Protein AF-0000000083596143 (afdb_homodimer)

Nearest PDB structures (foldseek):
  3up5-assembly3_B  TM=9.619E-01  e=3.150E-62  Pseudomonas putida
  3up4-assembly3_A  TM=9.727E-01  e=2.175E-61  Pseudomonas putida
  3up4-assembly3_B  TM=9.624E-01  e=1.996E-60  Pseudomonas putida
  3uoz-assembly1_A  TM=9.548E-01  e=5.395E-59  Pseudomonas putida
  3uox-assembly3_A  TM=9.405E-01  e=2.574E-57  Pseudomonas putida

Radius of gyration: 37.6 Å; Cα contacts (8 Å, |Δi|>4): 2330; chains: 2; bounding box: 72×116×91 Å

InterPro domains:
  IPR020946 Flavin monooxygenase-like [PF00743] (9-211)
  IPR036188 FAD/NAD(P)-binding domain superfamily [G3DSA:3.50.50.60] (2-273)
  IPR036188 FAD/NAD(P)-binding domain superfamily [G3DSA:3.50.50.60] (351-537)
  IPR036188 FAD/NAD(P)-binding domain superfamily [SSF51905] (4-229)
  IPR036188 FAD/NAD(P)-binding domain superfamily [SSF51905] (146-377)
  IPR036188 FAD/NAD(P)-binding domain superfamily [SSF51905] (314-529)
  IPR050775 Baeyer-Villiger monooxygenase-like [PTHR43098] (4-535)

Foldseek 3Di:
DDAAEWQEEEEAQALQRLVLLLLCVVVVTGYAYEAQAPDHHQLLVFQQFAQAWDQAQVLLLAFLPDLVLSLVDFAWKRIHHSVRSRVSSVVSCVVSVPVVRYDYNWAWFAWAQDPVVCWIWTATPVGHIYIHNFYEYPNAFFQFDDDDPFAAPVQAQFAEAESSGHDPDDDAQAAWAEEEEEDAQSSQSNCVVNLVHHQFYEYAYAFAAAEAEAPMDTDDPVNRVVSSVCSVVLCCLLQAWQFSGDEAEPAAALVVDDLVVLLVLLVVDSVNIGDCLCHNHPALFQDPVSQCSSLVSSLVVLCVQADDNVVSVRNRGDAGHPLADHHYHHCSSNSNNDPRYYYDHCNVWPFRHAHHAATATPVGGDGTRYYYYHLGGLGQCVSQLSHFYAFPPRDTPCNVCVNQQRDWAQLLFFAPRHWSYGYQLHFLEQRPSHSNSSSSVLNSVLSSLLVVLCVVVQWSIKGFDPVNRVVSQVVQLVVSVSTRNVVDDYSLQPNSPPPHRHHRRHRSPGSNVSSVVSVVCVVVVNPRMDIHHDPPPPD/DDAAEWQEEEEAQALQRLLLLLLCVVVVTGYAYEAQAQDHHALLVFQQFAQAWDQAQVLLLDFLPDLVLSLVDFAWKRIHHSVRSSVSSVVSCVVSVPVVRYDYNWAWFAWAQDPVVCWIWIATPVGHIYIHNFYEYPNAFFQFDDDDPFACPVQAQFAEAESSGHDPDDDAQAAWAEEEEEDAQSSQSNCVVNLVHHQFYEYAYAFAAAEAEAPMDTDDPVNRVVSSVCSVVLCCLLQAWQFSGDEAEPAAACVVDDLVVLLVLLVVDSVNIGDCLCHNHPALFQDPVSQCSSLVSSLVVLCVQADDNVVSVRNRGDAGHPLADHHYHHCSSNSNNDPRYYYDHCNVWPFRHAHHAATATPVGGDGTRYYYYHLGGLGQCVSQLSHFYAFPPRDTPCNVCVNQQRDWDQLQFFAPRHWSYGYQLHFLEQRPSHSNSSSSVLNSVLSSLLVVLCVVVQWSIKGFDPVNRVVSQVVQQVVSVSTRNVVDQYSLQPNSPPPHRHHRRHRSPGSNVSSVVSVVCVVVVNPRMDIHHDPPPPD

Organism: NCBI:txid1368476

Solvent-accessible surface area (backbone atoms only — not comparable to full-atom values): 55200 Å² total; per-residue (Å²): 131,82,69,46,76,34,48,27,37,30,36,22,38,17,77,47,23,50,53,42,52,52,54,41,47,73,71,69,45,49,57,40,29,36,16,56,43,89,59,69,24,43,58,46,59,30,27,52,36,55,60,37,53,52,82,51,54,30,90,59,66,48,70,66,92,39,68,69,65,43,63,73,58,80,72,59,30,41,42,34,37,29,70,56,50,29,48,50,48,48,47,50,36,57,78,66,62,43,59,90,40,48,42,56,64,30,37,71,47,32,32,37,48,36,79,89,77,52,26,32,41,34,34,32,79,78,72,49,40,34,34,17,48,31,42,35,40,22,58,51,40,66,63,27,69,37,74,78,88,52,46,44,59,86,57,37,71,50,49,78,43,36,42,62,60,28,63,94,61,88,82,84,44,68,78,27,31,36,35,33,36,30,54,49,55,64,19,42,24,29,46,52,47,46,61,76,48,28,56,27,35,33,39,43,32,72,63,48,56,60,67,33,40,37,69,68,44,73,48,49,72,64,56,51,48,50,51,56,74,34,44,66,61,54,50,46,22,26,56,68,22,49,32,19,48,86,66,58,56,74,78,39,50,49,81,80,43,52,72,68,53,46,50,52,56,50,50,51,43,62,72,59,28,42,69,30,80,60,37,37,26,69,36,29,50,49,33,67,51,34,20,43,57,52,42,51,51,52,46,49,48,40,56,71,60,23,76,55,62,68,61,27,58,64,48,44,54,91,65,65,54,63,39,43,81,72,25,56,26,63,63,57,63,54,48,64,67,37,89,49,35,44,82,43,64,26,80,94,32,42,79,68,31,30,36,50,54,29,42,28,30,73,86,43,68,50,71,34,42,30,41,36,40,26,60,54,48,36,50,54,49,40,48,62,63,69,30,52,39,23,21,54,95,67,43,33,57,46,66,67,16,56,72,56,55,47,73,64,26,30,75,10,35,30,26,57,57,29,60,34,39,37,37,46,50,22,46,40,19,41,34,86,70,31,41,54,48,30,44,35,50,54,41,43,53,51,50,51,52,50,50,49,51,29,63,74,67,49,44,62,37,41,26,27,30,67,67,39,18,52,52,42,42,47,50,29,45,57,56,36,68,61,34,46,41,81,79,36,86,17,64,69,24,33,53,74,45,88,94,41,76,27,61,65,47,46,27,74,75,24,40,27,54,50,48,54,52,53,51,50,29,55,74,52,78,40,60,52,49,46,76,40,66,64,80,73,74,85,120,130,84,70,46,78,34,49,28,39,30,36,21,38,16,75,48,22,50,53,43,51,53,54,41,48,72,71,69,45,48,57,39,29,37,17,57,45,88,59,70,23,42,58,45,59,31,26,52,36,54,61,36,54,52,81,52,54,32,91,60,66,48,71,66,91,39,68,69,65,44,63,73,59,80,72,58,30,42,41,33,38,29,70,56,51,31,48,50,49,51,48,50,35,56,76,68,64,43,58,89,42,47,42,57,63,28,38,71,46,33,33,36,48,35,80,89,77,54,26,32,39,34,34,32,79,78,72,51,41,35,34,18,49,32,42,34,40,24,59,50,40,68,61,27,68,36,74,78,87,52,46,44,57,86,56,37,69,50,49,78,44,35,42,62,61,29,62,93,60,86,80,84,44,70,79,27,32,36,35,33,37,31,54,50,55,62,20,41,25,29,46,52,47,46,61,76,47,28,57,27,35,34,38,43,33,74,65,47,55,61,67,32,41,37,68,68,46,75,49,46,72,65,56,50,49,51,51,55,74,34,44,66,61,53,49,47,22,25,55,69,21,50,32,19,49,86,64,59,54,72,79,39,48,50,82,79,44,52,73,68,53,46,51,53,56,51,50,51,42,61,73,58,28,42,68,29,79,60,37,38,27,68,34,28,51,50,34,67,52,33,19,43,57,52,43,50,50,52,46,48,50,41,56,70,60,23,76,53,62,68,61,27,58,62,48,44,54,90,65,64,53,62,38,43,80,70,24,58,24,63,63,57,62,54,47,62,64,40,90,46,37,44,82,42,64,27,80,94,32,42,77,69,30,31,37,52,54,29,42,28,30,74,87,44,69,51,70,33,43,32,41,38,41,26,59,55,48,35,50,53,50,39,49,61,62,68,31,51,40,24,19,55,96,66,43,32,56,45,66,67,16,56,72,55,54,47,73,63,26,30,73,11,34,30,26,57,56,27,60,33,39,37,36,46,52,24,47,41,19,41,32,85,70,32,39,54,48,31,45,35,51,53,41,42,52,51,51,50,53,50,51,50,52,30,61,75,67,48,44,62,38,42,25,27,29,66,67,38,17,53,52,41,42,47,50,30,45,56,55,37,68,62,34,47,41,83,79,37,88,17,65,68,24,35,53,75,43,87,94,41,76,26,60,66,46,46,26,75,75,22,41,26,54,49,49,51,52,53,50,50,29,54,74,51,77,41,60,52,48,45,77,41,65,65,80,72,74,86,121

pLDDT: mean 93.9, std 9.16, range [24.59, 98.88]

Structure (mmCIF, N/CA/C/O backbone):
data_AF-0000000083596143-model_v1
#
loop_
_entity.id
_entity.type
_entity.pdbx_description
1 polymer 'NAD(P)/FAD-dependent oxidoreductase'
#
loop_
_atom_site.group_PDB
_atom_site.id
_atom_site.type_symbol
_atom_site.label_atom_id
_atom_site.label_alt_id
_atom_site.label_comp_id
_atom_site.label_asym_id
_atom_site.label_entity_id
_atom_site.label_seq_id
_atom_site.pdbx_PDB_ins_code
_atom_site.Cartn_x
_atom_site.Cartn_y
_atom_site.Cartn_z
_atom_site.occupancy
_atom_site.B_iso_or_equiv
_atom_site.auth_seq_id
_atom_site.auth_comp_id
_atom_site.auth_asym_id
_atom_site.auth_atom_id
_atom_site.pdbx_PDB_model_num
ATOM 1 N N . MET A 1 1 ? -15.008 61.781 5.023 1 54.62 1 MET A N 1
ATOM 2 C CA . MET A 1 1 ? -14.5 60.781 5.949 1 54.62 1 MET A CA 1
ATOM 3 C C . MET A 1 1 ? -12.977 60.75 5.945 1 54.62 1 MET A C 1
ATOM 5 O O . MET A 1 1 ? -12.352 60.875 4.887 1 54.62 1 MET A O 1
ATOM 9 N N . ASN A 1 2 ? -12.281 61.094 6.996 1 78.44 2 ASN A N 1
ATOM 10 C CA . ASN A 1 2 ? -10.836 61.25 7.105 1 78.44 2 ASN A CA 1
ATOM 11 C C . ASN A 1 2 ? -10.094 59.938 6.816 1 78.44 2 ASN A C 1
ATOM 13 O O . ASN A 1 2 ? -10.273 58.969 7.527 1 78.44 2 ASN A O 1
ATOM 17 N N . VAL A 1 3 ? -9.5 59.906 5.617 1 90.44 3 VAL A N 1
ATOM 18 C CA . VAL A 1 3 ? -8.734 58.75 5.148 1 90.44 3 VAL A CA 1
ATOM 19 C C . VAL A 1 3 ? -7.352 58.75 5.797 1 90.44 3 VAL A C 1
ATOM 21 O O . VAL A 1 3 ? -6.656 59.781 5.785 1 90.44 3 VAL A O 1
ATOM 24 N N . LYS A 1 4 ? -7.062 57.656 6.574 1 95 4 LYS A N 1
ATOM 25 C CA . LYS A 1 4 ? -5.75 57.5 7.191 1 95 4 LYS A CA 1
ATOM 26 C C . LYS A 1 4 ? -4.773 56.812 6.234 1 95 4 LYS A C 1
ATOM 28 O O . LYS A 1 4 ? -5.094 55.781 5.645 1 95 4 LYS A O 1
ATOM 33 N N . GLN A 1 5 ? -3.619 57.438 6.074 1 96.5 5 GLN A N 1
ATOM 34 C CA . GLN A 1 5 ? -2.648 56.938 5.105 1 96.5 5 GLN A CA 1
ATOM 35 C C . GLN A 1 5 ? -1.457 56.281 5.805 1 96.5 5 GLN A C 1
ATOM 37 O O . GLN A 1 5 ? -0.914 56.844 6.762 1 96.5 5 GLN A O 1
ATOM 42 N N . TYR A 1 6 ? -1.101 55.094 5.414 1 98.06 6 TYR A N 1
ATOM 43 C CA . TYR A 1 6 ? 0.068 54.344 5.883 1 98.06 6 TYR A CA 1
ATOM 44 C C . TYR A 1 6 ? 0.824 53.719 4.715 1 98.06 6 TYR A C 1
ATOM 46 O O . TYR A 1 6 ? 0.296 53.656 3.604 1 98.06 6 TYR A O 1
ATOM 54 N N . ASP A 1 7 ? 2.082 53.406 4.926 1 98.31 7 ASP A N 1
ATOM 55 C CA . ASP A 1 7 ? 2.803 52.625 3.924 1 98.31 7 ASP A CA 1
ATOM 56 C C . ASP A 1 7 ? 2.24 51.219 3.824 1 98.31 7 ASP A C 1
ATOM 58 O O . ASP A 1 7 ? 2.156 50.656 2.732 1 98.31 7 ASP A O 1
ATOM 62 N N . ALA A 1 8 ? 1.851 50.688 4.98 1 98.81 8 ALA A N 1
ATOM 63 C CA . ALA A 1 8 ? 1.379 49.312 5 1 98.81 8 ALA A CA 1
ATOM 64 C C . ALA A 1 8 ? 0.259 49.125 6.023 1 98.81 8 ALA A C 1
ATOM 66 O O . ALA A 1 8 ? 0.284 49.75 7.094 1 98.81 8 ALA A O 1
ATOM 67 N N . ILE A 1 9 ? -0.703 48.281 5.719 1 98.81 9 ILE A N 1
ATOM 68 C CA . ILE A 1 9 ? -1.727 47.812 6.648 1 98.81 9 ILE A CA 1
ATOM 69 C C . ILE A 1 9 ? -1.602 46.312 6.844 1 98.81 9 ILE A C 1
ATOM 71 O O . ILE A 1 9 ? -1.468 45.562 5.875 1 98.81 9 ILE A O 1
ATOM 75 N N . ILE A 1 10 ? -1.561 45.906 8.102 1 98.81 10 ILE A N 1
ATOM 76 C CA . ILE A 1 10 ? -1.528 44.5 8.461 1 98.81 10 ILE A CA 1
ATOM 77 C C . ILE A 1 10 ? -2.869 44.094 9.07 1 98.81 10 ILE A C 1
ATOM 79 O O . ILE A 1 10 ? -3.406 44.781 9.93 1 98.81 10 ILE A O 1
ATOM 83 N N . ILE A 1 11 ? -3.414 42.969 8.586 1 98.31 11 ILE A N 1
ATOM 84 C CA . ILE A 1 11 ? -4.684 42.5 9.125 1 98.31 11 ILE A CA 1
ATOM 85 C C . ILE A 1 11 ? -4.426 41.375 10.141 1 98.31 11 ILE A C 1
ATOM 87 O O . ILE A 1 11 ? -3.967 40.312 9.789 1 98.31 11 ILE A O 1
ATOM 91 N N . GLY A 1 12 ? -4.746 41.656 11.445 1 97.62 12 GLY A N 1
ATOM 92 C CA . GLY A 1 12 ? -4.609 40.656 12.492 1 97.62 12 GLY A CA 1
ATOM 93 C C . GLY A 1 12 ? -3.408 40.906 13.391 1 97.62 12 GLY A C 1
ATOM 94 O O . GLY A 1 12 ? -2.314 41.188 12.906 1 97.62 12 GLY A O 1
ATOM 95 N N . ALA A 1 13 ? -3.633 40.75 14.672 1 98.19 13 ALA A N 1
ATOM 96 C CA . ALA A 1 13 ? -2.584 41 15.648 1 98.19 13 ALA A CA 1
ATOM 97 C C . ALA A 1 13 ? -2.213 39.719 16.406 1 98.19 13 ALA A C 1
ATOM 99 O O . ALA A 1 13 ? -2.105 39.719 17.625 1 98.19 13 ALA A O 1
ATOM 100 N N . GLY A 1 14 ? -2.137 38.625 15.719 1 97.62 14 GLY A N 1
ATOM 101 C CA . GLY A 1 14 ? -1.537 37.406 16.25 1 97.62 14 GLY A CA 1
ATOM 102 C C . GLY A 1 14 ? -0.034 37.344 16.047 1 97.62 14 GLY A C 1
ATOM 103 O O . GLY A 1 14 ? 0.619 38.406 15.914 1 97.62 14 GLY A O 1
ATOM 104 N N . PHE A 1 15 ? 0.555 36.156 16.047 1 97.69 15 PHE A N 1
ATOM 105 C CA . PHE A 1 15 ? 1.983 35.938 15.836 1 97.69 15 PHE A CA 1
ATOM 106 C C . PHE A 1 15 ? 2.447 36.656 14.578 1 97.69 15 PHE A C 1
ATOM 108 O O . PHE A 1 15 ? 3.438 37.406 14.602 1 97.69 15 PHE A O 1
ATOM 115 N N . ALA A 1 16 ? 1.703 36.5 13.523 1 98.12 16 ALA A N 1
ATOM 116 C CA . ALA A 1 16 ? 2.082 37 12.211 1 98.12 16 ALA A CA 1
ATOM 117 C C . ALA A 1 16 ? 2.088 38.531 12.211 1 98.12 16 ALA A C 1
ATOM 119 O O . ALA A 1 16 ? 3.078 39.156 11.82 1 98.12 16 ALA A O 1
ATOM 120 N N . GLY A 1 17 ? 0.996 39.125 12.664 1 98.62 17 GLY A N 1
ATOM 121 C CA . GLY A 1 17 ? 0.866 40.562 12.625 1 98.62 17 GLY A CA 1
ATOM 122 C C . GLY A 1 17 ? 1.875 41.281 13.508 1 98.62 17 GLY A C 1
ATOM 123 O O . GLY A 1 17 ? 2.402 42.312 13.133 1 98.62 17 GLY A O 1
ATOM 124 N N . LEU A 1 18 ? 2.133 40.688 14.664 1 98.69 18 LEU A N 1
ATOM 125 C CA . LEU A 1 18 ? 3.09 41.312 15.578 1 98.69 18 LEU A CA 1
ATOM 126 C C . LEU A 1 18 ? 4.484 41.344 14.961 1 98.69 18 LEU A C 1
ATOM 128 O O . LEU A 1 18 ? 5.148 42.406 14.992 1 98.69 18 LEU A O 1
ATOM 132 N N . TYR A 1 19 ? 4.871 40.25 14.422 1 98.75 19 TYR A N 1
ATOM 133 C CA . TYR A 1 19 ? 6.215 40.188 13.852 1 98.75 19 TYR A CA 1
ATOM 134 C C . TYR A 1 19 ? 6.316 41.062 12.609 1 98.75 19 TYR A C 1
ATOM 136 O O . TYR A 1 19 ? 7.312 41.781 12.422 1 98.75 19 TYR A O 1
ATOM 144 N N . MET A 1 20 ? 5.312 41.062 11.789 1 98.81 20 MET A N 1
ATOM 145 C CA . MET A 1 20 ? 5.32 41.906 10.578 1 98.81 20 MET A CA 1
ATOM 146 C C . MET A 1 20 ? 5.41 43.375 10.93 1 98.81 20 MET A C 1
ATOM 148 O O . MET A 1 20 ? 6.156 44.125 10.297 1 98.81 20 MET A O 1
ATOM 152 N N . LEU A 1 21 ? 4.602 43.781 11.906 1 98.88 21 LEU A N 1
ATOM 153 C CA . LEU A 1 21 ? 4.645 45.156 12.352 1 98.88 21 LEU A CA 1
ATOM 154 C C . LEU A 1 21 ? 6.047 45.531 12.82 1 98.88 21 LEU A C 1
ATOM 156 O O . LEU A 1 21 ? 6.547 46.625 12.477 1 98.88 21 LEU A O 1
ATOM 160 N N . HIS A 1 22 ? 6.633 44.688 13.594 1 98.75 22 HIS A N 1
ATOM 161 C CA . HIS A 1 22 ? 7.98 44.938 14.086 1 98.75 22 HIS A CA 1
ATOM 162 C C . HIS A 1 22 ? 8.953 45.188 12.938 1 98.75 22 HIS A C 1
ATOM 164 O O . HIS A 1 22 ? 9.719 46.156 12.953 1 98.75 22 HIS A O 1
ATOM 170 N N . LYS A 1 23 ? 8.938 44.344 11.938 1 98.62 23 LYS A N 1
ATOM 171 C CA . LYS A 1 23 ? 9.867 44.438 10.812 1 98.62 23 LYS A CA 1
ATOM 172 C C . LYS A 1 23 ? 9.633 45.719 10.016 1 98.62 23 LYS A C 1
ATOM 174 O O . LYS A 1 23 ? 10.594 46.375 9.617 1 98.62 23 LYS A O 1
ATOM 179 N N . LEU A 1 24 ? 8.398 46.031 9.742 1 98.62 24 LEU A N 1
ATOM 180 C CA . LEU A 1 24 ? 8.078 47.219 8.953 1 98.62 24 LEU A CA 1
ATOM 181 C C . LEU A 1 24 ? 8.539 48.5 9.672 1 98.62 24 LEU A C 1
ATOM 183 O O . LEU A 1 24 ? 9.07 49.406 9.047 1 98.62 24 LEU A O 1
ATOM 187 N N . ARG A 1 25 ? 8.328 48.531 10.945 1 97.88 25 ARG A N 1
ATOM 188 C CA . ARG A 1 25 ? 8.766 49.688 11.734 1 97.88 25 ARG A CA 1
ATOM 189 C C . ARG A 1 25 ? 10.289 49.812 11.711 1 97.88 25 ARG A C 1
ATOM 191 O O . ARG A 1 25 ? 10.82 50.906 11.617 1 97.88 25 ARG A O 1
ATOM 198 N N . GLU A 1 26 ? 10.883 48.688 11.828 1 97.06 26 GLU A N 1
ATOM 199 C CA . GLU A 1 26 ? 12.344 48.688 11.766 1 97.06 26 GLU A CA 1
ATOM 200 C C . GLU A 1 26 ? 12.836 49.281 10.438 1 97.06 26 GLU A C 1
ATOM 202 O O . GLU A 1 26 ? 13.906 49.875 10.383 1 97.06 26 GLU A O 1
ATOM 207 N N . ARG A 1 27 ? 12.031 49.125 9.398 1 96.19 27 ARG A N 1
ATOM 208 C CA . ARG A 1 27 ? 12.383 49.625 8.078 1 96.19 27 ARG A CA 1
ATOM 209 C C . ARG A 1 27 ? 12.055 51.125 7.949 1 96.19 27 ARG A C 1
ATOM 211 O O . ARG A 1 27 ? 12.367 51.75 6.934 1 96.19 27 ARG A O 1
ATOM 218 N N . GLY A 1 28 ? 11.43 51.656 8.922 1 97.06 28 GLY A N 1
ATOM 219 C CA . GLY A 1 28 ? 11.07 53.062 8.898 1 97.06 28 GLY A CA 1
ATOM 220 C C . GLY A 1 28 ? 9.773 53.312 8.156 1 97.06 28 GLY A C 1
ATOM 221 O O . GLY A 1 28 ? 9.477 54.469 7.82 1 97.06 28 GLY A O 1
ATOM 222 N N . LEU A 1 29 ? 8.992 52.344 7.883 1 98.12 29 LEU A N 1
ATOM 223 C CA . LEU A 1 29 ? 7.727 52.5 7.184 1 98.12 29 LEU A CA 1
ATOM 224 C C . LEU A 1 29 ? 6.594 52.781 8.172 1 98.12 29 LEU A C 1
ATOM 226 O O . LEU A 1 29 ? 6.59 52.219 9.281 1 98.12 29 LEU A O 1
ATOM 230 N N . SER A 1 30 ? 5.68 53.594 7.824 1 98.38 30 SER A N 1
ATOM 231 C CA . SER A 1 30 ? 4.457 53.719 8.602 1 98.38 30 SER A CA 1
ATOM 232 C C . SER A 1 30 ? 3.52 52.562 8.398 1 98.38 30 SER A C 1
ATOM 234 O O . SER A 1 30 ? 3.172 52.219 7.262 1 98.38 30 SER A O 1
ATOM 236 N N . ALA A 1 31 ? 3.188 51.938 9.484 1 98.56 31 ALA A N 1
ATOM 237 C CA . ALA A 1 31 ? 2.348 50.719 9.398 1 98.56 31 ALA A CA 1
ATOM 238 C C . ALA A 1 31 ? 1.312 50.719 10.523 1 98.56 31 ALA A C 1
ATOM 240 O O . ALA A 1 31 ? 1.535 51.281 11.594 1 98.56 31 ALA A O 1
ATOM 241 N N . ARG A 1 32 ? 0.184 50.094 10.242 1 98.62 32 ARG A N 1
ATOM 242 C CA . ARG A 1 32 ? -0.891 49.906 11.219 1 98.62 32 ARG A CA 1
ATOM 243 C C . ARG A 1 32 ? -1.444 48.5 11.172 1 98.62 32 ARG A C 1
ATOM 245 O O . ARG A 1 32 ? -1.665 47.938 10.086 1 98.62 32 ARG A O 1
ATOM 252 N N . VAL A 1 33 ? -1.56 47.906 12.383 1 98.81 33 VAL A N 1
ATOM 253 C CA . VAL A 1 33 ? -2.244 46.625 12.5 1 98.81 33 VAL A CA 1
ATOM 254 C C . VAL A 1 33 ? -3.713 46.844 12.852 1 98.81 33 VAL A C 1
ATOM 256 O O . VAL A 1 33 ? -4.027 47.594 13.781 1 98.81 33 VAL A O 1
ATOM 259 N N . LEU A 1 34 ? -4.562 46.281 12.07 1 98.56 34 LEU A N 1
ATOM 260 C CA . LEU A 1 34 ? -5.988 46.281 12.391 1 98.56 34 LEU A CA 1
ATOM 261 C C . LEU A 1 34 ? -6.426 44.938 12.945 1 98.56 34 LEU A C 1
ATOM 263 O O . LEU A 1 34 ? -6.266 43.906 12.281 1 98.56 34 LEU A O 1
ATOM 267 N N . GLU A 1 35 ? -6.91 44.906 14.188 1 98.06 35 GLU A N 1
ATOM 268 C CA . GLU A 1 35 ? -7.312 43.719 14.906 1 98.06 35 GLU A CA 1
ATOM 269 C C . GLU A 1 35 ? -8.781 43.781 15.305 1 98.06 35 GLU A C 1
ATOM 271 O O . GLU A 1 35 ? -9.234 44.75 15.891 1 98.06 35 GLU A O 1
ATOM 276 N N . ALA A 1 36 ? -9.492 42.75 14.953 1 95.69 36 ALA A N 1
ATOM 277 C CA . ALA A 1 36 ? -10.93 42.688 15.227 1 95.69 36 ALA A CA 1
ATOM 278 C C . ALA A 1 36 ? -11.195 42.562 16.719 1 95.69 36 ALA A C 1
ATOM 280 O O . ALA A 1 36 ? -12.195 43.062 17.234 1 95.69 36 ALA A O 1
ATOM 281 N N . ALA A 1 37 ? -10.336 41.906 17.484 1 95.94 37 ALA A N 1
ATOM 282 C CA . ALA A 1 37 ? -10.516 41.688 18.906 1 95.94 37 ALA A CA 1
ATOM 283 C C . ALA A 1 37 ? -10.156 42.906 19.734 1 95.94 37 ALA A C 1
ATOM 285 O O . ALA A 1 37 ? -9.594 43.875 19.203 1 95.94 37 ALA A O 1
ATOM 286 N N . ASP A 1 38 ? -10.438 42.812 20.984 1 96.75 38 ASP A N 1
ATOM 287 C CA . ASP A 1 38 ? -10.109 43.906 21.891 1 96.75 38 ASP A CA 1
ATOM 288 C C . ASP A 1 38 ? -8.758 43.688 22.562 1 96.75 38 ASP A C 1
ATOM 290 O O . ASP A 1 38 ? -8.438 44.344 23.562 1 96.75 38 ASP A O 1
ATOM 294 N N . GLY A 1 39 ? -7.992 42.812 21.984 1 97 39 GLY A N 1
ATOM 295 C CA . GLY A 1 39 ? -6.645 42.531 22.438 1 97 39 GLY A CA 1
ATOM 296 C C . GLY A 1 39 ? -5.812 41.781 21.406 1 97 39 GLY A C 1
ATOM 297 O O . GLY A 1 39 ? -6.352 41.219 20.453 1 97 39 GLY A O 1
ATOM 298 N N . VAL A 1 40 ? -4.488 41.812 21.703 1 97.31 40 VAL A N 1
ATOM 299 C CA . VAL A 1 40 ? -3.568 41.062 20.844 1 97.31 40 VAL A CA 1
ATOM 300 C C . VAL A 1 40 ? -3.656 39.562 21.172 1 97.31 40 VAL A C 1
ATOM 302 O O . VAL A 1 40 ? -3.986 39.188 22.297 1 97.31 40 VAL A O 1
ATOM 305 N N . GLY A 1 41 ? -3.484 38.719 20.125 1 96.5 41 GLY A N 1
ATOM 306 C CA . GLY A 1 41 ? -3.404 37.312 20.453 1 96.5 41 GLY A CA 1
ATOM 307 C C . GLY A 1 41 ? -3.852 36.406 19.312 1 96.5 41 GLY A C 1
ATOM 308 O O . GLY A 1 41 ? -3.541 35.219 19.297 1 96.5 41 GLY A O 1
ATOM 309 N N . GLY A 1 42 ? -4.586 37 18.297 1 94.5 42 GLY A N 1
ATOM 310 C CA . GLY A 1 42 ? -5.07 36.188 17.203 1 94.5 42 GLY A CA 1
ATOM 311 C C . GLY A 1 42 ? -5.93 35 17.641 1 94.5 42 GLY A C 1
ATOM 312 O O . GLY A 1 42 ? -6.875 35.188 18.422 1 94.5 42 GLY A O 1
ATOM 313 N N . VAL A 1 43 ? -5.629 33.844 17.172 1 92.88 43 VAL A N 1
ATOM 314 C CA . VAL A 1 43 ? -6.398 32.625 17.484 1 92.88 43 VAL A CA 1
ATOM 315 C C . VAL A 1 43 ? -6.395 32.375 18.984 1 92.88 43 VAL A C 1
ATOM 317 O O . VAL A 1 43 ? -7.383 31.891 19.547 1 92.88 43 VAL A O 1
ATOM 320 N N . TRP A 1 44 ? -5.305 32.75 19.672 1 96 44 TRP A N 1
ATOM 321 C CA . TRP A 1 44 ? -5.148 32.469 21.094 1 96 44 TRP A CA 1
ATOM 322 C C . TRP A 1 44 ? -5.945 33.469 21.938 1 96 44 TRP A C 1
ATOM 324 O O . TRP A 1 44 ? -6.141 33.25 23.141 1 96 44 TRP A O 1
ATOM 334 N N . TYR A 1 45 ? -6.367 34.531 21.281 1 96.25 45 TYR A N 1
ATOM 335 C CA . TYR A 1 45 ? -7.301 35.438 21.953 1 96.25 45 TYR A CA 1
ATOM 336 C C . TYR A 1 45 ? -8.695 34.844 22.016 1 96.25 45 TYR A C 1
ATOM 338 O O . TYR A 1 45 ? -9.398 35 23.016 1 96.25 45 TYR A O 1
ATOM 346 N N . TRP A 1 46 ? -9.047 34.094 21 1 93.88 46 TRP A N 1
ATOM 347 C CA . TRP A 1 46 ? -10.422 33.625 20.844 1 93.88 46 TRP A CA 1
ATOM 348 C C . TRP A 1 46 ? -10.594 32.219 21.359 1 93.88 46 TRP A C 1
ATOM 350 O O . TRP A 1 46 ? -11.648 31.844 21.891 1 93.88 46 TRP A O 1
ATOM 360 N N . SER A 1 47 ? -9.625 31.359 21.203 1 93.94 47 SER A N 1
ATOM 361 C CA . SER A 1 47 ? -9.711 29.938 21.562 1 93.94 47 SER A CA 1
ATOM 362 C C . SER A 1 47 ? -9.336 29.719 23.031 1 93.94 47 SER A C 1
ATOM 364 O O . SER A 1 47 ? -8.234 29.25 23.328 1 93.94 47 SER A O 1
ATOM 366 N N . ARG A 1 48 ? -10.336 29.875 23.875 1 96 48 ARG A N 1
ATOM 367 C CA . ARG A 1 48 ? -10.078 29.828 25.312 1 96 48 ARG A CA 1
ATOM 368 C C . ARG A 1 48 ? -10.766 28.641 25.953 1 96 48 ARG A C 1
ATOM 370 O O . ARG A 1 48 ? -11.047 28.641 27.156 1 96 48 ARG A O 1
ATOM 377 N N . TYR A 1 49 ? -11.141 27.609 25.125 1 96.56 49 TYR A N 1
ATOM 378 C CA . TYR A 1 49 ? -11.812 26.422 25.656 1 96.56 49 TYR A CA 1
ATOM 379 C C . TYR A 1 49 ? -10.945 25.734 26.703 1 96.56 49 TYR A C 1
ATOM 381 O O . TYR A 1 49 ? -9.719 25.891 26.719 1 96.56 49 TYR A O 1
ATOM 389 N N . PRO A 1 50 ? -11.562 25.031 27.641 1 96.75 50 PRO A N 1
ATOM 390 C CA . PRO A 1 50 ? -10.781 24.344 28.656 1 96.75 50 PRO A CA 1
ATOM 391 C C . PRO A 1 50 ? -9.789 23.344 28.062 1 96.75 50 PRO A C 1
ATOM 393 O O . PRO A 1 50 ? -10.164 22.516 27.219 1 96.75 50 PRO A O 1
ATOM 396 N N . GLY A 1 51 ? -8.547 23.484 28.5 1 95.75 51 GLY A N 1
ATOM 397 C CA . GLY A 1 51 ? -7.527 22.547 28.047 1 95.75 51 GLY A CA 1
ATOM 398 C C . GLY A 1 51 ? -6.797 23 26.797 1 95.75 51 GLY A C 1
ATOM 399 O O . GLY A 1 51 ? -5.891 22.328 26.312 1 95.75 51 GLY A O 1
ATOM 400 N N . ALA A 1 52 ? -7.121 24.203 26.281 1 96.62 52 ALA A N 1
ATOM 401 C CA . ALA A 1 52 ? -6.504 24.703 25.062 1 96.62 52 ALA A CA 1
ATOM 402 C C . ALA A 1 52 ? -4.992 24.812 25.219 1 96.62 52 ALA A C 1
ATOM 404 O O . ALA A 1 52 ? -4.504 25.5 26.125 1 96.62 52 ALA A O 1
ATOM 405 N N . LYS A 1 53 ? -4.258 24.078 24.359 1 95.56 53 LYS A N 1
ATOM 406 C CA . LYS A 1 53 ? -2.797 24.062 24.344 1 95.56 53 LYS A CA 1
ATOM 407 C C . LYS A 1 53 ? -2.256 23.953 22.922 1 95.56 53 LYS A C 1
ATOM 409 O O . LYS A 1 53 ? -2.973 23.547 22.016 1 95.56 53 LYS A O 1
ATOM 414 N N . CYS A 1 54 ? -1.061 24.391 22.828 1 93.88 54 CYS A N 1
ATOM 415 C CA . CYS A 1 54 ? -0.367 24.141 21.562 1 93.88 54 CYS A CA 1
ATOM 416 C C . CYS A 1 54 ? 0.086 22.688 21.469 1 93.88 54 CYS A C 1
ATOM 418 O O . CYS A 1 54 ? 0.3 22.031 22.5 1 93.88 54 CYS A O 1
ATOM 420 N N . ASP A 1 55 ? 0.243 22.172 20.281 1 91.38 55 ASP A N 1
ATOM 421 C CA . ASP A 1 55 ? 0.671 20.781 20.094 1 91.38 55 ASP A CA 1
ATOM 422 C C . ASP A 1 55 ? 2.164 20.719 19.781 1 91.38 55 ASP A C 1
ATOM 424 O O . ASP A 1 55 ? 2.688 19.641 19.484 1 91.38 55 ASP A O 1
ATOM 428 N N . SER A 1 56 ? 2.859 21.844 19.797 1 94.12 56 SER A N 1
ATOM 429 C CA . SER A 1 56 ? 4.312 21.891 19.672 1 94.12 56 SER A CA 1
ATOM 430 C C . SER A 1 56 ? 4.965 22.141 21.031 1 94.12 56 SER A C 1
ATOM 432 O O . SER A 1 56 ? 4.41 22.859 21.875 1 94.12 56 SER A O 1
ATOM 434 N N . ASP A 1 57 ? 6.117 21.547 21.203 1 95.25 57 ASP A N 1
ATOM 435 C CA . ASP A 1 57 ? 6.863 21.875 22.422 1 95.25 57 ASP A CA 1
ATOM 436 C C . ASP A 1 57 ? 7.023 23.375 22.578 1 95.25 57 ASP A C 1
ATOM 438 O O . ASP A 1 57 ? 7.414 24.078 21.641 1 95.25 57 ASP A O 1
ATOM 442 N N . SER A 1 58 ? 6.762 23.844 23.766 1 96.75 58 SER A N 1
ATOM 443 C CA . SER A 1 58 ? 6.68 25.281 24.047 1 96.75 58 SER A CA 1
ATOM 444 C C . SER A 1 58 ? 7.984 25.984 23.703 1 96.75 58 SER A C 1
ATOM 446 O O . SER A 1 58 ? 7.973 27.141 23.266 1 96.75 58 SER A O 1
ATOM 448 N N . ILE A 1 59 ? 9.102 25.312 23.797 1 95.62 59 ILE A N 1
ATOM 449 C CA . ILE A 1 59 ? 10.398 25.922 23.578 1 95.62 59 ILE A CA 1
ATOM 450 C C . ILE A 1 59 ? 10.547 26.297 22.109 1 95.62 59 ILE A C 1
ATOM 452 O O . ILE A 1 59 ? 11.367 27.156 21.75 1 95.62 59 ILE A O 1
ATOM 456 N N . TYR A 1 60 ? 9.727 25.625 21.266 1 96.5 60 TYR A N 1
ATOM 457 C CA . TYR A 1 60 ? 9.75 25.938 19.828 1 96.5 60 TYR A CA 1
ATOM 458 C C . TYR A 1 60 ? 8.625 26.906 19.469 1 96.5 60 TYR A C 1
ATOM 460 O O . TYR A 1 60 ? 8.578 27.422 18.344 1 96.5 60 TYR A O 1
ATOM 468 N N . TYR A 1 61 ? 7.699 27.141 20.375 1 96.88 61 TYR A N 1
ATOM 469 C CA . TYR A 1 61 ? 6.508 27.922 20.094 1 96.88 61 TYR A CA 1
ATOM 470 C C . TYR A 1 61 ? 6.703 29.391 20.484 1 96.88 61 TYR A C 1
ATOM 472 O O . TYR A 1 61 ? 5.891 29.953 21.219 1 96.88 61 TYR A O 1
ATOM 480 N N . SER A 1 62 ? 7.781 29.953 20.047 1 96.44 62 SER A N 1
ATOM 481 C CA . SER A 1 62 ? 8.195 31.328 20.312 1 96.44 62 SER A CA 1
ATOM 482 C C . SER A 1 62 ? 8.844 31.953 19.078 1 96.44 62 SER A C 1
ATOM 484 O O . SER A 1 62 ? 9.219 31.25 18.141 1 96.44 62 SER A O 1
ATOM 486 N N . PHE A 1 63 ? 8.938 33.281 19.156 1 97.75 63 PHE A N 1
ATOM 487 C CA . PHE A 1 63 ? 9.75 33.938 18.141 1 97.75 63 PHE A CA 1
ATOM 488 C C . PHE A 1 63 ? 11.227 33.656 18.359 1 97.75 63 PHE A C 1
ATOM 490 O O . PHE A 1 63 ? 11.695 33.594 19.5 1 97.75 63 PHE A O 1
ATOM 497 N N . THR A 1 64 ? 11.945 33.5 17.25 1 97.5 64 THR A N 1
ATOM 498 C CA . THR A 1 64 ? 13.375 33.219 17.359 1 97.5 64 THR A CA 1
ATOM 499 C C . THR A 1 64 ? 14.188 34.281 16.625 1 97.5 64 THR A C 1
ATOM 501 O O . THR A 1 64 ? 15.406 34.156 16.484 1 97.5 64 THR A O 1
ATOM 504 N N . PHE A 1 65 ? 13.555 35.312 16.141 1 96.62 65 PHE A N 1
ATOM 505 C CA . PHE A 1 65 ? 14.242 36.312 15.367 1 96.62 65 PHE A CA 1
ATOM 506 C C . PHE A 1 65 ? 15.117 37.188 16.266 1 96.62 65 PHE A C 1
ATOM 508 O O . PHE A 1 65 ? 15.977 37.938 15.789 1 96.62 65 PHE A O 1
ATOM 515 N N . SER A 1 66 ? 14.922 37.156 17.562 1 96.62 66 SER A N 1
ATOM 516 C CA . SER A 1 66 ? 15.695 37.906 18.562 1 96.62 66 SER A CA 1
ATOM 517 C C . SER A 1 66 ? 16.109 37 19.719 1 96.62 66 SER A C 1
ATOM 519 O O . SER A 1 66 ? 15.258 36.562 20.5 1 96.62 66 SER A O 1
ATOM 521 N N . GLU A 1 67 ? 17.359 36.844 19.891 1 96.31 67 GLU A N 1
ATOM 522 C CA . GLU A 1 67 ? 17.875 36.031 21 1 96.31 67 GLU A CA 1
ATOM 523 C C . GLU A 1 67 ? 17.516 36.656 22.344 1 96.31 67 GLU A C 1
ATOM 525 O O . GLU A 1 67 ? 17.172 35.938 23.297 1 96.31 67 GLU A O 1
ATOM 530 N N . GLU A 1 68 ? 17.625 37.938 22.391 1 95.88 68 GLU A N 1
ATOM 531 C CA . GLU A 1 68 ? 17.297 38.656 23.609 1 95.88 68 GLU A CA 1
ATOM 532 C C . GLU A 1 68 ? 15.836 38.438 24.016 1 95.88 68 GLU A C 1
ATOM 534 O O . GLU A 1 68 ? 15.547 38.156 25.172 1 95.88 68 GLU A O 1
ATOM 539 N N . LEU A 1 69 ? 14.992 38.562 23.031 1 95.75 69 LEU A N 1
ATOM 540 C CA . LEU A 1 69 ? 13.578 38.375 23.297 1 95.75 69 LEU A CA 1
ATOM 541 C C . LEU A 1 69 ? 13.312 36.938 23.75 1 95.75 69 LEU A C 1
ATOM 543 O O . LEU A 1 69 ? 12.547 36.688 24.688 1 95.75 69 LEU A O 1
ATOM 547 N N . TYR A 1 70 ? 13.969 35.969 23.094 1 96.5 70 TYR A N 1
ATOM 548 C CA . TYR A 1 70 ? 13.797 34.562 23.406 1 96.5 70 TYR A CA 1
ATOM 549 C C . TYR A 1 70 ? 14.242 34.281 24.844 1 96.5 70 TYR A C 1
ATOM 551 O O . TYR A 1 70 ? 13.578 33.531 25.562 1 96.5 70 TYR A O 1
ATOM 559 N N . LYS A 1 71 ? 15.289 34.875 25.297 1 95.69 71 LYS A N 1
ATOM 560 C CA . LYS A 1 71 ? 15.898 34.594 26.594 1 95.69 71 LYS A CA 1
ATOM 561 C C . LYS A 1 71 ? 15.117 35.25 27.719 1 95.69 71 LYS A C 1
ATOM 563 O O . LYS A 1 71 ? 15.273 34.875 28.891 1 95.69 71 LYS A O 1
ATOM 568 N N . LYS A 1 72 ? 14.273 36.156 27.391 1 96.38 72 LYS A N 1
ATOM 569 C CA . LYS A 1 72 ? 13.539 36.906 28.406 1 96.38 72 LYS A CA 1
ATOM 570 C C . LYS A 1 72 ? 12.281 36.156 28.828 1 96.38 72 LYS A C 1
ATOM 572 O O . LYS A 1 72 ? 11.672 36.469 29.859 1 96.38 72 LYS A O 1
ATOM 577 N N . TRP A 1 73 ? 11.898 35.188 28.094 1 96.44 73 TRP A N 1
ATOM 578 C CA . TRP A 1 73 ? 10.664 34.438 28.391 1 96.44 73 TRP A CA 1
ATOM 579 C C . TRP A 1 73 ? 10.969 33.031 28.891 1 96.44 73 TRP A C 1
ATOM 581 O O . TRP A 1 73 ? 11.914 32.406 28.422 1 96.44 73 TRP A O 1
ATOM 591 N N . ARG A 1 74 ? 10.125 32.531 29.828 1 95.69 74 ARG A N 1
ATOM 592 C CA . ARG A 1 74 ? 10.219 31.172 30.328 1 95.69 74 ARG A CA 1
ATOM 593 C C . ARG A 1 74 ? 8.867 30.469 30.25 1 95.69 74 ARG A C 1
ATOM 595 O O . ARG A 1 74 ? 7.887 30.938 30.859 1 95.69 74 ARG A O 1
ATOM 602 N N . TRP A 1 75 ? 8.859 29.453 29.516 1 96.94 75 TRP A N 1
ATOM 603 C CA . TRP A 1 75 ? 7.648 28.641 29.438 1 96.94 75 TRP A CA 1
ATOM 604 C C . TRP A 1 75 ? 7.516 27.75 30.672 1 96.94 75 TRP A C 1
ATOM 606 O O . TRP A 1 75 ? 8.508 27.219 31.172 1 96.94 75 TRP A O 1
ATOM 616 N N . LYS A 1 76 ? 6.324 27.453 31.062 1 95.81 76 LYS A N 1
ATOM 617 C CA . LYS A 1 76 ? 6.074 26.734 32.312 1 95.81 76 LYS A CA 1
ATOM 618 C C . LYS A 1 76 ? 5.934 25.234 32.031 1 95.81 76 LYS A C 1
ATOM 620 O O . LYS A 1 76 ? 6.367 24.422 32.844 1 95.81 76 LYS A O 1
ATOM 625 N N . ASP A 1 77 ? 5.324 24.859 30.953 1 96.38 77 ASP A N 1
ATOM 626 C CA . ASP A 1 77 ? 5.023 23.453 30.656 1 96.38 77 ASP A CA 1
ATOM 627 C C . ASP A 1 77 ? 5.586 23.047 29.297 1 96.38 77 ASP A C 1
ATOM 629 O O . ASP A 1 77 ? 5.926 23.891 28.484 1 96.38 77 ASP A O 1
ATOM 633 N N . ARG A 1 78 ? 5.699 21.719 29.062 1 96.31 78 ARG A N 1
ATOM 634 C CA . ARG A 1 78 ? 6.156 21.203 27.766 1 96.31 78 ARG A CA 1
ATOM 635 C C . ARG A 1 78 ? 5.285 21.703 26.625 1 96.31 78 ARG A C 1
ATOM 637 O O . ARG A 1 78 ? 5.793 22.094 25.578 1 96.31 78 ARG A O 1
ATOM 644 N N . TYR A 1 79 ? 4.016 21.688 26.922 1 97 79 TYR A N 1
ATOM 645 C CA . TYR A 1 79 ? 3.055 22.281 26 1 97 79 TYR A CA 1
ATOM 646 C C . TYR A 1 79 ? 2.33 23.453 26.625 1 97 79 TYR A C 1
ATOM 648 O O . TYR A 1 79 ? 1.575 23.297 27.594 1 97 79 TYR A O 1
ATOM 656 N N . ALA A 1 80 ? 2.543 24.562 26.047 1 97.25 80 ALA A N 1
ATOM 657 C CA . ALA A 1 80 ? 2.023 25.812 26.609 1 97.25 80 ALA A CA 1
ATOM 658 C C . ALA A 1 80 ? 0.502 25.859 26.5 1 97.25 80 ALA A C 1
ATOM 660 O O . ALA A 1 80 ? -0.072 25.484 25.484 1 97.25 80 ALA A O 1
ATOM 661 N N . SER A 1 81 ? -0.091 26.312 27.562 1 97.19 81 SER A N 1
ATOM 662 C CA . SER A 1 81 ? -1.534 26.531 27.578 1 97.19 81 SER A CA 1
ATOM 663 C C . SER A 1 81 ? -1.901 27.828 26.844 1 97.19 81 SER A C 1
ATOM 665 O O . SER A 1 81 ? -1.049 28.688 26.641 1 97.19 81 SER A O 1
ATOM 667 N N . GLN A 1 82 ? -3.152 27.906 26.531 1 97.25 82 GLN A N 1
ATOM 668 C CA . GLN A 1 82 ? -3.67 29.094 25.859 1 97.25 82 GLN A CA 1
ATOM 669 C C . GLN A 1 82 ? -3.395 30.359 26.656 1 97.25 82 GLN A C 1
ATOM 671 O O . GLN A 1 82 ? -2.881 31.344 26.125 1 97.25 82 GLN A O 1
ATOM 676 N N . PRO A 1 83 ? -3.65 30.422 27.953 1 97.12 83 PRO A N 1
ATOM 677 C CA . PRO A 1 83 ? -3.352 31.656 28.688 1 97.12 83 PRO A CA 1
ATOM 678 C C . PRO A 1 83 ? -1.866 32 28.672 1 97.12 83 PRO A C 1
ATOM 680 O O . PRO A 1 83 ? -1.508 33.188 28.594 1 97.12 83 PRO A O 1
ATOM 683 N N . GLU A 1 84 ? -1.095 31.047 28.734 1 97.75 84 GLU A N 1
ATOM 684 C CA . GLU A 1 84 ? 0.342 31.297 28.734 1 97.75 84 GLU A CA 1
ATOM 685 C C . GLU A 1 84 ? 0.796 31.844 27.375 1 97.75 84 GLU A C 1
ATOM 687 O O . GLU A 1 84 ? 1.614 32.75 27.312 1 97.75 84 GLU A O 1
ATOM 692 N N . ILE A 1 85 ? 0.313 31.281 26.328 1 98.19 85 ILE A N 1
ATOM 693 C CA . ILE A 1 85 ? 0.663 31.734 25 1 98.19 85 ILE A CA 1
ATOM 694 C C . ILE A 1 85 ? 0.184 33.156 24.797 1 98.19 85 ILE A C 1
ATOM 696 O O . ILE A 1 85 ? 0.896 34 24.203 1 98.19 85 ILE A O 1
ATOM 700 N N . LEU A 1 86 ? -1.013 33.406 25.281 1 98.12 86 LEU A N 1
ATOM 701 C CA . LEU A 1 86 ? -1.537 34.75 25.203 1 98.12 86 LEU A CA 1
ATOM 702 C C . LEU A 1 86 ? -0.652 35.75 25.969 1 98.12 86 LEU A C 1
ATOM 704 O O . LEU A 1 86 ? -0.384 36.844 25.5 1 98.12 86 LEU A O 1
ATOM 708 N N . GLN A 1 87 ? -0.22 35.344 27.125 1 98.25 87 GLN A N 1
ATOM 709 C CA . GLN A 1 87 ? 0.709 36.156 27.891 1 98.25 87 GLN A CA 1
ATOM 710 C C . GLN A 1 87 ? 1.998 36.406 27.109 1 98.25 87 GLN A C 1
ATOM 712 O O . GLN A 1 87 ? 2.541 37.531 27.156 1 98.25 87 GLN A O 1
ATOM 717 N N . TYR A 1 88 ? 2.48 35.406 26.516 1 98.25 88 TYR A N 1
ATOM 718 C CA . TYR A 1 88 ? 3.695 35.531 25.719 1 98.25 88 TYR A CA 1
ATOM 719 C C . TYR A 1 88 ? 3.52 36.562 24.609 1 98.25 88 TYR A C 1
ATOM 721 O O . TYR A 1 88 ? 4.387 37.406 24.391 1 98.25 88 TYR A O 1
ATOM 729 N N . LEU A 1 89 ? 2.408 36.5 23.891 1 98.56 89 LEU A N 1
ATOM 730 C CA . LEU A 1 89 ? 2.158 37.438 22.781 1 98.56 89 LEU A CA 1
ATOM 731 C C . LEU A 1 89 ? 2.039 38.844 23.312 1 98.56 89 LEU A C 1
ATOM 733 O O . LEU A 1 89 ? 2.514 39.812 22.656 1 98.56 89 LEU A O 1
ATOM 737 N N . ASN A 1 90 ? 1.414 39 24.422 1 98.62 90 ASN A N 1
ATOM 738 C CA . ASN A 1 90 ? 1.338 40.312 25.047 1 98.62 90 ASN A CA 1
ATOM 739 C C . ASN A 1 90 ? 2.713 40.812 25.5 1 98.62 90 ASN A C 1
ATOM 741 O O . ASN A 1 90 ? 3.037 42 25.359 1 98.62 90 ASN A O 1
ATOM 745 N N . PHE A 1 91 ? 3.432 39.906 26.062 1 98.5 91 PHE A N 1
ATOM 746 C CA . PHE A 1 91 ? 4.809 40.219 26.453 1 98.5 91 PHE A CA 1
ATOM 747 C C . PHE A 1 91 ? 5.598 40.719 25.25 1 98.5 91 PHE A C 1
ATOM 749 O O . PHE A 1 91 ? 6.297 41.719 25.344 1 98.5 91 PHE A O 1
ATOM 756 N N . VAL A 1 92 ? 5.488 40.094 24.109 1 98.56 92 VAL A N 1
ATOM 757 C CA . VAL A 1 92 ? 6.199 40.469 22.891 1 98.56 92 VAL A CA 1
ATOM 758 C C . VAL A 1 92 ? 5.75 41.875 22.453 1 98.56 92 VAL A C 1
ATOM 760 O O . VAL A 1 92 ? 6.578 42.719 22.109 1 98.56 92 VAL A O 1
ATOM 763 N N . ALA A 1 93 ? 4.441 42.094 22.406 1 98.69 93 ALA A N 1
ATOM 764 C CA . ALA A 1 93 ? 3.896 43.375 22.016 1 98.69 93 ALA A CA 1
ATOM 765 C C . ALA A 1 93 ? 4.453 44.5 22.891 1 98.69 93 ALA A C 1
ATOM 767 O O . ALA A 1 93 ? 4.754 45.594 22.406 1 98.69 93 ALA A O 1
ATOM 768 N N . ASP A 1 94 ? 4.594 44.219 24.156 1 98.44 94 ASP A N 1
ATOM 769 C CA . ASP A 1 94 ? 5.09 45.219 25.109 1 98.44 94 ASP A CA 1
ATOM 770 C C . ASP A 1 94 ? 6.594 45.406 24.953 1 98.44 94 ASP A C 1
ATOM 772 O O . ASP A 1 94 ? 7.07 46.562 24.875 1 98.44 94 ASP A O 1
ATOM 776 N N . GLU A 1 95 ? 7.285 44.312 24.953 1 98.12 95 GLU A N 1
ATOM 777 C CA . GLU A 1 95 ? 8.742 44.375 24.891 1 98.12 95 GLU A CA 1
ATOM 778 C C . GLU A 1 95 ? 9.211 45.094 23.625 1 98.12 95 GLU A C 1
ATOM 780 O O . GLU A 1 95 ? 10.234 45.781 23.656 1 98.12 95 GLU A O 1
ATOM 785 N N . LEU A 1 96 ? 8.492 44.969 22.562 1 98 96 LEU A N 1
ATOM 786 C CA . LEU A 1 96 ? 8.875 45.562 21.297 1 98 96 LEU A CA 1
ATOM 787 C C . LEU A 1 96 ? 8.141 46.906 21.078 1 98 96 LEU A C 1
ATOM 789 O O . LEU A 1 96 ? 8.258 47.5 20.016 1 98 96 LEU A O 1
ATOM 793 N N . ASN A 1 97 ? 7.344 47.312 22 1 98.12 97 ASN A N 1
ATOM 794 C CA . ASN A 1 97 ? 6.578 48.531 21.953 1 98.12 97 ASN A CA 1
ATOM 795 C C . ASN A 1 97 ? 5.734 48.625 20.688 1 98.12 97 ASN A C 1
ATOM 797 O O . ASN A 1 97 ? 5.801 49.625 19.953 1 98.12 97 ASN A O 1
ATOM 801 N N . LEU A 1 98 ? 4.922 47.656 20.5 1 98.62 98 LEU A N 1
ATOM 802 C CA . LEU A 1 98 ? 4.16 47.562 19.25 1 98.62 98 LEU A CA 1
ATOM 803 C C . LEU A 1 98 ? 2.766 48.156 19.422 1 98.62 98 LEU A C 1
ATOM 805 O O . LEU A 1 98 ? 2.123 48.562 18.453 1 98.62 98 LEU A O 1
ATOM 809 N N . ARG A 1 99 ? 2.232 48.281 20.547 1 98.19 99 ARG A N 1
ATOM 810 C CA . ARG A 1 99 ? 0.838 48.594 20.859 1 98.19 99 ARG A CA 1
ATOM 811 C C . ARG A 1 99 ? 0.399 49.906 20.219 1 98.19 99 ARG A C 1
ATOM 813 O O . ARG A 1 99 ? -0.734 50.031 19.75 1 98.19 99 ARG A O 1
ATOM 820 N N . PRO A 1 100 ? 1.289 50.906 20.188 1 98.19 100 PRO A N 1
ATOM 821 C CA . PRO A 1 100 ? 0.849 52.188 19.625 1 98.19 100 PRO A CA 1
ATOM 822 C C . PRO A 1 100 ? 0.38 52.062 18.172 1 98.19 100 PRO A C 1
ATOM 824 O O . PRO A 1 100 ? -0.391 52.906 17.703 1 98.19 100 PRO A O 1
ATOM 827 N N . ASP A 1 101 ? 0.781 51.094 17.5 1 98.56 101 ASP A N 1
ATOM 828 C CA . ASP A 1 101 ? 0.465 50.969 16.078 1 98.56 101 ASP A CA 1
ATOM 829 C C . ASP A 1 101 ? -0.505 49.812 15.828 1 98.56 101 ASP A C 1
ATOM 831 O O . ASP A 1 101 ? -0.625 49.344 14.703 1 98.56 101 ASP A O 1
ATOM 835 N N . ILE A 1 102 ? -1.141 49.375 16.875 1 98.75 102 ILE A N 1
ATOM 836 C CA . ILE A 1 102 ? -2.188 48.344 16.781 1 98.75 102 ILE A CA 1
ATOM 837 C C . ILE A 1 102 ? -3.539 48.969 17.109 1 98.75 102 ILE A C 1
ATOM 839 O O . ILE A 1 102 ? -3.709 49.562 18.188 1 98.75 102 ILE A O 1
ATOM 843 N N . GLN A 1 103 ? -4.41 48.938 16.141 1 98.5 103 GLN A N 1
ATOM 844 C CA . GLN A 1 103 ? -5.777 49.375 16.391 1 98.5 103 GLN A CA 1
ATOM 845 C C . GLN A 1 103 ? -6.703 48.188 16.641 1 98.5 103 GLN A C 1
ATOM 847 O O . GLN A 1 103 ? -6.93 47.375 15.758 1 98.5 103 GLN A O 1
ATOM 852 N N . LEU A 1 104 ? -7.238 48.094 17.906 1 98.19 104 LEU A N 1
ATOM 853 C CA . LEU A 1 104 ? -8.102 47 18.312 1 98.19 104 LEU A CA 1
ATOM 854 C C . LEU A 1 104 ? -9.555 47.281 17.953 1 98.19 104 LEU A C 1
ATOM 856 O O . LEU A 1 104 ? -9.883 48.375 17.484 1 98.19 104 LEU A O 1
ATOM 860 N N . LYS A 1 105 ? -10.367 46.281 18.094 1 97.75 105 LYS A N 1
ATOM 861 C CA . LYS A 1 105 ? -11.805 46.375 17.828 1 97.75 105 LYS A CA 1
ATOM 862 C C . LYS A 1 105 ? -12.078 46.938 16.453 1 97.75 105 LYS A C 1
ATOM 864 O O . LYS A 1 105 ? -12.945 47.812 16.297 1 97.75 105 LYS A O 1
ATOM 869 N N . THR A 1 106 ? -11.32 46.562 15.484 1 97.75 106 THR A N 1
ATOM 870 C CA . THR A 1 106 ? -11.414 47.031 14.117 1 97.75 106 THR A CA 1
ATOM 871 C C . THR A 1 106 ? -11.305 45.875 13.125 1 97.75 106 THR A C 1
ATOM 873 O O . THR A 1 106 ? -10.211 45.406 12.836 1 97.75 106 THR A O 1
ATOM 876 N N . ARG A 1 107 ? -12.453 45.5 12.609 1 96.94 107 ARG A N 1
ATOM 877 C CA . ARG A 1 107 ? -12.484 44.406 11.641 1 96.94 107 ARG A CA 1
ATOM 878 C C . ARG A 1 107 ? -12.414 44.938 10.211 1 96.94 107 ARG A C 1
ATOM 880 O O . ARG A 1 107 ? -13.172 45.844 9.836 1 96.94 107 ARG A O 1
ATOM 887 N N . VAL A 1 108 ? -11.477 44.469 9.422 1 97.44 108 VAL A N 1
ATOM 888 C CA . VAL A 1 108 ? -11.422 44.812 8.008 1 97.44 108 VAL A CA 1
ATOM 889 C C . VAL A 1 108 ? -12.539 44.094 7.262 1 97.44 108 VAL A C 1
ATOM 891 O O . VAL A 1 108 ? -12.672 42.844 7.359 1 97.44 108 VAL A O 1
ATOM 894 N N . THR A 1 109 ? -13.328 44.812 6.48 1 97.5 109 THR A N 1
ATOM 895 C CA . THR A 1 109 ? -14.469 44.219 5.789 1 97.5 109 THR A CA 1
ATOM 896 C C . THR A 1 109 ? -14.234 44.188 4.281 1 97.5 109 THR A C 1
ATOM 898 O O . THR A 1 109 ? -14.773 43.344 3.58 1 97.5 109 THR A O 1
ATOM 901 N N . LYS A 1 110 ? -13.461 45.156 3.898 1 97.75 110 LYS A N 1
ATOM 902 C CA . LYS A 1 110 ? -13.234 45.312 2.461 1 97.75 110 LYS A CA 1
ATOM 903 C C . LYS A 1 110 ? -11.867 45.906 2.174 1 97.75 110 LYS A C 1
ATOM 905 O O . LYS A 1 110 ? -11.375 46.719 2.957 1 97.75 110 LYS A O 1
ATOM 910 N N . ALA A 1 111 ? -11.242 45.5 1.116 1 98.31 111 ALA A N 1
ATOM 911 C CA . ALA A 1 111 ? -10.031 46.125 0.564 1 98.31 111 ALA A CA 1
ATOM 912 C C . ALA A 1 111 ? -10.094 46.156 -0.96 1 98.31 111 ALA A C 1
ATOM 914 O O . ALA A 1 111 ? -10.359 45.156 -1.612 1 98.31 111 ALA A O 1
ATOM 915 N N . LYS A 1 112 ? -9.922 47.312 -1.493 1 98.31 112 LYS A N 1
ATOM 916 C CA . LYS A 1 112 ? -9.992 47.531 -2.938 1 98.31 112 LYS A CA 1
ATOM 917 C C . LYS A 1 112 ? -8.711 48.188 -3.463 1 98.31 112 LYS A C 1
ATOM 919 O O . LYS A 1 112 ? -8.281 49.219 -2.959 1 98.31 112 LYS A O 1
ATOM 924 N N . PHE A 1 113 ? -8.141 47.562 -4.473 1 98.25 113 PHE A N 1
ATOM 925 C CA . PHE A 1 113 ? -6.957 48.156 -5.094 1 98.25 113 PHE A CA 1
ATOM 926 C C . PHE A 1 113 ? -7.34 49.281 -6.047 1 98.25 113 PHE A C 1
ATOM 928 O O . PHE A 1 113 ? -8.148 49.062 -6.961 1 98.25 113 PHE A O 1
ATOM 935 N N . GLN A 1 114 ? -6.742 50.375 -5.82 1 96.81 114 GLN A N 1
ATOM 936 C CA . GLN A 1 114 ? -6.957 51.531 -6.688 1 96.81 114 GLN A CA 1
ATOM 937 C C . GLN A 1 114 ? -5.883 51.625 -7.77 1 96.81 114 GLN A C 1
ATOM 939 O O . GLN A 1 114 ? -4.75 52 -7.496 1 96.81 114 GLN A O 1
ATOM 944 N N . GLU A 1 115 ? -6.297 51.469 -8.992 1 95.38 115 GLU A N 1
ATOM 945 C CA . GLU A 1 115 ? -5.359 51.344 -10.109 1 95.38 115 GLU A CA 1
ATOM 946 C C . GLU A 1 115 ? -4.594 52.625 -10.328 1 95.38 115 GLU A C 1
ATOM 948 O O . GLU A 1 115 ? -3.4 52.594 -10.641 1 95.38 115 GLU A O 1
ATOM 953 N N . GLU A 1 116 ? -5.223 53.688 -10.219 1 92.81 116 GLU A N 1
ATOM 954 C CA . GLU A 1 116 ? -4.586 54.969 -10.516 1 92.81 116 GLU A CA 1
ATOM 955 C C . GLU A 1 116 ? -3.586 55.344 -9.422 1 92.81 116 GLU A C 1
ATOM 957 O O . GLU A 1 116 ? -2.461 55.75 -9.719 1 92.81 116 GLU A O 1
ATOM 962 N N . ALA A 1 117 ? -4.016 55.094 -8.219 1 93.5 117 ALA A N 1
ATOM 963 C CA . ALA A 1 117 ? -3.178 55.5 -7.094 1 93.5 117 ALA A CA 1
ATOM 964 C C . ALA A 1 117 ? -2.166 54.406 -6.75 1 93.5 117 ALA A C 1
ATOM 966 O O . ALA A 1 117 ? -1.205 54.656 -6.02 1 93.5 117 ALA A O 1
ATOM 967 N N . LYS A 1 118 ? -2.393 53.219 -7.254 1 96 118 LYS A N 1
ATOM 968 C CA . LYS A 1 118 ? -1.583 52.031 -6.945 1 96 118 LYS A CA 1
ATOM 969 C C . LYS A 1 118 ? -1.525 51.781 -5.441 1 96 118 LYS A C 1
ATOM 971 O O . LYS A 1 118 ? -0.449 51.562 -4.883 1 96 118 LYS A O 1
ATOM 976 N N . GLN A 1 119 ? -2.66 51.938 -4.801 1 96.56 119 GLN A N 1
ATOM 977 C CA . GLN A 1 119 ? -2.801 51.75 -3.363 1 96.56 119 GLN A CA 1
ATOM 978 C C . GLN A 1 119 ? -4.062 50.969 -3.037 1 96.56 119 GLN A C 1
ATOM 980 O O . GLN A 1 119 ? -4.996 50.906 -3.844 1 96.56 119 GLN A O 1
ATOM 985 N N . TRP A 1 120 ? -4.012 50.375 -1.869 1 98.5 120 TRP A N 1
ATOM 986 C CA . TRP A 1 120 ? -5.191 49.688 -1.34 1 98.5 120 TRP A CA 1
ATOM 987 C C . TRP A 1 120 ? -6.047 50.656 -0.517 1 98.5 120 TRP A C 1
ATOM 989 O O . TRP A 1 120 ? -5.52 51.438 0.276 1 98.5 120 TRP A O 1
ATOM 999 N N . GLU A 1 121 ? -7.277 50.688 -0.82 1 98.5 121 GLU A N 1
ATOM 1000 C CA . GLU A 1 121 ? -8.266 51.281 0.063 1 98.5 121 GLU A CA 1
ATOM 1001 C C . GLU A 1 121 ? -8.922 50.25 0.961 1 98.5 121 GLU A C 1
ATOM 1003 O O . GLU A 1 121 ? -9.539 49.281 0.471 1 98.5 121 GLU A O 1
ATOM 1008 N N . ILE A 1 122 ? -8.789 50.375 2.305 1 98.44 122 ILE A N 1
ATOM 1009 C CA . ILE A 1 122 ? -9.227 49.375 3.271 1 98.44 122 ILE A CA 1
ATOM 1010 C C . ILE A 1 122 ? -10.367 49.969 4.117 1 98.44 122 ILE A C 1
ATOM 1012 O O . ILE A 1 122 ? -10.234 51.031 4.715 1 98.44 122 ILE A O 1
ATOM 1016 N N . SER A 1 123 ? -11.484 49.25 4.102 1 98.12 123 SER A N 1
ATOM 1017 C CA . SER A 1 123 ? -12.641 49.625 4.902 1 98.12 123 SER A CA 1
ATOM 1018 C C . SER A 1 123 ? -12.797 48.719 6.117 1 98.12 123 SER A C 1
ATOM 1020 O O . SER A 1 123 ? -12.438 47.531 6.07 1 98.12 123 SER A O 1
ATOM 1022 N N . THR A 1 124 ? -13.32 49.281 7.195 1 97.56 124 THR A N 1
ATOM 1023 C CA . THR A 1 124 ? -13.508 48.531 8.438 1 97.56 124 THR A CA 1
ATOM 1024 C C . THR A 1 124 ? -14.969 48.531 8.867 1 97.56 124 THR A C 1
ATOM 1026 O O . THR A 1 124 ? -15.773 49.312 8.32 1 97.56 124 THR A O 1
ATOM 1029 N N . ASP A 1 125 ? -15.312 47.719 9.82 1 96 125 ASP A N 1
ATOM 1030 C CA . ASP A 1 125 ? -16.672 47.625 10.344 1 96 125 ASP A CA 1
ATOM 1031 C C . ASP A 1 125 ? -17.031 48.844 11.195 1 96 125 ASP A C 1
ATOM 1033 O O . ASP A 1 125 ? -18.188 49.031 11.57 1 96 125 ASP A O 1
ATOM 1037 N N . GLN A 1 126 ? -16.078 49.719 11.391 1 92.88 126 GLN A N 1
ATOM 1038 C CA . GLN A 1 126 ? -16.297 50.938 12.164 1 92.88 126 GLN A CA 1
ATOM 1039 C C . GLN A 1 126 ? -16.484 52.125 11.25 1 92.88 126 GLN A C 1
ATOM 1041 O O . GLN A 1 126 ? -16.578 53.281 11.719 1 92.88 126 GLN A O 1
ATOM 1046 N N . GLY A 1 127 ? -16.375 51.906 10.062 1 93.19 127 GLY A N 1
ATOM 1047 C CA . GLY A 1 127 ? -16.609 52.969 9.102 1 93.19 127 GLY A CA 1
ATOM 1048 C C . GLY A 1 127 ? -15.352 53.719 8.742 1 93.19 127 GLY A C 1
ATOM 1049 O O . GLY A 1 127 ? -15.391 54.656 7.934 1 93.19 127 GLY A O 1
ATOM 1050 N N . GLU A 1 128 ? -14.227 53.312 9.266 1 96.44 128 GLU A N 1
ATOM 1051 C CA . GLU A 1 128 ? -12.961 53.969 8.938 1 96.44 128 GLU A CA 1
ATOM 1052 C C . GLU A 1 128 ? -12.398 53.469 7.617 1 96.44 128 GLU A C 1
ATOM 1054 O O . GLU A 1 128 ? -12.594 52.281 7.262 1 96.44 128 GLU A O 1
ATOM 1059 N N . ILE A 1 129 ? -11.734 54.375 6.941 1 97.62 129 ILE A N 1
ATOM 1060 C CA . ILE A 1 129 ? -11.086 54.031 5.68 1 97.62 129 ILE A CA 1
ATOM 1061 C C . ILE A 1 129 ? -9.586 54.281 5.785 1 97.62 129 ILE A C 1
ATOM 1063 O O . ILE A 1 129 ? -9.156 55.312 6.301 1 97.62 129 ILE A O 1
ATOM 1067 N N . PHE A 1 130 ? -8.852 53.312 5.395 1 98.19 130 PHE A N 1
ATOM 1068 C CA . PHE A 1 130 ? -7.391 53.375 5.359 1 98.19 130 PHE A CA 1
ATOM 1069 C C . PHE A 1 130 ? -6.875 53.25 3.934 1 98.19 130 PHE A C 1
ATOM 1071 O O . PHE A 1 130 ? -7.531 52.625 3.086 1 98.19 130 PHE A O 1
ATOM 1078 N N . GLU A 1 131 ? -5.75 53.875 3.623 1 98.25 131 GLU A N 1
ATOM 1079 C CA . GLU A 1 131 ? -5.035 53.688 2.363 1 98.25 131 GLU A CA 1
ATOM 1080 C C . GLU A 1 131 ? -3.582 53.281 2.605 1 98.25 131 GLU A C 1
ATOM 1082 O O . GLU A 1 131 ? -2.938 53.781 3.525 1 98.25 131 GLU A O 1
ATOM 1087 N N . ALA A 1 132 ? -3.145 52.375 1.86 1 98.5 132 ALA A N 1
ATOM 1088 C CA . ALA A 1 132 ? -1.764 51.938 2.02 1 98.5 132 ALA A CA 1
ATOM 1089 C C . ALA A 1 132 ? -1.238 51.312 0.729 1 98.5 132 ALA A C 1
ATOM 1091 O O . ALA A 1 132 ? -2.01 50.75 -0.063 1 98.5 132 ALA A O 1
ATOM 1092 N N . LYS A 1 133 ? 0.024 51.375 0.535 1 98.06 133 LYS A N 1
ATOM 1093 C CA . LYS A 1 133 ? 0.673 50.719 -0.595 1 98.06 133 LYS A CA 1
ATOM 1094 C C . LYS A 1 133 ? 0.649 49.219 -0.434 1 98.06 133 LYS A C 1
ATOM 1096 O O . LYS A 1 133 ? 0.294 48.5 -1.367 1 98.06 133 LYS A O 1
ATOM 1101 N N . TYR A 1 134 ? 1.03 48.75 0.717 1 98.75 134 TYR A N 1
ATOM 1102 C CA . TYR A 1 134 ? 1.108 47.312 0.984 1 98.75 134 TYR A CA 1
ATOM 1103 C C . TYR A 1 134 ? -0.048 46.875 1.867 1 98.75 134 TYR A C 1
ATOM 1105 O O . TYR A 1 134 ? -0.354 47.5 2.877 1 98.75 134 TYR A O 1
ATOM 1113 N N . LEU A 1 135 ? -0.725 45.844 1.496 1 98.81 135 LEU A N 1
ATOM 1114 C CA . LEU A 1 135 ? -1.695 45.125 2.312 1 98.81 135 LEU A CA 1
ATOM 1115 C C . LEU A 1 135 ? -1.179 43.719 2.672 1 98.81 135 LEU A C 1
ATOM 1117 O O . LEU A 1 135 ? -0.864 42.938 1.786 1 98.81 135 LEU A O 1
ATOM 1121 N N . ILE A 1 136 ? -1.047 43.469 3.963 1 98.81 136 ILE A N 1
ATOM 1122 C CA . ILE A 1 136 ? -0.474 42.188 4.41 1 98.81 136 ILE A CA 1
ATOM 1123 C C . ILE A 1 136 ? -1.477 41.438 5.293 1 98.81 136 ILE A C 1
ATOM 1125 O O . ILE A 1 136 ? -1.884 41.969 6.34 1 98.81 136 ILE A O 1
ATOM 1129 N N . SER A 1 137 ? -1.837 40.312 4.863 1 97.62 137 SER A N 1
ATOM 1130 C CA . SER A 1 137 ? -2.805 39.5 5.602 1 97.62 137 SER A CA 1
ATOM 1131 C C . SER A 1 137 ? -2.117 38.625 6.648 1 97.62 137 SER A C 1
ATOM 1133 O O . SER A 1 137 ? -1.308 37.75 6.309 1 97.62 137 SER A O 1
ATOM 1135 N N . GLY A 1 138 ? -2.408 38.812 7.879 1 96.56 138 GLY A N 1
ATOM 1136 C CA . GLY A 1 138 ? -2.053 37.938 9 1 96.56 138 GLY A CA 1
ATOM 1137 C C . GLY A 1 138 ? -3.258 37.312 9.672 1 96.56 138 GLY A C 1
ATOM 1138 O O . GLY A 1 138 ? -3.281 37.156 10.891 1 96.56 138 GLY A O 1
ATOM 1139 N N . VAL A 1 139 ? -4.273 37 8.898 1 89.62 139 VAL A N 1
ATOM 1140 C CA . VAL A 1 139 ? -5.562 36.562 9.43 1 89.62 139 VAL A CA 1
ATOM 1141 C C . VAL A 1 139 ? -5.445 35.125 9.938 1 89.62 139 VAL A C 1
ATOM 1143 O O . VAL A 1 139 ? -6.293 34.688 10.711 1 89.62 139 VAL A O 1
ATOM 1146 N N . GLY A 1 140 ? -4.445 34.5 9.578 1 84.75 140 GLY A N 1
ATOM 1147 C CA . GLY A 1 140 ? -4.23 33.156 10.094 1 84.75 140 GLY A CA 1
ATOM 1148 C C . GLY A 1 140 ? -5.035 32.094 9.359 1 84.75 140 GLY A C 1
ATOM 1149 O O . GLY A 1 140 ? -5.977 32.406 8.633 1 84.75 140 GLY A O 1
ATOM 1150 N N . CYS A 1 141 ? -4.77 30.812 9.625 1 77 141 CYS A N 1
ATOM 1151 C CA . CYS A 1 141 ? -5.348 29.688 8.914 1 77 141 CYS A CA 1
ATOM 1152 C C . CYS A 1 141 ? -6.594 29.172 9.625 1 77 141 CYS A C 1
ATOM 1154 O O . CYS A 1 141 ? -7.422 28.484 9.023 1 77 141 CYS A O 1
ATOM 1156 N N . LEU A 1 142 ? -6.746 29.484 10.891 1 74.38 142 LEU A N 1
ATOM 1157 C CA . LEU A 1 142 ? -7.785 28.875 11.719 1 74.38 142 LEU A CA 1
ATOM 1158 C C . LEU A 1 142 ? -8.602 29.953 12.438 1 74.38 142 LEU A C 1
ATOM 1160 O O . LEU A 1 142 ? -8.938 29.781 13.609 1 74.38 142 LEU A O 1
ATOM 1164 N N . SER A 1 143 ? -8.953 30.922 11.812 1 78.69 143 SER A N 1
ATOM 1165 C CA . SER A 1 143 ? -9.578 32.062 12.477 1 78.69 143 SER A CA 1
ATOM 1166 C C . SER A 1 143 ? -11.086 32.062 12.25 1 78.69 143 SER A C 1
ATOM 1168 O O . SER A 1 143 ? -11.812 32.781 12.945 1 78.69 143 SER A O 1
ATOM 1170 N N . THR A 1 144 ? -11.539 31.328 11.406 1 78.06 144 THR A N 1
ATOM 1171 C CA . THR A 1 144 ? -12.969 31.266 11.125 1 78.06 144 THR A CA 1
ATOM 1172 C C . THR A 1 144 ? -13.555 29.938 11.586 1 78.06 144 THR A C 1
ATOM 1174 O O . THR A 1 144 ? -13.141 28.875 11.117 1 78.06 144 THR A O 1
ATOM 1177 N N . THR A 1 145 ? -14.523 30.094 12.469 1 78.19 145 THR A N 1
ATOM 1178 C CA . THR A 1 145 ? -15.133 28.906 13.039 1 78.19 145 THR A CA 1
ATOM 1179 C C . THR A 1 145 ? -16.125 28.281 12.055 1 78.19 145 THR A C 1
ATOM 1181 O O . THR A 1 145 ? -16.688 28.984 11.203 1 78.19 145 THR A O 1
ATOM 1184 N N . ASN A 1 146 ? -16.266 27.047 12.172 1 77.56 146 ASN A N 1
ATOM 1185 C CA . ASN A 1 146 ? -17.281 26.312 11.422 1 77.56 146 ASN A CA 1
ATOM 1186 C C . ASN A 1 146 ? -18.328 25.719 12.352 1 77.56 146 ASN A C 1
ATOM 1188 O O . ASN A 1 146 ? -18.062 24.766 13.078 1 77.56 146 ASN A O 1
ATOM 1192 N N . ILE A 1 147 ? -19.422 26.375 12.414 1 79.38 147 ILE A N 1
ATOM 1193 C CA . ILE A 1 147 ? -20.562 25.781 13.109 1 79.38 147 ILE A CA 1
ATOM 1194 C C . ILE A 1 147 ? -21.594 25.281 12.094 1 79.38 147 ILE A C 1
ATOM 1196 O O . ILE A 1 147 ? -22.219 26.078 11.391 1 79.38 147 ILE A O 1
ATOM 1200 N N . PRO A 1 148 ? -21.719 24.016 12.086 1 80.31 148 PRO A N 1
ATOM 1201 C CA . PRO A 1 148 ? -22.719 23.516 11.148 1 80.31 148 PRO A CA 1
ATOM 1202 C C . PRO A 1 148 ? -24.125 24.062 11.438 1 80.31 148 PRO A C 1
ATOM 1204 O O . PRO A 1 148 ? -24.484 24.25 12.594 1 80.31 148 PRO A O 1
ATOM 1207 N N . PRO A 1 149 ? -24.859 24.297 10.445 1 83.5 149 PRO A N 1
ATOM 1208 C CA . PRO A 1 149 ? -26.219 24.844 10.625 1 83.5 149 PRO A CA 1
ATOM 1209 C C . PRO A 1 149 ? -27.219 23.781 11.062 1 83.5 149 PRO A C 1
ATOM 1211 O O . PRO A 1 149 ? -28.094 23.391 10.289 1 83.5 149 PRO A O 1
ATOM 1214 N N . PHE A 1 150 ? -27.094 23.438 12.266 1 89.25 150 PHE A N 1
ATOM 1215 C CA . PHE A 1 150 ? -28.031 22.453 12.781 1 89.25 150 PHE A CA 1
ATOM 1216 C C . PHE A 1 150 ? -29.422 23.047 12.977 1 89.25 150 PHE A C 1
ATOM 1218 O O . PHE A 1 150 ? -29.562 24.094 13.609 1 89.25 150 PHE A O 1
ATOM 1225 N N . GLU A 1 151 ? -30.375 22.391 12.484 1 91 151 GLU A N 1
ATOM 1226 C CA . GLU A 1 151 ? -31.766 22.812 12.688 1 91 151 GLU A CA 1
ATOM 1227 C C . GLU A 1 151 ? -32.125 22.844 14.172 1 91 151 GLU A C 1
ATOM 1229 O O . GLU A 1 151 ? -31.766 21.938 14.922 1 91 151 GLU A O 1
ATOM 1234 N N . GLY A 1 152 ? -32.688 23.922 14.562 1 92.5 152 GLY A N 1
ATOM 1235 C CA . GLY A 1 152 ? -33.219 24 15.906 1 92.5 152 GLY A CA 1
ATOM 1236 C C . GLY A 1 152 ? -32.25 24.5 16.938 1 92.5 152 GLY A C 1
ATOM 1237 O O . GLY A 1 152 ? -32.531 24.547 18.125 1 92.5 152 GLY A O 1
ATOM 1238 N N . SER A 1 153 ? -31.078 24.891 16.5 1 90.88 153 SER A N 1
ATOM 1239 C CA . SER A 1 153 ? -30.047 25.344 17.422 1 90.88 153 SER A CA 1
ATOM 1240 C C . SER A 1 153 ? -30.531 26.516 18.25 1 90.88 153 SER A C 1
ATOM 1242 O O . SER A 1 153 ? -30.156 26.656 19.422 1 90.88 153 SER A O 1
ATOM 1244 N N . GLU A 1 154 ? -31.422 27.312 17.766 1 92.31 154 GLU A N 1
ATOM 1245 C CA . GLU A 1 154 ? -31.922 28.516 18.438 1 92.31 154 GLU A CA 1
ATOM 1246 C C . GLU A 1 154 ? -32.938 28.141 19.531 1 92.31 154 GLU A C 1
ATOM 1248 O O . GLU A 1 154 ? -33.188 28.938 20.438 1 92.31 154 GLU A O 1
ATOM 1253 N N . SER A 1 155 ? -33.469 26.984 19.438 1 93.56 155 SER A N 1
ATOM 1254 C CA . SER A 1 155 ? -34.5 26.578 20.391 1 93.56 155 SER A CA 1
ATOM 1255 C C . SER A 1 155 ? -33.875 25.938 21.625 1 93.56 155 SER A C 1
ATOM 1257 O O . SER A 1 155 ? -34.562 25.75 22.641 1 93.56 155 SER A O 1
ATOM 1259 N N . PHE A 1 156 ? -32.625 25.609 21.625 1 96.69 156 PHE A N 1
ATOM 1260 C CA . PHE A 1 156 ? -31.969 24.953 22.75 1 96.69 156 PHE A CA 1
ATOM 1261 C C . PHE A 1 156 ? -32.031 25.797 24 1 96.69 156 PHE A C 1
ATOM 1263 O O . PHE A 1 156 ? -31.719 27 23.969 1 96.69 156 PHE A O 1
ATOM 1270 N N . LYS A 1 157 ? -32.406 25.25 25.109 1 97.25 157 LYS A N 1
ATOM 1271 C CA . LYS A 1 157 ? -32.594 26.016 26.344 1 97.25 157 LYS A CA 1
ATOM 1272 C C . LYS A 1 157 ? -31.312 26.047 27.188 1 97.25 157 LYS A C 1
ATOM 1274 O O . LYS A 1 157 ? -31.188 26.844 28.109 1 97.25 157 LYS A O 1
ATOM 1279 N N . GLY A 1 158 ? -30.391 25.141 26.844 1 97.19 158 GLY A N 1
ATOM 1280 C CA . GLY A 1 158 ? -29.125 25.109 27.562 1 97.19 158 GLY A CA 1
ATOM 1281 C C . GLY A 1 158 ? -28.094 26.078 27 1 97.19 158 GLY A C 1
ATOM 1282 O O . GLY A 1 158 ? -28.453 27.078 26.375 1 97.19 158 GLY A O 1
ATOM 1283 N N . GLU A 1 159 ? -26.875 25.906 27.344 1 97.25 159 GLU A N 1
ATOM 1284 C CA . GLU A 1 159 ? -25.766 26.734 26.906 1 97.25 159 GLU A CA 1
ATOM 1285 C C . GLU A 1 159 ? -25.078 26.141 25.688 1 97.25 159 GLU A C 1
ATOM 1287 O O . GLU A 1 159 ? -24.969 24.922 25.547 1 97.25 159 GLU A O 1
ATOM 1292 N N . GLN A 1 160 ? -24.609 27 24.766 1 96.38 160 GLN A N 1
ATOM 1293 C CA . GLN A 1 160 ? -23.891 26.578 23.578 1 96.38 160 GLN A CA 1
ATOM 1294 C C . GLN A 1 160 ? -22.562 27.312 23.453 1 96.38 160 GLN A C 1
ATOM 1296 O O . GLN A 1 160 ? -22.484 28.531 23.641 1 96.38 160 GLN A O 1
ATOM 1301 N N . TYR A 1 161 ? -21.531 26.531 23.234 1 96.38 161 TYR A N 1
ATOM 1302 C CA . TYR A 1 161 ? -20.203 27.109 23.062 1 96.38 161 TYR A CA 1
ATOM 1303 C C . TYR A 1 161 ? -19.5 26.531 21.844 1 96.38 161 TYR A C 1
ATOM 1305 O O . TYR A 1 161 ? -19.719 25.375 21.484 1 96.38 161 TYR A O 1
ATOM 1313 N N . HIS A 1 162 ? -18.75 27.266 21.156 1 95.5 162 HIS A N 1
ATOM 1314 C CA . HIS A 1 162 ? -17.812 26.797 20.156 1 95.5 162 HIS A CA 1
ATOM 1315 C C . HIS A 1 162 ? -16.359 26.969 20.625 1 95.5 162 HIS A C 1
ATOM 1317 O O . HIS A 1 162 ? -16.016 28.016 21.203 1 95.5 162 HIS A O 1
ATOM 1323 N N . THR A 1 163 ? -15.516 26.031 20.312 1 95.31 163 THR A N 1
ATOM 1324 C CA . THR A 1 163 ? -14.148 26.031 20.812 1 95.31 163 THR A CA 1
ATOM 1325 C C . THR A 1 163 ? -13.352 27.172 20.203 1 95.31 163 THR A C 1
ATOM 1327 O O . THR A 1 163 ? -12.375 27.656 20.797 1 95.31 163 THR A O 1
ATOM 1330 N N . GLY A 1 164 ? -13.711 27.688 19.047 1 93.12 164 GLY A N 1
ATOM 1331 C CA . GLY A 1 164 ? -13.016 28.766 18.375 1 93.12 164 GLY A CA 1
ATOM 1332 C C . GLY A 1 164 ? -13.469 30.141 18.812 1 93.12 164 GLY A C 1
ATOM 1333 O O . GLY A 1 164 ? -12.867 31.156 18.453 1 93.12 164 GLY A O 1
ATOM 1334 N N . ARG A 1 165 ? -14.562 30.219 19.516 1 93.12 165 ARG A N 1
ATOM 1335 C CA . ARG A 1 165 ? -15.117 31.422 20.125 1 93.12 165 ARG A CA 1
ATOM 1336 C C . ARG A 1 165 ? -15.641 31.156 21.516 1 93.12 165 ARG A C 1
ATOM 1338 O O . ARG A 1 165 ? -16.859 31.078 21.734 1 93.12 165 ARG A O 1
ATOM 1345 N N . TRP A 1 166 ? -14.703 31.047 22.406 1 95.44 166 TRP A N 1
ATOM 1346 C CA . TRP A 1 166 ? -15.023 30.641 23.781 1 95.44 166 TRP A CA 1
ATOM 1347 C C . TRP A 1 166 ? -15.086 31.859 24.703 1 95.44 166 TRP A C 1
ATOM 1349 O O . TRP A 1 166 ? -14.289 32.781 24.562 1 95.44 166 TRP A O 1
ATOM 1359 N N . PRO A 1 167 ? -15.906 31.859 25.672 1 94.88 167 PRO A N 1
ATOM 1360 C CA . PRO A 1 167 ? -15.984 32.969 26.594 1 94.88 167 PRO A CA 1
ATOM 1361 C C . PRO A 1 167 ? -14.672 33.219 27.344 1 94.88 167 PRO A C 1
ATOM 1363 O O . PRO A 1 167 ? -13.906 32.281 27.578 1 94.88 167 PRO A O 1
ATOM 1366 N N . HIS A 1 168 ? -14.453 34.469 27.672 1 92.06 168 HIS A N 1
ATOM 1367 C CA . HIS A 1 168 ? -13.25 34.812 28.422 1 92.06 168 HIS A CA 1
ATOM 1368 C C . HIS A 1 168 ? -13.375 34.469 29.891 1 92.06 168 HIS A C 1
ATOM 1370 O O . HIS A 1 168 ? -12.367 34.281 30.578 1 92.06 168 HIS A O 1
ATOM 1376 N N . ASP A 1 169 ? -14.609 34.312 30.281 1 92.75 169 ASP A N 1
ATOM 1377 C CA . ASP A 1 169 ? -14.859 33.875 31.656 1 92.75 169 ASP A CA 1
ATOM 1378 C C . ASP A 1 169 ? -14.969 32.344 31.734 1 92.75 169 ASP A C 1
ATOM 1380 O O . ASP A 1 169 ? -15.383 31.703 30.766 1 92.75 169 ASP A O 1
ATOM 1384 N N . LYS A 1 170 ? -14.664 31.844 32.844 1 93.44 170 LYS A N 1
ATOM 1385 C CA . LYS A 1 170 ? -14.688 30.391 33.031 1 93.44 170 LYS A CA 1
ATOM 1386 C C . LYS A 1 170 ? -16.109 29.859 32.938 1 93.44 170 LYS A C 1
ATOM 1388 O O . LYS A 1 170 ? -17.047 30.438 33.5 1 93.44 170 LYS A O 1
ATOM 1393 N N . VAL A 1 171 ? -16.297 28.828 32.188 1 96.25 171 VAL A N 1
ATOM 1394 C CA . VAL A 1 171 ? -17.562 28.125 32.094 1 96.25 171 VAL A CA 1
ATOM 1395 C C . VAL A 1 171 ? -17.578 26.984 33.125 1 96.25 171 VAL A C 1
ATOM 1397 O O . VAL A 1 171 ? -16.641 26.188 33.219 1 96.25 171 VAL A O 1
ATOM 1400 N N . ASP A 1 172 ? -18.578 26.922 33.969 1 96.75 172 ASP A N 1
ATOM 1401 C CA . ASP A 1 172 ? -18.719 25.891 35 1 96.75 172 ASP A CA 1
ATOM 1402 C C . ASP A 1 172 ? -19.609 24.75 34.5 1 96.75 172 ASP A C 1
ATOM 1404 O O . ASP A 1 172 ? -20.781 24.953 34.188 1 96.75 172 ASP A O 1
ATOM 1408 N N . PHE A 1 173 ? -19.094 23.516 34.531 1 98 173 PHE A N 1
ATOM 1409 C CA . PHE A 1 173 ? -19.828 22.375 34.031 1 98 173 PHE A CA 1
ATOM 1410 C C . PHE A 1 173 ? -20.359 21.516 35.156 1 98 173 PHE A C 1
ATOM 1412 O O . PHE A 1 173 ? -20.922 20.438 34.938 1 98 173 PHE A O 1
ATOM 1419 N N . THR A 1 174 ? -20.156 21.938 36.406 1 97.81 174 THR A N 1
ATOM 1420 C CA . THR A 1 174 ? -20.562 21.156 37.562 1 97.81 174 THR A CA 1
ATOM 1421 C C . THR A 1 174 ? -22.062 20.859 37.5 1 97.81 174 THR A C 1
ATOM 1423 O O . THR A 1 174 ? -22.875 21.766 37.375 1 97.81 174 THR A O 1
ATOM 1426 N N . GLY A 1 175 ? -22.344 19.578 37.625 1 97.88 175 GLY A N 1
ATOM 1427 C CA . GLY A 1 175 ? -23.734 19.141 37.656 1 97.88 175 GLY A CA 1
ATOM 1428 C C . GLY A 1 175 ? -24.391 19.172 36.281 1 97.88 175 GLY A C 1
ATOM 1429 O O . GLY A 1 175 ? -25.594 18.938 36.156 1 97.88 175 GLY A O 1
ATOM 1430 N N . LYS A 1 176 ? -23.625 19.359 35.25 1 98.44 176 LYS A N 1
ATOM 1431 C CA . LYS A 1 176 ? -24.203 19.531 33.938 1 98.44 176 LYS A CA 1
ATOM 1432 C C . LYS A 1 176 ? -24 18.281 33.062 1 98.44 176 LYS A C 1
ATOM 1434 O O . LYS A 1 176 ? -23.016 17.547 33.25 1 98.44 176 LYS A O 1
ATOM 1439 N N . ARG A 1 177 ? -25.031 17.984 32.312 1 98.06 177 ARG A N 1
ATOM 1440 C CA . ARG A 1 177 ? -24.875 17.047 31.219 1 98.06 177 ARG A CA 1
ATOM 1441 C C . ARG A 1 177 ? -24.344 17.734 29.969 1 98.06 177 ARG A C 1
ATOM 1443 O O . ARG A 1 177 ? -25.016 18.594 29.391 1 98.06 177 ARG A O 1
ATOM 1450 N N . VAL A 1 178 ? -23.125 17.344 29.438 1 98.88 178 VAL A N 1
ATOM 1451 C CA . VAL A 1 178 ? -22.453 18.062 28.359 1 98.88 178 VAL A CA 1
ATOM 1452 C C . VAL A 1 178 ? -22.344 17.172 27.125 1 98.88 178 VAL A C 1
ATOM 1454 O O . VAL A 1 178 ? -21.953 16 27.234 1 98.88 178 VAL A O 1
ATOM 1457 N N . VAL A 1 179 ? -22.656 17.703 25.953 1 98.75 179 VAL A N 1
ATOM 1458 C CA . VAL A 1 179 ? -22.422 17.047 24.672 1 98.75 179 VAL A CA 1
ATOM 1459 C C . VAL A 1 179 ? -21.297 17.766 23.922 1 98.75 179 VAL A C 1
ATOM 1461 O O . VAL A 1 179 ? -21.297 19 23.812 1 98.75 179 VAL A O 1
ATOM 1464 N N . VAL A 1 180 ? -20.328 17.078 23.562 1 98.62 180 VAL A N 1
ATOM 1465 C CA . VAL A 1 180 ? -19.266 17.578 22.703 1 98.62 180 VAL A CA 1
ATOM 1466 C C . VAL A 1 180 ? -19.422 17.031 21.297 1 98.62 180 VAL A C 1
ATOM 1468 O O . VAL A 1 180 ? -19.5 15.812 21.094 1 98.62 180 VAL A O 1
ATOM 1471 N N . ILE A 1 181 ? -19.516 17.891 20.297 1 97.69 181 ILE A N 1
ATOM 1472 C CA . ILE A 1 181 ? -19.641 17.484 18.906 1 97.69 181 ILE A CA 1
ATOM 1473 C C . ILE A 1 181 ? -18.297 17.672 18.203 1 97.69 181 ILE A C 1
ATOM 1475 O O . ILE A 1 181 ? -17.891 18.797 17.906 1 97.69 181 ILE A O 1
ATOM 1479 N N . GLY A 1 182 ? -17.641 16.578 17.953 1 96 182 GLY A N 1
ATOM 1480 C CA . GLY A 1 182 ? -16.328 16.625 17.312 1 96 182 GLY A CA 1
ATOM 1481 C C . GLY A 1 182 ? -15.195 16.281 18.25 1 96 182 GLY A C 1
ATOM 1482 O O . GLY A 1 182 ? -15.227 16.641 19.438 1 96 182 GLY A O 1
ATOM 1483 N N . ASN A 1 183 ? -14.172 15.578 17.641 1 96.19 183 ASN A N 1
ATOM 1484 C CA . ASN A 1 183 ? -13.039 15.141 18.453 1 96.19 183 ASN A CA 1
ATOM 1485 C C . ASN A 1 183 ? -11.711 15.422 17.766 1 96.19 183 ASN A C 1
ATOM 1487 O O . ASN A 1 183 ? -10.781 14.617 17.844 1 96.19 183 ASN A O 1
ATOM 1491 N N . GLY A 1 184 ? -11.633 16.547 17 1 94.56 184 GLY A N 1
ATOM 1492 C CA . GLY A 1 184 ? -10.328 17.031 16.594 1 94.56 184 GLY A CA 1
ATOM 1493 C C . GLY A 1 184 ? -9.484 17.516 17.766 1 94.56 184 GLY A C 1
ATOM 1494 O O . GLY A 1 184 ? -9.703 17.109 18.906 1 94.56 184 GLY A O 1
ATOM 1495 N N . SER A 1 185 ? -8.57 18.328 17.484 1 94.44 185 SER A N 1
ATOM 1496 C CA . SER A 1 185 ? -7.664 18.797 18.531 1 94.44 185 SER A CA 1
ATOM 1497 C C . SER A 1 185 ? -8.43 19.531 19.641 1 94.44 185 SER A C 1
ATOM 1499 O O . SER A 1 185 ? -8.266 19.219 20.812 1 94.44 185 SER A O 1
ATOM 1501 N N . SER A 1 186 ? -9.305 20.469 19.266 1 95.69 186 SER A N 1
ATOM 1502 C CA . SER A 1 186 ? -10.031 21.25 20.266 1 95.69 186 SER A CA 1
ATOM 1503 C C . SER A 1 186 ? -11.008 20.375 21.047 1 95.69 186 SER A C 1
ATOM 1505 O O . SER A 1 186 ? -11.164 20.547 22.25 1 95.69 186 SER A O 1
ATOM 1507 N N . GLY A 1 187 ? -11.633 19.406 20.328 1 97.25 187 GLY A N 1
ATOM 1508 C CA . GLY A 1 187 ? -12.531 18.5 21 1 97.25 187 GLY A CA 1
ATOM 1509 C C . GLY A 1 187 ? -11.836 17.641 22.047 1 97.25 187 GLY A C 1
ATOM 1510 O O . GLY A 1 187 ? -12.273 17.578 23.203 1 97.25 187 GLY A O 1
ATOM 1511 N N . VAL A 1 188 ? -10.742 17.062 21.656 1 97.75 188 VAL A N 1
ATOM 1512 C CA . VAL A 1 188 ? -9.984 16.172 22.531 1 97.75 188 VAL A CA 1
ATOM 1513 C C . VAL A 1 188 ? -9.477 16.953 23.75 1 97.75 188 VAL A C 1
ATOM 1515 O O . VAL A 1 188 ? -9.594 16.484 24.875 1 97.75 188 VAL A O 1
ATOM 1518 N N . GLN A 1 189 ? -8.977 18.109 23.516 1 97.19 189 GLN A N 1
ATOM 1519 C CA . GLN A 1 189 ? -8.445 18.922 24.609 1 97.19 189 GLN A CA 1
ATOM 1520 C C . GLN A 1 189 ? -9.562 19.391 25.531 1 97.19 189 GLN A C 1
ATOM 1522 O O . GLN A 1 189 ? -9.398 19.406 26.766 1 97.19 189 GLN A O 1
ATOM 1527 N N . THR A 1 190 ? -10.695 19.703 25 1 97.75 190 THR A N 1
ATOM 1528 C CA . THR A 1 190 ? -11.828 20.156 25.797 1 97.75 190 THR A CA 1
ATOM 1529 C C . THR A 1 190 ? -12.383 19.016 26.656 1 97.75 190 THR A C 1
ATOM 1531 O O . THR A 1 190 ? -12.656 19.203 27.844 1 97.75 190 THR A O 1
ATOM 1534 N N . MET A 1 191 ? -12.477 17.891 26.078 1 97.94 191 MET A N 1
ATOM 1535 C CA . MET A 1 191 ? -13.086 16.734 26.719 1 97.94 191 MET A CA 1
ATOM 1536 C C . MET A 1 191 ? -12.312 16.328 27.969 1 97.94 191 MET A C 1
ATOM 1538 O O . MET A 1 191 ? -12.898 15.938 28.984 1 97.94 191 MET A O 1
ATOM 1542 N N . GLN A 1 192 ? -11 16.422 27.906 1 95.5 192 GLN A N 1
ATOM 1543 C CA . GLN A 1 192 ? -10.164 16 29.031 1 95.5 192 GLN A CA 1
ATOM 1544 C C . GLN A 1 192 ? -10.453 16.828 30.281 1 95.5 192 GLN A C 1
ATOM 1546 O O . GLN A 1 192 ? -10.383 16.312 31.391 1 95.5 192 GLN A O 1
ATOM 1551 N N . GLU A 1 193 ? -10.812 18.062 30.078 1 96.81 193 GLU A N 1
ATOM 1552 C CA . GLU A 1 193 ? -11.094 18.953 31.203 1 96.81 193 GLU A CA 1
ATOM 1553 C C . GLU A 1 193 ? -12.562 18.875 31.609 1 96.81 193 GLU A C 1
ATOM 1555 O O . GLU A 1 193 ? -12.875 18.859 32.812 1 96.81 193 GLU A O 1
ATOM 1560 N N . VAL A 1 194 ? -13.445 18.781 30.641 1 97.88 194 VAL A N 1
ATOM 1561 C CA . VAL A 1 194 ? -14.875 18.734 30.906 1 97.88 194 VAL A CA 1
ATOM 1562 C C . VAL A 1 194 ? -15.227 17.453 31.656 1 97.88 194 VAL A C 1
ATOM 1564 O O . VAL A 1 194 ? -16.047 17.469 32.562 1 97.88 194 VAL A O 1
ATOM 1567 N N . ALA A 1 195 ? -14.625 16.359 31.328 1 97.75 195 ALA A N 1
ATOM 1568 C CA . ALA A 1 195 ? -14.898 15.07 31.938 1 97.75 195 ALA A CA 1
ATOM 1569 C C . ALA A 1 195 ? -14.602 15.094 33.438 1 97.75 195 ALA A C 1
ATOM 1571 O O . ALA A 1 195 ? -15.234 14.383 34.219 1 97.75 195 ALA A O 1
ATOM 1572 N N . LYS A 1 196 ? -13.688 15.953 33.875 1 96.81 196 LYS A N 1
ATOM 1573 C CA . LYS A 1 196 ? -13.297 16.031 35.281 1 96.81 196 LYS A CA 1
ATOM 1574 C C . LYS A 1 196 ? -14.383 16.703 36.125 1 96.81 196 LYS A C 1
ATOM 1576 O O . LYS A 1 196 ? -14.453 16.516 37.344 1 96.81 196 LYS A O 1
ATOM 1581 N N . GLU A 1 197 ? -15.203 17.484 35.438 1 97.06 197 GLU A N 1
ATOM 1582 C CA . GLU A 1 197 ? -16.094 18.375 36.188 1 97.06 197 GLU A CA 1
ATOM 1583 C C . GLU A 1 197 ? -17.562 18.016 35.938 1 97.06 197 GLU A C 1
ATOM 1585 O O . GLU A 1 197 ? -18.391 18.078 36.844 1 97.06 197 GLU A O 1
ATOM 1590 N N . ALA A 1 198 ? -17.906 17.531 34.75 1 98.19 198 ALA A N 1
ATOM 1591 C CA . ALA A 1 198 ? -19.297 17.391 34.312 1 98.19 198 ALA A CA 1
ATOM 1592 C C . ALA A 1 198 ? -19.969 16.203 35 1 98.19 198 ALA A C 1
ATOM 1594 O O . ALA A 1 198 ? -19.297 15.219 35.344 1 98.19 198 ALA A O 1
ATOM 1595 N N . LYS A 1 199 ? -21.25 16.281 35.188 1 98.44 199 LYS A N 1
ATOM 1596 C CA . LYS A 1 199 ? -22.031 15.133 35.688 1 98.44 199 LYS A CA 1
ATOM 1597 C C . LYS A 1 199 ? -22 13.992 34.656 1 98.44 199 LYS A C 1
ATOM 1599 O O . LYS A 1 199 ? -21.828 12.828 35.031 1 98.44 199 LYS A O 1
ATOM 1604 N N . GLU A 1 200 ? -22.234 14.383 33.438 1 98.38 200 GLU A N 1
ATOM 1605 C CA . GLU A 1 200 ? -22.156 13.477 32.281 1 98.38 200 GLU A CA 1
ATOM 1606 C C . GLU A 1 200 ? -21.531 14.172 31.078 1 98.38 200 GLU A C 1
ATOM 1608 O O . GLU A 1 200 ? -21.719 15.375 30.875 1 98.38 200 GLU A O 1
ATOM 1613 N N . MET A 1 201 ? -20.781 13.406 30.297 1 98.75 201 MET A N 1
ATOM 1614 C CA . MET A 1 201 ? -20.25 13.922 29.031 1 98.75 201 MET A CA 1
ATOM 1615 C C . MET A 1 201 ? -20.438 12.914 27.906 1 98.75 201 MET A C 1
ATOM 1617 O O . MET A 1 201 ? -20.125 11.734 28.062 1 98.75 201 MET A O 1
ATOM 1621 N N . THR A 1 202 ? -21 13.328 26.812 1 98.75 202 THR A N 1
ATOM 1622 C CA . THR A 1 202 ? -21.188 12.477 25.641 1 98.75 202 THR A CA 1
ATOM 1623 C C . THR A 1 202 ? -20.484 13.07 24.422 1 98.75 202 THR A C 1
ATOM 1625 O O . THR A 1 202 ? -20.688 14.227 24.078 1 98.75 202 THR A O 1
ATOM 1628 N N . LEU A 1 203 ? -19.641 12.32 23.844 1 98.81 203 LEU A N 1
ATOM 1629 C CA . LEU A 1 203 ? -19.016 12.688 22.578 1 98.81 203 LEU A CA 1
ATOM 1630 C C . LEU A 1 203 ? -19.859 12.211 21.406 1 98.81 203 LEU A C 1
ATOM 1632 O O . LEU A 1 203 ? -20.188 11.023 21.312 1 98.81 203 LEU A O 1
ATOM 1636 N N . LEU A 1 204 ? -20.297 13.109 20.594 1 98.5 204 LEU A N 1
ATOM 1637 C CA . LEU A 1 204 ? -20.844 12.781 19.281 1 98.5 204 LEU A CA 1
ATOM 1638 C C . LEU A 1 204 ? -19.734 12.828 18.219 1 98.5 204 LEU A C 1
ATOM 1640 O O . LEU A 1 204 ? -19.25 13.906 17.891 1 98.5 204 LEU A O 1
ATOM 1644 N N . MET A 1 205 ? -19.344 11.664 17.734 1 97.75 205 MET A N 1
ATOM 1645 C CA . MET A 1 205 ? -18.141 11.531 16.922 1 97.75 205 MET A CA 1
ATOM 1646 C C . MET A 1 205 ? -18.469 11.039 15.523 1 97.75 205 MET A C 1
ATOM 1648 O O . MET A 1 205 ? -19.109 10 15.352 1 97.75 205 MET A O 1
ATOM 1652 N N . ARG A 1 206 ? -18.047 11.805 14.555 1 92.81 206 ARG A N 1
ATOM 1653 C CA . ARG A 1 206 ? -18.188 11.359 13.172 1 92.81 206 ARG A CA 1
ATOM 1654 C C . ARG A 1 206 ? -17 10.516 12.742 1 92.81 206 ARG A C 1
ATOM 1656 O O . ARG A 1 206 ? -17.172 9.438 12.18 1 92.81 206 ARG A O 1
ATOM 1663 N N . THR A 1 207 ? -15.75 10.945 12.969 1 93.62 207 THR A N 1
ATOM 1664 C CA . THR A 1 207 ? -14.516 10.281 12.578 1 93.62 207 THR A CA 1
ATOM 1665 C C . THR A 1 207 ? -13.555 10.18 13.758 1 93.62 207 THR A C 1
ATOM 1667 O O . THR A 1 207 ? -13.211 11.188 14.375 1 93.62 207 THR A O 1
ATOM 1670 N N . PRO A 1 208 ? -13.203 8.977 14.117 1 96.69 208 PRO A N 1
ATOM 1671 C CA . PRO A 1 208 ? -12.172 8.875 15.156 1 96.69 208 PRO A CA 1
ATOM 1672 C C . PRO A 1 208 ? -10.805 9.375 14.68 1 96.69 208 PRO A C 1
ATOM 1674 O O . PRO A 1 208 ? -10.477 9.25 13.5 1 96.69 208 PRO A O 1
ATOM 1677 N N . HIS A 1 209 ? -10.023 9.969 15.578 1 96.69 209 HIS A N 1
ATOM 1678 C CA . HIS A 1 209 ? -8.719 10.508 15.234 1 96.69 209 HIS A CA 1
ATOM 1679 C C . HIS A 1 209 ? -7.605 9.789 15.992 1 96.69 209 HIS A C 1
ATOM 1681 O O . HIS A 1 209 ? -7.859 9.172 17.031 1 96.69 209 HIS A O 1
ATOM 1687 N N . TYR A 1 210 ? -6.398 9.789 15.414 1 97.44 210 TYR A N 1
ATOM 1688 C CA . TYR A 1 210 ? -5.215 9.32 16.125 1 97.44 210 TYR A CA 1
ATOM 1689 C C . TYR A 1 210 ? -4.789 10.32 17.188 1 97.44 210 TYR A C 1
ATOM 1691 O O . TYR A 1 210 ? -4.438 11.461 16.875 1 97.44 210 TYR A O 1
ATOM 1699 N N . VAL A 1 211 ? -4.805 9.922 18.406 1 97.81 211 VAL A N 1
ATOM 1700 C CA . VAL A 1 211 ? -4.449 10.805 19.516 1 97.81 211 VAL A CA 1
ATOM 1701 C C . VAL A 1 211 ? -3.199 10.281 20.219 1 97.81 211 VAL A C 1
ATOM 1703 O O . VAL A 1 211 ? -3.203 9.172 20.75 1 97.81 211 VAL A O 1
ATOM 1706 N N . ALA A 1 212 ? -2.15 11.008 20.203 1 95.81 212 ALA A N 1
ATOM 1707 C CA . ALA A 1 212 ? -0.937 10.703 20.953 1 95.81 212 ALA A CA 1
ATOM 1708 C C . ALA A 1 212 ? -0.955 11.367 22.328 1 95.81 212 ALA A C 1
ATOM 1710 O O . ALA A 1 212 ? -1.541 12.445 22.484 1 95.81 212 ALA A O 1
ATOM 1711 N N . GLU A 1 213 ? -0.32 10.75 23.219 1 95.06 213 GLU A N 1
ATOM 1712 C CA . GLU A 1 213 ? -0.224 11.344 24.547 1 95.06 213 GLU A CA 1
ATOM 1713 C C . GLU A 1 213 ? 0.771 12.508 24.562 1 95.06 213 GLU A C 1
ATOM 1715 O O . GLU A 1 213 ? 1.868 12.391 24 1 95.06 213 GLU A O 1
ATOM 1720 N N . ALA A 1 214 ? 0.346 13.555 25.188 1 95.62 214 ALA A N 1
ATOM 1721 C CA . ALA A 1 214 ? 1.202 14.734 25.281 1 95.62 214 ALA A CA 1
ATOM 1722 C C . ALA A 1 214 ? 2.379 14.492 26.219 1 95.62 214 ALA A C 1
ATOM 1724 O O . ALA A 1 214 ? 3.502 14.922 25.938 1 95.62 214 ALA A O 1
ATOM 1725 N N . ARG A 1 215 ? 2.129 13.734 27.25 1 96.38 215 ARG A N 1
ATOM 1726 C CA . ARG A 1 215 ? 3.066 13.617 28.359 1 96.38 215 ARG A CA 1
ATOM 1727 C C . ARG A 1 215 ? 3.502 14.984 28.859 1 96.38 215 ARG A C 1
ATOM 1729 O O . ARG A 1 215 ? 4.699 15.25 29.016 1 96.38 215 ARG A O 1
ATOM 1736 N N . ASN A 1 216 ? 2.49 15.828 28.922 1 95.94 216 ASN A N 1
ATOM 1737 C CA . ASN A 1 216 ? 2.76 17.188 29.359 1 95.94 216 ASN A CA 1
ATOM 1738 C C . ASN A 1 216 ? 3.254 17.234 30.797 1 95.94 216 ASN A C 1
ATOM 1740 O O . ASN A 1 216 ? 2.814 16.438 31.625 1 95.94 216 ASN A O 1
ATOM 1744 N N . HIS A 1 217 ? 4.148 18.047 31.125 1 95.75 217 HIS A N 1
ATOM 1745 C CA . HIS A 1 217 ? 4.711 18.234 32.469 1 95.75 217 HIS A CA 1
ATOM 1746 C C . HIS A 1 217 ? 5.336 19.609 32.594 1 95.75 217 HIS A C 1
ATOM 1748 O O . HIS A 1 217 ? 5.691 20.25 31.609 1 95.75 217 HIS A O 1
ATOM 1754 N N . PRO A 1 218 ? 5.359 20.062 33.844 1 96.62 218 PRO A N 1
ATOM 1755 C CA . PRO A 1 218 ? 6.09 21.312 34.062 1 96.62 218 PRO A CA 1
ATOM 1756 C C . PRO A 1 218 ? 7.562 21.219 33.656 1 96.62 218 PRO A C 1
ATOM 1758 O O . PRO A 1 218 ? 8.203 20.188 33.875 1 96.62 218 PRO A O 1
ATOM 1761 N N . LEU A 1 219 ? 8.016 22.266 33.062 1 96.88 219 LEU A N 1
ATOM 1762 C CA . LEU A 1 219 ? 9.438 22.312 32.719 1 96.88 219 LEU A CA 1
ATOM 1763 C C . LEU A 1 219 ? 10.266 22.703 33.938 1 96.88 219 LEU A C 1
ATOM 1765 O O . LEU A 1 219 ? 9.953 23.688 34.625 1 96.88 219 LEU A O 1
ATOM 1769 N N . SER A 1 220 ? 11.305 21.938 34.25 1 96.5 220 SER A N 1
ATOM 1770 C CA . SER A 1 220 ? 12.227 22.281 35.312 1 96.5 220 SER A CA 1
ATOM 1771 C C . SER A 1 220 ? 13.078 23.484 34.969 1 96.5 220 SER A C 1
ATOM 1773 O O . SER A 1 220 ? 13.141 23.891 33.812 1 96.5 220 SER A O 1
ATOM 1775 N N . LYS A 1 221 ? 13.625 24.031 35.969 1 95.38 221 LYS A N 1
ATOM 1776 C CA . LYS A 1 221 ? 14.547 25.141 35.75 1 95.38 221 LYS A CA 1
ATOM 1777 C C . LYS A 1 221 ? 15.688 24.719 34.812 1 95.38 221 LYS A C 1
ATOM 1779 O O . LYS A 1 221 ? 16.125 25.5 33.969 1 95.38 221 LYS A O 1
ATOM 1784 N N . GLU A 1 222 ? 16.094 23.547 35.031 1 95.56 222 GLU A N 1
ATOM 1785 C CA . GLU A 1 222 ? 17.172 23.016 34.188 1 95.56 222 GLU A CA 1
ATOM 1786 C C . GLU A 1 222 ? 16.75 22.891 32.719 1 95.56 222 GLU A C 1
ATOM 1788 O O . GLU A 1 222 ? 17.5 23.234 31.828 1 95.56 222 GLU A O 1
ATOM 1793 N N . GLU A 1 223 ? 15.562 22.375 32.5 1 94.38 223 GLU A N 1
ATOM 1794 C CA . GLU A 1 223 ? 15.039 22.25 31.125 1 94.38 223 GLU A CA 1
ATOM 1795 C C . GLU A 1 223 ? 14.891 23.609 30.469 1 94.38 223 GLU A C 1
ATOM 1797 O O . GLU A 1 223 ? 15.18 23.766 29.281 1 94.38 223 GLU A O 1
ATOM 1802 N N . GLN A 1 224 ? 14.414 24.547 31.219 1 94.75 224 GLN A N 1
ATOM 1803 C CA . GLN A 1 224 ? 14.266 25.906 30.703 1 94.75 224 GLN A CA 1
ATOM 1804 C C . GLN A 1 224 ? 15.617 26.5 30.328 1 94.75 224 GLN A C 1
ATOM 1806 O O . GLN A 1 224 ? 15.766 27.109 29.266 1 94.75 224 GLN A O 1
ATOM 1811 N N . GLU A 1 225 ? 16.609 26.297 31.203 1 94.94 225 GLU A N 1
ATOM 1812 C CA . GLU A 1 225 ? 17.953 26.812 30.953 1 94.94 225 GLU A CA 1
ATOM 1813 C C . GLU A 1 225 ? 18.594 26.125 29.75 1 94.94 225 GLU A C 1
ATOM 1815 O O . GLU A 1 225 ? 19.297 26.766 28.969 1 94.94 225 GLU A O 1
ATOM 1820 N N . GLN A 1 226 ? 18.375 24.906 29.672 1 94.56 226 GLN A N 1
ATOM 1821 C CA . GLN A 1 226 ? 18.906 24.172 28.531 1 94.56 226 GLN A CA 1
ATOM 1822 C C . GLN A 1 226 ? 18.344 24.719 27.219 1 94.56 226 GLN A C 1
ATOM 1824 O O . GLN A 1 226 ? 19.062 24.828 26.234 1 94.56 226 GLN A O 1
ATOM 1829 N N . ALA A 1 227 ? 17.047 25.016 27.203 1 93.81 227 ALA A N 1
ATOM 1830 C CA . ALA A 1 227 ? 16.422 25.578 26 1 93.81 227 ALA A CA 1
ATOM 1831 C C . ALA A 1 227 ? 17.031 26.938 25.672 1 93.81 227 ALA A C 1
ATOM 1833 O O . ALA A 1 227 ? 17.344 27.219 24.5 1 93.81 227 ALA A O 1
ATOM 1834 N N . ILE A 1 228 ? 17.234 27.734 26.672 1 94.69 228 ILE A N 1
ATOM 1835 C CA . ILE A 1 228 ? 17.781 29.078 26.5 1 94.69 228 ILE A CA 1
ATOM 1836 C C . ILE A 1 228 ? 19.203 28.984 25.938 1 94.69 228 ILE A C 1
ATOM 1838 O O . ILE A 1 228 ? 19.578 29.719 25.031 1 94.69 228 ILE A O 1
ATOM 1842 N N . ASN A 1 229 ? 19.953 28.062 26.453 1 95.69 229 ASN A N 1
ATOM 1843 C CA . ASN A 1 229 ? 21.328 27.875 26.047 1 95.69 229 ASN A CA 1
ATOM 1844 C C . ASN A 1 229 ? 21.422 27.266 24.641 1 95.69 229 ASN A C 1
ATOM 1846 O O . ASN A 1 229 ? 22.438 27.422 23.953 1 95.69 229 ASN A O 1
ATOM 1850 N N . ASN A 1 230 ? 20.391 26.641 24.25 1 95.81 230 ASN A N 1
ATOM 1851 C CA . ASN A 1 230 ? 20.359 26 22.938 1 95.81 230 ASN A CA 1
ATOM 1852 C C . ASN A 1 230 ? 19.625 26.844 21.922 1 95.81 230 ASN A C 1
ATOM 1854 O O . ASN A 1 230 ? 19.078 26.328 20.938 1 95.81 230 ASN A O 1
ATOM 1858 N N . TYR A 1 231 ? 19.531 28.109 22.141 1 96.75 231 TYR A N 1
ATOM 1859 C CA . TYR A 1 231 ? 18.828 29.031 21.266 1 96.75 231 TYR A CA 1
ATOM 1860 C C . TYR A 1 231 ? 19.203 28.812 19.812 1 96.75 231 TYR A C 1
ATOM 1862 O O . TYR A 1 231 ? 18.344 28.75 18.938 1 96.75 231 TYR A O 1
ATOM 1870 N N . LYS A 1 232 ? 20.469 28.625 19.547 1 96.56 232 LYS A N 1
ATOM 1871 C CA . LYS A 1 232 ? 20.953 28.438 18.172 1 96.56 232 LYS A CA 1
ATOM 1872 C C . LYS A 1 232 ? 20.375 27.172 17.562 1 96.56 232 LYS A C 1
ATOM 1874 O O . LYS A 1 232 ? 19.984 27.172 16.391 1 96.56 232 LYS A O 1
ATOM 1879 N N . GLY A 1 233 ? 20.406 26.109 18.328 1 96.31 233 GLY A N 1
ATOM 1880 C CA . GLY A 1 233 ? 19.844 24.844 17.859 1 96.31 233 GLY A CA 1
ATOM 1881 C C . GLY A 1 233 ? 18.359 24.938 17.578 1 96.31 233 GLY A C 1
ATOM 1882 O O . GLY A 1 233 ? 17.859 24.344 16.609 1 96.31 233 GLY A O 1
ATOM 1883 N N . ILE A 1 234 ? 17.656 25.672 18.406 1 96.81 234 ILE A N 1
ATOM 1884 C CA . ILE A 1 234 ? 16.219 25.859 18.234 1 96.81 234 ILE A CA 1
ATOM 1885 C C . ILE A 1 234 ? 15.938 26.656 16.969 1 96.81 234 ILE A C 1
ATOM 1887 O O . ILE A 1 234 ? 15.094 26.266 16.156 1 96.81 234 ILE A O 1
ATOM 1891 N N . ARG A 1 235 ? 16.641 27.734 16.797 1 96.81 235 ARG A N 1
ATOM 1892 C CA . ARG A 1 235 ? 16.453 28.562 15.602 1 96.81 235 ARG A CA 1
ATOM 1893 C C . ARG A 1 235 ? 16.812 27.766 14.344 1 96.81 235 ARG A C 1
ATOM 1895 O O . ARG A 1 235 ? 16.156 27.906 13.312 1 96.81 235 ARG A O 1
ATOM 1902 N N . GLU A 1 236 ? 17.859 26.969 14.453 1 96.38 236 GLU A N 1
ATOM 1903 C CA . GLU A 1 236 ? 18.25 26.1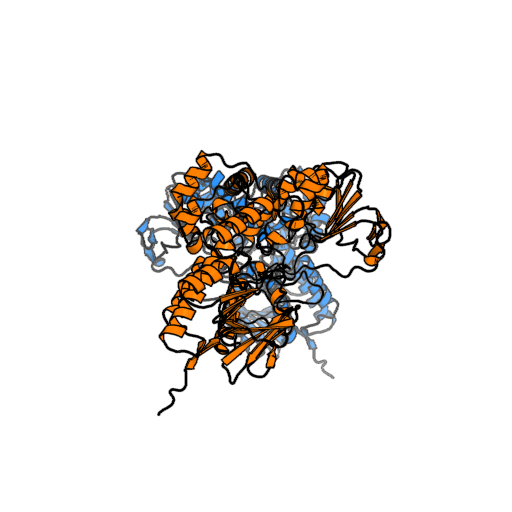25 13.32 1 96.38 236 GLU A CA 1
ATOM 1904 C C . GLU A 1 236 ? 17.125 25.156 12.953 1 96.38 236 GLU A C 1
ATOM 1906 O O . GLU A 1 236 ? 16.891 24.906 11.773 1 96.38 236 GLU A O 1
ATOM 1911 N N . ALA A 1 237 ? 16.5 24.609 13.93 1 96.38 237 ALA A N 1
ATOM 1912 C CA . ALA A 1 237 ? 15.414 23.672 13.695 1 96.38 237 ALA A CA 1
ATOM 1913 C C . ALA A 1 237 ? 14.273 24.312 12.922 1 96.38 237 ALA A C 1
ATOM 1915 O O . ALA A 1 237 ? 13.617 23.672 12.094 1 96.38 237 ALA A O 1
ATOM 1916 N N . PHE A 1 238 ? 14.016 25.578 13.133 1 96.25 238 PHE A N 1
ATOM 1917 C CA . PHE A 1 238 ? 12.961 26.328 12.453 1 96.25 238 PHE A CA 1
ATOM 1918 C C . PHE A 1 238 ? 13.094 26.188 10.945 1 96.25 238 PHE A C 1
ATOM 1920 O O . PHE A 1 238 ? 12.094 26.047 10.234 1 96.25 238 PHE A O 1
ATOM 1927 N N . PHE A 1 239 ? 14.359 26.172 10.5 1 94.5 239 PHE A N 1
ATOM 1928 C CA . PHE A 1 239 ? 14.508 26.391 9.062 1 94.5 239 PHE A CA 1
ATOM 1929 C C . PHE A 1 239 ? 15.266 25.234 8.422 1 94.5 239 PHE A C 1
ATOM 1931 O O . PHE A 1 239 ? 15.445 25.203 7.199 1 94.5 239 PHE A O 1
ATOM 1938 N N . ASN A 1 240 ? 15.602 24.219 9.25 1 96.19 240 ASN A N 1
ATOM 1939 C CA . ASN A 1 240 ? 16.344 23.078 8.695 1 96.19 240 ASN A CA 1
ATOM 1940 C C . ASN A 1 240 ? 15.609 21.766 8.898 1 96.19 240 ASN A C 1
ATOM 1942 O O . ASN A 1 240 ? 16.172 20.688 8.711 1 96.19 240 ASN A O 1
ATOM 1946 N N . THR A 1 241 ? 14.453 21.828 9.367 1 96.31 241 THR A N 1
ATOM 1947 C CA . THR A 1 241 ? 13.594 20.656 9.492 1 96.31 241 THR A CA 1
ATOM 1948 C C . THR A 1 241 ? 12.289 20.859 8.734 1 96.31 241 THR A C 1
ATOM 1950 O O . THR A 1 241 ? 11.859 22 8.516 1 96.31 241 THR A O 1
ATOM 1953 N N . PRO A 1 242 ? 11.641 19.828 8.312 1 95.19 242 PRO A N 1
ATOM 1954 C CA . PRO A 1 242 ? 10.391 19.953 7.555 1 95.19 242 PRO A CA 1
ATOM 1955 C C . PRO A 1 242 ? 9.273 20.594 8.367 1 95.19 242 PRO A C 1
ATOM 1957 O O . PRO A 1 242 ? 8.422 21.297 7.812 1 95.19 242 PRO A O 1
ATOM 1960 N N . GLY A 1 243 ? 9.25 20.453 9.695 1 95.69 243 GLY A N 1
ATOM 1961 C CA . GLY A 1 243 ? 8.156 20.938 10.523 1 95.69 243 GLY A CA 1
ATOM 1962 C C . GLY A 1 243 ? 8.523 22.188 11.312 1 95.69 243 GLY A C 1
ATOM 1963 O O . GLY A 1 243 ? 7.688 22.734 12.039 1 95.69 243 GLY A O 1
ATOM 1964 N N . GLY A 1 244 ? 9.742 22.656 11.266 1 96.88 244 GLY A N 1
ATOM 1965 C CA . GLY A 1 244 ? 10.188 23.797 12.047 1 96.88 244 GLY A CA 1
ATOM 1966 C C . GLY A 1 244 ? 10.461 23.453 13.5 1 96.88 244 GLY A C 1
ATOM 1967 O O . GLY A 1 244 ? 10.516 24.344 14.352 1 96.88 244 GLY A O 1
ATOM 1968 N N . ILE A 1 245 ? 10.531 22.172 13.781 1 96.06 245 ILE A N 1
ATOM 1969 C CA . ILE A 1 245 ? 10.82 21.641 15.117 1 96.06 245 ILE A CA 1
ATOM 1970 C C . ILE A 1 245 ? 11.641 20.359 15.008 1 96.06 245 ILE A C 1
ATOM 1972 O O . ILE A 1 245 ? 11.562 19.656 14 1 96.06 245 ILE A O 1
ATOM 1976 N N . ARG A 1 246 ? 12.414 20.109 16.016 1 93.88 246 ARG A N 1
ATOM 1977 C CA . ARG A 1 246 ? 13.148 18.859 16.031 1 93.88 246 ARG A CA 1
ATOM 1978 C C . ARG A 1 246 ? 12.312 17.75 16.672 1 93.88 246 ARG A C 1
ATOM 1980 O O . ARG A 1 246 ? 11.906 17.859 17.828 1 93.88 246 ARG A O 1
ATOM 1987 N N . LEU A 1 247 ? 12.07 16.75 15.945 1 94 247 LEU A N 1
ATOM 1988 C CA . LEU A 1 247 ? 11.344 15.57 16.406 1 94 247 LEU A CA 1
ATOM 1989 C C . LEU A 1 247 ? 12.203 14.312 16.266 1 94 247 LEU A C 1
ATOM 1991 O O . LEU A 1 247 ? 13.117 14.266 15.445 1 94 247 LEU A O 1
ATOM 1995 N N . TYR A 1 248 ? 11.891 13.352 17.078 1 94 248 TYR A N 1
ATOM 1996 C CA . TYR A 1 248 ? 12.578 12.078 16.969 1 94 248 TYR A CA 1
ATOM 1997 C C . TYR A 1 248 ? 12.281 11.406 15.633 1 94 248 TYR A C 1
ATOM 1999 O O . TYR A 1 248 ? 11.141 11.414 15.164 1 94 248 TYR A O 1
ATOM 2007 N N . THR A 1 249 ? 13.312 10.859 15.023 1 95.81 249 THR A N 1
ATOM 2008 C CA . THR A 1 249 ? 13.211 10.062 13.812 1 95.81 249 THR A CA 1
ATOM 2009 C C . THR A 1 249 ? 14.312 9.008 13.766 1 95.81 249 THR A C 1
ATOM 2011 O O . THR A 1 249 ? 15.43 9.242 14.242 1 95.81 249 THR A O 1
ATOM 2014 N N . THR A 1 250 ? 14.039 7.891 13.219 1 96.88 250 THR A N 1
ATOM 2015 C CA . THR A 1 250 ? 15.039 6.844 13.031 1 96.88 250 THR A CA 1
ATOM 2016 C C . THR A 1 250 ? 15.898 7.129 11.805 1 96.88 250 THR A C 1
ATOM 2018 O O . THR A 1 250 ? 16.969 6.539 11.633 1 96.88 250 THR A O 1
ATOM 2021 N N . GLY A 1 251 ? 15.367 7.988 10.922 1 96.25 251 GLY A N 1
ATOM 2022 C CA . GLY A 1 251 ? 16.047 8.281 9.672 1 96.25 251 GLY A CA 1
ATOM 2023 C C . GLY A 1 251 ? 15.867 7.195 8.625 1 96.25 251 GLY A C 1
ATOM 2024 O O . GLY A 1 251 ? 16.5 7.234 7.57 1 96.25 251 GLY A O 1
ATOM 2025 N N . LYS A 1 252 ? 14.992 6.184 8.906 1 96.94 252 LYS A N 1
ATOM 2026 C CA . LYS A 1 252 ? 14.75 5.07 7.992 1 96.94 252 LYS A CA 1
ATOM 2027 C C . LYS A 1 252 ? 13.258 4.75 7.902 1 96.94 252 LYS A C 1
ATOM 2029 O O . LYS A 1 252 ? 12.461 5.238 8.711 1 96.94 252 LYS A O 1
ATOM 2034 N N . SER A 1 253 ? 12.883 4.062 6.859 1 96.25 253 SER A N 1
ATOM 2035 C CA . SER A 1 253 ? 11.523 3.547 6.723 1 96.25 253 SER A CA 1
ATOM 2036 C C . SER A 1 253 ? 11.227 2.477 7.77 1 96.25 253 SER A C 1
ATOM 2038 O O . SER A 1 253 ? 12.141 1.794 8.242 1 96.25 253 SER A O 1
ATOM 2040 N N . ALA A 1 254 ? 9.984 2.344 8.141 1 96.25 254 ALA A N 1
ATOM 2041 C CA . ALA A 1 254 ? 9.57 1.252 9.016 1 96.25 254 ALA A CA 1
ATOM 2042 C C . ALA A 1 254 ? 9.969 -0.101 8.43 1 96.25 254 ALA A C 1
ATOM 2044 O O . ALA A 1 254 ? 10.281 -1.038 9.172 1 96.25 254 ALA A O 1
ATOM 2045 N N . THR A 1 255 ? 9.961 -0.256 7.066 1 92.88 255 THR A N 1
ATOM 2046 C CA . THR A 1 255 ? 10.188 -1.522 6.383 1 92.88 255 THR A CA 1
ATOM 2047 C C . THR A 1 255 ? 11.648 -1.956 6.52 1 92.88 255 THR A C 1
ATOM 2049 O O . THR A 1 255 ? 11.992 -3.105 6.23 1 92.88 255 THR A O 1
ATOM 2052 N N . ALA A 1 256 ? 12.531 -1.049 6.988 1 93.56 256 ALA A N 1
ATOM 2053 C CA . ALA A 1 256 ? 13.945 -1.35 7.172 1 93.56 256 ALA A CA 1
ATOM 2054 C C . ALA A 1 256 ? 14.188 -2.041 8.508 1 93.56 256 ALA A C 1
ATOM 2056 O O . ALA A 1 256 ? 15.305 -2.492 8.789 1 93.56 256 ALA A O 1
ATOM 2057 N N . PHE A 1 257 ? 13.156 -2.107 9.383 1 94.69 257 PHE A N 1
ATOM 2058 C CA . PHE A 1 257 ? 13.281 -2.664 10.719 1 94.69 257 PHE A CA 1
ATOM 2059 C C . PHE A 1 257 ? 12.492 -3.957 10.852 1 94.69 257 PHE A C 1
ATOM 2061 O O . PHE A 1 257 ? 11.484 -4.141 10.164 1 94.69 257 PHE A O 1
ATOM 2068 N N . SER A 1 258 ? 12.945 -4.867 11.742 1 94.69 258 SER A N 1
ATOM 2069 C CA . SER A 1 258 ? 12.141 -6.016 12.133 1 94.69 258 SER A CA 1
ATOM 2070 C C . SER A 1 258 ? 10.883 -5.574 12.875 1 94.69 258 SER A C 1
ATOM 2072 O O . SER A 1 258 ? 10.797 -4.438 13.344 1 94.69 258 SER A O 1
ATOM 2074 N N . ALA A 1 259 ? 9.93 -6.461 12.977 1 94.25 259 ALA A N 1
ATOM 2075 C CA . ALA A 1 259 ? 8.711 -6.156 13.719 1 94.25 259 ALA A CA 1
ATOM 2076 C C . ALA A 1 259 ? 9.023 -5.793 15.172 1 94.25 259 ALA A C 1
ATOM 2078 O O . ALA A 1 259 ? 8.422 -4.879 15.734 1 94.25 259 ALA A O 1
ATOM 2079 N N . LYS A 1 260 ? 9.977 -6.508 15.711 1 95.12 260 LYS A N 1
ATOM 2080 C CA . LYS A 1 260 ? 10.375 -6.258 17.094 1 95.12 260 LYS A CA 1
ATOM 2081 C C . LYS A 1 260 ? 10.969 -4.859 17.25 1 95.12 260 LYS A C 1
ATOM 2083 O O . LYS A 1 260 ? 10.625 -4.129 18.172 1 95.12 260 LYS A O 1
ATOM 2088 N N . GLU A 1 261 ? 11.812 -4.488 16.328 1 97 261 GLU A N 1
ATOM 2089 C CA . GLU A 1 261 ? 12.438 -3.17 16.359 1 97 261 GLU A CA 1
ATOM 2090 C C . GLU A 1 261 ? 11.414 -2.064 16.141 1 97 261 GLU A C 1
ATOM 2092 O O . GLU A 1 261 ? 11.484 -1.011 16.781 1 97 261 GLU A O 1
ATOM 2097 N N . GLN A 1 262 ? 10.492 -2.279 15.203 1 97.56 262 GLN A N 1
ATOM 2098 C CA . GLN A 1 262 ? 9.406 -1.33 14.992 1 97.56 262 GLN A CA 1
ATOM 2099 C C . GLN A 1 262 ? 8.664 -1.044 16.297 1 97.56 262 GLN A C 1
ATOM 2101 O O . GLN A 1 262 ? 8.484 0.116 16.672 1 97.56 262 GLN A O 1
ATOM 2106 N N . LYS A 1 263 ? 8.289 -2.096 17 1 96.88 263 LYS A N 1
ATOM 2107 C CA . LYS A 1 263 ? 7.539 -1.976 18.25 1 96.88 263 LYS A CA 1
ATOM 2108 C C . LYS A 1 263 ? 8.352 -1.23 19.297 1 96.88 263 LYS A C 1
ATOM 2110 O O . LYS A 1 263 ? 7.812 -0.377 20.016 1 96.88 263 LYS A O 1
ATOM 2115 N N . GLU A 1 264 ? 9.609 -1.528 19.375 1 97.69 264 GLU A N 1
ATOM 2116 C CA . GLU A 1 264 ? 10.477 -0.874 20.344 1 97.69 264 GLU A CA 1
ATOM 2117 C C . GLU A 1 264 ? 10.539 0.632 20.109 1 97.69 264 GLU A C 1
ATOM 2119 O O . GLU A 1 264 ? 10.43 1.419 21.047 1 97.69 264 GLU A O 1
ATOM 2124 N N . LYS A 1 265 ? 10.719 1.01 18.844 1 97.88 265 LYS A N 1
ATOM 2125 C CA . LYS A 1 265 ? 10.773 2.428 18.484 1 97.88 265 LYS A CA 1
ATOM 2126 C C . LYS A 1 265 ? 9.453 3.123 18.812 1 97.88 265 LYS A C 1
ATOM 2128 O O . LYS A 1 265 ? 9.445 4.219 19.375 1 97.88 265 LYS A O 1
ATOM 2133 N N . LEU A 1 266 ? 8.359 2.477 18.516 1 98.12 266 LEU A N 1
ATOM 2134 C CA . LEU A 1 266 ? 7.043 3.074 18.688 1 98.12 266 LEU A CA 1
ATOM 2135 C C . LEU A 1 266 ? 6.672 3.145 20.172 1 98.12 266 LEU A C 1
ATOM 2137 O O . LEU A 1 266 ? 6.039 4.105 20.609 1 98.12 266 LEU A O 1
ATOM 2141 N N . GLU A 1 267 ? 7.105 2.139 20.984 1 97.88 267 GLU A N 1
ATOM 2142 C CA . GLU A 1 267 ? 6.898 2.186 22.438 1 97.88 267 GLU A CA 1
ATOM 2143 C C . GLU A 1 267 ? 7.645 3.363 23.062 1 97.88 267 GLU A C 1
ATOM 2145 O O . GLU A 1 267 ? 7.117 4.035 23.953 1 97.88 267 GLU A O 1
ATOM 2150 N N . HIS A 1 268 ? 8.812 3.553 22.547 1 97.06 268 HIS A N 1
ATOM 2151 C CA . HIS A 1 268 ? 9.594 4.691 23.016 1 97.06 268 HIS A CA 1
ATOM 2152 C C . HIS A 1 268 ? 8.859 6.004 22.75 1 97.06 268 HIS A C 1
ATOM 2154 O O . HIS A 1 268 ? 8.773 6.859 23.641 1 97.06 268 HIS A O 1
ATOM 2160 N N . ILE A 1 269 ? 8.312 6.176 21.625 1 96.31 269 ILE A N 1
ATOM 2161 C CA . ILE A 1 269 ? 7.605 7.391 21.234 1 96.31 269 ILE A CA 1
ATOM 2162 C C . ILE A 1 269 ? 6.324 7.527 22.062 1 96.31 269 ILE A C 1
ATOM 2164 O O . ILE A 1 269 ? 5.961 8.633 22.469 1 96.31 269 ILE A O 1
ATOM 2168 N N . TRP A 1 270 ? 5.641 6.402 22.219 1 96.62 270 TRP A N 1
ATOM 2169 C CA . TRP A 1 270 ? 4.414 6.422 23.016 1 96.62 270 TRP A CA 1
ATOM 2170 C C . TRP A 1 270 ? 4.695 6.855 24.453 1 96.62 270 TRP A C 1
ATOM 2172 O O . TRP A 1 270 ? 3.908 7.594 25.047 1 96.62 270 TRP A O 1
ATOM 2182 N N . GLU A 1 271 ? 5.848 6.461 24.984 1 95.81 271 GLU A N 1
ATOM 2183 C CA . GLU A 1 271 ? 6.23 6.762 26.359 1 95.81 271 GLU A CA 1
ATOM 2184 C C . GLU A 1 271 ? 6.676 8.219 26.5 1 95.81 271 GLU A C 1
ATOM 2186 O O . GLU A 1 271 ? 6.422 8.852 27.531 1 95.81 271 GLU A O 1
ATOM 2191 N N . THR A 1 272 ? 7.277 8.727 25.484 1 94.5 272 THR A N 1
ATOM 2192 C CA . THR A 1 272 ? 7.805 10.078 25.562 1 94.5 272 THR A CA 1
ATOM 2193 C C . THR A 1 272 ? 6.766 11.102 25.109 1 94.5 272 THR A C 1
ATOM 2195 O O . THR A 1 272 ? 6.855 12.281 25.453 1 94.5 272 THR A O 1
ATOM 2198 N N . GLY A 1 273 ? 5.836 10.68 24.328 1 94.38 273 GLY A N 1
ATOM 2199 C CA . GLY A 1 273 ? 4.707 11.5 23.922 1 94.38 273 GLY A CA 1
ATOM 2200 C C . GLY A 1 273 ? 5.059 12.516 22.844 1 94.38 273 GLY A C 1
ATOM 2201 O O . GLY A 1 273 ? 6.223 12.641 22.469 1 94.38 273 GLY A O 1
ATOM 2202 N N . GLY A 1 274 ? 3.963 13.117 22.312 1 92.94 274 GLY A N 1
ATOM 2203 C CA . GLY A 1 274 ? 4.152 14.227 21.391 1 92.94 274 GLY A CA 1
ATOM 2204 C C . GLY A 1 274 ? 3.918 13.836 19.938 1 92.94 274 GLY A C 1
ATOM 2205 O O . GLY A 1 274 ? 3.164 12.898 19.656 1 92.94 274 GLY A O 1
ATOM 2206 N N . LEU A 1 275 ? 4.531 14.539 18.953 1 93.75 275 LEU A N 1
ATOM 2207 C CA . LEU A 1 275 ? 4.191 14.5 17.547 1 93.75 275 LEU A CA 1
ATOM 2208 C C . LEU A 1 275 ? 5.047 13.469 16.797 1 93.75 275 LEU A C 1
ATOM 2210 O O . LEU A 1 275 ? 4.859 13.242 15.602 1 93.75 275 LEU A O 1
ATOM 2214 N N . SER A 1 276 ? 5.891 12.719 17.453 1 95.56 276 SER A N 1
ATOM 2215 C CA . SER A 1 276 ? 6.926 11.93 16.797 1 95.56 276 SER A CA 1
ATOM 2216 C C . SER A 1 276 ? 6.344 10.664 16.172 1 95.56 276 SER A C 1
ATOM 2218 O O . SER A 1 276 ? 7.02 9.977 15.398 1 95.56 276 SER A O 1
ATOM 2220 N N . LEU A 1 277 ? 5.059 10.312 16.438 1 95 277 LEU A N 1
ATOM 2221 C CA . LEU A 1 277 ? 4.414 9.211 15.734 1 95 277 LEU A CA 1
ATOM 2222 C C . LEU A 1 277 ? 4.398 9.469 14.234 1 95 277 LEU A C 1
ATOM 2224 O O . LEU A 1 277 ? 4.473 8.523 13.438 1 95 277 LEU A O 1
ATOM 2228 N N . GLY A 1 278 ? 4.312 10.773 13.891 1 93.94 278 GLY A N 1
ATOM 2229 C CA . GLY A 1 278 ? 4.254 11.117 12.477 1 93.94 278 GLY A CA 1
ATOM 2230 C C . GLY A 1 278 ? 5.617 11.211 11.82 1 93.94 278 GLY A C 1
ATOM 2231 O O . GLY A 1 278 ? 5.723 11.273 10.594 1 93.94 278 GLY A O 1
ATOM 2232 N N . SER A 1 279 ? 6.723 11.133 12.648 1 94.69 279 SER A N 1
ATOM 2233 C CA . SER A 1 279 ? 8.055 11.375 12.094 1 94.69 279 SER A CA 1
ATOM 2234 C C . SER A 1 279 ? 9 10.227 12.43 1 94.69 279 SER A C 1
ATOM 2236 O O . SER A 1 279 ? 10.148 10.211 11.984 1 94.69 279 SER A O 1
ATOM 2238 N N . VAL A 1 280 ? 8.562 9.258 13.242 1 96.81 280 VAL A N 1
ATOM 2239 C CA . VAL A 1 280 ? 9.438 8.211 13.766 1 96.81 280 VAL A CA 1
ATOM 2240 C C . VAL A 1 280 ? 10.117 7.488 12.602 1 96.81 280 VAL A C 1
ATOM 2242 O O . VAL A 1 280 ? 11.297 7.133 12.695 1 96.81 280 VAL A O 1
ATOM 2245 N N . PHE A 1 281 ? 9.297 7.227 11.539 1 97.38 281 PHE A N 1
ATOM 2246 C CA . PHE A 1 281 ? 9.844 6.688 10.297 1 97.38 281 PHE A CA 1
ATOM 2247 C C . PHE A 1 281 ? 9.766 7.719 9.18 1 97.38 281 PHE A C 1
ATOM 2249 O O . PHE A 1 281 ? 8.82 8.508 9.125 1 97.38 281 PHE A O 1
ATOM 2256 N N . THR A 1 282 ? 10.711 7.742 8.281 1 94.5 282 THR A N 1
ATOM 2257 C CA . THR A 1 282 ? 10.914 8.82 7.32 1 94.5 282 THR A CA 1
ATOM 2258 C C . THR A 1 282 ? 9.758 8.891 6.332 1 94.5 282 THR A C 1
ATOM 2260 O O . THR A 1 282 ? 9.492 9.945 5.754 1 94.5 282 THR A O 1
ATOM 2263 N N . ASP A 1 283 ? 9.016 7.793 6.133 1 94.75 283 ASP A N 1
ATOM 2264 C CA . ASP A 1 283 ? 8.07 7.754 5.023 1 94.75 283 ASP A CA 1
ATOM 2265 C C . ASP A 1 283 ? 6.66 7.418 5.52 1 94.75 283 ASP A C 1
ATOM 2267 O O . ASP A 1 283 ? 5.859 6.836 4.781 1 94.75 283 ASP A O 1
ATOM 2271 N N . VAL A 1 284 ? 6.352 7.754 6.777 1 95.88 284 VAL A N 1
ATOM 2272 C CA . VAL A 1 284 ? 5.051 7.469 7.367 1 95.88 284 VAL A CA 1
ATOM 2273 C C . VAL A 1 284 ? 3.945 8.086 6.512 1 95.88 284 VAL A C 1
ATOM 2275 O O . VAL A 1 284 ? 2.902 7.469 6.293 1 95.88 284 VAL A O 1
ATOM 2278 N N . SER A 1 285 ? 4.164 9.266 5.977 1 94.5 285 SER A N 1
ATOM 2279 C CA . SER A 1 285 ? 3.117 9.992 5.262 1 94.5 285 SER A CA 1
ATOM 2280 C C . SER A 1 285 ? 3.102 9.633 3.781 1 94.5 285 SER A C 1
ATOM 2282 O O . SER A 1 285 ? 2.252 10.109 3.027 1 94.5 285 SER A O 1
ATOM 2284 N N . ALA A 1 286 ? 4.02 8.766 3.287 1 94.12 286 ALA A N 1
ATOM 2285 C CA . ALA A 1 286 ? 4.148 8.555 1.848 1 94.12 286 ALA A CA 1
ATOM 2286 C C . ALA A 1 286 ? 4.047 7.07 1.499 1 94.12 286 ALA A C 1
ATOM 2288 O O . ALA A 1 286 ? 3.768 6.715 0.353 1 94.12 286 ALA A O 1
ATOM 2289 N N . ASN A 1 287 ? 4.348 6.215 2.502 1 95.38 287 ASN A N 1
ATOM 2290 C CA . ASN A 1 287 ? 4.422 4.777 2.273 1 95.38 287 ASN A CA 1
ATOM 2291 C C . ASN A 1 287 ? 3.322 4.031 3.025 1 95.38 287 ASN A C 1
ATOM 2293 O O . ASN A 1 287 ? 3.242 4.105 4.25 1 95.38 287 ASN A O 1
ATOM 2297 N N . LYS A 1 288 ? 2.479 3.277 2.314 1 93.31 288 LYS A N 1
ATOM 2298 C CA . LYS A 1 288 ? 1.314 2.615 2.898 1 93.31 288 LYS A CA 1
ATOM 2299 C C . LYS A 1 288 ? 1.733 1.59 3.947 1 93.31 288 LYS A C 1
ATOM 2301 O O . LYS A 1 288 ? 1.107 1.484 5.004 1 93.31 288 LYS A O 1
ATOM 2306 N N . GLU A 1 289 ? 2.779 0.814 3.689 1 94.62 289 GLU A N 1
ATOM 2307 C CA . GLU A 1 289 ? 3.246 -0.211 4.617 1 94.62 289 GLU A CA 1
ATOM 2308 C C . GLU A 1 289 ? 3.783 0.413 5.902 1 94.62 289 GLU A C 1
ATOM 2310 O O . GLU A 1 289 ? 3.439 -0.027 7.004 1 94.62 289 GLU A O 1
ATOM 2315 N N . ALA A 1 290 ? 4.598 1.466 5.723 1 96.62 290 ALA A N 1
ATOM 2316 C CA . ALA A 1 290 ? 5.129 2.174 6.883 1 96.62 290 ALA A CA 1
ATOM 2317 C C . ALA A 1 290 ? 4.008 2.814 7.695 1 96.62 290 ALA A C 1
ATOM 2319 O O . ALA A 1 290 ? 4.008 2.754 8.93 1 96.62 290 ALA A O 1
ATOM 2320 N N . ASN A 1 291 ? 3.068 3.455 6.984 1 97.25 291 ASN A N 1
ATOM 2321 C CA . ASN A 1 291 ? 1.929 4.074 7.652 1 97.25 291 ASN A CA 1
ATOM 2322 C C . ASN A 1 291 ? 1.127 3.055 8.453 1 97.25 291 ASN A C 1
ATOM 2324 O O . ASN A 1 291 ? 0.728 3.326 9.594 1 97.25 291 ASN A O 1
ATOM 2328 N N . PHE A 1 292 ? 0.959 1.859 7.898 1 97 292 PHE A N 1
ATOM 2329 C CA . PHE A 1 292 ? 0.193 0.802 8.547 1 97 292 PHE A CA 1
ATOM 2330 C C . PHE A 1 292 ? 0.835 0.399 9.867 1 97 292 PHE A C 1
ATOM 2332 O O . PHE A 1 292 ? 0.139 0.168 10.859 1 97 292 PHE A O 1
ATOM 2339 N N . VAL A 1 293 ? 2.143 0.304 9.875 1 97.12 293 VAL A N 1
ATOM 2340 C CA . VAL A 1 293 ? 2.877 -0.076 11.078 1 97.12 293 VAL A CA 1
ATOM 2341 C C . VAL A 1 293 ? 2.535 0.881 12.219 1 97.12 293 VAL A C 1
ATOM 2343 O O . VAL A 1 293 ? 2.219 0.448 13.328 1 97.12 293 VAL A O 1
ATOM 2346 N N . VAL A 1 294 ? 2.484 2.148 11.945 1 98.19 294 VAL A N 1
ATOM 2347 C CA . VAL A 1 294 ? 2.246 3.166 12.961 1 98.19 294 VAL A CA 1
ATOM 2348 C C . VAL A 1 294 ? 0.763 3.193 13.328 1 98.19 294 VAL A C 1
ATOM 2350 O O . VAL A 1 294 ? 0.408 3.236 14.508 1 98.19 294 VAL A O 1
ATOM 2353 N N . SER A 1 295 ? -0.103 3.162 12.305 1 97.69 295 SER A N 1
ATOM 2354 C CA . SER A 1 295 ? -1.545 3.172 12.531 1 97.69 295 SER A CA 1
ATOM 2355 C C . SER A 1 295 ? -1.976 2 13.406 1 97.69 295 SER A C 1
ATOM 2357 O O . SER A 1 295 ? -2.746 2.178 14.352 1 97.69 295 SER A O 1
ATOM 2359 N N . GLN A 1 296 ? -1.452 0.787 13.055 1 97.12 296 GLN A N 1
ATOM 2360 C CA . GLN A 1 296 ? -1.792 -0.418 13.805 1 97.12 296 GLN A CA 1
ATOM 2361 C C . GLN A 1 296 ? -1.323 -0.316 15.258 1 97.12 296 GLN A C 1
ATOM 2363 O O . GLN A 1 296 ? -2.02 -0.759 16.172 1 97.12 296 GLN A O 1
ATOM 2368 N N . PHE A 1 297 ? -0.166 0.234 15.469 1 98 297 PHE A N 1
ATOM 2369 C CA . PHE A 1 297 ? 0.356 0.399 16.828 1 98 297 PHE A CA 1
ATOM 2370 C C . PHE A 1 297 ? -0.605 1.215 17.672 1 98 297 PHE A C 1
ATOM 2372 O O . PHE A 1 297 ? -0.909 0.837 18.812 1 98 297 PHE A O 1
ATOM 2379 N N . VAL A 1 298 ? -1.094 2.32 17.109 1 98.31 298 VAL A N 1
ATOM 2380 C CA . VAL A 1 298 ? -1.997 3.184 17.875 1 98.31 298 VAL A CA 1
ATOM 2381 C C . VAL A 1 298 ? -3.314 2.455 18.125 1 98.31 298 VAL A C 1
ATOM 2383 O O . VAL A 1 298 ? -3.863 2.523 19.234 1 98.31 298 VAL A O 1
ATOM 2386 N N . ARG A 1 299 ? -3.863 1.76 17.141 1 97.88 299 ARG A N 1
ATOM 2387 C CA . ARG A 1 299 ? -5.086 0.988 17.344 1 97.88 299 ARG A CA 1
ATOM 2388 C C . ARG A 1 299 ? -4.902 -0.055 18.438 1 97.88 299 ARG A C 1
ATOM 2390 O O . ARG A 1 299 ? -5.793 -0.259 19.266 1 97.88 299 ARG A O 1
ATOM 2397 N N . ASP A 1 300 ? -3.707 -0.696 18.484 1 97.69 300 ASP A N 1
ATOM 2398 C CA . ASP A 1 300 ? -3.414 -1.669 19.531 1 97.69 300 ASP A CA 1
ATOM 2399 C C . ASP A 1 300 ? -3.389 -1.005 20.906 1 97.69 300 ASP A C 1
ATOM 2401 O O . ASP A 1 300 ? -3.842 -1.59 21.891 1 97.69 300 ASP A O 1
ATOM 2405 N N . LYS A 1 301 ? -2.82 0.176 20.953 1 98.06 301 LYS A N 1
ATOM 2406 C CA . LYS A 1 301 ? -2.803 0.915 22.203 1 98.06 301 LYS A CA 1
ATOM 2407 C C . LYS A 1 301 ? -4.219 1.247 22.672 1 98.06 301 LYS A C 1
ATOM 2409 O O . LYS A 1 301 ? -4.523 1.153 23.859 1 98.06 301 LYS A O 1
ATOM 2414 N N . ILE A 1 302 ? -5.102 1.666 21.734 1 98.44 302 ILE A N 1
ATOM 2415 C CA . ILE A 1 302 ? -6.496 1.933 22.062 1 98.44 302 ILE A CA 1
ATOM 2416 C C . ILE A 1 302 ? -7.121 0.692 22.703 1 98.44 302 ILE A C 1
ATOM 2418 O O . ILE A 1 302 ? -7.766 0.78 23.75 1 98.44 302 ILE A O 1
ATOM 2422 N N . ASP A 1 303 ? -6.883 -0.474 22.109 1 97.75 303 ASP A N 1
ATOM 2423 C CA . ASP A 1 303 ? -7.434 -1.73 22.609 1 97.75 303 ASP A CA 1
ATOM 2424 C C . ASP A 1 303 ? -6.887 -2.062 24 1 97.75 303 ASP A C 1
ATOM 2426 O O . ASP A 1 303 ? -7.582 -2.666 24.812 1 97.75 303 ASP A O 1
ATOM 2430 N N . GLU A 1 304 ? -5.668 -1.683 24.25 1 97.56 304 GLU A N 1
ATOM 2431 C CA . GLU A 1 304 ? -5.039 -1.929 25.547 1 97.56 304 GLU A CA 1
ATOM 2432 C C . GLU A 1 304 ? -5.617 -1.014 26.625 1 97.56 304 GLU A C 1
ATOM 2434 O O . GLU A 1 304 ? -5.77 -1.424 27.766 1 97.56 304 GLU A O 1
ATOM 2439 N N . ILE A 1 305 ? -5.953 0.195 26.266 1 98.19 305 ILE A N 1
ATOM 2440 C CA . ILE A 1 305 ? -6.301 1.228 27.234 1 98.19 305 ILE A CA 1
ATOM 2441 C C . ILE A 1 305 ? -7.801 1.19 27.516 1 98.19 305 ILE A C 1
ATOM 2443 O O . ILE A 1 305 ? -8.227 1.271 28.672 1 98.19 305 ILE A O 1
ATOM 2447 N N . VAL A 1 306 ? -8.609 1.141 26.453 1 98.56 306 VAL A N 1
ATOM 2448 C CA . VAL A 1 306 ? -10.055 1.233 26.578 1 98.56 306 VAL A CA 1
ATOM 2449 C C . VAL A 1 306 ? -10.633 -0.136 26.922 1 98.56 306 VAL A C 1
ATOM 2451 O O . VAL A 1 306 ? -10.531 -1.082 26.141 1 98.56 306 VAL A O 1
ATOM 2454 N N . GLU A 1 307 ? -11.273 -0.259 27.969 1 98.25 307 GLU A N 1
ATOM 2455 C CA . GLU A 1 307 ? -11.711 -1.526 28.562 1 98.25 307 GLU A CA 1
ATOM 2456 C C . GLU A 1 307 ? -12.875 -2.121 27.781 1 98.25 307 GLU A C 1
ATOM 2458 O O . GLU A 1 307 ? -12.914 -3.326 27.516 1 98.25 307 GLU A O 1
ATOM 2463 N N . ASP A 1 308 ? -13.852 -1.269 27.453 1 97.94 308 ASP A N 1
ATOM 2464 C CA . ASP A 1 308 ? -14.992 -1.741 26.672 1 97.94 308 ASP A CA 1
ATOM 2465 C C . ASP A 1 308 ? -14.609 -1.95 25.203 1 97.94 308 ASP A C 1
ATOM 2467 O O . ASP A 1 308 ? -14.266 -0.995 24.5 1 97.94 308 ASP A O 1
ATOM 2471 N N . ARG A 1 309 ? -14.734 -3.131 24.688 1 96.06 309 ARG A N 1
ATOM 2472 C CA . ARG A 1 309 ? -14.266 -3.502 23.359 1 96.06 309 ARG A CA 1
ATOM 2473 C C . ARG A 1 309 ? -15.039 -2.762 22.281 1 96.06 309 ARG A C 1
ATOM 2475 O O . ARG A 1 309 ? -14.469 -2.389 21.25 1 96.06 309 ARG A O 1
ATOM 2482 N N . ASP A 1 310 ? -16.281 -2.609 22.438 1 96.94 310 ASP A N 1
ATOM 2483 C CA . ASP A 1 310 ? -17.094 -1.914 21.453 1 96.94 310 ASP A CA 1
ATOM 2484 C C . ASP A 1 310 ? -16.688 -0.447 21.328 1 96.94 310 ASP A C 1
ATOM 2486 O O . ASP A 1 310 ? -16.562 0.086 20.234 1 96.94 310 ASP A O 1
ATOM 2490 N N . THR A 1 311 ? -16.484 0.192 22.516 1 98.06 311 THR A N 1
ATOM 2491 C CA . THR A 1 311 ? -16.031 1.577 22.531 1 98.06 311 THR A CA 1
ATOM 2492 C C . THR A 1 311 ? -14.656 1.702 21.891 1 98.06 311 THR A C 1
ATOM 2494 O O . THR A 1 311 ? -14.422 2.621 21.094 1 98.06 311 THR A O 1
ATOM 2497 N N . ALA A 1 312 ? -13.805 0.748 22.156 1 98.12 312 ALA A N 1
ATOM 2498 C CA . ALA A 1 312 ? -12.469 0.743 21.562 1 98.12 312 ALA A CA 1
ATOM 2499 C C . ALA A 1 312 ? -12.547 0.676 20.031 1 98.12 312 ALA A C 1
ATOM 2501 O O . ALA A 1 312 ? -11.859 1.423 19.344 1 98.12 312 ALA A O 1
ATOM 2502 N N . GLN A 1 313 ? -13.406 -0.176 19.547 1 96.31 313 GLN A N 1
ATOM 2503 C CA . GLN A 1 313 ? -13.555 -0.34 18.094 1 96.31 313 GLN A CA 1
ATOM 2504 C C . GLN A 1 313 ? -14.055 0.946 17.453 1 96.31 313 GLN A C 1
ATOM 2506 O O . GLN A 1 313 ? -13.617 1.306 16.359 1 96.31 313 GLN A O 1
ATOM 2511 N N . LEU A 1 314 ? -14.938 1.632 18.109 1 97.25 314 LEU A N 1
ATOM 2512 C CA . LEU A 1 314 ? -15.461 2.891 17.578 1 97.25 314 LEU A CA 1
ATOM 2513 C C . LEU A 1 314 ? -14.367 3.947 17.516 1 97.25 314 LEU A C 1
ATOM 2515 O O . LEU A 1 314 ? -14.422 4.852 16.672 1 97.25 314 LEU A O 1
ATOM 2519 N N . LEU A 1 315 ? -13.359 3.766 18.344 1 98.31 315 LEU A N 1
ATOM 2520 C CA . LEU A 1 315 ? -12.297 4.766 18.453 1 98.31 315 LEU A CA 1
ATOM 2521 C C . LEU A 1 315 ? -11.156 4.449 17.5 1 98.31 315 LEU A C 1
ATOM 2523 O O . LEU A 1 315 ? -10.18 5.199 17.422 1 98.31 315 LEU A O 1
ATOM 2527 N N . HIS A 1 316 ? -11.242 3.359 16.703 1 97.31 316 HIS A N 1
ATOM 2528 C CA . HIS A 1 316 ? -10.234 3.014 15.711 1 97.31 316 HIS A CA 1
ATOM 2529 C C . HIS A 1 316 ? -10.344 3.916 14.484 1 97.31 316 HIS A C 1
ATOM 2531 O O . HIS A 1 316 ? -11.352 3.895 13.781 1 97.31 316 HIS A O 1
ATOM 2537 N N . PRO A 1 317 ? -9.289 4.703 14.258 1 96.19 317 PRO A N 1
ATOM 2538 C CA . PRO A 1 317 ? -9.305 5.379 12.961 1 96.19 317 PRO A CA 1
ATOM 2539 C C . PRO A 1 317 ? -9.109 4.414 11.789 1 96.19 317 PRO A C 1
ATOM 2541 O O . PRO A 1 317 ? -8.398 3.414 11.922 1 96.19 317 PRO A O 1
ATOM 2544 N N . ASN A 1 318 ? -9.703 4.691 10.68 1 91.62 318 ASN A N 1
ATOM 2545 C CA . ASN A 1 318 ? -9.609 3.822 9.508 1 91.62 318 ASN A CA 1
ATOM 2546 C C . ASN A 1 318 ? -9.016 4.555 8.312 1 91.62 318 ASN A C 1
ATOM 2548 O O . ASN A 1 318 ? -9.359 4.258 7.168 1 91.62 318 ASN A O 1
ATOM 2552 N N . TYR A 1 319 ? -8.25 5.578 8.523 1 92.25 319 TYR A N 1
ATOM 2553 C CA . TYR A 1 319 ? -7.512 6.328 7.508 1 92.25 319 TYR A CA 1
ATOM 2554 C C . TYR A 1 319 ? -6.023 6.367 7.84 1 92.25 319 TYR A C 1
ATOM 2556 O O . TYR A 1 319 ? -5.609 5.926 8.914 1 92.25 319 TYR A O 1
ATOM 2564 N N . TYR A 1 320 ? -5.18 6.824 6.969 1 93.44 320 TYR A N 1
ATOM 2565 C CA . TYR A 1 320 ? -3.736 6.863 7.16 1 93.44 320 TYR A CA 1
ATOM 2566 C C . TYR A 1 320 ? -3.348 7.918 8.188 1 93.44 320 TYR A C 1
ATOM 2568 O O . TYR A 1 320 ? -3.746 9.078 8.078 1 93.44 320 TYR A O 1
ATOM 2576 N N . ILE A 1 321 ? -2.621 7.484 9.156 1 96.31 321 ILE A N 1
ATOM 2577 C CA . ILE A 1 321 ? -2.15 8.43 10.164 1 96.31 321 ILE A CA 1
ATOM 2578 C C . ILE A 1 321 ? -1.343 9.539 9.5 1 96.31 321 ILE A C 1
ATOM 2580 O O . ILE A 1 321 ? -0.664 9.305 8.5 1 96.31 321 ILE A O 1
ATOM 2584 N N . THR A 1 322 ? -1.456 10.773 10.016 1 91.88 322 THR A N 1
ATOM 2585 C CA . THR A 1 322 ? -0.778 12 9.609 1 91.88 322 THR A CA 1
ATOM 2586 C C . THR A 1 322 ? -1.512 12.672 8.453 1 91.88 322 THR A C 1
ATOM 2588 O O . THR A 1 322 ? -1.22 13.812 8.102 1 91.88 322 THR A O 1
ATOM 2591 N N . THR A 1 323 ? -2.447 11.938 7.762 1 92.19 323 THR A N 1
ATOM 2592 C CA . THR A 1 323 ? -3.17 12.562 6.656 1 92.19 323 THR A CA 1
ATOM 2593 C C . THR A 1 323 ? -4.289 13.453 7.18 1 92.19 323 THR A C 1
ATOM 2595 O O . THR A 1 323 ? -4.922 14.188 6.406 1 92.19 323 THR A O 1
ATOM 2598 N N . LYS A 1 324 ? -4.594 13.352 8.406 1 91.5 324 LYS A N 1
ATOM 2599 C CA . LYS A 1 324 ? -5.215 14.352 9.266 1 91.5 324 LYS A CA 1
ATOM 2600 C C . LYS A 1 324 ? -4.27 14.781 10.383 1 91.5 324 LYS A C 1
ATOM 2602 O O . LYS A 1 324 ? -3.238 14.148 10.609 1 91.5 324 LYS A O 1
ATOM 2607 N N . ARG A 1 325 ? -4.668 15.812 10.945 1 89.69 325 ARG A N 1
ATOM 2608 C CA . ARG A 1 325 ? -3.82 16.281 12.031 1 89.69 325 ARG A CA 1
ATOM 2609 C C . ARG A 1 325 ? -3.697 15.234 13.133 1 89.69 325 ARG A C 1
ATOM 2611 O O . ARG A 1 325 ? -4.699 14.672 13.57 1 89.69 325 ARG A O 1
ATOM 2618 N N . LEU A 1 326 ? -2.453 14.914 13.445 1 93.62 326 LEU A N 1
ATOM 2619 C CA . LEU A 1 326 ? -2.219 14.109 14.633 1 93.62 326 LEU A CA 1
ATOM 2620 C C . LEU A 1 326 ? -2.594 14.875 15.898 1 93.62 326 LEU A C 1
ATOM 2622 O O . LEU A 1 326 ? -2.092 15.977 16.141 1 93.62 326 LEU A O 1
ATOM 2626 N N . ILE A 1 327 ? -3.438 14.32 16.672 1 95.94 327 ILE A N 1
ATOM 2627 C CA . ILE A 1 327 ? -3.947 15.023 17.844 1 95.94 327 ILE A CA 1
ATOM 2628 C C . ILE A 1 327 ? -3.078 14.703 19.062 1 95.94 327 ILE A C 1
ATOM 2630 O O . ILE A 1 327 ? -2.682 13.547 19.266 1 95.94 327 ILE A O 1
ATOM 2634 N N . ILE A 1 328 ? -2.736 15.688 19.766 1 94.88 328 ILE A N 1
ATOM 2635 C CA . ILE A 1 328 ? -2.033 15.531 21.031 1 94.88 328 ILE A CA 1
ATOM 2636 C C . ILE A 1 328 ? -3.006 15.742 22.188 1 94.88 328 ILE A C 1
ATOM 2638 O O . ILE A 1 328 ? -3.596 16.812 22.328 1 94.88 328 ILE A O 1
ATOM 2642 N N . GLY A 1 329 ? -3.234 14.727 22.953 1 94.69 329 GLY A N 1
ATOM 2643 C CA . GLY A 1 329 ? -4.172 14.797 24.062 1 94.69 329 GLY A CA 1
ATOM 2644 C C . GLY A 1 329 ? -3.594 14.266 25.359 1 94.69 329 GLY A C 1
ATOM 2645 O O . GLY A 1 329 ? -2.438 13.844 25.406 1 94.69 329 GLY A O 1
ATOM 2646 N N . THR A 1 330 ? -4.324 14.438 26.391 1 94.81 330 THR A N 1
ATOM 2647 C CA . THR A 1 330 ? -3.971 13.914 27.703 1 94.81 330 THR A CA 1
ATOM 2648 C C . THR A 1 330 ? -5.066 12.992 28.234 1 94.81 330 THR A C 1
ATOM 2650 O O . THR A 1 330 ? -6.172 13.445 28.547 1 94.81 330 THR A O 1
ATOM 2653 N N . ASN A 1 331 ? -4.75 11.688 28.312 1 95.06 331 ASN A N 1
ATOM 2654 C CA . ASN A 1 331 ? -5.645 10.664 28.844 1 95.06 331 ASN A CA 1
ATOM 2655 C C . ASN A 1 331 ? -6.957 10.617 28.062 1 95.06 331 ASN A C 1
ATOM 2657 O O . ASN A 1 331 ? -8.023 10.445 28.656 1 95.06 331 ASN A O 1
ATOM 2661 N N . PHE A 1 332 ? -6.902 10.891 26.859 1 97.31 332 PHE A N 1
ATOM 2662 C CA . PHE A 1 332 ? -8.125 10.93 26.062 1 97.31 332 PHE A CA 1
ATOM 2663 C C . PHE A 1 332 ? -8.797 9.562 26.031 1 97.31 332 PHE A C 1
ATOM 2665 O O . PHE A 1 332 ? -10 9.453 26.281 1 97.31 332 PHE A O 1
ATOM 2672 N N . TYR A 1 333 ? -8 8.531 25.719 1 98.19 333 TYR A N 1
ATOM 2673 C CA . TYR A 1 333 ? -8.594 7.203 25.625 1 98.19 333 TYR A CA 1
ATOM 2674 C C . TYR A 1 333 ? -9.055 6.715 26.984 1 98.19 333 TYR A C 1
ATOM 2676 O O . TYR A 1 333 ? -10.102 6.07 27.094 1 98.19 333 TYR A O 1
ATOM 2684 N N . GLU A 1 334 ? -8.367 7.094 28.062 1 98 334 GLU A N 1
ATOM 2685 C CA . GLU A 1 334 ? -8.656 6.648 29.422 1 98 334 GLU A CA 1
ATOM 2686 C C . GLU A 1 334 ? -10.008 7.172 29.906 1 98 334 GLU A C 1
ATOM 2688 O O . GLU A 1 334 ? -10.695 6.504 30.672 1 98 334 GLU A O 1
ATOM 2693 N N . ILE A 1 335 ? -10.438 8.305 29.406 1 97.94 335 ILE A N 1
ATOM 2694 C CA . ILE A 1 335 ? -11.648 8.906 29.953 1 97.94 335 ILE A CA 1
ATOM 2695 C C . ILE A 1 335 ? -12.867 8.055 29.578 1 97.94 335 ILE A C 1
ATOM 2697 O O . ILE A 1 335 ? -13.906 8.133 30.234 1 97.94 335 ILE A O 1
ATOM 2701 N N . PHE A 1 336 ? -12.758 7.277 28.562 1 98.5 336 PHE A N 1
ATOM 2702 C CA . PHE A 1 336 ? -13.883 6.465 28.109 1 98.5 336 PHE A CA 1
ATOM 2703 C C . PHE A 1 336 ? -14.086 5.266 29.031 1 98.5 336 PHE A C 1
ATOM 2705 O O . PHE A 1 336 ? -15.039 4.508 28.875 1 98.5 336 PHE A O 1
ATOM 2712 N N . ASN A 1 337 ? -13.172 5.09 29.984 1 98.5 337 ASN A N 1
ATOM 2713 C CA . ASN A 1 337 ? -13.336 4.051 31 1 98.5 337 ASN A CA 1
ATOM 2714 C C . ASN A 1 337 ? -14.18 4.547 32.188 1 98.5 337 ASN A C 1
ATOM 2716 O O . ASN A 1 337 ? -14.547 3.762 33.062 1 98.5 337 ASN A O 1
ATOM 2720 N N . GLU A 1 338 ? -14.43 5.863 32.219 1 98 338 GLU A N 1
ATOM 2721 C CA . GLU A 1 338 ? -15.273 6.434 33.25 1 98 338 GLU A CA 1
ATOM 2722 C C . GLU A 1 338 ? -16.75 6.238 32.938 1 98 338 GLU A C 1
ATOM 2724 O O . GLU A 1 338 ? -17.188 6.41 31.797 1 98 338 GLU A O 1
ATOM 2729 N N . ASP A 1 339 ? -17.562 5.984 33.906 1 97.75 339 ASP A N 1
ATOM 2730 C CA . ASP A 1 339 ? -18.969 5.625 33.75 1 97.75 339 ASP A CA 1
ATOM 2731 C C . ASP A 1 339 ? -19.766 6.797 33.188 1 97.75 339 ASP A C 1
ATOM 2733 O O . ASP A 1 339 ? -20.766 6.594 32.5 1 97.75 339 ASP A O 1
ATOM 2737 N N . HIS A 1 340 ? -19.266 7.996 33.531 1 98.25 340 HIS A N 1
ATOM 2738 C CA . HIS A 1 340 ? -20.062 9.156 33.188 1 98.25 340 HIS A CA 1
ATOM 2739 C C . HIS A 1 340 ? -19.672 9.703 31.812 1 98.25 340 HIS A C 1
ATOM 2741 O O . HIS A 1 340 ? -20.188 10.734 31.375 1 98.25 340 HIS A O 1
ATOM 2747 N N . VAL A 1 341 ? -18.734 9.07 31.078 1 98.69 341 VAL A N 1
ATOM 2748 C CA . VAL A 1 341 ? -18.297 9.477 29.75 1 98.69 341 VAL A CA 1
ATOM 2749 C C . VAL A 1 341 ? -18.828 8.5 28.703 1 98.69 341 VAL A C 1
ATOM 2751 O O . VAL A 1 341 ? -18.625 7.289 28.812 1 98.69 341 VAL A O 1
ATOM 2754 N N . HIS A 1 342 ? -19.516 9.039 27.688 1 98.19 342 HIS A N 1
ATOM 2755 C CA . HIS A 1 342 ? -20.156 8.219 26.672 1 98.19 342 HIS A CA 1
ATOM 2756 C C . HIS A 1 342 ? -19.688 8.625 25.281 1 98.19 342 HIS A C 1
ATOM 2758 O O . HIS A 1 342 ? -19.328 9.773 25.047 1 98.19 342 HIS A O 1
ATOM 2764 N N . LEU A 1 343 ? -19.656 7.617 24.406 1 98.44 343 LEU A N 1
ATOM 2765 C CA . LEU A 1 343 ? -19.328 7.816 23 1 98.44 343 LEU A CA 1
ATOM 2766 C C . LEU A 1 343 ? -20.469 7.383 22.094 1 98.44 343 LEU A C 1
ATOM 2768 O O . LEU A 1 343 ? -20.984 6.266 22.219 1 98.44 343 LEU A O 1
ATOM 2772 N N . VAL A 1 344 ? -20.922 8.242 21.25 1 98.12 344 VAL A N 1
ATOM 2773 C CA . VAL A 1 344 ? -21.938 7.934 20.25 1 98.12 344 VAL A CA 1
ATOM 2774 C C . VAL A 1 344 ? -21.375 8.188 18.859 1 98.12 344 VAL A C 1
ATOM 2776 O O . VAL A 1 344 ? -20.969 9.312 18.531 1 98.12 344 VAL A O 1
ATOM 2779 N N . SER A 1 345 ? -21.281 7.168 18.062 1 97.31 345 SER A N 1
ATOM 2780 C CA . SER A 1 345 ? -20.875 7.301 16.672 1 97.31 345 SER A CA 1
ATOM 2781 C C . SER A 1 345 ? -21.984 7.879 15.82 1 97.31 345 SER A C 1
ATOM 2783 O O . SER A 1 345 ? -23.156 7.488 15.953 1 97.31 345 SER A O 1
ATOM 2785 N N . LEU A 1 346 ? -21.672 8.781 14.961 1 96.5 346 LEU A N 1
ATOM 2786 C CA . LEU A 1 346 ? -22.656 9.438 14.102 1 96.5 346 LEU A CA 1
ATOM 2787 C C . LEU A 1 346 ? -22.734 8.758 12.742 1 96.5 346 LEU A C 1
ATOM 2789 O O . LEU A 1 346 ? -23.531 9.148 11.891 1 96.5 346 LEU A O 1
ATOM 2793 N N . LYS A 1 347 ? -21.891 7.781 12.414 1 90.75 347 LYS A N 1
ATOM 2794 C CA . LYS A 1 347 ? -21.844 7.113 11.117 1 90.75 347 LYS A CA 1
ATOM 2795 C C . LYS A 1 347 ? -23.219 6.551 10.742 1 90.75 347 LYS A C 1
ATOM 2797 O O . LYS A 1 347 ? -23.719 6.824 9.648 1 90.75 347 LYS A O 1
ATOM 2802 N N . ASP A 1 348 ? -23.906 5.82 11.602 1 89.62 348 ASP A N 1
ATOM 2803 C CA . ASP A 1 348 ? -25.234 5.27 11.328 1 89.62 348 ASP A CA 1
ATOM 2804 C C . ASP A 1 348 ? -26.297 5.902 12.227 1 89.62 348 ASP A C 1
ATOM 2806 O O . ASP A 1 348 ? -27.406 5.391 12.336 1 89.62 348 ASP A O 1
ATOM 2810 N N . ASN A 1 349 ? -25.906 6.996 12.875 1 96.19 349 ASN A N 1
ATOM 2811 C CA . ASN A 1 349 ? -26.75 7.719 13.82 1 96.19 349 ASN A CA 1
ATOM 2812 C C . ASN A 1 349 ? -26.5 9.227 13.766 1 96.19 349 ASN A C 1
ATOM 2814 O O . ASN A 1 349 ? -26.094 9.828 14.758 1 96.19 349 ASN A O 1
ATOM 2818 N N . PRO A 1 350 ? -26.703 9.836 12.586 1 95.94 350 PRO A N 1
ATOM 2819 C CA . PRO A 1 350 ? -26.375 11.25 12.391 1 95.94 350 PRO A CA 1
ATOM 2820 C C . PRO A 1 350 ? -27.25 12.18 13.227 1 95.94 350 PRO A C 1
ATOM 2822 O O . PRO A 1 350 ? -28.344 11.797 13.641 1 95.94 350 PRO A O 1
ATOM 2825 N N . ILE A 1 351 ? -26.797 13.328 13.461 1 96.31 351 ILE A N 1
ATOM 2826 C CA . ILE A 1 351 ? -27.562 14.383 14.102 1 96.31 351 ILE A CA 1
ATOM 2827 C C . ILE A 1 351 ? -28.688 14.836 13.18 1 96.31 351 ILE A C 1
ATOM 2829 O O . ILE A 1 351 ? -28.453 15.172 12.016 1 96.31 351 ILE A O 1
ATOM 2833 N N . GLU A 1 352 ? -29.875 14.867 13.656 1 96.62 352 GLU A N 1
ATOM 2834 C CA . GLU A 1 352 ? -31.016 15.344 12.875 1 96.62 352 GLU A CA 1
ATOM 2835 C C . GLU A 1 352 ? -31.297 16.812 13.164 1 96.62 352 GLU A C 1
ATOM 2837 O O . GLU A 1 352 ? -31.5 17.609 12.234 1 96.62 352 GLU A O 1
ATOM 2842 N N . ARG A 1 353 ? -31.328 17.188 14.43 1 96.62 353 ARG A N 1
ATOM 2843 C CA . ARG A 1 353 ? -31.562 18.562 14.844 1 96.62 353 ARG A CA 1
ATOM 2844 C C . ARG A 1 353 ? -31.25 18.75 16.328 1 96.62 353 ARG A C 1
ATOM 2846 O O . ARG A 1 353 ? -31.062 17.781 17.047 1 96.62 353 ARG A O 1
ATOM 2853 N N . ILE A 1 354 ? -31.078 20 16.688 1 97.19 354 ILE A N 1
ATOM 2854 C CA . ILE A 1 354 ? -30.984 20.359 18.094 1 97.19 354 ILE A CA 1
ATOM 2855 C C . ILE A 1 354 ? -32.375 20.672 18.656 1 97.19 354 ILE A C 1
ATOM 2857 O O . ILE A 1 354 ? -33.188 21.328 18 1 97.19 354 ILE A O 1
ATOM 2861 N N . VAL A 1 355 ? -32.688 20.156 19.812 1 97.31 355 VAL A N 1
ATOM 2862 C CA . VAL A 1 355 ? -34 20.391 20.438 1 97.31 355 VAL A CA 1
ATOM 2863 C C . VAL A 1 355 ? -33.812 21.141 21.75 1 97.31 355 VAL A C 1
ATOM 2865 O O . VAL A 1 355 ? -32.688 21.453 22.141 1 97.31 355 VAL A O 1
ATOM 2868 N N . GLU A 1 356 ? -34.875 21.406 22.422 1 97.38 356 GLU A N 1
ATOM 2869 C CA . GLU A 1 356 ? -34.906 22.281 23.609 1 97.38 356 GLU A CA 1
ATOM 2870 C C . GLU A 1 356 ? -34 21.719 24.719 1 97.38 356 GLU A C 1
ATOM 2872 O O . GLU A 1 356 ? -33.375 22.469 25.453 1 97.38 356 GLU A O 1
ATOM 2877 N N . ASN A 1 357 ? -33.969 20.359 24.719 1 97.19 357 ASN A N 1
ATOM 2878 C CA . ASN A 1 357 ? -33.312 19.766 25.875 1 97.19 357 ASN A CA 1
ATOM 2879 C C . ASN A 1 357 ? -32.125 18.891 25.453 1 97.19 357 ASN A C 1
ATOM 2881 O O . ASN A 1 357 ? -31.688 18.016 26.203 1 97.19 357 ASN A O 1
ATOM 2885 N N . GLY A 1 358 ? -31.688 19.062 24.188 1 97.94 358 GLY A N 1
ATOM 2886 C CA . GLY A 1 358 ? -30.547 18.25 23.797 1 97.94 358 GLY A CA 1
ATOM 2887 C C . GLY A 1 358 ? -30.359 18.156 22.297 1 97.94 358 GLY A C 1
ATOM 2888 O O . GLY A 1 358 ? -30.688 19.094 21.562 1 97.94 358 GLY A O 1
ATOM 2889 N N . VAL A 1 359 ? -29.688 17.062 21.797 1 98.25 359 VAL A N 1
ATOM 2890 C CA . VAL A 1 359 ? -29.391 16.797 20.391 1 98.25 359 VAL A CA 1
ATOM 2891 C C . VAL A 1 359 ? -30.172 15.57 19.922 1 98.25 359 VAL A C 1
ATOM 2893 O O . VAL A 1 359 ? -30 14.477 20.453 1 98.25 359 VAL A O 1
ATOM 2896 N N . GLN A 1 360 ? -30.969 15.742 18.922 1 98.25 360 GLN A N 1
ATOM 2897 C CA . GLN A 1 360 ? -31.734 14.641 18.375 1 98.25 360 GLN A CA 1
ATOM 2898 C C . GLN A 1 360 ? -30.969 13.938 17.25 1 98.25 360 GLN A C 1
ATOM 2900 O O . GLN A 1 360 ? -30.594 14.57 16.25 1 98.25 360 GLN A O 1
ATOM 2905 N N . LEU A 1 361 ? -30.703 12.672 17.5 1 97.88 361 LEU A N 1
ATOM 2906 C CA . LEU A 1 361 ? -30.094 11.812 16.484 1 97.88 361 LEU A CA 1
ATOM 2907 C C . LEU A 1 361 ? -31.156 10.938 15.812 1 97.88 361 LEU A C 1
ATOM 2909 O O . LEU A 1 361 ? -32.312 10.977 16.188 1 97.88 361 LEU A O 1
ATOM 2913 N N . LYS A 1 362 ? -30.734 10.203 14.836 1 96.69 362 LYS A N 1
ATOM 2914 C CA . LYS A 1 362 ? -31.641 9.297 14.148 1 96.69 362 LYS A CA 1
ATOM 2915 C C . LYS A 1 362 ? -32.281 8.297 15.117 1 96.69 362 LYS A C 1
ATOM 2917 O O . LYS A 1 362 ? -33.469 8.016 15.047 1 96.69 362 LYS A O 1
ATOM 2922 N N . ASN A 1 363 ? -31.5 7.84 16.156 1 95.81 363 ASN A N 1
ATOM 2923 C CA . ASN A 1 363 ? -31.938 6.742 17.016 1 95.81 363 ASN A CA 1
ATOM 2924 C C . ASN A 1 363 ? -32.406 7.242 18.375 1 95.81 363 ASN A C 1
ATOM 2926 O O . ASN A 1 363 ? -32.719 6.445 19.266 1 95.81 363 ASN A O 1
ATOM 2930 N N . GLY A 1 364 ? -32.469 8.57 18.531 1 96.44 364 GLY A N 1
ATOM 2931 C CA . GLY A 1 364 ? -32.938 9.094 19.812 1 96.44 364 GLY A CA 1
ATOM 2932 C C . GLY A 1 364 ? -32.312 10.438 20.156 1 96.44 364 GLY A C 1
ATOM 2933 O O . GLY A 1 364 ? -31.562 11 19.359 1 96.44 364 GLY A O 1
ATOM 2934 N N . THR A 1 365 ? -32.719 10.883 21.312 1 97.62 365 THR A N 1
ATOM 2935 C CA . THR A 1 365 ? -32.25 12.18 21.766 1 97.62 365 THR A CA 1
ATOM 2936 C C . THR A 1 365 ? -31.188 12.016 22.875 1 97.62 365 THR A C 1
ATOM 2938 O O . THR A 1 365 ? -31.375 11.219 23.797 1 97.62 365 THR A O 1
A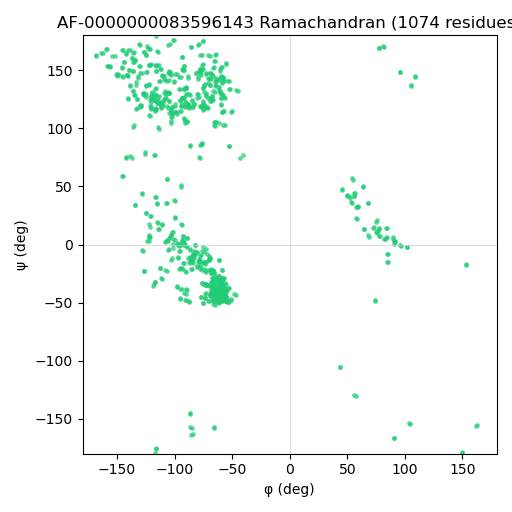TOM 2941 N N . VAL A 1 366 ? -30.094 12.664 22.75 1 98.38 366 VAL A N 1
ATOM 2942 C CA . VAL A 1 366 ? -29.125 12.797 23.828 1 98.38 366 VAL A CA 1
ATOM 2943 C C . VAL A 1 366 ? -29.422 14.055 24.641 1 98.38 366 VAL A C 1
ATOM 2945 O O . VAL A 1 366 ? -29.109 15.164 24.203 1 98.38 366 VAL A O 1
ATOM 2948 N N . GLU A 1 367 ? -29.969 13.883 25.766 1 98.19 367 GLU A N 1
ATOM 2949 C CA . GLU A 1 367 ? -30.312 15.016 26.625 1 98.19 367 GLU A CA 1
ATOM 2950 C C . GLU A 1 367 ? -29.047 15.656 27.219 1 98.19 367 GLU A C 1
ATOM 2952 O O . GLU A 1 367 ? -28.109 14.953 27.609 1 98.19 367 GLU A O 1
ATOM 2957 N N . CYS A 1 368 ? -29.078 17.016 27.234 1 98.44 368 CYS A N 1
ATOM 2958 C CA . CYS A 1 368 ? -27.922 17.688 27.797 1 98.44 368 CYS A CA 1
ATOM 2959 C C . CYS A 1 368 ? -28.281 19.125 28.203 1 98.44 368 CYS A C 1
ATOM 2961 O O . CYS A 1 368 ? -29.359 19.625 27.859 1 98.44 368 CYS A O 1
ATOM 2963 N N . ASP A 1 369 ? -27.391 19.734 28.938 1 98.44 369 ASP A N 1
ATOM 2964 C CA . ASP A 1 369 ? -27.516 21.094 29.422 1 98.44 369 ASP A CA 1
ATOM 2965 C C . ASP A 1 369 ? -26.578 22.047 28.672 1 98.44 369 ASP A C 1
ATOM 2967 O O . ASP A 1 369 ? -26.766 23.25 28.688 1 98.44 369 ASP A O 1
ATOM 2971 N N . VAL A 1 370 ? -25.562 21.484 28.109 1 98.44 370 VAL A N 1
ATOM 2972 C CA . VAL A 1 370 ? -24.547 22.25 27.391 1 98.44 370 VAL A CA 1
ATOM 2973 C C . VAL A 1 370 ? -24.141 21.516 26.109 1 98.44 370 VAL A C 1
ATOM 2975 O O . VAL A 1 370 ? -24 20.297 26.109 1 98.44 370 VAL A O 1
ATOM 2978 N N . ILE A 1 371 ? -24.016 22.234 25 1 98.12 371 ILE A N 1
ATOM 2979 C CA . ILE A 1 371 ? -23.453 21.719 23.766 1 98.12 371 ILE A CA 1
ATOM 2980 C C . ILE A 1 371 ? -22.156 22.453 23.422 1 98.12 371 ILE A C 1
ATOM 2982 O O . ILE A 1 371 ? -22.125 23.688 23.375 1 98.12 371 ILE A O 1
ATOM 2986 N N . ILE A 1 372 ? -21.109 21.734 23.281 1 98.06 372 ILE A N 1
ATOM 2987 C CA . ILE A 1 372 ? -19.828 22.266 22.828 1 98.06 372 ILE A CA 1
ATOM 2988 C C . ILE A 1 372 ? -19.562 21.844 21.391 1 98.06 372 ILE A C 1
ATOM 2990 O O . ILE A 1 372 ? -19.484 20.656 21.094 1 98.06 372 ILE A O 1
ATOM 2994 N N . TYR A 1 373 ? -19.469 22.828 20.531 1 96.56 373 TYR A N 1
ATOM 2995 C CA . TYR A 1 373 ? -19.125 22.594 19.141 1 96.56 373 TYR A CA 1
ATOM 2996 C C . TYR A 1 373 ? -17.625 22.625 18.922 1 96.56 373 TYR A C 1
ATOM 2998 O O . TYR A 1 373 ? -17 23.688 19 1 96.56 373 TYR A O 1
ATOM 3006 N N . ALA A 1 374 ? -17.062 21.484 18.734 1 96.06 374 ALA A N 1
ATOM 3007 C CA . ALA A 1 374 ? -15.68 21.328 18.281 1 96.06 374 ALA A CA 1
ATOM 3008 C C . ALA A 1 374 ? -15.641 20.859 16.828 1 96.06 374 ALA A C 1
ATOM 3010 O O . ALA A 1 374 ? -14.984 19.859 16.5 1 96.06 374 ALA A O 1
ATOM 3011 N N . THR A 1 375 ? -16.266 21.609 15.969 1 90.75 375 THR A N 1
ATOM 3012 C CA . THR A 1 375 ? -16.578 21.203 14.602 1 90.75 375 THR A CA 1
ATOM 3013 C C . THR A 1 375 ? -15.602 21.828 13.609 1 90.75 375 THR A C 1
ATOM 3015 O O . THR A 1 375 ? -15.836 21.797 12.398 1 90.75 375 THR A O 1
ATOM 3018 N N . GLY A 1 376 ? -14.57 22.406 14.156 1 86.06 376 GLY A N 1
ATOM 3019 C CA . GLY A 1 376 ? -13.461 22.812 13.305 1 86.06 376 GLY A CA 1
ATOM 3020 C C . GLY A 1 376 ? -13.602 24.234 12.789 1 86.06 376 GLY A C 1
ATOM 3021 O O . GLY A 1 376 ? -14.227 25.078 13.43 1 86.06 376 GLY A O 1
ATOM 3022 N N . TYR A 1 377 ? -12.75 24.531 11.773 1 83.31 377 TYR A N 1
ATOM 3023 C CA . TYR A 1 377 ? -12.586 25.859 11.195 1 83.31 377 TYR A CA 1
ATOM 3024 C C . TYR A 1 377 ? -12.664 25.797 9.672 1 83.31 377 TYR A C 1
ATOM 3026 O O . TYR A 1 377 ? -12.531 24.719 9.078 1 83.31 377 TYR A O 1
ATOM 3034 N N . GLU A 1 378 ? -13.047 26.875 9.117 1 79.19 378 GLU A N 1
ATOM 3035 C CA . GLU A 1 378 ? -12.82 27.016 7.684 1 79.19 378 GLU A CA 1
ATOM 3036 C C . GLU A 1 378 ? -11.352 27.328 7.391 1 79.19 378 GLU A C 1
ATOM 3038 O O . GLU A 1 378 ? -10.977 28.484 7.199 1 79.19 378 GLU A O 1
ATOM 3043 N N . ALA A 1 379 ? -10.664 26.344 7.273 1 76.38 379 ALA A N 1
ATOM 3044 C CA . ALA A 1 379 ? -9.211 26.438 7.332 1 76.38 379 ALA A CA 1
ATOM 3045 C C . ALA A 1 379 ? -8.641 26.938 6.008 1 76.38 379 ALA A C 1
ATOM 3047 O O . ALA A 1 379 ? -9.211 26.688 4.945 1 76.38 379 ALA A O 1
ATOM 3048 N N . MET A 1 380 ? -7.555 27.625 6.082 1 77.31 380 MET A N 1
ATOM 3049 C CA . MET A 1 380 ? -6.629 28.016 5.023 1 77.31 380 MET A CA 1
ATOM 3050 C C . MET A 1 380 ? -7.223 29.125 4.168 1 77.31 380 MET A C 1
ATOM 3052 O O . MET A 1 380 ? -6.566 30.141 3.926 1 77.31 380 MET A O 1
ATOM 3056 N N . THR A 1 381 ? -8.523 28.969 3.707 1 77.94 381 THR A N 1
ATOM 3057 C CA . THR A 1 381 ? -9.062 29.938 2.766 1 77.94 381 THR A CA 1
ATOM 3058 C C . THR A 1 381 ? -10.188 30.75 3.41 1 77.94 381 THR A C 1
ATOM 3060 O O . THR A 1 381 ? -10.477 31.859 2.98 1 77.94 381 THR A O 1
ATOM 3063 N N . GLY A 1 382 ? -10.727 30.25 4.41 1 78.12 382 GLY A N 1
ATOM 3064 C CA . GLY A 1 382 ? -11.953 30.812 4.953 1 78.12 382 GLY A CA 1
ATOM 3065 C C . GLY A 1 382 ? -11.812 32.25 5.387 1 78.12 382 GLY A C 1
ATOM 3066 O O . GLY A 1 382 ? -12.656 33.094 5.059 1 78.12 382 GLY A O 1
ATOM 3067 N N . SER A 1 383 ? -10.773 32.531 6.051 1 83 383 SER A N 1
ATOM 3068 C CA . SER A 1 383 ? -10.602 33.875 6.605 1 83 383 SER A CA 1
ATOM 3069 C C . SER A 1 383 ? -10.398 34.906 5.504 1 83 383 SER A C 1
ATOM 3071 O O . SER A 1 383 ? -10.891 36.031 5.605 1 83 383 SER A O 1
ATOM 3073 N N . LEU A 1 384 ? -9.734 34.531 4.516 1 88.81 384 LEU A N 1
ATOM 3074 C CA . LEU A 1 384 ? -9.516 35.438 3.391 1 88.81 384 LEU A CA 1
ATOM 3075 C C . LEU A 1 384 ? -10.789 35.625 2.576 1 88.81 384 LEU A C 1
ATOM 3077 O O . LEU A 1 384 ? -11.094 36.719 2.119 1 88.81 384 LEU A O 1
ATOM 3081 N N . LEU A 1 385 ? -11.555 34.594 2.477 1 88.56 385 LEU A N 1
ATOM 3082 C CA . LEU A 1 385 ? -12.773 34.625 1.676 1 88.56 385 LEU A CA 1
ATOM 3083 C C . LEU A 1 385 ? -13.867 35.438 2.371 1 88.56 385 LEU A C 1
ATOM 3085 O O . LEU A 1 385 ? -14.836 35.844 1.733 1 88.56 385 LEU A O 1
ATOM 3089 N N . LYS A 1 386 ? -13.68 35.656 3.615 1 90.88 386 LYS A N 1
ATOM 3090 C CA . LYS A 1 386 ? -14.68 36.406 4.371 1 90.88 386 LYS A CA 1
ATOM 3091 C C . LYS A 1 386 ? -14.469 37.906 4.23 1 90.88 386 LYS A C 1
ATOM 3093 O O . LYS A 1 386 ? -15.344 38.688 4.594 1 90.88 386 LYS A O 1
ATOM 3098 N N . ILE A 1 387 ? -13.344 38.281 3.777 1 94.19 387 ILE A N 1
ATOM 3099 C CA . ILE A 1 387 ? -13.062 39.688 3.48 1 94.19 387 ILE A CA 1
ATOM 3100 C C . ILE A 1 387 ? -13.312 39.969 1.999 1 94.19 387 ILE A C 1
ATOM 3102 O O . ILE A 1 387 ? -12.938 39.156 1.142 1 94.19 387 ILE A O 1
ATOM 3106 N N . ASP A 1 388 ? -14.008 41.062 1.725 1 96.62 388 ASP A N 1
ATOM 3107 C CA . ASP A 1 388 ? -14.211 41.469 0.335 1 96.62 388 ASP A CA 1
ATOM 3108 C C . ASP A 1 388 ? -12.961 42.125 -0.229 1 96.62 388 ASP A C 1
ATOM 3110 O O . ASP A 1 388 ? -12.867 43.375 -0.244 1 96.62 388 ASP A O 1
ATOM 3114 N N . ILE A 1 389 ? -12.062 41.375 -0.736 1 97.5 389 ILE A N 1
ATOM 3115 C CA . ILE A 1 389 ? -10.82 41.875 -1.298 1 97.5 389 ILE A CA 1
ATOM 3116 C C . ILE A 1 389 ? -10.922 41.938 -2.82 1 97.5 389 ILE A C 1
ATOM 3118 O O . ILE A 1 389 ? -11.109 40.906 -3.467 1 97.5 389 ILE A O 1
ATOM 3122 N N . GLU A 1 390 ? -10.773 43.156 -3.326 1 98.19 390 GLU A N 1
ATOM 3123 C CA . GLU A 1 390 ? -10.898 43.375 -4.762 1 98.19 390 GLU A CA 1
ATOM 3124 C C . GLU A 1 390 ? -9.586 43.875 -5.359 1 98.19 390 GLU A C 1
ATOM 3126 O O . GLU A 1 390 ? -9.117 44.969 -5.023 1 98.19 390 GLU A O 1
ATOM 3131 N N . GLY A 1 391 ? -9.008 43.031 -6.242 1 97.75 391 GLY A N 1
ATOM 3132 C CA . GLY A 1 391 ? -7.766 43.406 -6.91 1 97.75 391 GLY A CA 1
ATOM 3133 C C . GLY A 1 391 ? -7.984 44.219 -8.172 1 97.75 391 GLY A C 1
ATOM 3134 O O . GLY A 1 391 ? -8.836 45.094 -8.203 1 97.75 391 GLY A O 1
ATOM 3135 N N . ARG A 1 392 ? -7.113 44 -9.164 1 96.81 392 ARG A N 1
ATOM 3136 C CA . ARG A 1 392 ? -7.191 44.719 -10.438 1 96.81 392 ARG A CA 1
ATOM 3137 C C . ARG A 1 392 ? -8.516 44.438 -11.141 1 96.81 392 ARG A C 1
ATOM 3139 O O . ARG A 1 392 ? -9.016 43.312 -11.109 1 96.81 392 ARG A O 1
ATOM 3146 N N . ASN A 1 393 ? -9.039 45.469 -11.758 1 94.25 393 ASN A N 1
ATOM 3147 C CA . ASN A 1 393 ? -10.219 45.375 -12.609 1 94.25 393 ASN A CA 1
ATOM 3148 C C . ASN A 1 393 ? -11.422 44.812 -11.852 1 94.25 393 ASN A C 1
ATOM 3150 O O . ASN A 1 393 ? -12.234 44.094 -12.422 1 94.25 393 ASN A O 1
ATOM 3154 N N . GLY A 1 394 ? -11.406 44.906 -10.523 1 94.06 394 GLY A N 1
ATOM 3155 C CA . GLY A 1 394 ? -12.562 44.531 -9.727 1 94.06 394 GLY A CA 1
ATOM 3156 C C . GLY A 1 394 ? -12.617 43.062 -9.438 1 94.06 394 GLY A C 1
ATOM 3157 O O . GLY A 1 394 ? -13.57 42.562 -8.82 1 94.06 394 GLY A O 1
ATOM 3158 N N . LYS A 1 395 ? -11.648 42.312 -9.766 1 94.44 395 LYS A N 1
ATOM 3159 C CA . LYS A 1 395 ? -11.617 40.875 -9.531 1 94.44 395 LYS A CA 1
ATOM 3160 C C . LYS A 1 395 ? -11.492 40.562 -8.039 1 94.44 395 LYS A C 1
ATOM 3162 O O . LYS A 1 395 ? -10.523 40.969 -7.395 1 94.44 395 LYS A O 1
ATOM 3167 N N . THR A 1 396 ? -12.438 39.781 -7.496 1 97.06 396 THR A N 1
ATOM 3168 C CA . THR A 1 396 ? -12.398 39.438 -6.078 1 97.06 396 THR A CA 1
ATOM 3169 C C . THR A 1 396 ? -11.68 38.125 -5.852 1 97.06 396 THR A C 1
ATOM 3171 O O . THR A 1 396 ? -11.508 37.344 -6.785 1 97.06 396 THR A O 1
ATOM 3174 N N . ILE A 1 397 ? -11.25 37.906 -4.598 1 95.56 397 ILE A N 1
ATOM 3175 C CA . ILE A 1 397 ? -10.625 36.625 -4.266 1 95.56 397 ILE A CA 1
ATOM 3176 C C . ILE A 1 397 ? -11.641 35.5 -4.418 1 95.56 397 ILE A C 1
ATOM 3178 O O . ILE A 1 397 ? -11.297 34.406 -4.836 1 95.56 397 ILE A O 1
ATOM 3182 N N . GLN A 1 398 ? -12.898 35.75 -4.09 1 94.62 398 GLN A N 1
ATOM 3183 C CA . GLN A 1 398 ? -13.977 34.781 -4.234 1 94.62 398 GLN A CA 1
ATOM 3184 C C . GLN A 1 398 ? -14.102 34.312 -5.684 1 94.62 398 GLN A C 1
ATOM 3186 O O . GLN A 1 398 ? -14.219 33.094 -5.945 1 94.62 398 GLN A O 1
ATOM 3191 N N . GLU A 1 399 ? -14.023 35.281 -6.535 1 94.69 399 GLU A N 1
ATOM 3192 C CA . GLU A 1 399 ? -14.102 34.938 -7.953 1 94.69 399 GLU A CA 1
ATOM 3193 C C . GLU A 1 399 ? -12.859 34.188 -8.414 1 94.69 399 GLU A C 1
ATOM 3195 O O . GLU A 1 399 ? -12.961 33.188 -9.117 1 94.69 399 GLU A O 1
ATOM 3200 N N . LYS A 1 400 ? -11.75 34.688 -7.973 1 94.25 400 LYS A N 1
ATOM 3201 C CA . LYS A 1 400 ? -10.492 34.094 -8.406 1 94.25 400 LYS A CA 1
ATOM 3202 C C . LYS A 1 400 ? -10.398 32.625 -7.969 1 94.25 400 LYS A C 1
ATOM 3204 O O . LYS A 1 400 ? -9.977 31.766 -8.742 1 94.25 400 LYS A O 1
ATOM 3209 N N . TRP A 1 401 ? -10.766 32.406 -6.73 1 92.62 401 TRP A N 1
ATOM 3210 C CA . TRP A 1 401 ? -10.602 31.078 -6.145 1 92.62 401 TRP A CA 1
ATOM 3211 C C . TRP A 1 401 ? -11.859 30.234 -6.32 1 92.62 401 TRP A C 1
ATOM 3213 O O . TRP A 1 401 ? -11.953 29.125 -5.809 1 92.62 401 TRP A O 1
ATOM 3223 N N . GLU A 1 402 ? -12.836 30.75 -7.086 1 89.75 402 GLU A N 1
ATOM 3224 C CA . GLU A 1 402 ? -14.117 30.078 -7.246 1 89.75 402 GLU A CA 1
ATOM 3225 C C . GLU A 1 402 ? -14.656 29.594 -5.898 1 89.75 402 GLU A C 1
ATOM 3227 O O . GLU A 1 402 ? -14.961 28.406 -5.727 1 89.75 402 GLU A O 1
ATOM 3232 N N . ASP A 1 403 ? -14.602 30.516 -4.961 1 85.81 403 ASP A N 1
ATOM 3233 C CA . ASP A 1 403 ? -15.094 30.297 -3.602 1 85.81 403 ASP A CA 1
ATOM 3234 C C . ASP A 1 403 ? -14.367 29.141 -2.932 1 85.81 403 ASP A C 1
ATOM 3236 O O . ASP A 1 403 ? -14.984 28.328 -2.225 1 85.81 403 ASP A O 1
ATOM 3240 N N . GLY A 1 404 ? -13.188 29 -3.266 1 83.56 404 GLY A N 1
ATOM 3241 C CA . GLY A 1 404 ? -12.328 28.031 -2.6 1 83.56 404 GLY A CA 1
ATOM 3242 C C . GLY A 1 404 ? -12.133 26.75 -3.398 1 83.56 404 GLY A C 1
ATOM 3243 O O . GLY A 1 404 ? -11.297 25.922 -3.047 1 83.56 404 GLY A O 1
ATOM 3244 N N . ARG A 1 405 ? -12.688 26.422 -4.605 1 84.69 405 ARG A N 1
ATOM 3245 C CA . ARG A 1 405 ? -12.672 25.188 -5.379 1 84.69 405 ARG A CA 1
ATOM 3246 C C . ARG A 1 405 ? -11.422 25.109 -6.25 1 84.69 405 ARG A C 1
ATOM 3248 O O . ARG A 1 405 ? -11.016 24.016 -6.668 1 84.69 405 ARG A O 1
ATOM 3255 N N . ASN A 1 406 ? -10.891 26.328 -6.453 1 87.56 406 ASN A N 1
ATOM 3256 C CA . ASN A 1 406 ? -9.711 26.422 -7.312 1 87.56 406 ASN A CA 1
ATOM 3257 C C . ASN A 1 406 ? -8.719 27.453 -6.797 1 87.56 406 ASN A C 1
ATOM 3259 O O . ASN A 1 406 ? -8.523 28.5 -7.426 1 87.56 406 ASN A O 1
ATOM 3263 N N . VAL A 1 407 ? -8.031 27.094 -5.766 1 91.19 407 VAL A N 1
ATOM 3264 C CA . VAL A 1 407 ? -7.117 28.016 -5.094 1 91.19 407 VAL A CA 1
ATOM 3265 C C . VAL A 1 407 ? -5.762 28 -5.793 1 91.19 407 VAL A C 1
ATOM 3267 O O . VAL A 1 407 ? -5.164 26.938 -5.98 1 91.19 407 VAL A O 1
ATOM 3270 N N . LYS A 1 408 ? -5.352 29.172 -6.215 1 93.25 408 LYS A N 1
ATOM 3271 C CA . LYS A 1 408 ? -4.035 29.344 -6.828 1 93.25 408 LYS A CA 1
ATOM 3272 C C . LYS A 1 408 ? -3.303 30.547 -6.23 1 93.25 408 LYS A C 1
ATOM 3274 O O . LYS A 1 408 ? -3.861 31.641 -6.137 1 93.25 408 LYS A O 1
ATOM 3279 N N . THR A 1 409 ? -2.184 30.297 -5.77 1 96.94 409 THR A N 1
ATOM 3280 C CA . THR A 1 409 ? -1.291 31.344 -5.273 1 96.94 409 THR A CA 1
ATOM 3281 C C . THR A 1 409 ? 0.132 31.125 -5.781 1 96.94 409 THR A C 1
ATOM 3283 O O . THR A 1 409 ? 0.424 30.094 -6.395 1 96.94 409 THR A O 1
ATOM 3286 N N . TYR A 1 410 ? 0.899 32.125 -5.637 1 98.38 410 TYR A N 1
ATOM 3287 C CA . TYR A 1 410 ? 2.332 31.969 -5.852 1 98.38 410 TYR A CA 1
ATOM 3288 C C . TYR A 1 410 ? 3.082 31.906 -4.527 1 98.38 410 TYR A C 1
ATOM 3290 O O . TYR A 1 410 ? 3.094 32.875 -3.771 1 98.38 410 TYR A O 1
ATOM 3298 N N . LEU A 1 411 ? 3.615 30.672 -4.184 1 98.5 411 LEU A N 1
ATOM 3299 C CA . LEU A 1 411 ? 4.406 30.375 -2.996 1 98.5 411 LEU A CA 1
ATOM 3300 C C . LEU A 1 411 ? 3.551 30.469 -1.736 1 98.5 411 LEU A C 1
ATOM 3302 O O . LEU A 1 411 ? 4.078 30.438 -0.621 1 98.5 411 LEU A O 1
ATOM 3306 N N . GLY A 1 412 ? 2.232 30.656 -1.867 1 97.38 412 GLY A N 1
ATOM 3307 C CA . GLY A 1 412 ? 1.396 30.906 -0.703 1 97.38 412 GLY A CA 1
ATOM 3308 C C . GLY A 1 412 ? 1.574 32.281 -0.124 1 97.38 412 GLY A C 1
ATOM 3309 O O . GLY A 1 412 ? 1.133 32.562 0.994 1 97.38 412 GLY A O 1
ATOM 3310 N N . LEU A 1 413 ? 2.223 33.219 -0.909 1 98.25 413 LEU A N 1
ATOM 3311 C CA . LEU A 1 413 ? 2.6 34.562 -0.434 1 98.25 413 LEU A CA 1
ATOM 3312 C C . LEU A 1 413 ? 1.905 35.625 -1.247 1 98.25 413 LEU A C 1
ATOM 3314 O O . LEU A 1 413 ? 1.636 36.719 -0.734 1 98.25 413 LEU A O 1
ATOM 3318 N N . MET A 1 414 ? 1.692 35.438 -2.562 1 98.25 414 MET A N 1
ATOM 3319 C CA . MET A 1 414 ? 1.168 36.438 -3.471 1 98.25 414 MET A CA 1
ATOM 3320 C C . MET A 1 414 ? 0.17 35.844 -4.449 1 98.25 414 MET A C 1
ATOM 3322 O O . MET A 1 414 ? 0.108 34.594 -4.602 1 98.25 414 MET A O 1
ATOM 3326 N N . MET A 1 415 ? -0.571 36.719 -5.148 1 97.69 415 MET A N 1
ATOM 3327 C CA . MET A 1 415 ? -1.558 36.281 -6.137 1 97.69 415 MET A CA 1
ATOM 3328 C C . MET A 1 415 ? -1.541 37.219 -7.355 1 97.69 415 MET A C 1
ATOM 3330 O O . MET A 1 415 ? -1.331 38.406 -7.223 1 97.69 415 MET A O 1
ATOM 3334 N N . GLU A 1 416 ? -1.799 36.562 -8.445 1 97.69 416 GLU A N 1
ATOM 3335 C CA . GLU A 1 416 ? -2.023 37.344 -9.664 1 97.69 416 GLU A CA 1
ATOM 3336 C C . GLU A 1 416 ? -3.236 38.25 -9.531 1 97.69 416 GLU A C 1
ATOM 3338 O O . GLU A 1 416 ? -4.27 37.844 -9 1 97.69 416 GLU A O 1
ATOM 3343 N N . SER A 1 417 ? -3.084 39.469 -9.969 1 97.62 417 SER A N 1
ATOM 3344 C CA . SER A 1 417 ? -4.152 40.438 -10.031 1 97.62 417 SER A CA 1
ATOM 3345 C C . SER A 1 417 ? -4.367 41.125 -8.688 1 97.62 417 SER A C 1
ATOM 3347 O O . SER A 1 417 ? -5.293 41.938 -8.523 1 97.62 417 SER A O 1
ATOM 3349 N N . PHE A 1 418 ? -3.604 40.875 -7.742 1 98.38 418 PHE A N 1
ATOM 3350 C CA . PHE A 1 418 ? -3.678 41.5 -6.434 1 98.38 418 PHE A CA 1
ATOM 3351 C C . PHE A 1 418 ? -2.338 42.125 -6.055 1 98.38 418 PHE A C 1
ATOM 3353 O O . PHE A 1 418 ? -1.62 41.594 -5.207 1 98.38 418 PHE A O 1
ATOM 3360 N N . PRO A 1 419 ? -2.078 43.281 -6.621 1 98.25 419 PRO A N 1
ATOM 3361 C CA . PRO A 1 419 ? -0.765 43.906 -6.43 1 98.25 419 PRO A CA 1
ATOM 3362 C C . PRO A 1 419 ? -0.505 44.281 -4.977 1 98.25 419 PRO A C 1
ATOM 3364 O O . PRO A 1 419 ? -1.414 44.75 -4.289 1 98.25 419 PRO A O 1
ATOM 3367 N N . ASN A 1 420 ? 0.675 44.094 -4.496 1 98.62 420 ASN A N 1
ATOM 3368 C CA . ASN A 1 420 ? 1.164 44.562 -3.201 1 98.62 420 ASN A CA 1
ATOM 3369 C C . ASN A 1 420 ? 0.405 43.906 -2.049 1 98.62 420 ASN A C 1
ATOM 3371 O O . ASN A 1 420 ? 0.461 44.375 -0.914 1 98.62 420 ASN A O 1
ATOM 3375 N N . LEU A 1 421 ? -0.381 42.812 -2.365 1 98.62 421 LEU A N 1
ATOM 3376 C CA . LEU A 1 421 ? -1.016 42 -1.333 1 98.62 421 LEU A CA 1
ATOM 3377 C C . LEU A 1 421 ? -0.14 40.812 -0.962 1 98.62 421 LEU A C 1
ATOM 3379 O O . LEU A 1 421 ? 0.237 40 -1.829 1 98.62 421 LEU A O 1
ATOM 3383 N N . PHE A 1 422 ? 0.254 40.688 0.258 1 98.75 422 PHE A N 1
ATOM 3384 C CA . PHE A 1 422 ? 1.017 39.562 0.767 1 98.75 422 PHE A CA 1
ATOM 3385 C C . PHE A 1 422 ? 0.193 38.75 1.768 1 98.75 422 PHE A C 1
ATOM 3387 O O . PHE A 1 422 ? -0.571 39.344 2.549 1 98.75 422 PHE A O 1
ATOM 3394 N N . MET A 1 423 ? 0.331 37.469 1.705 1 97.88 423 MET A N 1
ATOM 3395 C CA . MET A 1 423 ? -0.323 36.562 2.648 1 97.88 423 MET A CA 1
ATOM 3396 C C . MET A 1 423 ? 0.707 35.844 3.504 1 97.88 423 MET A C 1
ATOM 3398 O O . MET A 1 423 ? 1.634 35.219 2.977 1 97.88 423 MET A O 1
ATOM 3402 N N . ILE A 1 424 ? 0.549 35.906 4.793 1 98.12 424 ILE A N 1
ATOM 3403 C CA . ILE A 1 424 ? 1.414 35.125 5.688 1 98.12 424 ILE A CA 1
ATOM 3404 C C . ILE A 1 424 ? 0.797 33.75 5.957 1 98.12 424 ILE A C 1
ATOM 3406 O O . ILE A 1 424 ? -0.331 33.656 6.445 1 98.12 424 ILE A O 1
ATOM 3410 N N . THR A 1 425 ? 1.528 32.688 5.652 1 96.62 425 THR A N 1
ATOM 3411 C CA . THR A 1 425 ? 1.116 31.297 5.777 1 96.62 425 THR A CA 1
ATOM 3412 C C . THR A 1 425 ? -0.166 31.047 4.988 1 96.62 425 THR A C 1
ATOM 3414 O O . THR A 1 425 ? -1.102 30.422 5.504 1 96.62 425 THR A O 1
ATOM 3417 N N . GLY A 1 426 ? -0.229 31.562 3.773 1 95.31 426 GLY A N 1
ATOM 3418 C CA . GLY A 1 426 ? -1.385 31.391 2.908 1 95.31 426 GLY A CA 1
ATOM 3419 C C . GLY A 1 426 ? -1.479 30 2.303 1 95.31 426 GLY A C 1
ATOM 3420 O O . GLY A 1 426 ? -0.592 29.172 2.506 1 95.31 426 GLY A O 1
ATOM 3421 N N . PRO A 1 427 ? -2.623 29.797 1.565 1 93.25 427 PRO A N 1
ATOM 3422 C CA . PRO A 1 427 ? -2.783 28.5 0.887 1 93.25 427 PRO A CA 1
ATOM 3423 C C . PRO A 1 427 ? -1.624 28.188 -0.056 1 93.25 427 PRO A C 1
ATOM 3425 O O . PRO A 1 427 ? -1.109 29.078 -0.73 1 93.25 427 PRO A O 1
ATOM 3428 N N . GLN A 1 428 ? -1.219 26.906 -0.062 1 94.62 428 GLN A N 1
ATOM 3429 C CA . GLN A 1 428 ? -0.14 26.391 -0.899 1 94.62 428 GLN A CA 1
ATOM 3430 C C . GLN A 1 428 ? 1.225 26.797 -0.346 1 94.62 428 GLN A C 1
ATOM 3432 O O . GLN A 1 428 ? 2.186 26.953 -1.103 1 94.62 428 GLN A O 1
ATOM 3437 N N . SER A 1 429 ? 1.324 27.141 0.918 1 96.81 429 SER A N 1
ATOM 3438 C CA . SER A 1 429 ? 2.514 27.141 1.764 1 96.81 429 SER A CA 1
ATOM 3439 C C . SER A 1 429 ? 2.498 25.984 2.744 1 96.81 429 SER A C 1
ATOM 3441 O O . SER A 1 429 ? 1.487 25.281 2.871 1 96.81 429 SER A O 1
ATOM 3443 N N . PRO A 1 430 ? 3.553 25.719 3.482 1 95.19 430 PRO A N 1
ATOM 3444 C CA . PRO A 1 430 ? 3.516 24.609 4.449 1 95.19 430 PRO A CA 1
ATOM 3445 C C . PRO A 1 430 ? 2.504 24.844 5.566 1 95.19 430 PRO A C 1
ATOM 3447 O O . PRO A 1 430 ? 1.893 23.891 6.059 1 95.19 430 PRO A O 1
ATOM 3450 N N . SER A 1 431 ? 2.424 26.094 5.969 1 91.75 431 SER A N 1
ATOM 3451 C CA . SER A 1 431 ? 1.4 26.578 6.883 1 91.75 431 SER A CA 1
ATOM 3452 C C . SER A 1 431 ? 1.188 25.625 8.047 1 91.75 431 SER A C 1
ATOM 3454 O O . SER A 1 431 ? 2.066 25.469 8.898 1 91.75 431 SER A O 1
ATOM 3456 N N . VAL A 1 432 ? 0.078 24.859 8.039 1 88.25 432 VAL A N 1
ATOM 3457 C CA . VAL A 1 432 ? -0.445 24.156 9.211 1 88.25 432 VAL A CA 1
ATOM 3458 C C . VAL A 1 432 ? 0.333 22.859 9.422 1 88.25 432 VAL A C 1
ATOM 3460 O O . VAL A 1 432 ? 0.216 22.234 10.477 1 88.25 432 VAL A O 1
ATOM 3463 N N . LEU A 1 433 ? 1.18 22.531 8.531 1 92 433 LEU A N 1
ATOM 3464 C CA . LEU A 1 433 ? 1.971 21.312 8.688 1 92 433 LEU A CA 1
ATOM 3465 C C . LEU A 1 433 ? 3.264 21.594 9.445 1 92 433 LEU A C 1
ATOM 3467 O O . LEU A 1 433 ? 4.09 20.703 9.633 1 92 433 LEU A O 1
ATOM 3471 N N . THR A 1 434 ? 3.367 22.859 9.914 1 94.62 434 THR A N 1
ATOM 3472 C CA . THR A 1 434 ? 4.59 23.281 10.586 1 94.62 434 THR A CA 1
ATOM 3473 C C . THR A 1 434 ? 4.273 23.875 11.953 1 94.62 434 THR A C 1
ATOM 3475 O O . THR A 1 434 ? 3.111 24.141 12.266 1 94.62 434 THR A O 1
ATOM 3478 N N . ASN A 1 435 ? 5.371 23.984 12.703 1 95.62 435 ASN A N 1
ATOM 3479 C CA . ASN A 1 435 ? 5.324 24.922 13.812 1 95.62 435 ASN A CA 1
ATOM 3480 C C . ASN A 1 435 ? 5.031 26.344 13.328 1 95.62 435 ASN A C 1
ATOM 3482 O O . ASN A 1 435 ? 5.859 26.953 12.641 1 95.62 435 ASN A O 1
ATOM 3486 N N . MET A 1 436 ? 3.918 26.859 13.688 1 95.44 436 MET A N 1
ATOM 3487 C CA . MET A 1 436 ? 3.406 28.078 13.078 1 95.44 436 MET A CA 1
ATOM 3488 C C . MET A 1 436 ? 4.383 29.234 13.273 1 95.44 436 MET A C 1
ATOM 3490 O O . MET A 1 436 ? 4.645 29.984 12.336 1 95.44 436 MET A O 1
ATOM 3494 N N . PRO A 1 437 ? 4.996 29.391 14.445 1 97.19 437 PRO A N 1
ATOM 3495 C CA . PRO A 1 437 ? 5.965 30.469 14.57 1 97.19 437 PRO A CA 1
ATOM 3496 C C . PRO A 1 437 ? 7.094 30.391 13.547 1 97.19 437 PRO A C 1
ATOM 3498 O O . PRO A 1 437 ? 7.531 31.406 13.016 1 97.19 437 PRO A O 1
ATOM 3501 N N . ALA A 1 438 ? 7.508 29.156 13.25 1 97.75 438 ALA A N 1
ATOM 3502 C CA . ALA A 1 438 ? 8.578 28.969 12.281 1 97.75 438 ALA A CA 1
ATOM 3503 C C . ALA A 1 438 ? 8.141 29.406 10.883 1 97.75 438 ALA A C 1
ATOM 3505 O O . ALA A 1 438 ? 8.859 30.125 10.195 1 97.75 438 ALA A O 1
ATOM 3506 N N . ALA A 1 439 ? 7 28.953 10.508 1 97.56 439 ALA A N 1
ATOM 3507 C CA . ALA A 1 439 ? 6.469 29.328 9.195 1 97.56 439 ALA A CA 1
ATOM 3508 C C . ALA A 1 439 ? 6.234 30.828 9.102 1 97.56 439 ALA A C 1
ATOM 3510 O O . ALA A 1 439 ? 6.523 31.453 8.07 1 97.56 439 ALA A O 1
ATOM 3511 N N . ILE A 1 440 ? 5.734 31.406 10.172 1 98.19 440 ILE A N 1
ATOM 3512 C CA . ILE A 1 440 ? 5.441 32.844 10.203 1 98.19 440 ILE A CA 1
ATOM 3513 C C . ILE A 1 440 ? 6.742 33.625 10.078 1 98.19 440 ILE A C 1
ATOM 3515 O O . ILE A 1 440 ? 6.82 34.594 9.297 1 98.19 440 ILE A O 1
ATOM 3519 N N . GLU A 1 441 ? 7.746 33.25 10.812 1 98.38 441 GLU A N 1
ATOM 3520 C CA . GLU A 1 441 ? 9.023 33.938 10.711 1 98.38 441 GLU A CA 1
ATOM 3521 C C . GLU A 1 441 ? 9.578 33.875 9.289 1 98.38 441 GLU A C 1
ATOM 3523 O O . GLU A 1 441 ? 10.062 34.875 8.758 1 98.38 441 GLU A O 1
ATOM 3528 N N . GLN A 1 442 ? 9.492 32.688 8.734 1 98.44 442 GLN A N 1
ATOM 3529 C CA . GLN A 1 442 ? 9.984 32.531 7.371 1 98.44 442 GLN A CA 1
ATOM 3530 C C . GLN A 1 442 ? 9.242 33.469 6.418 1 98.44 442 GLN A C 1
ATOM 3532 O O . GLN A 1 442 ? 9.859 34.156 5.598 1 98.44 442 GLN A O 1
ATOM 3537 N N . HIS A 1 443 ? 7.93 33.5 6.469 1 98.62 443 HIS A N 1
ATOM 3538 C CA . HIS A 1 443 ? 7.113 34.312 5.582 1 98.62 443 HIS A CA 1
ATOM 3539 C C . HIS A 1 443 ? 7.379 35.812 5.805 1 98.62 443 HIS A C 1
ATOM 3541 O O . HIS A 1 443 ? 7.555 36.562 4.848 1 98.62 443 HIS A O 1
ATOM 3547 N N . VAL A 1 444 ? 7.418 36.25 7.059 1 98.75 444 VAL A N 1
ATOM 3548 C CA . VAL A 1 444 ? 7.594 37.656 7.395 1 98.75 444 VAL A CA 1
ATOM 3549 C C . VAL A 1 444 ? 8.977 38.125 6.941 1 98.75 444 VAL A C 1
ATOM 3551 O O . VAL A 1 444 ? 9.109 39.219 6.371 1 98.75 444 VAL A O 1
ATOM 3554 N N . ASP A 1 445 ? 9.945 37.312 7.199 1 98.44 445 ASP A N 1
ATOM 3555 C CA . ASP A 1 445 ? 11.297 37.656 6.758 1 98.44 445 ASP A CA 1
ATOM 3556 C C . ASP A 1 445 ? 11.344 37.812 5.238 1 98.44 445 ASP A C 1
ATOM 3558 O O . ASP A 1 445 ? 11.977 38.75 4.734 1 98.44 445 ASP A O 1
ATOM 3562 N N . TRP A 1 446 ? 10.734 36.906 4.551 1 98.69 446 TRP A N 1
ATOM 3563 C CA . TRP A 1 446 ? 10.734 36.969 3.092 1 98.69 446 TRP A CA 1
ATOM 3564 C C . TRP A 1 446 ? 9.992 38.219 2.607 1 98.69 446 TRP A C 1
ATOM 3566 O O . TRP A 1 446 ? 10.469 38.906 1.71 1 98.69 446 TRP A O 1
ATOM 3576 N N . ILE A 1 447 ? 8.828 38.562 3.154 1 98.81 447 ILE A N 1
ATOM 3577 C CA . ILE A 1 447 ? 8.039 39.719 2.779 1 98.81 447 ILE A CA 1
ATOM 3578 C C . ILE A 1 447 ? 8.82 41 3.07 1 98.81 447 ILE A C 1
ATOM 3580 O O . ILE A 1 447 ? 8.844 41.906 2.254 1 98.81 447 ILE A O 1
ATOM 3584 N N . ASP A 1 448 ? 9.438 41 4.227 1 98.62 448 ASP A N 1
ATOM 3585 C CA . ASP A 1 448 ? 10.266 42.125 4.613 1 98.62 448 ASP A CA 1
ATOM 3586 C C . ASP A 1 448 ? 11.367 42.406 3.588 1 98.62 448 ASP A C 1
ATOM 3588 O O . ASP A 1 448 ? 11.57 43.531 3.156 1 98.62 448 ASP A O 1
ATOM 3592 N N . GLN A 1 449 ? 12.039 41.344 3.221 1 98.44 449 GLN A N 1
ATOM 3593 C CA . GLN A 1 449 ? 13.094 41.438 2.217 1 98.44 449 GLN A CA 1
ATOM 3594 C C . GLN A 1 449 ? 12.531 41.906 0.877 1 98.44 449 GLN A C 1
ATOM 3596 O O . GLN A 1 449 ? 13.156 42.719 0.179 1 98.44 449 GLN A O 1
ATOM 3601 N N . CYS A 1 450 ? 11.422 41.438 0.526 1 98.75 450 CYS A N 1
ATOM 3602 C CA . CYS A 1 450 ? 10.773 41.812 -0.724 1 98.75 450 CYS A CA 1
ATOM 3603 C C . CYS A 1 450 ? 10.414 43.281 -0.726 1 98.75 450 CYS A C 1
ATOM 3605 O O . CYS A 1 450 ? 10.656 44 -1.71 1 98.75 450 CYS A O 1
ATOM 3607 N N . ILE A 1 451 ? 9.844 43.781 0.348 1 98.5 451 ILE A N 1
ATOM 3608 C CA . ILE A 1 451 ? 9.453 45.188 0.474 1 98.5 451 ILE A CA 1
ATOM 3609 C C . ILE A 1 451 ? 10.695 46.062 0.402 1 98.5 451 ILE A C 1
ATOM 3611 O O . ILE A 1 451 ? 10.68 47.125 -0.246 1 98.5 451 ILE A O 1
ATOM 3615 N N . GLU A 1 452 ? 11.727 45.594 1.049 1 98 452 GLU A N 1
ATOM 3616 C CA . GLU A 1 452 ? 12.984 46.344 0.938 1 98 452 GLU A CA 1
ATOM 3617 C C . GLU A 1 452 ? 13.422 46.469 -0.518 1 98 452 GLU A C 1
ATOM 3619 O O . GLU A 1 452 ? 13.805 47.562 -0.962 1 98 452 GLU A O 1
ATOM 3624 N N . TYR A 1 453 ? 13.367 45.375 -1.175 1 97.75 453 TYR A N 1
ATOM 3625 C CA . TYR A 1 453 ? 13.711 45.375 -2.59 1 97.75 453 TYR A CA 1
ATOM 3626 C C . TYR A 1 453 ? 12.875 46.375 -3.379 1 97.75 453 TYR A C 1
ATOM 3628 O O . TYR A 1 453 ? 13.398 47.125 -4.195 1 97.75 453 TYR A O 1
ATOM 3636 N N . LEU A 1 454 ? 11.578 46.438 -3.146 1 97.88 454 LEU A N 1
ATOM 3637 C CA . LEU A 1 454 ? 10.656 47.312 -3.861 1 97.88 454 LEU A CA 1
ATOM 3638 C C . LEU A 1 454 ? 10.953 48.75 -3.568 1 97.88 454 LEU A C 1
ATOM 3640 O O . LEU A 1 454 ? 10.984 49.594 -4.48 1 97.88 454 LEU A O 1
ATOM 3644 N N . GLU A 1 455 ? 11.156 49.062 -2.332 1 96.38 455 GLU A N 1
ATOM 3645 C CA . GLU A 1 455 ? 11.43 50.438 -1.928 1 96.38 455 GLU A CA 1
ATOM 3646 C C . GLU A 1 455 ? 12.758 50.906 -2.496 1 96.38 455 GLU A C 1
ATOM 3648 O O . GLU A 1 455 ? 12.852 52.031 -2.994 1 96.38 455 GLU A O 1
ATOM 3653 N N . GLU A 1 456 ? 13.742 50.094 -2.455 1 95.88 456 GLU A N 1
ATOM 3654 C CA . GLU A 1 456 ? 15.07 50.469 -2.939 1 95.88 456 GLU A CA 1
ATOM 3655 C C . GLU A 1 456 ? 15.07 50.656 -4.449 1 95.88 456 GLU A C 1
ATOM 3657 O O . GLU A 1 456 ? 15.781 51.531 -4.961 1 95.88 456 GLU A O 1
ATOM 3662 N N . LYS A 1 457 ? 14.266 49.938 -5.117 1 95.69 457 LYS A N 1
ATOM 3663 C CA . LYS A 1 457 ? 14.273 50 -6.574 1 95.69 457 LYS A CA 1
ATOM 3664 C C . LYS A 1 457 ? 13.195 50.938 -7.105 1 95.69 457 LYS A C 1
ATOM 3666 O O . LYS A 1 457 ? 13.062 51.125 -8.32 1 95.69 457 LYS A O 1
ATOM 3671 N N . GLY A 1 458 ? 12.477 51.5 -6.246 1 94.56 458 GLY A N 1
ATOM 3672 C CA . GLY A 1 458 ? 11.438 52.438 -6.645 1 94.56 458 GLY A CA 1
ATOM 3673 C C . GLY A 1 458 ? 10.297 51.75 -7.387 1 94.56 458 GLY A C 1
ATOM 3674 O O . GLY A 1 458 ? 9.75 52.312 -8.344 1 94.56 458 GLY A O 1
ATOM 3675 N N . ILE A 1 459 ? 9.977 50.562 -7 1 96.5 459 ILE A N 1
ATOM 3676 C CA . ILE A 1 459 ? 8.914 49.781 -7.629 1 96.5 459 ILE A CA 1
ATOM 3677 C C . ILE A 1 459 ? 7.586 50.062 -6.93 1 96.5 459 ILE A C 1
ATOM 3679 O O . ILE A 1 459 ? 7.512 50.031 -5.695 1 96.5 459 ILE A O 1
ATOM 3683 N N . GLN A 1 460 ? 6.539 50.25 -7.754 1 96.5 460 GLN A N 1
ATOM 3684 C CA . GLN A 1 460 ? 5.25 50.656 -7.199 1 96.5 460 GLN A CA 1
ATOM 3685 C C . GLN A 1 460 ? 4.391 49.438 -6.875 1 96.5 460 GLN A C 1
ATOM 3687 O O . GLN A 1 460 ? 3.646 49.438 -5.895 1 96.5 460 GLN A O 1
ATOM 3692 N N . THR A 1 461 ? 4.414 48.469 -7.77 1 97.81 461 THR A N 1
ATOM 3693 C CA . THR A 1 461 ? 3.564 47.312 -7.527 1 97.81 461 THR A CA 1
ATOM 3694 C C . THR A 1 461 ? 4.312 46.031 -7.828 1 97.81 461 THR A C 1
ATOM 3696 O O . THR A 1 461 ? 5.211 46 -8.672 1 97.81 461 THR A O 1
ATOM 3699 N N . ILE A 1 462 ? 3.988 45 -7.145 1 98.31 462 ILE A N 1
ATOM 3700 C CA . ILE A 1 462 ? 4.41 43.625 -7.406 1 98.31 462 ILE A CA 1
ATOM 3701 C C . ILE A 1 462 ? 3.207 42.688 -7.328 1 98.31 462 ILE A C 1
ATOM 3703 O O . ILE A 1 462 ? 2.322 42.875 -6.488 1 98.31 462 ILE A O 1
ATOM 3707 N N . GLU A 1 463 ? 3.082 41.75 -8.156 1 98.25 463 GLU A N 1
ATOM 3708 C CA . GLU A 1 463 ? 2.094 40.688 -8.086 1 98.25 463 GLU A CA 1
ATOM 3709 C C . GLU A 1 463 ? 2.586 39.438 -8.805 1 98.25 463 GLU A C 1
ATOM 3711 O O . GLU A 1 463 ? 3.533 39.5 -9.594 1 98.25 463 GLU A O 1
ATOM 3716 N N . ALA A 1 464 ? 1.994 38.281 -8.539 1 98.44 464 ALA A N 1
ATOM 3717 C CA . ALA A 1 464 ? 2.387 37.031 -9.164 1 98.44 464 ALA A CA 1
ATOM 3718 C C . ALA A 1 464 ? 2.018 37 -10.641 1 98.44 464 ALA A C 1
ATOM 3720 O O . ALA A 1 464 ? 0.966 37.531 -11.031 1 98.44 464 ALA A O 1
ATOM 3721 N N . GLN A 1 465 ? 2.885 36.406 -11.43 1 98.06 465 GLN A N 1
ATOM 3722 C CA . GLN A 1 465 ? 2.5 36.094 -12.805 1 98.06 465 GLN A CA 1
ATOM 3723 C C . GLN A 1 465 ? 1.523 34.938 -12.836 1 98.06 465 GLN A C 1
ATOM 3725 O O . GLN A 1 465 ? 1.621 34 -12.023 1 98.06 465 GLN A O 1
ATOM 3730 N N . LYS A 1 466 ? 0.637 34.969 -13.789 1 96.75 466 LYS A N 1
ATOM 3731 C CA . LYS A 1 466 ? -0.35 33.906 -13.93 1 96.75 466 LYS A CA 1
ATOM 3732 C C . LYS A 1 466 ? 0.327 32.562 -14.094 1 96.75 466 LYS A C 1
ATOM 3734 O O . LYS A 1 466 ? -0.058 31.578 -13.438 1 96.75 466 LYS A O 1
ATOM 3739 N N . GLU A 1 467 ? 1.305 32.469 -14.914 1 97 467 GLU A N 1
ATOM 3740 C CA . GLU A 1 467 ? 2.008 31.219 -15.188 1 97 467 GLU A CA 1
ATOM 3741 C C . GLU A 1 467 ? 2.717 30.688 -13.945 1 97 467 GLU A C 1
ATOM 3743 O O . GLU A 1 467 ? 2.762 29.484 -13.711 1 97 467 GLU A O 1
ATOM 3748 N N . SER A 1 468 ? 3.271 31.609 -13.156 1 97.69 468 SER A N 1
ATOM 3749 C CA . SER A 1 468 ? 3.977 31.219 -11.938 1 97.69 468 SER A CA 1
ATOM 3750 C C . SER A 1 468 ? 3.018 30.625 -10.906 1 97.69 468 SER A C 1
ATOM 3752 O O . SER A 1 468 ? 3.361 29.688 -10.203 1 97.69 468 SER A O 1
ATOM 3754 N N . GLU A 1 469 ? 1.852 31.188 -10.867 1 96.75 469 GLU A N 1
ATOM 3755 C CA . GLU A 1 469 ? 0.828 30.641 -9.977 1 96.75 469 GLU A CA 1
ATOM 3756 C C . GLU A 1 469 ? 0.438 29.234 -10.375 1 96.75 469 GLU A C 1
ATOM 3758 O O . GLU A 1 469 ? 0.313 28.344 -9.523 1 96.75 469 GLU A O 1
ATOM 3763 N N . LEU A 1 470 ? 0.262 29.031 -11.656 1 95.44 470 LEU A N 1
ATOM 3764 C CA . LEU A 1 470 ? -0.158 27.734 -12.172 1 95.44 470 LEU A CA 1
ATOM 3765 C C . LEU A 1 470 ? 0.922 26.688 -11.938 1 95.44 470 LEU A C 1
ATOM 3767 O O . LEU A 1 470 ? 0.623 25.562 -11.523 1 95.44 470 LEU A O 1
ATOM 3771 N N . GLU A 1 471 ? 2.109 27.062 -12.195 1 96.56 471 GLU A N 1
ATOM 3772 C CA . GLU A 1 471 ? 3.23 26.156 -12.016 1 96.56 471 GLU A CA 1
ATOM 3773 C C . GLU A 1 471 ? 3.414 25.781 -10.555 1 96.56 471 GLU A C 1
ATOM 3775 O O . GLU A 1 471 ? 3.68 24.609 -10.227 1 96.56 471 GLU A O 1
ATOM 3780 N N . TRP A 1 472 ? 3.256 26.734 -9.695 1 97.44 472 TRP A N 1
ATOM 3781 C CA . TRP A 1 472 ? 3.395 26.484 -8.266 1 97.44 472 TRP A CA 1
ATOM 3782 C C . TRP A 1 472 ? 2.287 25.562 -7.773 1 97.44 472 TRP A C 1
ATOM 3784 O O . TRP A 1 472 ? 2.547 24.609 -7.035 1 97.44 472 TRP A O 1
ATOM 3794 N N . ALA A 1 473 ? 1.085 25.859 -8.195 1 94.12 473 ALA A N 1
ATOM 3795 C CA . ALA A 1 473 ? -0.048 25.016 -7.828 1 94.12 473 ALA A CA 1
ATOM 3796 C C . ALA A 1 473 ? 0.166 23.578 -8.289 1 94.12 473 ALA A C 1
ATOM 3798 O O . ALA A 1 473 ? -0.109 22.625 -7.543 1 94.12 473 ALA A O 1
ATOM 3799 N N . LYS A 1 474 ? 0.679 23.422 -9.484 1 93.31 474 LYS A N 1
ATOM 3800 C CA . LYS A 1 474 ? 0.973 22.109 -10.023 1 93.31 474 LYS A CA 1
ATOM 3801 C C . LYS A 1 474 ? 2.035 21.391 -9.195 1 93.31 474 LYS A C 1
ATOM 3803 O O . LYS A 1 474 ? 1.924 20.188 -8.922 1 93.31 474 LYS A O 1
ATOM 3808 N N . GLN A 1 475 ? 3.035 22.109 -8.805 1 94.69 475 GLN A N 1
ATOM 3809 C CA . GLN A 1 475 ? 4.09 21.547 -7.973 1 94.69 475 GLN A CA 1
ATOM 3810 C C . GLN A 1 475 ? 3.537 21.047 -6.637 1 94.69 475 GLN A C 1
ATOM 3812 O O . GLN A 1 475 ? 3.9 19.969 -6.168 1 94.69 475 GLN A O 1
ATOM 3817 N N . CYS A 1 476 ? 2.688 21.844 -6.047 1 94.25 476 CYS A N 1
ATOM 3818 C CA . CYS A 1 476 ? 2.055 21.453 -4.793 1 94.25 476 CYS A CA 1
ATOM 3819 C C . CYS A 1 476 ? 1.241 20.172 -4.977 1 94.25 476 CYS A C 1
ATOM 3821 O O . CYS A 1 476 ? 1.343 19.25 -4.172 1 94.25 476 CYS A O 1
ATOM 3823 N N . ASP A 1 477 ? 0.545 20.062 -6.051 1 89.81 477 ASP A N 1
ATOM 3824 C CA . ASP A 1 477 ? -0.272 18.891 -6.344 1 89.81 477 ASP A CA 1
ATOM 3825 C C . ASP A 1 477 ? 0.6 17.656 -6.578 1 89.81 477 ASP A C 1
ATOM 3827 O O . ASP A 1 477 ? 0.306 16.578 -6.066 1 89.81 477 ASP A O 1
ATOM 3831 N N . ASP A 1 478 ? 1.616 17.859 -7.375 1 91.25 478 ASP A N 1
ATOM 3832 C CA . ASP A 1 478 ? 2.512 16.766 -7.711 1 91.25 478 ASP A CA 1
ATOM 3833 C C . ASP A 1 478 ? 3.156 16.172 -6.457 1 91.25 478 ASP A C 1
ATOM 3835 O O . ASP A 1 478 ? 3.262 14.953 -6.32 1 91.25 478 ASP A O 1
ATOM 3839 N N . LEU A 1 479 ? 3.559 17 -5.582 1 93 479 LEU A N 1
ATOM 3840 C CA . LEU A 1 479 ? 4.172 16.547 -4.34 1 93 479 LEU A CA 1
ATOM 3841 C C . LEU A 1 479 ? 3.154 15.828 -3.463 1 93 479 LEU A C 1
ATOM 3843 O O . LEU A 1 479 ? 3.459 14.781 -2.885 1 93 479 LEU A O 1
ATOM 3847 N N . ALA A 1 480 ? 1.975 16.406 -3.34 1 91.75 480 ALA A N 1
ATOM 3848 C CA . ALA A 1 480 ? 0.919 15.789 -2.537 1 91.75 480 ALA A CA 1
ATOM 3849 C C . ALA A 1 480 ? 0.567 14.406 -3.066 1 91.75 480 ALA A C 1
ATOM 3851 O O . ALA A 1 480 ? 0.338 13.477 -2.287 1 91.75 480 ALA A O 1
ATOM 3852 N N . ASN A 1 481 ? 0.607 14.25 -4.379 1 88.75 481 ASN A N 1
ATOM 3853 C CA . ASN A 1 481 ? 0.237 12.992 -5.023 1 88.75 481 ASN A CA 1
ATOM 3854 C C . ASN A 1 481 ? 1.267 11.898 -4.758 1 88.75 481 ASN A C 1
ATOM 3856 O O . ASN A 1 481 ? 1.003 10.719 -5 1 88.75 481 ASN A O 1
ATOM 3860 N N . GLN A 1 482 ? 2.363 12.266 -4.277 1 90.94 482 GLN A N 1
ATOM 3861 C CA . GLN A 1 482 ? 3.395 11.297 -3.922 1 90.94 482 GLN A CA 1
ATOM 3862 C C . GLN A 1 482 ? 3.271 10.875 -2.461 1 90.94 482 GLN A C 1
ATOM 3864 O O . GLN A 1 482 ? 4.09 10.094 -1.964 1 90.94 482 GLN A O 1
ATOM 3869 N N . THR A 1 483 ? 2.311 11.391 -1.767 1 93.19 483 THR A N 1
ATOM 3870 C CA . THR A 1 483 ? 2.062 11.078 -0.363 1 93.19 483 THR A CA 1
ATOM 3871 C C . THR A 1 483 ? 0.708 10.398 -0.189 1 93.19 483 THR A C 1
ATOM 3873 O O . THR A 1 483 ? 0.037 10.078 -1.173 1 93.19 483 THR A O 1
ATOM 3876 N N . LEU A 1 484 ? 0.332 10.164 1.036 1 92.06 484 LEU A N 1
ATOM 3877 C CA . LEU A 1 484 ? -0.928 9.484 1.325 1 92.06 484 LEU A CA 1
ATOM 3878 C C . LEU A 1 484 ? -2.037 10.5 1.596 1 92.06 484 LEU A C 1
ATOM 3880 O O . LEU A 1 484 ? -3.195 10.117 1.784 1 92.06 484 LEU A O 1
ATOM 3884 N N . TYR A 1 485 ? -1.78 11.789 1.546 1 89.81 485 TYR A N 1
ATOM 3885 C CA . TYR A 1 485 ? -2.725 12.844 1.908 1 89.81 485 TYR A CA 1
ATOM 3886 C C . TYR A 1 485 ? -3.963 12.789 1.021 1 89.81 485 TYR A C 1
ATOM 3888 O O . TYR A 1 485 ? -5.09 12.891 1.512 1 89.81 485 TYR A O 1
ATOM 3896 N N . PRO A 1 486 ? -3.809 12.547 -0.276 1 79.81 486 PRO A N 1
ATOM 3897 C CA . PRO A 1 486 ? -4.988 12.594 -1.145 1 79.81 486 PRO A CA 1
ATOM 3898 C C . PRO A 1 486 ? -5.953 11.438 -0.892 1 79.81 486 PRO A C 1
ATOM 3900 O O . PRO A 1 486 ? -7.102 11.484 -1.334 1 79.81 486 PRO A O 1
ATOM 3903 N N . TYR A 1 487 ? -5.484 10.453 -0.112 1 77.75 487 TYR A N 1
ATOM 3904 C CA . TYR A 1 487 ? -6.305 9.273 0.105 1 77.75 487 TYR A CA 1
ATOM 3905 C C . TYR A 1 487 ? -7.262 9.477 1.274 1 77.75 487 TYR A C 1
ATOM 3907 O O . TYR A 1 487 ? -8.102 8.617 1.558 1 77.75 487 TYR A O 1
ATOM 3915 N N . THR A 1 488 ? -7.184 10.578 1.942 1 80.69 488 THR A N 1
ATOM 3916 C CA . THR A 1 488 ? -7.965 10.797 3.152 1 80.69 488 THR A CA 1
ATOM 3917 C C . THR A 1 488 ? -8.742 12.109 3.062 1 80.69 488 THR A C 1
ATOM 3919 O O . THR A 1 488 ? -8.18 13.148 2.707 1 80.69 488 THR A O 1
ATOM 3922 N N . ASN A 1 489 ? -10.039 12.023 3.348 1 66.94 489 ASN A N 1
ATOM 3923 C CA . ASN A 1 489 ? -10.82 13.242 3.518 1 66.94 489 ASN A CA 1
ATOM 3924 C C . ASN A 1 489 ? -10.469 13.953 4.82 1 66.94 489 ASN A C 1
ATOM 3926 O O . ASN A 1 489 ? -10.555 13.359 5.898 1 66.94 489 ASN A O 1
ATOM 3930 N N . SER A 1 490 ? -9.953 15.203 4.652 1 72.12 490 SER A N 1
ATOM 3931 C CA . SER A 1 490 ? -9.57 15.969 5.832 1 72.12 490 SER A CA 1
ATOM 3932 C C . SER A 1 490 ? -9.844 17.453 5.633 1 72.12 490 SER A C 1
ATOM 3934 O O . SER A 1 490 ? -10.234 17.891 4.547 1 72.12 490 SER A O 1
ATOM 3936 N N . TRP A 1 491 ? -9.773 18.156 6.691 1 63.72 491 TRP A N 1
ATOM 3937 C CA . TRP A 1 491 ? -9.875 19.609 6.559 1 63.72 491 TRP A CA 1
ATOM 3938 C C . TRP A 1 491 ? -8.734 20.156 5.707 1 63.72 491 TRP A C 1
ATOM 3940 O O . TRP A 1 491 ? -8.82 21.281 5.199 1 63.72 491 TRP A O 1
ATOM 3950 N N . TYR A 1 492 ? -7.668 19.281 5.453 1 62.81 492 TYR A N 1
ATOM 3951 C CA . TYR A 1 492 ? -6.621 19.672 4.52 1 62.81 492 TYR A CA 1
ATOM 3952 C C . TYR A 1 492 ? -7.18 19.828 3.109 1 62.81 492 TYR A C 1
ATOM 3954 O O . TYR A 1 492 ? -6.691 20.656 2.33 1 62.81 492 TYR A O 1
ATOM 3962 N N . THR A 1 493 ? -8.258 19.062 2.92 1 60 493 THR A N 1
ATOM 3963 C CA . THR A 1 493 ? -8.859 19.031 1.591 1 60 493 THR A CA 1
ATOM 3964 C C . THR A 1 493 ? -10.188 19.766 1.585 1 60 493 THR A C 1
ATOM 3966 O O . THR A 1 493 ? -10.883 19.797 0.567 1 60 493 THR A O 1
ATOM 3969 N N . GLY A 1 494 ? -10.562 20.344 2.76 1 60.38 494 GLY A N 1
ATOM 3970 C CA . GLY A 1 494 ? -11.836 21.031 2.893 1 60.38 494 GLY A CA 1
ATOM 3971 C C . GLY A 1 494 ? -13.023 20.094 3.01 1 60.38 494 GLY A C 1
ATOM 3972 O O . GLY A 1 494 ? -14.172 20.516 2.934 1 60.38 494 GLY A O 1
ATOM 3973 N N . ALA A 1 495 ? -12.703 18.766 3.219 1 56.38 495 ALA A N 1
ATOM 3974 C CA . ALA A 1 495 ? -13.742 17.734 3.199 1 56.38 495 ALA A CA 1
ATOM 3975 C C . ALA A 1 495 ? -14.648 17.859 4.422 1 56.38 495 ALA A C 1
ATOM 3977 O O . ALA A 1 495 ? -15.742 17.281 4.445 1 56.38 495 ALA A O 1
ATOM 3978 N N . ASN A 1 496 ? -14.266 18.703 5.387 1 51.78 496 ASN A N 1
ATOM 3979 C CA . ASN A 1 496 ? -15.062 18.859 6.598 1 51.78 496 ASN A CA 1
ATOM 3980 C C . ASN A 1 496 ? -16.203 19.859 6.398 1 51.78 496 ASN A C 1
ATOM 3982 O O . ASN A 1 496 ? -17.031 20.047 7.281 1 51.78 496 ASN A O 1
ATOM 3986 N N . ILE A 1 497 ? -16.141 20.562 5.266 1 52.28 497 ILE A N 1
ATOM 3987 C CA . ILE A 1 497 ? -17.188 21.531 4.945 1 52.28 497 ILE A CA 1
ATOM 3988 C C . ILE A 1 497 ? -18.141 20.938 3.912 1 52.28 497 ILE A C 1
ATOM 3990 O O . ILE A 1 497 ? -17.703 20.453 2.861 1 52.28 497 ILE A O 1
ATOM 3994 N N . ASP A 1 498 ? -19.375 20.656 4.246 1 50.53 498 ASP A N 1
ATOM 3995 C CA . ASP A 1 498 ? -20.391 20.062 3.371 1 50.53 498 ASP A CA 1
ATOM 3996 C C . ASP A 1 498 ? -20.391 20.734 2 1 50.53 498 ASP A C 1
ATOM 3998 O O . ASP A 1 498 ? -20.453 21.969 1.907 1 50.53 498 ASP A O 1
ATOM 4002 N N . GLY A 1 499 ? -20.391 19.969 0.826 1 49.5 499 GLY A N 1
ATOM 4003 C CA . GLY A 1 499 ? -20.594 20.469 -0.526 1 49.5 499 GLY A CA 1
ATOM 4004 C C . GLY A 1 499 ? -19.328 20.984 -1.168 1 49.5 499 GLY A C 1
ATOM 4005 O O . GLY A 1 499 ? -19.312 21.344 -2.346 1 49.5 499 GLY A O 1
ATOM 4006 N N . GLU A 1 500 ? -18.25 21.094 -0.436 1 52.38 500 GLU A N 1
ATOM 4007 C CA . GLU A 1 500 ? -17.109 21.797 -1.028 1 52.38 500 GLU A CA 1
ATOM 4008 C C . GLU A 1 500 ? -15.906 20.891 -1.181 1 52.38 500 GLU A C 1
ATOM 4010 O O . GLU A 1 500 ? -15.445 20.281 -0.204 1 52.38 500 GLU A O 1
ATOM 4015 N N . GLN A 1 501 ? -15.844 19.969 -2.184 1 54.22 501 GLN A N 1
ATOM 4016 C CA . GLN A 1 501 ? -14.562 19.312 -2.41 1 54.22 501 GLN A CA 1
ATOM 4017 C C . GLN A 1 501 ? -13.5 20.312 -2.861 1 54.22 501 GLN A C 1
ATOM 4019 O O . GLN A 1 501 ? -13.68 21 -3.861 1 54.22 501 GLN A O 1
ATOM 4024 N N . ARG A 1 502 ? -12.555 20.641 -1.859 1 60.91 502 ARG A N 1
ATOM 4025 C CA . ARG A 1 502 ? -11.453 21.531 -2.201 1 60.91 502 ARG A CA 1
ATOM 4026 C C . ARG A 1 502 ? -10.172 20.75 -2.465 1 60.91 502 ARG A C 1
ATOM 4028 O O . ARG A 1 502 ? -10.062 19.594 -2.074 1 60.91 502 ARG A O 1
ATOM 4035 N N . GLY A 1 503 ? -9.414 21.094 -3.393 1 68.81 503 GLY A N 1
ATOM 4036 C CA . GLY A 1 503 ? -8.109 20.516 -3.67 1 68.81 503 GLY A CA 1
ATOM 4037 C C . GLY A 1 503 ? -7.168 20.562 -2.48 1 68.81 503 GLY A C 1
ATOM 4038 O O . GLY A 1 503 ? -7.484 21.172 -1.459 1 68.81 503 GLY A O 1
ATOM 4039 N N . PHE A 1 504 ? -6.219 19.828 -2.262 1 79.56 504 PHE A N 1
ATOM 4040 C CA . PHE A 1 504 ? -5.16 19.875 -1.263 1 79.56 504 PHE A CA 1
ATOM 4041 C C . PHE A 1 504 ? -4.277 21.094 -1.468 1 79.56 504 PHE A C 1
ATOM 4043 O O . PHE A 1 504 ? -3.441 21.125 -2.375 1 79.56 504 PHE A O 1
ATOM 4050 N N . VAL A 1 505 ? -4.465 22.172 -0.63 1 87.31 505 VAL A N 1
ATOM 4051 C CA . VAL A 1 505 ? -3.857 23.469 -0.916 1 87.31 505 VAL A CA 1
ATOM 4052 C C . VAL A 1 505 ? -2.699 23.719 0.047 1 87.31 505 VAL A C 1
ATOM 4054 O O . VAL A 1 505 ? -2.549 24.828 0.57 1 87.31 505 VAL A O 1
ATOM 4057 N N . ILE A 1 506 ? -1.981 22.672 0.397 1 92.56 506 ILE A N 1
ATOM 4058 C CA . ILE A 1 506 ? -0.839 22.812 1.293 1 92.56 506 ILE A CA 1
ATOM 4059 C C . ILE A 1 506 ? 0.419 22.281 0.611 1 92.56 506 ILE A C 1
ATOM 4061 O O . ILE A 1 506 ? 0.374 21.25 -0.076 1 92.56 506 ILE A O 1
ATOM 4065 N N . TYR A 1 507 ? 1.474 22.953 0.751 1 96.12 507 TYR A N 1
ATOM 4066 C CA . TYR A 1 507 ? 2.771 22.453 0.31 1 96.12 507 TYR A CA 1
ATOM 4067 C C . TYR A 1 507 ? 3.316 21.422 1.285 1 96.12 507 TYR A C 1
ATOM 4069 O O . TYR A 1 507 ? 3.654 21.75 2.424 1 96.12 507 TYR A O 1
ATOM 4077 N N . VAL A 1 508 ? 3.521 20.234 0.842 1 94.94 508 VAL A N 1
ATOM 4078 C CA . VAL A 1 508 ? 3.834 19.141 1.758 1 94.94 508 VAL A CA 1
ATOM 4079 C C . VAL A 1 508 ? 5.328 18.828 1.704 1 94.94 508 VAL A C 1
ATOM 4081 O O . VAL A 1 508 ? 5.801 17.906 2.361 1 94.94 508 VAL A O 1
ATOM 4084 N N . GLY A 1 509 ? 6.086 19.641 1.021 1 95.19 509 GLY A N 1
ATOM 4085 C CA . GLY A 1 509 ? 7.492 19.359 0.79 1 95.19 509 GLY A CA 1
ATOM 4086 C C . GLY A 1 509 ? 8.383 19.75 1.955 1 95.19 509 GLY A C 1
ATOM 4087 O O . GLY A 1 509 ? 9.602 19.547 1.907 1 95.19 509 GLY A O 1
ATOM 4088 N N . GLY A 1 510 ? 7.797 20.312 3.055 1 96.56 510 GLY A N 1
ATOM 4089 C CA . GLY A 1 510 ? 8.594 20.688 4.215 1 96.56 510 GLY A CA 1
ATOM 4090 C C . GLY A 1 510 ? 9 22.156 4.211 1 96.56 510 GLY A C 1
ATOM 4091 O O . GLY A 1 510 ? 9.258 22.734 3.152 1 96.56 510 GLY A O 1
ATOM 4092 N N . LEU A 1 511 ? 9.125 22.703 5.375 1 98 511 LEU A N 1
ATOM 4093 C CA . LEU A 1 511 ? 9.453 24.125 5.547 1 98 511 LEU A CA 1
ATOM 4094 C C . LEU A 1 511 ? 10.859 24.422 5.059 1 98 511 LEU A C 1
ATOM 4096 O O . LEU A 1 511 ? 11.109 25.469 4.461 1 98 511 LEU A O 1
ATOM 4100 N N . ASN A 1 512 ? 11.781 23.484 5.316 1 97.81 512 ASN A N 1
ATOM 4101 C CA . ASN A 1 512 ? 13.164 23.688 4.91 1 97.81 512 ASN A CA 1
ATOM 4102 C C . ASN A 1 512 ? 13.297 23.812 3.396 1 97.81 512 ASN A C 1
ATOM 4104 O O . ASN A 1 512 ? 13.938 24.734 2.896 1 97.81 512 ASN A O 1
ATOM 4108 N N . ASN A 1 513 ? 12.633 22.938 2.637 1 97.94 513 ASN A N 1
ATOM 4109 C CA . ASN A 1 513 ? 12.648 23.016 1.18 1 97.94 513 ASN A CA 1
ATOM 4110 C C . ASN A 1 513 ? 11.898 24.234 0.666 1 97.94 513 ASN A C 1
ATOM 4112 O O . ASN A 1 513 ? 12.328 24.875 -0.29 1 97.94 513 ASN A O 1
ATOM 4116 N N . TYR A 1 514 ? 10.812 24.531 1.237 1 98.31 514 TYR A N 1
ATOM 4117 C CA . TYR A 1 514 ? 10.008 25.703 0.886 1 98.31 514 TYR A CA 1
ATOM 4118 C C . TYR A 1 514 ? 10.82 26.984 1.037 1 98.31 514 TYR A C 1
ATOM 4120 O O . TYR A 1 514 ? 10.812 27.844 0.151 1 98.31 514 TYR A O 1
ATOM 4128 N N . LYS A 1 515 ? 11.5 27.078 2.178 1 98.62 515 LYS A N 1
ATOM 4129 C CA . LYS A 1 515 ? 12.352 28.25 2.406 1 98.62 515 LYS A CA 1
ATOM 4130 C C . LYS A 1 515 ? 13.414 28.375 1.319 1 98.62 515 LYS A C 1
ATOM 4132 O O . LYS A 1 515 ? 13.688 29.484 0.838 1 98.62 515 LYS A O 1
ATOM 4137 N N . ALA A 1 516 ? 14 27.234 0.986 1 98.44 516 ALA A N 1
ATOM 4138 C CA . ALA A 1 516 ? 15.031 27.25 -0.053 1 98.44 516 ALA A CA 1
ATOM 4139 C C . ALA A 1 516 ? 14.469 27.766 -1.374 1 98.44 516 ALA A C 1
ATOM 4141 O O . ALA A 1 516 ? 15.117 28.547 -2.072 1 98.44 516 ALA A O 1
ATOM 4142 N N . ILE A 1 517 ? 13.281 27.344 -1.712 1 98.44 517 ILE A N 1
ATOM 4143 C CA . ILE A 1 517 ? 12.633 27.781 -2.941 1 98.44 517 ILE A CA 1
ATOM 4144 C C . ILE A 1 517 ? 12.367 29.281 -2.883 1 98.44 517 ILE A C 1
ATOM 4146 O O . ILE A 1 517 ? 12.68 30 -3.83 1 98.44 517 ILE A O 1
ATOM 4150 N N . CYS A 1 518 ? 11.82 29.828 -1.761 1 98.56 518 CYS A N 1
ATOM 4151 C CA . CYS A 1 518 ? 11.531 31.25 -1.588 1 98.56 518 CYS A CA 1
ATOM 4152 C C . CYS A 1 518 ? 12.805 32.062 -1.68 1 98.56 518 CYS A C 1
ATOM 4154 O O . CYS A 1 518 ? 12.812 33.156 -2.295 1 98.56 518 CYS A O 1
ATOM 4156 N N . ASP A 1 519 ? 13.859 31.547 -1.05 1 98.38 519 ASP A N 1
ATOM 4157 C CA . ASP A 1 519 ? 15.141 32.25 -1.081 1 98.38 519 ASP A CA 1
ATOM 4158 C C . ASP A 1 519 ? 15.656 32.375 -2.51 1 98.38 519 ASP A C 1
ATOM 4160 O O . ASP A 1 519 ? 16.203 33.406 -2.891 1 98.38 519 ASP A O 1
ATOM 4164 N N . GLN A 1 520 ? 15.516 31.297 -3.236 1 98.25 520 GLN A N 1
ATOM 4165 C CA . GLN A 1 520 ? 15.969 31.297 -4.625 1 98.25 520 GLN A CA 1
ATOM 4166 C C . GLN A 1 520 ? 15.18 32.312 -5.445 1 98.25 520 GLN A C 1
ATOM 4168 O O . GLN A 1 520 ? 15.75 33.031 -6.285 1 98.25 520 GLN A O 1
ATOM 4173 N N . VAL A 1 521 ? 13.914 32.375 -5.238 1 98.44 521 VAL A N 1
ATOM 4174 C CA . VAL A 1 521 ? 13.07 33.344 -5.93 1 98.44 521 VAL A CA 1
ATOM 4175 C C . VAL A 1 521 ? 13.547 34.781 -5.621 1 98.44 521 VAL A C 1
ATOM 4177 O O . VAL A 1 521 ? 13.68 35.594 -6.523 1 98.44 521 VAL A O 1
ATOM 4180 N N . ALA A 1 522 ? 13.797 35.094 -4.363 1 98.38 522 ALA A N 1
ATOM 4181 C CA . ALA A 1 522 ? 14.289 36.406 -3.955 1 98.38 522 ALA A CA 1
ATOM 4182 C C . ALA A 1 522 ? 15.648 36.719 -4.586 1 98.38 522 ALA A C 1
ATOM 4184 O O . ALA A 1 522 ? 15.891 37.812 -5.07 1 98.38 522 ALA A O 1
ATOM 4185 N N . ALA A 1 523 ? 16.5 35.656 -4.613 1 97.88 523 ALA A N 1
ATOM 4186 C CA . ALA A 1 523 ? 17.844 35.812 -5.164 1 97.88 523 ALA A CA 1
ATOM 4187 C C . ALA A 1 523 ? 17.797 36.094 -6.664 1 97.88 523 ALA A C 1
ATOM 4189 O O . ALA A 1 523 ? 18.703 36.719 -7.223 1 97.88 523 ALA A O 1
ATOM 4190 N N . ASN A 1 524 ? 16.719 35.656 -7.262 1 98.19 524 ASN A N 1
ATOM 4191 C CA . ASN A 1 524 ? 16.531 35.844 -8.695 1 98.19 524 ASN A CA 1
ATOM 4192 C C . ASN A 1 524 ? 15.617 37.031 -8.984 1 98.19 524 ASN A C 1
ATOM 4194 O O . ASN A 1 524 ? 14.781 36.969 -9.883 1 98.19 524 ASN A O 1
ATOM 4198 N N . ASP A 1 525 ? 15.766 38.062 -8.188 1 97.62 525 ASP A N 1
ATOM 4199 C CA . ASP A 1 525 ? 15.047 39.312 -8.352 1 97.62 525 ASP A CA 1
ATOM 4200 C C . ASP A 1 525 ? 13.539 39.094 -8.414 1 97.62 525 ASP A C 1
ATOM 4202 O O . ASP A 1 525 ? 12.859 39.625 -9.289 1 97.62 525 ASP A O 1
ATOM 4206 N N . TYR A 1 526 ? 13.062 38.062 -7.574 1 98.31 526 TYR A N 1
ATOM 4207 C CA . TYR A 1 526 ? 11.648 37.75 -7.418 1 98.31 526 TYR A CA 1
ATOM 4208 C C . TYR A 1 526 ? 11.047 37.281 -8.734 1 98.31 526 TYR A C 1
ATOM 4210 O O . TYR A 1 526 ? 9.984 37.781 -9.148 1 98.31 526 TYR A O 1
ATOM 4218 N N . GLU A 1 527 ? 11.773 36.312 -9.289 1 97.75 527 GLU A N 1
ATOM 4219 C CA . GLU A 1 527 ? 11.281 35.656 -10.492 1 97.75 527 GLU A CA 1
ATOM 4220 C C . GLU A 1 527 ? 9.867 35.125 -10.289 1 97.75 527 GLU A C 1
ATOM 4222 O O . GLU A 1 527 ? 9.531 34.625 -9.219 1 97.75 527 GLU A O 1
ATOM 4227 N N . GLY A 1 528 ? 9.016 35.25 -11.328 1 98 528 GLY A N 1
ATOM 4228 C CA . GLY A 1 528 ? 7.633 34.781 -11.266 1 98 528 GLY A CA 1
ATOM 4229 C C . GLY A 1 528 ? 6.66 35.906 -10.914 1 98 528 GLY A C 1
ATOM 4230 O O . GLY A 1 528 ? 5.445 35.688 -10.914 1 98 528 GLY A O 1
ATOM 4231 N N . CYS A 1 529 ? 7.168 37.125 -10.68 1 98.31 529 CYS A N 1
ATOM 4232 C CA . CYS A 1 529 ? 6.344 38.281 -10.367 1 98.31 529 CYS A CA 1
ATOM 4233 C C . CYS A 1 529 ? 6.418 39.312 -11.477 1 98.31 529 CYS A C 1
ATOM 4235 O O . CYS A 1 529 ? 7.352 39.312 -12.281 1 98.31 529 CYS A O 1
ATOM 4237 N N . THR A 1 530 ? 5.395 40.125 -11.594 1 97.44 530 THR A N 1
ATOM 4238 C CA . THR A 1 530 ? 5.371 41.312 -12.445 1 97.44 530 THR A CA 1
ATOM 4239 C C . THR A 1 530 ? 5.48 42.594 -11.617 1 97.44 530 THR A C 1
ATOM 4241 O O . THR A 1 530 ? 4.973 42.656 -10.492 1 97.44 530 THR A O 1
ATOM 4244 N N . PHE A 1 531 ? 6.105 43.594 -12.203 1 96.81 531 PHE A N 1
ATOM 4245 C CA . PHE A 1 531 ? 6.375 44.844 -11.5 1 96.81 531 PHE A CA 1
ATOM 4246 C C . PHE A 1 531 ? 5.883 46.031 -12.305 1 96.81 531 PHE A C 1
ATOM 4248 O O . PHE A 1 531 ? 5.773 45.969 -13.531 1 96.81 531 PHE A O 1
ATOM 4255 N N . GLU A 1 532 ? 5.449 47.062 -11.625 1 93.06 532 GLU A N 1
ATOM 4256 C CA . GLU A 1 532 ? 5.254 48.406 -12.195 1 93.06 532 GLU A CA 1
ATOM 4257 C C . GLU A 1 532 ? 6.148 49.438 -11.516 1 93.06 532 GLU A C 1
ATOM 4259 O O . GLU A 1 532 ? 6.23 49.469 -10.281 1 93.06 532 GLU A O 1
ATOM 4264 N N . LYS A 1 533 ? 6.922 50.188 -12.336 1 83.69 533 LYS A N 1
ATOM 4265 C CA . LYS A 1 533 ? 7.824 51.219 -11.82 1 83.69 533 LYS A CA 1
ATOM 4266 C C . LYS A 1 533 ? 7.148 52.594 -11.82 1 83.69 533 LYS A C 1
ATOM 4268 O O . LYS A 1 533 ? 6.188 52.812 -12.555 1 83.69 533 LYS A O 1
ATOM 4273 N N . LEU A 1 534 ? 7.586 53.438 -10.859 1 74.25 534 LEU A N 1
ATOM 4274 C CA . LEU A 1 534 ? 7.133 54.812 -10.797 1 74.25 534 LEU A CA 1
ATOM 4275 C C . LEU A 1 534 ? 7.449 55.562 -12.094 1 74.25 534 LEU A C 1
ATOM 4277 O O . LEU A 1 534 ? 8.547 55.406 -12.641 1 74.25 534 LEU A O 1
ATOM 4281 N N . GLN A 1 535 ? 6.441 56.031 -12.93 1 62.41 535 GLN A N 1
ATOM 4282 C CA . GLN A 1 535 ? 6.727 56.844 -14.102 1 62.41 535 GLN A CA 1
ATOM 4283 C C . GLN A 1 535 ? 7.477 58.094 -13.711 1 62.41 535 GLN A C 1
ATOM 4285 O O . GLN A 1 535 ? 7.105 58.781 -12.758 1 62.41 535 GLN A O 1
ATOM 4290 N N . SER A 1 536 ? 8.828 58.125 -13.953 1 51.66 536 SER A N 1
ATOM 4291 C CA . SER A 1 536 ? 9.523 59.406 -13.828 1 51.66 536 SER A CA 1
ATOM 4292 C C . SER A 1 536 ? 8.797 60.5 -14.609 1 51.66 536 SER A C 1
ATOM 4294 O O . SER A 1 536 ? 8.312 60.281 -15.719 1 51.66 536 SER A O 1
ATOM 4296 N N . ASN A 1 537 ? 8.258 61.5 -14.07 1 36.78 537 ASN A N 1
ATOM 4297 C CA . ASN A 1 537 ? 7.941 62.688 -14.828 1 36.78 537 ASN A CA 1
ATOM 4298 C C . ASN A 1 537 ? 9.156 63.219 -15.594 1 36.78 537 ASN A C 1
ATOM 4300 O O . ASN A 1 537 ? 10.172 63.562 -14.984 1 36.78 537 ASN A O 1
ATOM 4304 N N . VAL A 1 538 ? 9.508 62.719 -16.844 1 42.19 538 VAL A N 1
ATOM 4305 C CA . VAL A 1 538 ? 10.273 63.625 -17.688 1 42.19 538 VAL A CA 1
ATOM 4306 C C . VAL A 1 538 ? 9.672 65.062 -17.609 1 42.19 538 VAL A C 1
ATOM 4308 O O . VAL A 1 538 ? 8.555 65.25 -18.062 1 42.19 538 VAL A O 1
ATOM 4311 N N . LEU A 1 539 ? 10 65.75 -16.312 1 24.78 539 LEU A N 1
ATOM 4312 C CA . LEU A 1 539 ? 10.148 67.188 -16.594 1 24.78 539 LEU A CA 1
ATOM 4313 C C . LEU A 1 539 ? 11.352 67.438 -17.5 1 24.78 539 LEU A C 1
ATOM 4315 O O . LEU A 1 539 ? 12.414 66.812 -17.312 1 24.78 539 LEU A O 1
ATOM 4319 N N . MET B 1 1 ? 4.105 -41.844 -47.938 1 54.44 1 MET B N 1
ATOM 4320 C CA . MET B 1 1 ? 4.215 -41.938 -46.469 1 54.44 1 MET B CA 1
ATOM 4321 C C . MET B 1 1 ? 2.852 -42.188 -45.844 1 54.44 1 MET B C 1
ATOM 4323 O O . MET B 1 1 ? 1.851 -41.625 -46.25 1 54.44 1 MET B O 1
ATOM 4327 N N . ASN B 1 2 ? 2.568 -43.312 -45.188 1 78.56 2 ASN B N 1
ATOM 4328 C CA . ASN B 1 2 ? 1.283 -43.75 -44.688 1 78.56 2 ASN B CA 1
ATOM 4329 C C . ASN B 1 2 ? 0.761 -42.812 -43.594 1 78.56 2 ASN B C 1
ATOM 4331 O O . ASN B 1 2 ? 1.396 -42.625 -42.562 1 78.56 2 ASN B O 1
ATOM 4335 N N . VAL B 1 3 ? -0.238 -42 -43.969 1 90.12 3 VAL B N 1
ATOM 4336 C CA . VAL B 1 3 ? -0.882 -41.031 -43.094 1 90.12 3 VAL B CA 1
ATOM 4337 C C . VAL B 1 3 ? -1.856 -41.75 -42.156 1 90.12 3 VAL B C 1
ATOM 4339 O O . VAL B 1 3 ? -2.695 -42.531 -42.625 1 90.12 3 VAL B O 1
ATOM 4342 N N . LYS B 1 4 ? -1.579 -41.625 -40.844 1 94.56 4 LYS B N 1
ATOM 4343 C CA . LYS B 1 4 ? -2.471 -42.219 -39.844 1 94.56 4 LYS B CA 1
ATOM 4344 C C . LYS B 1 4 ? -3.602 -41.25 -39.469 1 94.56 4 LYS B C 1
ATOM 4346 O O . LYS B 1 4 ? -3.359 -40.062 -39.219 1 94.56 4 LYS B O 1
ATOM 4351 N N . GLN B 1 5 ? -4.812 -41.781 -39.531 1 96.38 5 GLN B N 1
ATOM 4352 C CA . GLN B 1 5 ? -5.98 -40.906 -39.312 1 96.38 5 GLN B CA 1
ATOM 4353 C C . GLN B 1 5 ? -6.637 -41.219 -37.969 1 96.38 5 GLN B C 1
ATOM 4355 O O . GLN B 1 5 ? -6.844 -42.375 -37.625 1 96.38 5 GLN B O 1
ATOM 4360 N N . TYR B 1 6 ? -6.887 -40.219 -37.188 1 98.06 6 TYR B N 1
ATOM 4361 C CA . TYR B 1 6 ? -7.598 -40.281 -35.906 1 98.06 6 TYR B CA 1
ATOM 4362 C C . TYR B 1 6 ? -8.633 -39.156 -35.812 1 98.06 6 TYR B C 1
ATOM 4364 O O . TYR B 1 6 ? -8.586 -38.188 -36.594 1 98.06 6 TYR B O 1
ATOM 4372 N N . ASP B 1 7 ? -9.609 -39.312 -34.969 1 98.31 7 ASP B N 1
ATOM 4373 C CA . ASP B 1 7 ? -10.516 -38.219 -34.656 1 98.31 7 ASP B CA 1
ATOM 4374 C C . ASP B 1 7 ? -9.781 -37.094 -33.938 1 98.31 7 ASP B C 1
ATOM 4376 O O . ASP B 1 7 ? -10.039 -35.906 -34.156 1 98.31 7 ASP B O 1
ATOM 4380 N N . ALA B 1 8 ? -8.867 -37.5 -33.062 1 98.81 8 ALA B N 1
ATOM 4381 C CA . ALA B 1 8 ? -8.172 -36.5 -32.25 1 98.81 8 ALA B CA 1
ATOM 4382 C C . ALA B 1 8 ? -6.719 -36.938 -32 1 98.81 8 ALA B C 1
ATOM 4384 O O . ALA B 1 8 ? -6.422 -38.094 -31.828 1 98.81 8 ALA B O 1
ATOM 4385 N N . ILE B 1 9 ? -5.812 -35.969 -31.953 1 98.81 9 ILE B N 1
ATOM 4386 C CA . ILE B 1 9 ? -4.434 -36.125 -31.516 1 98.81 9 ILE B CA 1
ATOM 4387 C C . ILE B 1 9 ? -4.172 -35.312 -30.266 1 98.81 9 ILE B C 1
ATOM 4389 O O . ILE B 1 9 ? -4.543 -34.125 -30.219 1 98.81 9 ILE B O 1
ATOM 4393 N N . ILE B 1 10 ? -3.623 -35.938 -29.25 1 98.81 10 ILE B N 1
ATOM 4394 C CA . ILE B 1 10 ? -3.232 -35.281 -28.016 1 98.81 10 ILE B CA 1
ATOM 4395 C C . ILE B 1 10 ? -1.709 -35.188 -27.938 1 98.81 10 ILE B C 1
ATOM 4397 O O . ILE B 1 10 ? -1.014 -36.188 -28.172 1 98.81 10 ILE B O 1
ATOM 4401 N N . ILE B 1 11 ? -1.202 -34 -27.641 1 98.31 11 ILE B N 1
ATOM 4402 C CA . ILE B 1 11 ? 0.242 -33.812 -27.516 1 98.31 11 ILE B CA 1
ATOM 4403 C C . ILE B 1 11 ? 0.641 -33.875 -26.031 1 98.31 11 ILE B C 1
ATOM 4405 O O . ILE B 1 11 ? 0.3 -32.969 -25.266 1 98.31 11 ILE B O 1
ATOM 4409 N N . GLY B 1 12 ? 1.402 -34.938 -25.625 1 97.69 12 GLY B N 1
ATOM 4410 C CA . GLY B 1 12 ? 1.896 -35.062 -24.266 1 97.69 12 GLY B CA 1
ATOM 4411 C C . GLY B 1 12 ? 1.146 -36.094 -23.453 1 97.69 12 GLY B C 1
ATOM 4412 O O . GLY B 1 12 ? -0.085 -36.156 -23.484 1 97.69 12 GLY B O 1
ATOM 4413 N N . ALA B 1 13 ? 1.896 -36.875 -22.703 1 98.19 13 ALA B N 1
ATOM 4414 C CA . ALA B 1 13 ? 1.311 -37.938 -21.922 1 98.19 13 ALA B CA 1
ATOM 4415 C C . ALA B 1 13 ? 1.53 -37.688 -20.422 1 98.19 13 ALA B C 1
ATOM 4417 O O . ALA B 1 13 ? 1.934 -38.594 -19.688 1 98.19 13 ALA B O 1
ATOM 4418 N N . GLY B 1 14 ? 1.398 -36.5 -19.984 1 97.62 14 GLY B N 1
ATOM 4419 C CA . GLY B 1 14 ? 1.312 -36.156 -18.562 1 97.62 14 GLY B CA 1
ATOM 4420 C C . GLY B 1 14 ? -0.099 -36.281 -18.016 1 97.62 14 GLY B C 1
ATOM 4421 O O . GLY B 1 14 ? -0.939 -36.969 -18.578 1 97.62 14 GLY B O 1
ATOM 4422 N N . PHE B 1 15 ? -0.393 -35.594 -16.906 1 97.62 15 PHE B N 1
ATOM 4423 C CA . PHE B 1 15 ? -1.717 -35.562 -16.297 1 97.62 15 PHE B CA 1
ATOM 4424 C C . PHE B 1 15 ? -2.783 -35.219 -17.328 1 97.62 15 PHE B C 1
ATOM 4426 O O . PHE B 1 15 ? -3.797 -35.906 -17.438 1 97.62 15 PHE B O 1
ATOM 4433 N N . ALA B 1 16 ? -2.516 -34.188 -18.094 1 98.12 16 ALA B N 1
ATOM 4434 C CA . ALA B 1 16 ? -3.486 -33.656 -19.047 1 98.12 16 ALA B CA 1
ATOM 4435 C C . ALA B 1 16 ? -3.787 -34.688 -20.141 1 98.12 16 ALA B C 1
ATOM 4437 O O . ALA B 1 16 ? -4.949 -35 -20.406 1 98.12 16 ALA B O 1
ATOM 4438 N N . GLY B 1 17 ? -2.74 -35.188 -20.75 1 98.56 17 GLY B N 1
ATOM 4439 C CA . GLY B 1 17 ? -2.914 -36.094 -21.859 1 98.56 17 GLY B CA 1
ATOM 4440 C C . GLY B 1 17 ? -3.594 -37.406 -21.469 1 98.56 17 GLY B C 1
ATOM 4441 O O . GLY B 1 17 ? -4.422 -37.906 -22.219 1 98.56 17 GLY B O 1
ATOM 4442 N N . LEU B 1 18 ? -3.244 -37.906 -20.328 1 98.69 18 LEU B N 1
ATOM 4443 C CA . LEU B 1 18 ? -3.846 -39.156 -19.859 1 98.69 18 LEU B CA 1
ATOM 4444 C C . LEU B 1 18 ? -5.348 -39 -19.672 1 98.69 18 LEU B C 1
ATOM 4446 O O . LEU B 1 18 ? -6.133 -39.812 -20.125 1 98.69 18 LEU B O 1
ATOM 4450 N N . TYR B 1 19 ? -5.703 -37.938 -19 1 98.75 19 TYR B N 1
ATOM 4451 C CA . TYR B 1 19 ? -7.125 -37.719 -18.734 1 98.75 19 TYR B CA 1
ATOM 4452 C C . TYR B 1 19 ? -7.891 -37.438 -20.016 1 98.75 19 TYR B C 1
ATOM 4454 O O . TYR B 1 19 ? -8.992 -37.969 -20.219 1 98.75 19 TYR B O 1
ATOM 4462 N N . MET B 1 20 ? -7.332 -36.656 -20.891 1 98.81 20 MET B N 1
ATOM 4463 C CA . MET B 1 20 ? -7.988 -36.344 -22.156 1 98.81 20 MET B CA 1
ATOM 4464 C C . MET B 1 20 ? -8.211 -37.594 -22.984 1 98.81 20 MET B C 1
ATOM 4466 O O . MET B 1 20 ? -9.273 -37.781 -23.578 1 98.81 20 MET B O 1
ATOM 4470 N N . LEU B 1 21 ? -7.168 -38.438 -23.062 1 98.88 21 LEU B N 1
ATOM 4471 C CA . LEU B 1 21 ? -7.285 -39.688 -23.797 1 98.88 21 LEU B CA 1
ATOM 4472 C C . LEU B 1 21 ? -8.422 -40.531 -23.234 1 98.88 21 LEU B C 1
ATOM 4474 O O . LEU B 1 21 ? -9.211 -41.094 -24 1 98.88 21 LEU B O 1
ATOM 4478 N N . HIS B 1 22 ? -8.469 -40.625 -21.953 1 98.75 22 HIS B N 1
ATOM 4479 C CA . HIS B 1 22 ? -9.516 -41.406 -21.297 1 98.75 22 HIS B CA 1
ATOM 4480 C C . HIS B 1 22 ? -10.898 -40.906 -21.719 1 98.75 22 HIS B C 1
ATOM 4482 O O . HIS B 1 22 ? -11.758 -41.719 -22.109 1 98.75 22 HIS B O 1
ATOM 4488 N N . LYS B 1 23 ? -11.133 -39.625 -21.688 1 98.62 23 LYS B N 1
ATOM 4489 C CA . LYS B 1 23 ? -12.438 -39.031 -22 1 98.62 23 LYS B CA 1
ATOM 4490 C C . LYS B 1 23 ? -12.805 -39.281 -23.453 1 98.62 23 LYS B C 1
ATOM 4492 O O . LYS B 1 23 ? -13.945 -39.625 -23.766 1 98.62 23 LYS B O 1
ATOM 4497 N N . LEU B 1 24 ? -11.875 -39.062 -24.359 1 98.62 24 LEU B N 1
ATOM 4498 C CA . LEU B 1 24 ? -12.133 -39.219 -25.781 1 98.62 24 LEU B CA 1
ATOM 4499 C C . LEU B 1 24 ? -12.492 -40.656 -26.109 1 98.62 24 LEU B C 1
ATOM 4501 O O . LEU B 1 24 ? -13.406 -40.906 -26.891 1 98.62 24 LEU B O 1
ATOM 4505 N N . ARG B 1 25 ? -11.805 -41.594 -25.516 1 97.88 25 ARG B N 1
ATOM 4506 C CA . ARG B 1 25 ? -12.094 -43 -25.719 1 97.88 25 ARG B CA 1
ATOM 4507 C C . ARG B 1 25 ? -13.484 -43.344 -25.203 1 97.88 25 ARG B C 1
ATOM 4509 O O . ARG B 1 25 ? -14.211 -44.125 -25.828 1 97.88 25 ARG B O 1
ATOM 4516 N N . GLU B 1 26 ? -13.758 -42.812 -24.078 1 97.12 26 GLU B N 1
ATOM 4517 C CA . GLU B 1 26 ? -15.094 -43.031 -23.531 1 97.12 26 GLU B CA 1
ATOM 4518 C C . GLU B 1 26 ? -16.188 -42.562 -24.484 1 97.12 26 GLU B C 1
ATOM 4520 O O . GLU B 1 26 ? -17.266 -43.125 -24.516 1 97.12 26 GLU B O 1
ATOM 4525 N N . ARG B 1 27 ? -15.859 -41.562 -25.281 1 96.19 27 ARG B N 1
ATOM 4526 C CA . ARG B 1 27 ? -16.812 -41 -26.234 1 96.19 27 ARG B CA 1
ATOM 4527 C C . ARG B 1 27 ? -16.859 -41.812 -27.516 1 96.19 27 ARG B C 1
ATOM 4529 O O . ARG B 1 27 ? -17.672 -41.562 -28.406 1 96.19 27 ARG B O 1
ATOM 4536 N N . GLY B 1 28 ? -16 -42.781 -27.609 1 97.06 28 GLY B N 1
ATOM 4537 C CA . GLY B 1 28 ? -15.961 -43.625 -28.781 1 97.06 28 GLY B CA 1
ATOM 4538 C C . GLY B 1 28 ? -15.156 -43.031 -29.938 1 97.06 28 GLY B C 1
ATOM 4539 O O . GLY B 1 28 ? -15.25 -43.5 -31.062 1 97.06 28 GLY B O 1
ATOM 4540 N N . LEU B 1 29 ? -14.383 -42.031 -29.688 1 98.12 29 LEU B N 1
ATOM 4541 C CA . LEU B 1 29 ? -13.562 -41.406 -30.719 1 98.12 29 LEU B CA 1
ATOM 4542 C C . LEU B 1 29 ? -12.203 -42.094 -30.828 1 98.12 29 LEU B C 1
ATOM 4544 O O . LEU B 1 29 ? -11.648 -42.531 -29.812 1 98.12 29 LEU B O 1
ATOM 4548 N N . SER B 1 30 ? -11.68 -42.188 -31.969 1 98.38 30 SER B N 1
ATOM 4549 C CA . SER B 1 30 ? -10.297 -42.625 -32.156 1 98.38 30 SER B CA 1
ATOM 4550 C C . SER B 1 30 ? -9.312 -41.531 -31.797 1 98.38 30 SER B C 1
ATOM 4552 O O . SER B 1 30 ? -9.398 -40.406 -32.344 1 98.38 30 SER B O 1
ATOM 4554 N N . ALA B 1 31 ? -8.461 -41.844 -30.875 1 98.56 31 ALA B N 1
ATOM 4555 C CA . ALA B 1 31 ? -7.516 -40.812 -30.406 1 98.56 31 ALA B CA 1
ATOM 4556 C C . ALA B 1 31 ? -6.129 -41.406 -30.188 1 98.56 31 ALA B C 1
ATOM 4558 O O . ALA B 1 31 ? -6 -42.625 -29.891 1 98.56 31 ALA B O 1
ATOM 4559 N N . ARG B 1 32 ? -5.113 -40.594 -30.359 1 98.62 32 ARG B N 1
ATOM 4560 C CA . ARG B 1 32 ? -3.725 -41 -30.125 1 98.62 32 ARG B CA 1
ATOM 4561 C C . ARG B 1 32 ? -2.977 -39.906 -29.359 1 98.62 32 ARG B C 1
ATOM 4563 O O . ARG B 1 32 ? -3.109 -38.719 -29.656 1 98.62 32 ARG B O 1
ATOM 4570 N N . VAL B 1 33 ? -2.268 -40.375 -28.297 1 98.81 33 VAL B N 1
ATOM 4571 C CA . VAL B 1 33 ? -1.359 -39.469 -27.578 1 98.81 33 VAL B CA 1
ATOM 4572 C C . VAL B 1 33 ? 0.051 -39.594 -28.156 1 98.81 33 VAL B C 1
ATOM 4574 O O . VAL B 1 33 ? 0.563 -40.719 -28.297 1 98.81 33 VAL B O 1
ATOM 4577 N N . LEU B 1 34 ? 0.607 -38.5 -28.531 1 98.56 34 LEU B N 1
ATOM 4578 C CA . LEU B 1 34 ? 2.006 -38.469 -28.953 1 98.56 34 LEU B CA 1
ATOM 4579 C C . LEU B 1 34 ? 2.885 -37.906 -27.844 1 98.56 34 LEU B C 1
ATOM 4581 O O . LEU B 1 34 ? 2.666 -36.75 -27.406 1 98.56 34 LEU B O 1
ATOM 4585 N N . GLU B 1 35 ? 3.824 -38.688 -27.328 1 98.06 35 GLU B N 1
ATOM 4586 C CA . GLU B 1 35 ? 4.707 -38.312 -26.219 1 98.06 35 GLU B CA 1
ATOM 4587 C C . GLU B 1 35 ? 6.172 -38.375 -26.641 1 98.06 35 GLU B C 1
ATOM 4589 O O . GLU B 1 35 ? 6.621 -39.375 -27.219 1 98.06 35 GLU B O 1
ATOM 4594 N N . ALA B 1 36 ? 6.863 -37.312 -26.406 1 95.69 36 ALA B N 1
ATOM 4595 C CA . ALA B 1 36 ? 8.273 -37.188 -26.781 1 95.69 36 ALA B CA 1
ATOM 4596 C C . ALA B 1 36 ? 9.141 -38.156 -25.953 1 95.69 36 ALA B C 1
ATOM 4598 O O . ALA B 1 36 ? 10.133 -38.688 -26.453 1 95.69 36 ALA B O 1
ATOM 4599 N N . ALA B 1 37 ? 8.797 -38.438 -24.719 1 96 37 ALA B N 1
ATOM 4600 C CA . ALA B 1 37 ? 9.586 -39.281 -23.812 1 96 37 ALA B CA 1
ATOM 4601 C C . ALA B 1 37 ? 9.352 -40.75 -24.109 1 96 37 ALA B C 1
ATOM 4603 O O . ALA B 1 37 ? 8.461 -41.125 -24.875 1 96 37 ALA B O 1
ATOM 4604 N N . ASP B 1 38 ? 10.141 -41.562 -23.469 1 96.81 38 ASP B N 1
ATOM 4605 C CA . ASP B 1 38 ? 10 -43 -23.625 1 96.81 38 ASP B CA 1
ATOM 4606 C C . ASP B 1 38 ? 9.102 -43.594 -22.531 1 96.81 38 ASP B C 1
ATOM 4608 O O . ASP B 1 38 ? 9.102 -44.812 -22.312 1 96.81 38 ASP B O 1
ATOM 4612 N N . GLY B 1 39 ? 8.367 -42.719 -21.906 1 97.06 39 GLY B N 1
ATOM 4613 C CA . GLY B 1 39 ? 7.406 -43.094 -20.875 1 97.06 39 GLY B CA 1
ATOM 4614 C C . GLY B 1 39 ? 6.391 -42.031 -20.578 1 97.06 39 GLY B C 1
ATOM 4615 O O . GLY B 1 39 ? 6.578 -40.875 -20.953 1 97.06 39 GLY B O 1
ATOM 4616 N N . VAL B 1 40 ? 5.32 -42.5 -19.875 1 97.38 40 VAL B N 1
ATOM 4617 C CA . VAL B 1 40 ? 4.297 -41.531 -19.438 1 97.38 40 VAL B CA 1
ATOM 4618 C C . VAL B 1 40 ? 4.793 -40.781 -18.219 1 97.38 40 VAL B C 1
ATOM 4620 O O . VAL B 1 40 ? 5.617 -41.281 -17.453 1 97.38 40 VAL B O 1
ATOM 4623 N N . GLY B 1 41 ? 4.359 -39.5 -18.141 1 96.5 41 GLY B N 1
ATOM 4624 C CA . GLY B 1 41 ? 4.691 -38.812 -16.906 1 96.5 41 GLY B CA 1
ATOM 4625 C C . GLY B 1 41 ? 4.805 -37.281 -17.078 1 96.5 41 GLY B C 1
ATOM 4626 O O . GLY B 1 41 ? 4.75 -36.562 -16.094 1 96.5 41 GLY B O 1
ATOM 4627 N N . GLY B 1 42 ? 4.949 -36.812 -18.344 1 94.5 42 GLY B N 1
ATOM 4628 C CA . GLY B 1 42 ? 5.09 -35.375 -18.578 1 94.5 42 GLY B CA 1
ATOM 4629 C C . GLY B 1 42 ? 6.262 -34.781 -17.844 1 94.5 42 GLY B C 1
ATOM 4630 O O . GLY B 1 42 ? 7.383 -35.281 -17.922 1 94.5 42 GLY B O 1
ATOM 4631 N N . VAL B 1 43 ? 6.031 -33.688 -17.125 1 92.94 43 VAL B N 1
ATOM 4632 C CA . VAL B 1 43 ? 7.074 -32.969 -16.406 1 92.94 43 VAL B CA 1
ATOM 4633 C C . VAL B 1 43 ? 7.73 -33.906 -15.383 1 92.94 43 VAL B C 1
ATOM 4635 O O . VAL B 1 43 ? 8.93 -33.812 -15.133 1 92.94 43 VAL B O 1
ATOM 4638 N N . TRP B 1 44 ? 6.969 -34.844 -14.828 1 96 44 TRP B N 1
ATOM 4639 C CA . TRP B 1 44 ? 7.461 -35.719 -13.766 1 96 44 TRP B CA 1
ATOM 4640 C C . TRP B 1 44 ? 8.328 -36.844 -14.336 1 96 44 TRP B C 1
ATOM 4642 O O . TRP B 1 44 ? 9.023 -37.531 -13.594 1 96 44 TRP B O 1
ATOM 4652 N N . TYR B 1 45 ? 8.227 -37 -15.656 1 96.25 45 TYR B N 1
ATOM 4653 C CA . TYR B 1 45 ? 9.156 -37.906 -16.312 1 96.25 45 TYR B CA 1
ATOM 4654 C C . TYR B 1 45 ? 10.547 -37.312 -16.406 1 96.25 45 TYR B C 1
ATOM 4656 O O . TYR B 1 45 ? 11.555 -38 -16.25 1 96.25 45 TYR B O 1
ATOM 4664 N N . TRP B 1 46 ? 10.594 -36 -16.578 1 93.94 46 TRP B N 1
ATOM 4665 C CA . TRP B 1 46 ? 11.844 -35.312 -16.906 1 93.94 46 TRP B CA 1
ATOM 4666 C C . TRP B 1 46 ? 12.477 -34.719 -15.648 1 93.94 46 TRP B C 1
ATOM 4668 O O . TRP B 1 46 ? 13.703 -34.688 -15.531 1 93.94 46 TRP B O 1
ATOM 4678 N N . SER B 1 47 ? 11.711 -34.219 -14.727 1 93.94 47 SER B N 1
ATOM 4679 C CA . SER B 1 47 ? 12.203 -33.531 -13.539 1 93.94 47 SER B CA 1
ATOM 4680 C C . SER B 1 47 ? 12.516 -34.5 -12.414 1 93.94 47 SER B C 1
ATOM 4682 O O . SER B 1 47 ? 11.742 -34.625 -11.453 1 93.94 47 SER B O 1
ATOM 4684 N N . ARG B 1 48 ? 13.719 -35.031 -12.469 1 96.06 48 ARG B N 1
ATOM 4685 C CA . ARG B 1 48 ? 14.086 -36.094 -11.531 1 96.06 48 ARG B CA 1
ATOM 4686 C C . ARG B 1 48 ? 15.188 -35.625 -10.578 1 96.06 48 ARG B C 1
ATOM 4688 O O . ARG B 1 48 ? 15.922 -36.438 -10.023 1 96.06 48 ARG B O 1
ATOM 4695 N N . TYR B 1 49 ? 15.375 -34.281 -10.453 1 96.62 49 TYR B N 1
ATOM 4696 C CA . TYR B 1 49 ? 16.422 -33.75 -9.578 1 96.62 49 TYR B CA 1
ATOM 4697 C C . TYR B 1 49 ? 16.203 -34.188 -8.141 1 96.62 49 TYR B C 1
ATOM 4699 O O . TYR B 1 49 ? 15.078 -34.531 -7.75 1 96.62 49 TYR B O 1
ATOM 4707 N N . PRO B 1 50 ? 17.25 -34.281 -7.371 1 96.81 50 PRO B N 1
ATOM 4708 C CA . PRO B 1 50 ? 17.109 -34.719 -5.977 1 96.81 50 PRO B CA 1
ATOM 4709 C C . PRO B 1 50 ? 16.172 -33.781 -5.184 1 96.81 50 PRO B C 1
ATOM 4711 O O . PRO B 1 50 ? 16.328 -32.562 -5.219 1 96.81 50 PRO B O 1
ATOM 4714 N N . GLY B 1 51 ? 15.219 -34.438 -4.531 1 95.81 51 GLY B N 1
ATOM 4715 C CA . GLY B 1 51 ? 14.305 -33.688 -3.689 1 95.81 51 GLY B CA 1
ATOM 4716 C C . GLY B 1 51 ? 13.055 -33.219 -4.418 1 95.81 51 GLY B C 1
ATOM 4717 O O . GLY B 1 51 ? 12.18 -32.594 -3.828 1 95.81 51 GLY B O 1
ATOM 4718 N N . ALA B 1 52 ? 12.914 -33.594 -5.707 1 96.69 52 ALA B N 1
ATOM 4719 C CA . ALA B 1 52 ? 11.766 -33.156 -6.5 1 96.69 52 ALA B CA 1
ATOM 4720 C C . ALA B 1 52 ? 10.453 -33.625 -5.875 1 96.69 52 ALA B C 1
ATOM 4722 O O . ALA B 1 52 ? 10.258 -34.812 -5.664 1 96.69 52 ALA B O 1
ATOM 4723 N N . LYS B 1 53 ? 9.586 -32.656 -5.539 1 95.56 53 LYS B N 1
ATOM 4724 C CA . LYS B 1 53 ? 8.281 -32.906 -4.926 1 95.56 53 LYS B CA 1
ATOM 4725 C C . LYS B 1 53 ? 7.238 -31.906 -5.426 1 95.56 53 LYS B C 1
ATOM 4727 O O . LYS B 1 53 ? 7.586 -30.844 -5.941 1 95.56 53 LYS B O 1
ATOM 4732 N N . CYS B 1 54 ? 6.051 -32.344 -5.309 1 93.88 54 CYS B N 1
ATOM 4733 C CA . CYS B 1 54 ? 4.969 -31.391 -5.547 1 93.88 54 CYS B CA 1
ATOM 4734 C C . CYS B 1 54 ? 4.812 -30.438 -4.367 1 93.88 54 CYS B C 1
ATOM 4736 O O . CYS B 1 54 ? 5.176 -30.781 -3.24 1 93.88 54 CYS B O 1
ATOM 4738 N N . ASP B 1 55 ? 4.266 -29.266 -4.598 1 91.31 55 ASP B N 1
ATOM 4739 C CA . ASP B 1 55 ? 4.082 -28.297 -3.531 1 91.31 55 ASP B CA 1
ATOM 4740 C C . ASP B 1 55 ? 2.639 -28.281 -3.029 1 91.31 55 ASP B C 1
ATOM 4742 O O . ASP B 1 55 ? 2.26 -27.438 -2.215 1 91.31 55 ASP B O 1
ATOM 4746 N N . SER B 1 56 ? 1.803 -29.188 -3.545 1 94.12 56 SER B N 1
ATOM 4747 C CA . SER B 1 56 ? 0.449 -29.406 -3.045 1 94.12 56 SER B CA 1
ATOM 4748 C C . SER B 1 56 ? 0.365 -30.672 -2.205 1 94.12 56 SER B C 1
ATOM 4750 O O . SER B 1 56 ? 1.074 -31.656 -2.471 1 94.12 56 SER B O 1
ATOM 4752 N N . ASP B 1 57 ? -0.487 -30.625 -1.21 1 95.19 57 ASP B N 1
ATOM 4753 C CA . ASP B 1 57 ? -0.721 -31.844 -0.462 1 95.19 57 ASP B CA 1
ATOM 4754 C C . ASP B 1 57 ? -1.087 -33 -1.396 1 95.19 57 ASP B C 1
ATOM 4756 O O . ASP B 1 57 ? -1.95 -32.844 -2.264 1 95.19 57 ASP B O 1
ATOM 4760 N N . SER B 1 58 ? -0.462 -34.125 -1.176 1 96.69 58 SER B N 1
ATOM 4761 C CA . SER B 1 58 ? -0.547 -35.25 -2.09 1 96.69 58 SER B CA 1
ATOM 4762 C C . SER B 1 58 ? -1.989 -35.719 -2.26 1 96.69 58 SER B C 1
ATOM 4764 O O . SER B 1 58 ? -2.377 -36.188 -3.338 1 96.69 58 SER B O 1
ATOM 4766 N N . ILE B 1 59 ? -2.816 -35.562 -1.261 1 95.5 59 ILE B N 1
ATOM 4767 C CA . ILE B 1 59 ? -4.188 -36.031 -1.296 1 95.5 59 ILE B CA 1
ATOM 4768 C C . ILE B 1 59 ? -4.992 -35.25 -2.328 1 95.5 59 ILE B C 1
ATOM 4770 O O . ILE B 1 59 ? -6.031 -35.719 -2.803 1 95.5 59 ILE B O 1
ATOM 4774 N N . TYR B 1 60 ? -4.473 -34.031 -2.652 1 96.44 60 TYR B N 1
ATOM 4775 C CA . TYR B 1 60 ? -5.133 -33.219 -3.666 1 96.44 60 TYR B CA 1
ATOM 4776 C C . TYR B 1 60 ? -4.461 -33.406 -5.023 1 96.44 60 TYR B C 1
ATOM 4778 O O . TYR B 1 60 ? -4.973 -32.938 -6.039 1 96.44 60 TYR B O 1
ATOM 4786 N N . TYR B 1 61 ? -3.309 -34.031 -5.066 1 96.88 61 TYR B N 1
ATOM 4787 C CA . TYR B 1 61 ? -2.512 -34.125 -6.285 1 96.88 61 TYR B CA 1
ATOM 4788 C C . TYR B 1 61 ? -2.805 -35.438 -7.031 1 96.88 61 TYR B C 1
ATOM 4790 O O . TYR B 1 61 ? -1.886 -36.188 -7.363 1 96.88 61 TYR B O 1
ATOM 4798 N N . SER B 1 62 ? -4.055 -35.688 -7.242 1 96.5 62 SER B N 1
ATOM 4799 C CA . SER B 1 62 ? -4.582 -36.875 -7.918 1 96.5 62 SER B CA 1
ATOM 4800 C C . SER B 1 62 ? -5.781 -36.531 -8.789 1 96.5 62 SER B C 1
ATOM 4802 O O . SER B 1 62 ? -6.355 -35.438 -8.664 1 96.5 62 SER B O 1
ATOM 4804 N N . PHE B 1 63 ? -6.082 -37.469 -9.672 1 97.75 63 PHE B N 1
ATOM 4805 C CA . PHE B 1 63 ? -7.348 -37.344 -10.391 1 97.75 63 PHE B CA 1
ATOM 4806 C C . PHE B 1 63 ? -8.523 -37.562 -9.453 1 97.75 63 PHE B C 1
ATOM 4808 O O . PHE B 1 63 ? -8.469 -38.438 -8.586 1 97.75 63 PHE B O 1
ATOM 4815 N N . THR B 1 64 ? -9.594 -36.781 -9.664 1 97.5 64 THR B N 1
ATOM 4816 C CA . THR B 1 64 ? -10.773 -36.969 -8.82 1 97.5 64 THR B CA 1
ATOM 4817 C C . THR B 1 64 ? -12 -37.281 -9.664 1 97.5 64 THR B C 1
ATOM 4819 O O . THR B 1 64 ? -13.125 -37.344 -9.156 1 97.5 64 THR B O 1
ATOM 4822 N N . PHE B 1 65 ? -11.828 -37.5 -10.93 1 96.62 65 PHE B N 1
ATOM 4823 C CA . PHE B 1 65 ? -12.953 -37.75 -11.82 1 96.62 65 PHE B CA 1
ATOM 4824 C C . PHE B 1 65 ? -13.531 -39.156 -11.578 1 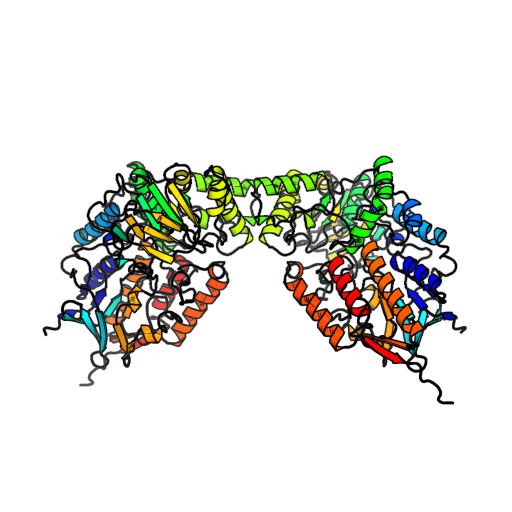96.62 65 PHE B C 1
ATOM 4826 O O . PHE B 1 65 ? -14.641 -39.438 -12.023 1 96.62 65 PHE B O 1
ATOM 4833 N N . SER B 1 66 ? -12.828 -40 -10.906 1 96.56 66 SER B N 1
ATOM 4834 C CA . SER B 1 66 ? -13.25 -41.375 -10.578 1 96.56 66 SER B CA 1
ATOM 4835 C C . SER B 1 66 ? -12.97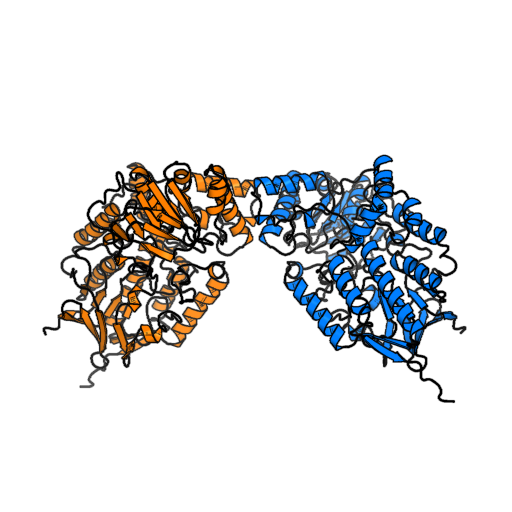7 -41.688 -9.109 1 96.56 66 SER B C 1
ATOM 4837 O O . SER B 1 66 ? -11.82 -41.781 -8.695 1 96.56 66 SER B O 1
ATOM 4839 N N . GLU B 1 67 ? -13.992 -41.938 -8.383 1 96.19 67 GLU B N 1
ATOM 4840 C CA . GLU B 1 67 ? -13.852 -42.312 -6.977 1 96.19 67 GLU B CA 1
ATOM 4841 C C . GLU B 1 67 ? -13.102 -43.625 -6.82 1 96.19 67 GLU B C 1
ATOM 4843 O O . GLU B 1 67 ? -12.273 -43.781 -5.914 1 96.19 67 GLU B O 1
ATOM 4848 N N . GLU B 1 68 ? -13.414 -44.531 -7.684 1 95.69 68 GLU B N 1
ATOM 4849 C CA . GLU B 1 68 ? -12.766 -45.844 -7.656 1 95.69 68 GLU B CA 1
ATOM 4850 C C . GLU B 1 68 ? -11.258 -45.719 -7.867 1 95.69 68 GLU B C 1
ATOM 4852 O O . GLU B 1 68 ? -10.469 -46.281 -7.125 1 95.69 68 GLU B O 1
ATOM 4857 N N . LEU B 1 69 ? -10.938 -44.938 -8.852 1 95.56 69 LEU B N 1
ATOM 4858 C CA . LEU B 1 69 ? -9.523 -44.719 -9.125 1 95.56 69 LEU B CA 1
ATOM 4859 C C . LEU B 1 69 ? -8.836 -44.031 -7.945 1 95.56 69 LEU B C 1
ATOM 4861 O O . LEU B 1 69 ? -7.723 -44.406 -7.566 1 95.56 69 LEU B O 1
ATOM 4865 N N . TYR B 1 70 ? -9.5 -43.062 -7.375 1 96.38 70 TYR B N 1
ATOM 4866 C CA . TYR B 1 70 ? -8.945 -42.312 -6.246 1 96.38 70 TYR B CA 1
ATOM 4867 C C . TYR B 1 70 ? -8.703 -43.219 -5.055 1 96.38 70 TYR B C 1
ATOM 4869 O O . TYR B 1 70 ? -7.676 -43.125 -4.379 1 96.38 70 TYR B O 1
ATOM 4877 N N . LYS B 1 71 ? -9.562 -44.156 -4.805 1 95.5 71 LYS B N 1
ATOM 4878 C CA . LYS B 1 71 ? -9.531 -45 -3.621 1 95.5 71 LYS B CA 1
ATOM 4879 C C . LYS B 1 71 ? -8.492 -46.125 -3.779 1 95.5 71 LYS B C 1
ATOM 4881 O O . LYS B 1 71 ? -8.102 -46.75 -2.795 1 95.5 71 LYS B O 1
ATOM 4886 N N . LYS B 1 72 ? -8.055 -46.344 -4.961 1 96.38 72 LYS B N 1
ATOM 4887 C CA . LYS B 1 72 ? -7.121 -47.438 -5.227 1 96.38 72 LYS B CA 1
ATOM 4888 C C . LYS B 1 72 ? -5.684 -47 -4.953 1 96.38 72 LYS B C 1
ATOM 4890 O O . LYS B 1 72 ? -4.785 -47.844 -4.867 1 96.38 72 LYS B O 1
ATOM 4895 N N . TRP B 1 73 ? -5.453 -45.75 -4.82 1 96.44 73 TRP B N 1
ATOM 4896 C CA . TRP B 1 73 ? -4.09 -45.25 -4.637 1 96.44 73 TRP B CA 1
ATOM 4897 C C . TRP B 1 73 ? -3.893 -44.719 -3.221 1 96.44 73 TRP B C 1
ATOM 4899 O O . TRP B 1 73 ? -4.805 -44.125 -2.639 1 96.44 73 TRP B O 1
ATOM 4909 N N . ARG B 1 74 ? -2.666 -44.906 -2.678 1 95.69 74 ARG B N 1
ATOM 4910 C CA . ARG B 1 74 ? -2.285 -44.375 -1.372 1 95.69 74 ARG B CA 1
ATOM 4911 C C . ARG B 1 74 ? -0.971 -43.625 -1.457 1 95.69 74 ARG B C 1
ATOM 4913 O O . ARG B 1 74 ? 0.061 -44.188 -1.832 1 95.69 74 ARG B O 1
ATOM 4920 N N . TRP B 1 75 ? -1.069 -42.406 -1.159 1 96.94 75 TRP B N 1
ATOM 4921 C CA . TRP B 1 75 ? 0.14 -41.594 -1.106 1 96.94 75 TRP B CA 1
ATOM 4922 C C . TRP B 1 75 ? 0.926 -41.844 0.171 1 96.94 75 TRP B C 1
ATOM 4924 O O . TRP B 1 75 ? 0.34 -42.031 1.239 1 96.94 75 TRP B O 1
ATOM 4934 N N . LYS B 1 76 ? 2.203 -41.719 0.112 1 95.81 76 LYS B N 1
ATOM 4935 C CA . LYS B 1 76 ? 3.068 -42.062 1.23 1 95.81 76 LYS B CA 1
ATOM 4936 C C . LYS B 1 76 ? 3.373 -40.875 2.109 1 95.81 76 LYS B C 1
ATOM 4938 O O . LYS B 1 76 ? 3.461 -41 3.334 1 95.81 76 LYS B O 1
ATOM 4943 N N . ASP B 1 77 ? 3.557 -39.719 1.52 1 96.31 77 ASP B N 1
ATOM 4944 C CA . ASP B 1 77 ? 3.977 -38.531 2.244 1 96.31 77 ASP B CA 1
ATOM 4945 C C . ASP B 1 77 ? 3 -37.375 2.018 1 96.31 77 ASP B C 1
ATOM 4947 O O . ASP B 1 77 ? 2.199 -37.406 1.079 1 96.31 77 ASP B O 1
ATOM 4951 N N . ARG B 1 78 ? 3.045 -36.312 2.879 1 96.38 78 ARG B N 1
ATOM 4952 C CA . ARG B 1 78 ? 2.215 -35.125 2.723 1 96.38 78 ARG B CA 1
ATOM 4953 C C . ARG B 1 78 ? 2.436 -34.5 1.359 1 96.38 78 ARG B C 1
ATOM 4955 O O . ARG B 1 78 ? 1.479 -34.062 0.698 1 96.38 78 ARG B O 1
ATOM 4962 N N . TYR B 1 79 ? 3.695 -34.469 1.012 1 97 79 TYR B N 1
ATOM 4963 C CA . TYR B 1 79 ? 4.066 -34 -0.32 1 97 79 TYR B CA 1
ATOM 4964 C C . TYR B 1 79 ? 4.738 -35.094 -1.119 1 97 79 TYR B C 1
ATOM 4966 O O . TYR B 1 79 ? 5.836 -35.531 -0.773 1 97 79 TYR B O 1
ATOM 4974 N N . ALA B 1 80 ? 4.098 -35.438 -2.15 1 97.25 80 ALA B N 1
ATOM 4975 C CA . ALA B 1 80 ? 4.555 -36.594 -2.941 1 97.25 80 ALA B CA 1
ATOM 4976 C C . ALA B 1 80 ? 5.859 -36.281 -3.66 1 97.25 80 ALA B C 1
ATOM 4978 O O . ALA B 1 80 ? 6.035 -35.188 -4.188 1 97.25 80 ALA B O 1
ATOM 4979 N N . SER B 1 81 ? 6.738 -37.219 -3.629 1 97.12 81 SER B N 1
ATOM 4980 C CA . SER B 1 81 ? 7.988 -37.125 -4.371 1 97.12 81 SER B CA 1
ATOM 4981 C C . SER B 1 81 ? 7.777 -37.375 -5.855 1 97.12 81 SER B C 1
ATOM 4983 O O . SER B 1 81 ? 6.766 -37.969 -6.25 1 97.12 81 SER B O 1
ATOM 4985 N N . GLN B 1 82 ? 8.75 -36.969 -6.602 1 97.31 82 GLN B N 1
ATOM 4986 C CA . GLN B 1 82 ? 8.711 -37.188 -8.047 1 97.31 82 GLN B CA 1
ATOM 4987 C C . GLN B 1 82 ? 8.555 -38.656 -8.398 1 97.31 82 GLN B C 1
ATOM 4989 O O . GLN B 1 82 ? 7.688 -39 -9.195 1 97.31 82 GLN B O 1
ATOM 4994 N N . PRO B 1 83 ? 9.297 -39.594 -7.832 1 97.12 83 PRO B N 1
ATOM 4995 C CA . PRO B 1 83 ? 9.086 -41 -8.195 1 97.12 83 PRO B CA 1
ATOM 4996 C C . PRO B 1 83 ? 7.688 -41.5 -7.852 1 97.12 83 PRO B C 1
ATOM 4998 O O . PRO B 1 83 ? 7.113 -42.281 -8.594 1 97.12 83 PRO B O 1
ATOM 5001 N N . GLU B 1 84 ? 7.219 -41.031 -6.793 1 97.75 84 GLU B N 1
ATOM 5002 C CA . GLU B 1 84 ? 5.879 -41.469 -6.398 1 97.75 84 GLU B CA 1
ATOM 5003 C C . GLU B 1 84 ? 4.82 -40.938 -7.359 1 97.75 84 GLU B C 1
ATOM 5005 O O . GLU B 1 84 ? 3.893 -41.656 -7.73 1 97.75 84 GLU B O 1
ATOM 5010 N N . ILE B 1 85 ? 4.926 -39.719 -7.742 1 98.19 85 ILE B N 1
ATOM 5011 C CA . ILE B 1 85 ? 3.979 -39.125 -8.672 1 98.19 85 ILE B CA 1
ATOM 5012 C C . ILE B 1 85 ? 4.051 -39.844 -10.016 1 98.19 85 ILE B C 1
ATOM 5014 O O . ILE B 1 85 ? 3.021 -40.094 -10.641 1 98.19 85 ILE B O 1
ATOM 5018 N N . LEU B 1 86 ? 5.281 -40.125 -10.406 1 98.12 86 LEU B N 1
ATOM 5019 C CA . LEU B 1 86 ? 5.457 -40.875 -11.648 1 98.12 86 LEU B CA 1
ATOM 5020 C C . LEU B 1 86 ? 4.797 -42.25 -11.555 1 98.12 86 LEU B C 1
ATOM 5022 O O . LEU B 1 86 ? 4.152 -42.688 -12.508 1 98.12 86 LEU B O 1
ATOM 5026 N N . GLN B 1 87 ? 4.949 -42.906 -10.445 1 98.25 87 GLN B N 1
ATOM 5027 C CA . GLN B 1 87 ? 4.277 -44.156 -10.227 1 98.25 87 GLN B CA 1
ATOM 5028 C C . GLN B 1 87 ? 2.764 -44.031 -10.312 1 98.25 87 GLN B C 1
ATOM 5030 O O . GLN B 1 87 ? 2.08 -44.875 -10.875 1 98.25 87 GLN B O 1
ATOM 5035 N N . TYR B 1 88 ? 2.275 -43 -9.734 1 98.25 88 TYR B N 1
ATOM 5036 C CA . TYR B 1 88 ? 0.842 -42.75 -9.773 1 98.25 88 TYR B CA 1
ATOM 5037 C C . TYR B 1 88 ? 0.354 -42.594 -11.211 1 98.25 88 TYR B C 1
ATOM 5039 O O . TYR B 1 88 ? -0.671 -43.156 -11.586 1 98.25 88 TYR B O 1
ATOM 5047 N N . LEU B 1 89 ? 1.06 -41.812 -12.023 1 98.5 89 LEU B N 1
ATOM 5048 C CA . LEU B 1 89 ? 0.66 -41.594 -13.406 1 98.5 89 LEU B CA 1
ATOM 5049 C C . LEU B 1 89 ? 0.705 -42.906 -14.195 1 98.5 89 LEU B C 1
ATOM 5051 O O . LEU B 1 89 ? -0.161 -43.156 -15.039 1 98.5 89 LEU B O 1
ATOM 5055 N N . ASN B 1 90 ? 1.696 -43.719 -13.93 1 98.62 90 ASN B N 1
ATOM 5056 C CA . ASN B 1 90 ? 1.764 -45.031 -14.562 1 98.62 90 ASN B CA 1
ATOM 5057 C C . ASN B 1 90 ? 0.624 -45.938 -14.102 1 98.62 90 ASN B C 1
ATOM 5059 O O . ASN B 1 90 ? 0.046 -46.656 -14.906 1 98.62 90 ASN B O 1
ATOM 5063 N N . PHE B 1 91 ? 0.385 -45.875 -12.836 1 98.5 91 PHE B N 1
ATOM 5064 C CA . PHE B 1 91 ? -0.749 -46.594 -12.281 1 98.5 91 PHE B CA 1
ATOM 5065 C C . PHE B 1 91 ? -2.039 -46.219 -13 1 98.5 91 PHE B C 1
ATOM 5067 O O . PHE B 1 91 ? -2.818 -47.094 -13.383 1 98.5 91 PHE B O 1
ATOM 5074 N N . VAL B 1 92 ? -2.293 -44.969 -13.234 1 98.56 92 VAL B N 1
ATOM 5075 C CA . VAL B 1 92 ? -3.496 -44.469 -13.898 1 98.56 92 VAL B CA 1
ATOM 5076 C C . VAL B 1 92 ? -3.541 -45 -15.328 1 98.56 92 VAL B C 1
ATOM 5078 O O . VAL B 1 92 ? -4.578 -45.469 -15.789 1 98.56 92 VAL B O 1
ATOM 5081 N N . ALA B 1 93 ? -2.428 -44.844 -16.031 1 98.69 93 ALA B N 1
ATOM 5082 C CA . ALA B 1 93 ? -2.348 -45.344 -17.406 1 98.69 93 ALA B CA 1
ATOM 5083 C C . ALA B 1 93 ? -2.705 -46.812 -17.5 1 98.69 93 ALA B C 1
ATOM 5085 O O . ALA B 1 93 ? -3.385 -47.25 -18.438 1 98.69 93 ALA B O 1
ATOM 5086 N N . ASP B 1 94 ? -2.264 -47.562 -16.547 1 98.44 94 ASP B N 1
ATOM 5087 C CA . ASP B 1 94 ? -2.51 -49 -16.531 1 98.44 94 ASP B CA 1
ATOM 5088 C C . ASP B 1 94 ? -3.953 -49.312 -16.141 1 98.44 94 ASP B C 1
ATOM 5090 O O . ASP B 1 94 ? -4.629 -50.094 -16.797 1 98.44 94 ASP B O 1
ATOM 5094 N N . GLU B 1 95 ? -4.363 -48.719 -15.062 1 98.12 95 GLU B N 1
ATOM 5095 C CA . GLU B 1 95 ? -5.703 -48.969 -14.547 1 98.12 95 GLU B CA 1
ATOM 5096 C C . GLU B 1 95 ? -6.77 -48.625 -15.586 1 98.12 95 GLU B C 1
ATOM 5098 O O . GLU B 1 95 ? -7.805 -49.312 -15.656 1 98.12 95 GLU B O 1
ATOM 5103 N N . LEU B 1 96 ? -6.543 -47.625 -16.375 1 97.94 96 LEU B N 1
ATOM 5104 C CA . LEU B 1 96 ? -7.52 -47.188 -17.359 1 97.94 96 LEU B CA 1
ATOM 5105 C C . LEU B 1 96 ? -7.195 -47.781 -18.734 1 97.94 96 LEU B C 1
ATOM 5107 O O . LEU B 1 96 ? -7.84 -47.438 -19.734 1 97.94 96 LEU B O 1
ATOM 5111 N N . ASN B 1 97 ? -6.184 -48.562 -18.844 1 98.12 97 ASN B N 1
ATOM 5112 C CA . ASN B 1 97 ? -5.754 -49.219 -20.078 1 98.12 97 ASN B CA 1
ATOM 5113 C C . ASN B 1 97 ? -5.527 -48.188 -21.188 1 98.12 97 ASN B C 1
ATOM 5115 O O . ASN B 1 97 ? -6.074 -48.344 -22.281 1 98.12 97 ASN B O 1
ATOM 5119 N N . LEU B 1 98 ? -4.703 -47.25 -20.922 1 98.62 98 LEU B N 1
ATOM 5120 C CA . LEU B 1 98 ? -4.512 -46.156 -21.875 1 98.62 98 LEU B CA 1
ATOM 5121 C C . LEU B 1 98 ? -3.311 -46.438 -22.766 1 98.62 98 LEU B C 1
ATOM 5123 O O . LEU B 1 98 ? -3.203 -45.844 -23.859 1 98.62 98 LEU B O 1
ATOM 5127 N N . ARG B 1 99 ? -2.402 -47.25 -22.453 1 98.19 99 ARG B N 1
ATOM 5128 C CA . ARG B 1 99 ? -1.086 -47.406 -23.062 1 98.19 99 ARG B CA 1
ATOM 5129 C C . ARG B 1 99 ? -1.206 -47.75 -24.531 1 98.19 99 ARG B C 1
ATOM 5131 O O . ARG B 1 99 ? -0.41 -47.25 -25.359 1 98.19 99 ARG B O 1
ATOM 5138 N N . PRO B 1 100 ? -2.207 -48.562 -24.938 1 98.19 100 PRO B N 1
ATOM 5139 C CA . PRO B 1 100 ? -2.291 -48.906 -26.344 1 98.19 100 PRO B CA 1
ATOM 5140 C C . PRO B 1 100 ? -2.438 -47.688 -27.266 1 98.19 100 PRO B C 1
ATOM 5142 O O . PRO B 1 100 ? -2.109 -47.781 -28.453 1 98.19 100 PRO B O 1
ATOM 5145 N N . ASP B 1 101 ? -2.891 -46.625 -26.766 1 98.56 101 ASP B N 1
ATOM 5146 C CA . ASP B 1 101 ? -3.164 -45.469 -27.609 1 98.56 101 ASP B CA 1
ATOM 5147 C C . ASP B 1 101 ? -2.178 -44.344 -27.312 1 98.56 101 ASP B C 1
ATOM 5149 O O . ASP B 1 101 ? -2.439 -43.188 -27.641 1 98.56 101 ASP B O 1
ATOM 5153 N N . ILE B 1 102 ? -1.092 -44.656 -26.672 1 98.75 102 ILE B N 1
ATOM 5154 C CA . ILE B 1 102 ? -0.002 -43.719 -26.422 1 98.75 102 ILE B CA 1
ATOM 5155 C C . ILE B 1 102 ? 1.224 -44.125 -27.234 1 98.75 102 ILE B C 1
ATOM 5157 O O . ILE B 1 102 ? 1.703 -45.281 -27.125 1 98.75 102 ILE B O 1
ATOM 5161 N N . GLN B 1 103 ? 1.615 -43.25 -28.109 1 98.5 103 GLN B N 1
ATOM 5162 C CA . GLN B 1 103 ? 2.848 -43.469 -28.844 1 98.5 103 GLN B CA 1
ATOM 5163 C C . GLN B 1 103 ? 4.012 -42.688 -28.234 1 98.5 103 GLN B C 1
ATOM 5165 O O . GLN B 1 103 ? 4.012 -41.469 -28.234 1 98.5 103 GLN B O 1
ATOM 5170 N N . LEU B 1 104 ? 5.008 -43.438 -27.688 1 98.19 104 LEU B N 1
ATOM 5171 C CA . LEU B 1 104 ? 6.16 -42.844 -27.016 1 98.19 104 LEU B CA 1
ATOM 5172 C C . LEU B 1 104 ? 7.262 -42.5 -28.016 1 98.19 104 LEU B C 1
ATOM 5174 O O . LEU B 1 104 ? 7.152 -42.844 -29.203 1 98.19 104 LEU B O 1
ATOM 5178 N N . LYS B 1 105 ? 8.234 -41.781 -27.547 1 97.75 105 LYS B N 1
ATOM 5179 C CA . LYS B 1 105 ? 9.391 -41.375 -28.344 1 97.75 105 LYS B CA 1
ATOM 5180 C C . LYS B 1 105 ? 8.961 -40.719 -29.656 1 97.75 105 LYS B C 1
ATOM 5182 O O . LYS B 1 105 ? 9.5 -41.031 -30.719 1 97.75 105 LYS B O 1
ATOM 5187 N N . THR B 1 106 ? 7.98 -39.906 -29.594 1 97.69 106 THR B N 1
ATOM 5188 C CA . THR B 1 106 ? 7.41 -39.219 -30.75 1 97.69 106 THR B CA 1
ATOM 5189 C C . THR B 1 106 ? 7.133 -37.75 -30.438 1 97.69 106 THR B C 1
ATOM 5191 O O . THR B 1 106 ? 6.117 -37.438 -29.812 1 97.69 106 THR B O 1
ATOM 5194 N N . ARG B 1 107 ? 8.023 -36.906 -30.906 1 96.94 107 ARG B N 1
ATOM 5195 C CA . ARG B 1 107 ? 7.867 -35.469 -30.672 1 96.94 107 ARG B CA 1
ATOM 5196 C C . ARG B 1 107 ? 7.121 -34.812 -31.828 1 96.94 107 ARG B C 1
ATOM 5198 O O . ARG B 1 107 ? 7.477 -35 -33 1 96.94 107 ARG B O 1
ATOM 5205 N N . VAL B 1 108 ? 6.047 -34.094 -31.531 1 97.44 108 VAL B N 1
ATOM 5206 C CA . VAL B 1 108 ? 5.359 -33.312 -32.531 1 97.44 108 VAL B CA 1
ATOM 5207 C C . VAL B 1 108 ? 6.195 -32.062 -32.906 1 97.44 108 VAL B C 1
ATOM 5209 O O . VAL B 1 108 ? 6.578 -31.312 -32 1 97.44 108 VAL B O 1
ATOM 5212 N N . THR B 1 109 ? 6.441 -31.844 -34.188 1 97.44 109 THR B N 1
ATOM 5213 C CA . THR B 1 109 ? 7.293 -30.734 -34.625 1 97.44 109 THR B CA 1
ATOM 5214 C C . THR B 1 109 ? 6.477 -29.672 -35.344 1 97.44 109 THR B C 1
ATOM 5216 O O . THR B 1 109 ? 6.836 -28.5 -35.344 1 97.44 109 THR B O 1
ATOM 5219 N N . LYS B 1 110 ? 5.445 -30.188 -35.938 1 97.75 110 LYS B N 1
ATOM 5220 C CA . LYS B 1 110 ? 4.637 -29.281 -36.75 1 9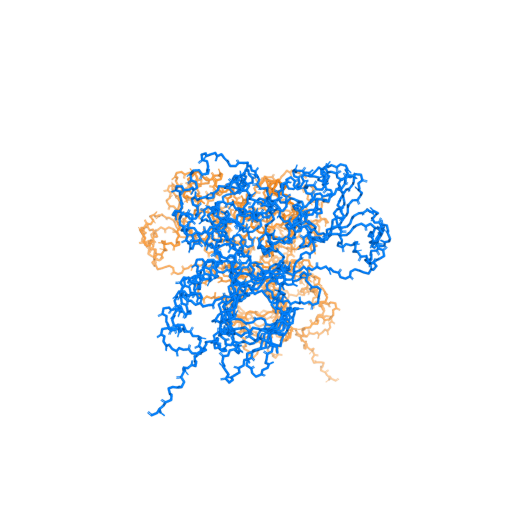7.75 110 LYS B CA 1
ATOM 5221 C C . LYS B 1 110 ? 3.182 -29.75 -36.781 1 97.75 110 LYS B C 1
ATOM 5223 O O . LYS B 1 110 ? 2.9 -30.938 -36.75 1 97.75 110 LYS B O 1
ATOM 5228 N N . ALA B 1 111 ? 2.271 -28.828 -36.844 1 98.31 111 ALA B N 1
ATOM 5229 C CA . ALA B 1 111 ? 0.85 -29.047 -37.094 1 98.31 111 ALA B CA 1
ATOM 5230 C C . ALA B 1 111 ? 0.275 -27.969 -38 1 98.31 111 ALA B C 1
ATOM 5232 O O . ALA B 1 111 ? 0.445 -26.781 -37.75 1 98.31 111 ALA B O 1
ATOM 5233 N N . LYS B 1 112 ? -0.327 -28.391 -39.062 1 98.31 112 LYS B N 1
ATOM 5234 C CA . LYS B 1 112 ? -0.893 -27.469 -40.031 1 98.31 112 LYS B CA 1
ATOM 5235 C C . LYS B 1 112 ? -2.373 -27.75 -40.281 1 98.31 112 LYS B C 1
ATOM 5237 O O . LYS B 1 112 ? -2.748 -28.891 -40.562 1 98.31 112 LYS B O 1
ATOM 5242 N N . PHE B 1 113 ? -3.18 -26.734 -40.188 1 98.31 113 PHE B N 1
ATOM 5243 C CA . PHE B 1 113 ? -4.602 -26.891 -40.469 1 98.31 113 PHE B CA 1
ATOM 5244 C C . PHE B 1 113 ? -4.863 -26.875 -41.969 1 98.31 113 PHE B C 1
ATOM 5246 O O . PHE B 1 113 ? -4.473 -25.938 -42.656 1 98.31 113 PHE B O 1
ATOM 5253 N N . GLN B 1 114 ? -5.516 -27.891 -42.406 1 96.88 114 GLN B N 1
ATOM 5254 C CA . GLN B 1 114 ? -5.895 -27.984 -43.812 1 96.88 114 GLN B CA 1
ATOM 5255 C C . GLN B 1 114 ? -7.312 -27.453 -44.031 1 96.88 114 GLN B C 1
ATOM 5257 O O . GLN B 1 114 ? -8.289 -28.141 -43.719 1 96.88 114 GLN B O 1
ATOM 5262 N N . GLU B 1 115 ? -7.406 -26.391 -44.75 1 95.44 115 GLU B N 1
ATOM 5263 C CA . GLU B 1 115 ? -8.672 -25.688 -44.906 1 95.44 115 GLU B CA 1
ATOM 5264 C C . GLU B 1 115 ? -9.695 -26.531 -45.656 1 95.44 115 GLU B C 1
ATOM 5266 O O . GLU B 1 115 ? -10.883 -26.516 -45.312 1 95.44 115 GLU B O 1
ATOM 5271 N N . GLU B 1 116 ? -9.289 -27.188 -46.594 1 92.88 116 GLU B N 1
ATOM 5272 C CA . GLU B 1 116 ? -10.227 -27.938 -47.438 1 92.88 116 GLU B CA 1
ATOM 5273 C C . GLU B 1 116 ? -10.742 -29.172 -46.688 1 92.88 116 GLU B C 1
ATOM 5275 O O . GLU B 1 116 ? -11.945 -29.422 -46.688 1 92.88 116 GLU B O 1
ATOM 5280 N N . ALA B 1 117 ? -9.82 -29.797 -46.031 1 93.56 117 ALA B N 1
ATOM 5281 C CA . ALA B 1 117 ? -10.188 -31.047 -45.344 1 93.56 117 ALA B CA 1
ATOM 5282 C C . ALA B 1 117 ? -10.742 -30.75 -43.938 1 93.56 117 ALA B C 1
ATOM 5284 O O . ALA B 1 117 ? -11.352 -31.625 -43.312 1 93.56 117 ALA B O 1
ATOM 5285 N N . LYS B 1 118 ? -10.523 -29.547 -43.438 1 96 118 LYS B N 1
ATOM 5286 C CA . LYS B 1 118 ? -10.891 -29.141 -42.094 1 96 118 LYS B CA 1
ATOM 5287 C C . LYS B 1 118 ? -10.281 -30.078 -41.062 1 96 118 LYS B C 1
ATOM 5289 O O . LYS B 1 118 ? -10.977 -30.531 -40.156 1 96 118 LYS B O 1
ATOM 5294 N N . GLN B 1 119 ? -9.047 -30.438 -41.281 1 96.62 119 GLN B N 1
ATOM 5295 C CA . GLN B 1 119 ? -8.297 -31.328 -40.406 1 96.62 119 GLN B CA 1
ATOM 5296 C C . GLN B 1 119 ? -6.887 -30.797 -40.156 1 96.62 119 GLN B C 1
ATOM 5298 O O . GLN B 1 119 ? -6.371 -30 -40.938 1 96.62 119 GLN B O 1
ATOM 5303 N N . TRP B 1 120 ? -6.336 -31.25 -39.062 1 98.5 120 TRP B N 1
ATOM 5304 C CA . TRP B 1 120 ? -4.938 -30.953 -38.75 1 98.5 120 TRP B CA 1
ATOM 5305 C C . TRP B 1 120 ? -4.023 -32.031 -39.344 1 98.5 120 TRP B C 1
ATOM 5307 O O . TRP B 1 120 ? -4.324 -33.219 -39.25 1 98.5 120 TRP B O 1
ATOM 5317 N N . GLU B 1 121 ? -3.055 -31.594 -40.031 1 98.5 121 GLU B N 1
ATOM 5318 C CA . GLU B 1 121 ? -1.93 -32.438 -40.375 1 98.5 121 GLU B CA 1
ATOM 5319 C C . GLU B 1 121 ? -0.778 -32.281 -39.375 1 98.5 121 GLU B C 1
ATOM 5321 O O . GLU B 1 121 ? -0.245 -31.188 -39.219 1 98.5 121 GLU B O 1
ATOM 5326 N N . ILE B 1 122 ? -0.387 -33.375 -38.688 1 98.44 122 ILE B N 1
ATOM 5327 C CA . ILE B 1 122 ? 0.59 -33.344 -37.625 1 98.44 122 ILE B CA 1
ATOM 5328 C C . ILE B 1 122 ? 1.842 -34.125 -38 1 98.44 122 ILE B C 1
ATOM 5330 O O . ILE B 1 122 ? 1.759 -35.281 -38.375 1 98.44 122 ILE B O 1
ATOM 5334 N N . SER B 1 123 ? 2.977 -33.406 -37.969 1 98.12 123 SER B N 1
ATOM 5335 C CA . SER B 1 123 ? 4.262 -34.031 -38.25 1 98.12 123 SER B CA 1
ATOM 5336 C C . SER B 1 123 ? 5.07 -34.281 -37 1 98.12 123 SER B C 1
ATOM 5338 O O . SER B 1 123 ? 4.953 -33.531 -36 1 98.12 123 SER B O 1
ATOM 5340 N N . THR B 1 124 ? 5.867 -35.344 -37 1 97.56 124 THR B N 1
ATOM 5341 C CA . THR B 1 124 ? 6.676 -35.719 -35.844 1 97.56 124 THR B CA 1
ATOM 5342 C C . THR B 1 124 ? 8.156 -35.75 -36.219 1 97.56 124 THR B C 1
ATOM 5344 O O . THR B 1 124 ? 8.508 -35.688 -37.406 1 97.56 124 THR B O 1
ATOM 5347 N N . ASP B 1 125 ? 9.016 -35.844 -35.219 1 95.94 125 ASP B N 1
ATOM 5348 C CA . ASP B 1 125 ? 10.461 -35.875 -35.438 1 95.94 125 ASP B CA 1
ATOM 5349 C C . ASP B 1 125 ? 10.891 -37.25 -35.969 1 95.94 125 ASP B C 1
ATOM 5351 O O . ASP B 1 125 ? 12.039 -37.438 -36.375 1 95.94 125 ASP B O 1
ATOM 5355 N N . GLN B 1 126 ? 9.945 -38.156 -36.094 1 92.81 126 GLN B N 1
ATOM 5356 C CA . GLN B 1 126 ? 10.234 -39.469 -36.656 1 92.81 126 GLN B CA 1
ATOM 5357 C C . GLN B 1 126 ? 9.789 -39.594 -38.094 1 92.81 126 GLN B C 1
ATOM 5359 O O . GLN B 1 126 ? 9.859 -40.656 -38.688 1 92.81 126 GLN B O 1
ATOM 5364 N N . GLY B 1 127 ? 9.266 -38.562 -38.562 1 93.12 127 GLY B N 1
ATOM 5365 C CA . GLY B 1 127 ? 8.875 -38.562 -39.938 1 93.12 127 GLY B CA 1
ATOM 5366 C C . GLY B 1 127 ? 7.453 -39.031 -40.188 1 93.12 127 GLY B C 1
ATOM 5367 O O . GLY B 1 127 ? 6.984 -39.062 -41.312 1 93.12 127 GLY B O 1
ATOM 5368 N N . GLU B 1 128 ? 6.746 -39.375 -39.125 1 96.44 128 GLU B N 1
ATOM 5369 C CA . GLU B 1 128 ? 5.359 -39.812 -39.281 1 96.44 128 GLU B CA 1
ATOM 5370 C C . GLU B 1 128 ? 4.414 -38.625 -39.406 1 96.44 128 GLU B C 1
ATOM 5372 O O . GLU B 1 128 ? 4.664 -37.562 -38.844 1 96.44 128 GLU B O 1
ATOM 5377 N N . ILE B 1 129 ? 3.371 -38.875 -40.188 1 97.62 129 ILE B N 1
ATOM 5378 C CA . ILE B 1 129 ? 2.348 -37.844 -40.375 1 97.62 129 ILE B CA 1
ATOM 5379 C C . ILE B 1 129 ? 0.999 -38.375 -39.875 1 97.62 129 ILE B C 1
ATOM 5381 O O . ILE B 1 129 ? 0.625 -39.5 -40.156 1 97.62 129 ILE B O 1
ATOM 5385 N N . PHE B 1 130 ? 0.369 -37.562 -39.094 1 98.19 130 PHE B N 1
ATOM 5386 C CA . PHE B 1 130 ? -0.96 -37.844 -38.562 1 98.19 130 PHE B CA 1
ATOM 5387 C C . PHE B 1 130 ? -1.975 -36.844 -39.062 1 98.19 130 PHE B C 1
ATOM 5389 O O . PHE B 1 130 ? -1.615 -35.688 -39.375 1 98.19 130 PHE B O 1
ATOM 5396 N N . GLU B 1 131 ? -3.232 -37.219 -39.219 1 98.25 131 GLU B N 1
ATOM 5397 C CA . GLU B 1 131 ? -4.348 -36.344 -39.5 1 98.25 131 GLU B CA 1
ATOM 5398 C C . GLU B 1 131 ? -5.469 -36.5 -38.469 1 98.25 131 GLU B C 1
ATOM 5400 O O . GLU B 1 131 ? -5.766 -37.625 -38.062 1 98.25 131 GLU B O 1
ATOM 5405 N N . ALA B 1 132 ? -5.988 -35.438 -38.062 1 98.5 132 ALA B N 1
ATOM 5406 C CA . ALA B 1 132 ? -7.066 -35.531 -37.094 1 98.5 132 ALA B CA 1
ATOM 5407 C C . ALA B 1 132 ? -7.941 -34.281 -37.156 1 98.5 132 ALA B C 1
ATOM 5409 O O . ALA B 1 132 ? -7.469 -33.188 -37.5 1 98.5 132 ALA B O 1
ATOM 5410 N N . LYS B 1 133 ? -9.164 -34.406 -36.781 1 98.06 133 LYS B N 1
ATOM 5411 C CA . LYS B 1 133 ? -10.078 -33.281 -36.688 1 98.06 133 LYS B CA 1
ATOM 5412 C C . LYS B 1 133 ? -9.695 -32.375 -35.5 1 98.06 133 LYS B C 1
ATOM 5414 O O . LYS B 1 133 ? -9.617 -31.156 -35.656 1 98.06 133 LYS B O 1
ATOM 5419 N N . TYR B 1 134 ? -9.492 -32.969 -34.375 1 98.75 134 TYR B N 1
ATOM 5420 C CA . TYR B 1 134 ? -9.18 -32.219 -33.156 1 98.75 134 TYR B CA 1
ATOM 5421 C C . TYR B 1 134 ? -7.699 -32.344 -32.812 1 98.75 134 TYR B C 1
ATOM 5423 O O . TYR B 1 134 ? -7.137 -33.438 -32.844 1 98.75 134 TYR B O 1
ATOM 5431 N N . LEU B 1 135 ? -7.035 -31.266 -32.562 1 98.81 135 LEU B N 1
ATOM 5432 C CA . LEU B 1 135 ? -5.699 -31.188 -31.984 1 98.81 135 LEU B CA 1
ATOM 5433 C C . LEU B 1 135 ? -5.746 -30.625 -30.578 1 98.81 135 LEU B C 1
ATOM 5435 O O . LEU B 1 135 ? -6.234 -29.516 -30.359 1 98.81 135 LEU B O 1
ATOM 5439 N N . ILE B 1 136 ? -5.289 -31.406 -29.594 1 98.81 136 ILE B N 1
ATOM 5440 C CA . ILE B 1 136 ? -5.379 -31 -28.203 1 98.81 136 ILE B CA 1
ATOM 5441 C C . ILE B 1 136 ? -3.982 -30.953 -27.578 1 98.81 136 ILE B C 1
ATOM 5443 O O . ILE B 1 136 ? -3.289 -31.984 -27.531 1 98.81 136 ILE B O 1
ATOM 5447 N N . SER B 1 137 ? -3.607 -29.812 -27.141 1 97.62 137 SER B N 1
ATOM 5448 C CA . SER B 1 137 ? -2.289 -29.625 -26.547 1 97.62 137 SER B CA 1
ATOM 5449 C C . SER B 1 137 ? -2.311 -29.938 -25.047 1 97.62 137 SER B C 1
ATOM 5451 O O . SER B 1 137 ? -3.004 -29.266 -24.281 1 97.62 137 SER B O 1
ATOM 5453 N N . GLY B 1 138 ? -1.59 -30.891 -24.609 1 96.56 138 GLY B N 1
ATOM 5454 C CA . GLY B 1 138 ? -1.284 -31.188 -23.219 1 96.56 138 GLY B CA 1
ATOM 5455 C C . GLY B 1 138 ? 0.187 -31.047 -22.891 1 96.56 138 GLY B C 1
ATOM 5456 O O . GLY B 1 138 ? 0.737 -31.812 -22.109 1 96.56 138 GLY B O 1
ATOM 5457 N N . VAL B 1 139 ? 0.845 -30.094 -23.5 1 89.56 139 VAL B N 1
ATOM 5458 C CA . VAL B 1 139 ? 2.293 -29.938 -23.422 1 89.56 139 VAL B CA 1
ATOM 5459 C C . VAL B 1 139 ? 2.68 -29.375 -22.062 1 89.56 139 VAL B C 1
ATOM 5461 O O . VAL B 1 139 ? 3.84 -29.469 -21.641 1 89.56 139 VAL B O 1
ATOM 5464 N N . GLY B 1 140 ? 1.757 -28.875 -21.375 1 84.81 140 GLY B N 1
ATOM 5465 C CA . GLY B 1 140 ? 2.039 -28.406 -20.031 1 84.81 140 GLY B CA 1
ATOM 5466 C C . GLY B 1 140 ? 2.658 -27.016 -20.016 1 84.81 140 GLY B C 1
ATOM 5467 O O . GLY B 1 140 ? 3.145 -26.531 -21.047 1 84.81 140 GLY B O 1
ATOM 5468 N N . CYS B 1 141 ? 2.773 -26.406 -18.844 1 77.25 141 CYS B N 1
ATOM 5469 C CA . CYS B 1 141 ? 3.215 -25.016 -18.656 1 77.25 141 CYS B CA 1
ATOM 5470 C C . CYS B 1 141 ? 4.715 -24.953 -18.406 1 77.25 141 CYS B C 1
ATOM 5472 O O . CYS B 1 141 ? 5.336 -23.906 -18.578 1 77.25 141 CYS B O 1
ATOM 5474 N N . LEU B 1 142 ? 5.301 -26.047 -17.969 1 74.5 142 LEU B N 1
ATOM 5475 C CA . LEU B 1 142 ? 6.68 -26.047 -17.5 1 74.5 142 LEU B CA 1
ATOM 5476 C C . LEU B 1 142 ? 7.5 -27.125 -18.188 1 74.5 142 LEU B C 1
ATOM 5478 O O . LEU B 1 142 ? 8.32 -27.797 -17.547 1 74.5 142 LEU B O 1
ATOM 5482 N N . SER B 1 143 ? 7.367 -27.266 -19.391 1 78.75 143 SER B N 1
ATOM 5483 C CA . SER B 1 143 ? 7.977 -28.391 -20.094 1 78.75 143 SER B CA 1
ATOM 5484 C C . SER B 1 143 ? 9.234 -27.969 -20.844 1 78.75 143 SER B C 1
ATOM 5486 O O . SER B 1 143 ? 10.031 -28.797 -21.25 1 78.75 143 SER B O 1
ATOM 5488 N N . THR B 1 144 ? 9.438 -26.766 -20.953 1 78.62 144 THR B N 1
ATOM 5489 C CA . THR B 1 144 ? 10.609 -26.266 -21.656 1 78.62 144 THR B CA 1
ATOM 5490 C C . THR B 1 144 ? 11.578 -25.594 -20.688 1 78.62 144 THR B C 1
ATOM 5492 O O . THR B 1 144 ? 11.227 -24.625 -20.016 1 78.62 144 THR B O 1
ATOM 5495 N N . THR B 1 145 ? 12.773 -26.156 -20.719 1 78.38 145 THR B N 1
ATOM 5496 C CA . THR B 1 145 ? 13.781 -25.656 -19.797 1 78.38 145 THR B CA 1
ATOM 5497 C C . THR B 1 145 ? 14.383 -24.344 -20.297 1 78.38 145 THR B C 1
ATOM 5499 O O . THR B 1 145 ? 14.398 -24.094 -21.5 1 78.38 145 THR B O 1
ATOM 5502 N N . ASN B 1 146 ? 14.789 -23.578 -19.391 1 77.81 146 ASN B N 1
ATOM 5503 C CA . ASN B 1 146 ? 15.539 -22.359 -19.688 1 77.81 146 ASN B CA 1
ATOM 5504 C C . ASN B 1 146 ? 16.969 -22.438 -19.188 1 77.81 146 ASN B C 1
ATOM 5506 O O . ASN B 1 146 ? 17.219 -22.375 -17.984 1 77.81 146 ASN B O 1
ATOM 5510 N N . ILE B 1 147 ? 17.844 -22.734 -20.062 1 79.44 147 ILE B N 1
ATOM 5511 C CA . ILE B 1 147 ? 19.266 -22.625 -19.719 1 79.44 147 ILE B CA 1
ATOM 5512 C C . ILE B 1 147 ? 19.859 -21.375 -20.344 1 79.44 147 ILE B C 1
ATOM 5514 O O . ILE B 1 147 ? 19.984 -21.266 -21.562 1 79.44 147 ILE B O 1
ATOM 5518 N N . PRO B 1 148 ? 20.203 -20.516 -19.484 1 80.44 148 PRO B N 1
ATOM 5519 C CA . PRO B 1 148 ? 20.812 -19.297 -20.047 1 80.44 148 PRO B CA 1
ATOM 5520 C C . PRO B 1 148 ? 22.078 -19.609 -20.859 1 80.44 148 PRO B C 1
ATOM 5522 O O . PRO B 1 148 ? 22.844 -20.516 -20.5 1 80.44 148 PRO B O 1
ATOM 5525 N N . PRO B 1 149 ? 22.297 -18.906 -21.875 1 83.56 149 PRO B N 1
ATOM 5526 C CA . PRO B 1 149 ? 23.469 -19.141 -22.719 1 83.56 149 PRO B CA 1
ATOM 5527 C C . PRO B 1 149 ? 24.75 -18.562 -22.125 1 83.56 149 PRO B C 1
ATOM 5529 O O . PRO B 1 149 ? 25.297 -17.578 -22.641 1 83.56 149 PRO B O 1
ATOM 5532 N N . PHE B 1 150 ? 25.219 -19.234 -21.156 1 89.25 150 PHE B N 1
ATOM 5533 C CA . PHE B 1 150 ? 26.438 -18.766 -20.531 1 89.25 150 PHE B CA 1
ATOM 5534 C C . PHE B 1 150 ? 27.641 -19.047 -21.438 1 89.25 150 PHE B C 1
ATOM 5536 O O . PHE B 1 150 ? 27.844 -20.172 -21.891 1 89.25 150 PHE B O 1
ATOM 5543 N N . GLU B 1 151 ? 28.422 -18.062 -21.609 1 91.06 151 GLU B N 1
ATOM 5544 C CA . GLU B 1 151 ? 29.656 -18.234 -22.359 1 91.06 151 GLU B CA 1
ATOM 5545 C C . GLU B 1 151 ? 30.578 -19.266 -21.703 1 91.06 151 GLU B C 1
ATOM 5547 O O . GLU B 1 151 ? 30.734 -19.266 -20.484 1 91.06 151 GLU B O 1
ATOM 5552 N N . GLY B 1 152 ? 31.031 -20.156 -22.5 1 92.56 152 GLY B N 1
ATOM 5553 C CA . GLY B 1 152 ? 32.062 -21.078 -22.031 1 92.56 152 GLY B CA 1
ATOM 5554 C C . GLY B 1 152 ? 31.484 -22.328 -21.406 1 92.56 152 GLY B C 1
ATOM 5555 O O . GLY B 1 152 ? 32.219 -23.172 -20.891 1 92.56 152 GLY B O 1
ATOM 5556 N N . SER B 1 153 ? 30.203 -22.5 -21.469 1 90.88 153 SER B N 1
ATOM 5557 C CA . SER B 1 153 ? 29.562 -23.656 -20.859 1 90.88 153 SER B CA 1
ATOM 5558 C C . SER B 1 153 ? 30.109 -24.969 -21.438 1 90.88 153 SER B C 1
ATOM 5560 O O . SER B 1 153 ? 30.234 -25.969 -20.734 1 90.88 153 SER B O 1
ATOM 5562 N N . GLU B 1 154 ? 30.547 -24.969 -22.656 1 92.25 154 GLU B N 1
ATOM 5563 C CA . GLU B 1 154 ? 31.047 -26.156 -23.344 1 92.25 154 GLU B CA 1
ATOM 5564 C C . GLU B 1 154 ? 32.438 -26.516 -22.875 1 92.25 154 GLU B C 1
ATOM 5566 O O . GLU B 1 154 ? 32.906 -27.656 -23.047 1 92.25 154 GLU B O 1
ATOM 5571 N N . SER B 1 155 ? 33.125 -25.578 -22.328 1 93.56 155 SER B N 1
ATOM 5572 C CA . SER B 1 155 ? 34.5 -25.797 -21.922 1 93.56 155 SER B CA 1
ATOM 5573 C C . SER B 1 155 ? 34.594 -26.375 -20.516 1 93.56 155 SER B C 1
ATOM 5575 O O . SER B 1 155 ? 35.656 -26.844 -20.078 1 93.56 155 SER B O 1
ATOM 5577 N N . PHE B 1 156 ? 33.531 -26.406 -19.766 1 96.75 156 PHE B N 1
ATOM 5578 C CA . PHE B 1 156 ? 33.531 -26.891 -18.391 1 96.75 156 PHE B CA 1
ATOM 5579 C C . PHE B 1 156 ? 33.938 -28.359 -18.328 1 96.75 156 PHE B C 1
ATOM 5581 O O . PHE B 1 156 ? 33.406 -29.188 -19.094 1 96.75 156 PHE B O 1
ATOM 5588 N N . LYS B 1 157 ? 34.812 -28.719 -17.453 1 97.25 157 LYS B N 1
ATOM 5589 C CA . LYS B 1 157 ? 35.344 -30.078 -17.406 1 97.25 157 LYS B CA 1
ATOM 5590 C C . LYS B 1 157 ? 34.531 -30.938 -16.438 1 97.25 157 LYS B C 1
ATOM 5592 O O . LYS B 1 157 ? 34.656 -32.156 -16.438 1 97.25 157 LYS B O 1
ATOM 5597 N N . GLY B 1 158 ? 33.75 -30.266 -15.586 1 97.19 158 GLY B N 1
ATOM 5598 C CA . GLY B 1 158 ? 32.906 -31 -14.648 1 97.19 158 GLY B CA 1
ATOM 5599 C C . GLY B 1 158 ? 31.578 -31.453 -15.242 1 97.19 158 GLY B C 1
ATOM 5600 O O . GLY B 1 158 ? 31.453 -31.578 -16.469 1 97.19 158 GLY B O 1
ATOM 5601 N N . GLU B 1 159 ? 30.656 -31.797 -14.414 1 97.25 159 GLU B N 1
ATOM 5602 C CA . GLU B 1 159 ? 29.328 -32.25 -14.812 1 97.25 159 GLU B CA 1
ATOM 5603 C C . GLU B 1 159 ? 28.328 -31.094 -14.781 1 97.25 159 GLU B C 1
ATOM 5605 O O . GLU B 1 159 ? 28.406 -30.219 -13.93 1 97.25 159 GLU B O 1
ATOM 5610 N N . GLN B 1 160 ? 27.375 -31.094 -15.727 1 96.38 160 GLN B N 1
ATOM 5611 C CA . GLN B 1 160 ? 26.312 -30.078 -15.797 1 96.38 160 GLN B CA 1
ATOM 5612 C C . GLN B 1 160 ? 24.938 -30.734 -15.844 1 96.38 160 GLN B C 1
ATOM 5614 O O . GLN B 1 160 ? 24.734 -31.688 -16.594 1 96.38 160 GLN B O 1
ATOM 5619 N N . TYR B 1 161 ? 24.094 -30.25 -14.984 1 96.38 161 TYR B N 1
ATOM 5620 C CA . TYR B 1 161 ? 22.719 -30.766 -14.945 1 96.38 161 TYR B CA 1
ATOM 5621 C C . TYR B 1 161 ? 21.719 -29.625 -14.922 1 96.38 161 TYR B C 1
ATOM 5623 O O . TYR B 1 161 ? 21.984 -28.547 -14.375 1 96.38 161 TYR B O 1
ATOM 5631 N N . HIS B 1 162 ? 20.625 -29.766 -15.555 1 95.5 162 HIS B N 1
ATOM 5632 C CA . HIS B 1 162 ? 19.453 -28.891 -15.391 1 95.5 162 HIS B CA 1
ATOM 5633 C C . HIS B 1 162 ? 18.328 -29.625 -14.656 1 95.5 162 HIS B C 1
ATOM 5635 O O . HIS B 1 162 ? 18.062 -30.781 -14.945 1 95.5 162 HIS B O 1
ATOM 5641 N N . THR B 1 163 ? 17.625 -28.922 -13.797 1 95.38 163 THR B N 1
ATOM 5642 C CA . THR B 1 163 ? 16.609 -29.547 -12.961 1 95.38 163 THR B CA 1
ATOM 5643 C C . THR B 1 163 ? 15.43 -30.016 -13.805 1 95.38 163 THR B C 1
ATOM 5645 O O . THR B 1 163 ? 14.719 -30.938 -13.422 1 95.38 163 THR B O 1
ATOM 5648 N N . GLY B 1 164 ? 15.188 -29.438 -14.961 1 93.25 164 GLY B N 1
ATOM 5649 C CA . GLY B 1 164 ? 14.078 -29.812 -15.828 1 93.25 164 GLY B CA 1
ATOM 5650 C C . GLY B 1 164 ? 14.406 -30.969 -16.75 1 93.25 164 GLY B C 1
ATOM 5651 O O . GLY B 1 164 ? 13.523 -31.484 -17.438 1 93.25 164 GLY B O 1
ATOM 5652 N N . ARG B 1 165 ? 15.648 -31.312 -16.875 1 93.19 165 ARG B N 1
ATOM 5653 C CA . ARG B 1 165 ? 16.156 -32.438 -17.641 1 93.19 165 ARG B CA 1
ATOM 5654 C C . ARG B 1 165 ? 17.25 -33.188 -16.875 1 93.19 165 ARG B C 1
ATOM 5656 O O . ARG B 1 165 ? 18.422 -33.062 -17.203 1 93.19 165 ARG B O 1
ATOM 5663 N N . TRP B 1 166 ? 16.797 -33.906 -15.906 1 95.56 166 TRP B N 1
ATOM 5664 C CA . TRP B 1 166 ? 17.719 -34.594 -14.992 1 95.56 166 TRP B CA 1
ATOM 5665 C C . TRP B 1 166 ? 17.906 -36.062 -15.383 1 95.56 166 TRP B C 1
ATOM 5667 O O . TRP B 1 166 ? 16.969 -36.719 -15.805 1 95.56 166 TRP B O 1
ATOM 5677 N N . PRO B 1 167 ? 19.047 -36.594 -15.172 1 95 167 PRO B N 1
ATOM 5678 C CA . PRO B 1 167 ? 19.281 -38 -15.492 1 95 167 PRO B CA 1
ATOM 5679 C C . PRO B 1 167 ? 18.359 -38.938 -14.719 1 95 167 PRO B C 1
ATOM 5681 O O . PRO B 1 167 ? 17.953 -38.625 -13.594 1 95 167 PRO B O 1
ATOM 5684 N N . HIS B 1 168 ? 18.078 -40.062 -15.336 1 92.12 168 HIS B N 1
ATOM 5685 C CA . HIS B 1 168 ? 17.234 -41.062 -14.68 1 92.12 168 HIS B CA 1
ATOM 5686 C C . HIS B 1 168 ? 18.016 -41.844 -13.641 1 92.12 168 HIS B C 1
ATOM 5688 O O . HIS B 1 168 ? 17.422 -42.438 -12.727 1 92.12 168 HIS B O 1
ATOM 5694 N N . ASP B 1 169 ? 19.312 -41.812 -13.82 1 92.81 169 ASP B N 1
ATOM 5695 C CA . ASP B 1 169 ? 20.172 -42.469 -12.836 1 92.81 169 ASP B CA 1
ATOM 5696 C C . ASP B 1 169 ? 20.594 -41.469 -11.742 1 92.81 169 ASP B C 1
ATOM 5698 O O . ASP B 1 169 ? 20.688 -40.281 -11.992 1 92.81 169 ASP B O 1
ATOM 5702 N N . LYS B 1 170 ? 20.859 -42 -10.625 1 93.5 170 LYS B N 1
ATOM 5703 C CA . LYS B 1 170 ? 21.234 -41.188 -9.492 1 93.5 170 LYS B CA 1
ATOM 5704 C C . LYS B 1 170 ? 22.562 -40.469 -9.734 1 93.5 170 LYS B C 1
ATOM 5706 O O . LYS B 1 170 ? 23.516 -41.094 -10.234 1 93.5 170 LYS B O 1
ATOM 5711 N N . VAL B 1 171 ? 22.625 -39.219 -9.492 1 96.31 171 VAL B N 1
ATOM 5712 C CA . VAL B 1 171 ? 23.859 -38.469 -9.547 1 96.31 171 VAL B CA 1
ATOM 5713 C C . VAL B 1 171 ? 24.516 -38.438 -8.164 1 96.31 171 VAL B C 1
ATOM 5715 O O . VAL B 1 171 ? 23.859 -38.156 -7.164 1 96.31 171 VAL B O 1
ATOM 5718 N N . ASP B 1 172 ? 25.75 -38.812 -8.055 1 96.75 172 ASP B N 1
ATOM 5719 C CA . ASP B 1 172 ? 26.5 -38.844 -6.801 1 96.75 172 ASP B CA 1
ATOM 5720 C C . ASP B 1 172 ? 27.312 -37.562 -6.609 1 96.75 172 ASP B C 1
ATOM 5722 O O . ASP B 1 172 ? 28.188 -37.25 -7.414 1 96.75 172 ASP B O 1
ATOM 5726 N N . PHE B 1 173 ? 27.094 -36.875 -5.492 1 98 173 PHE B N 1
ATOM 5727 C CA . PHE B 1 173 ? 27.766 -35.594 -5.254 1 98 173 PHE B CA 1
ATOM 5728 C C . PHE B 1 173 ? 28.859 -35.75 -4.207 1 98 173 PHE B C 1
ATOM 5730 O O . PHE B 1 173 ? 29.469 -34.75 -3.793 1 98 173 PHE B O 1
ATOM 5737 N N . THR B 1 174 ? 29.109 -36.969 -3.734 1 97.81 174 THR B N 1
ATOM 5738 C CA . THR B 1 174 ? 30.094 -37.219 -2.691 1 97.81 174 THR B CA 1
ATOM 5739 C C . THR B 1 174 ? 31.469 -36.688 -3.117 1 97.81 174 THR B C 1
ATOM 5741 O O . THR B 1 174 ? 31.969 -37.031 -4.191 1 97.81 174 THR B O 1
ATOM 5744 N N . GLY B 1 175 ? 32 -35.875 -2.25 1 97.88 175 GLY B N 1
ATOM 5745 C CA . GLY B 1 175 ? 33.344 -35.344 -2.488 1 97.88 175 GLY B CA 1
ATOM 5746 C C . GLY B 1 175 ? 33.375 -34.25 -3.541 1 97.88 175 GLY B C 1
ATOM 5747 O O . GLY B 1 175 ? 34.438 -33.781 -3.926 1 97.88 175 GLY B O 1
ATOM 5748 N N . LYS B 1 176 ? 32.219 -33.781 -3.941 1 98.38 176 LYS B N 1
ATOM 5749 C CA . LYS B 1 176 ? 32.156 -32.812 -5.043 1 98.38 176 LYS B CA 1
ATOM 5750 C C . LYS B 1 176 ? 31.875 -31.406 -4.539 1 98.38 176 LYS B C 1
ATOM 5752 O O . LYS B 1 176 ? 31.219 -31.234 -3.518 1 98.38 176 LYS B O 1
ATOM 5757 N N . ARG B 1 177 ? 32.531 -30.469 -5.168 1 98.06 177 ARG B N 1
ATOM 5758 C CA . ARG B 1 177 ? 32.156 -29.078 -5.035 1 98.06 177 ARG B CA 1
ATOM 5759 C C . ARG B 1 177 ? 31.031 -28.734 -6.02 1 98.06 177 ARG B C 1
ATOM 5761 O O . ARG B 1 177 ? 31.234 -28.766 -7.234 1 98.06 177 ARG B O 1
ATOM 5768 N N . VAL B 1 178 ? 29.797 -28.312 -5.547 1 98.88 178 VAL B N 1
ATOM 5769 C CA . VAL B 1 178 ? 28.625 -28.141 -6.387 1 98.88 178 VAL B CA 1
ATOM 5770 C C . VAL B 1 178 ? 28.188 -26.672 -6.379 1 98.88 178 VAL B C 1
ATOM 5772 O O . VAL B 1 178 ? 28.109 -26.047 -5.316 1 98.88 178 VAL B O 1
ATOM 5775 N N . VAL B 1 179 ? 27.891 -26.109 -7.562 1 98.75 179 VAL B N 1
ATOM 5776 C CA . VAL B 1 179 ? 27.281 -24.797 -7.703 1 98.75 179 VAL B CA 1
ATOM 5777 C C . VAL B 1 179 ? 25.844 -24.953 -8.18 1 98.75 179 VAL B C 1
ATOM 5779 O O . VAL B 1 179 ? 25.562 -25.688 -9.133 1 98.75 179 VAL B O 1
ATOM 5782 N N . VAL B 1 180 ? 24.953 -24.406 -7.48 1 98.62 180 VAL B N 1
ATOM 5783 C CA . VAL B 1 180 ? 23.562 -24.328 -7.895 1 98.62 180 VAL B CA 1
ATOM 5784 C C . VAL B 1 180 ? 23.234 -22.906 -8.352 1 98.62 180 VAL B C 1
ATOM 5786 O O . VAL B 1 180 ? 23.469 -21.938 -7.617 1 98.62 180 VAL B O 1
ATOM 5789 N N . ILE B 1 181 ? 22.75 -22.734 -9.57 1 97.69 181 ILE B N 1
ATOM 5790 C CA . ILE B 1 181 ? 22.375 -21.438 -10.102 1 97.69 181 ILE B CA 1
ATOM 5791 C C . ILE B 1 181 ? 20.844 -21.297 -10.086 1 97.69 181 ILE B C 1
ATOM 5793 O O . ILE B 1 181 ? 20.156 -21.906 -10.898 1 97.69 181 ILE B O 1
ATOM 5797 N N . GLY B 1 182 ? 20.359 -20.531 -9.164 1 96.06 182 GLY B N 1
ATOM 5798 C CA . GLY B 1 182 ? 18.938 -20.328 -9.016 1 96.06 182 GLY B CA 1
ATOM 5799 C C . GLY B 1 182 ? 18.359 -21 -7.777 1 96.06 182 GLY B C 1
ATOM 5800 O O . GLY B 1 182 ? 18.797 -22.094 -7.402 1 96.06 182 GLY B O 1
ATOM 5801 N N . ASN B 1 183 ? 17.344 -20.281 -7.191 1 96.19 183 ASN B N 1
ATOM 5802 C CA . ASN B 1 183 ? 16.75 -20.781 -5.961 1 96.19 183 ASN B CA 1
ATOM 5803 C C . ASN B 1 183 ? 15.219 -20.719 -6.012 1 96.19 183 ASN B C 1
ATOM 5805 O O . ASN B 1 183 ? 14.57 -20.422 -5.004 1 96.19 183 ASN B O 1
ATOM 5809 N N . GLY B 1 184 ? 14.617 -20.922 -7.219 1 94.62 184 GLY B N 1
ATOM 5810 C CA . GLY B 1 184 ? 13.195 -21.203 -7.262 1 94.62 184 GLY B CA 1
ATOM 5811 C C . GLY B 1 184 ? 12.828 -22.531 -6.621 1 94.62 184 GLY B C 1
ATOM 5812 O O . GLY B 1 184 ? 13.562 -23.047 -5.777 1 94.62 184 GLY B O 1
ATOM 5813 N N . SER B 1 185 ? 11.75 -23.047 -6.98 1 94.5 185 SER B N 1
ATOM 5814 C CA . SER B 1 185 ? 11.273 -24.281 -6.371 1 94.5 185 SER B CA 1
ATOM 5815 C C . SER B 1 185 ? 12.266 -25.422 -6.59 1 94.5 185 SER B C 1
ATOM 5817 O O . SER B 1 185 ? 12.664 -26.094 -5.637 1 94.5 185 SER B O 1
ATOM 5819 N N . SER B 1 186 ? 12.719 -25.609 -7.828 1 95.75 186 SER B N 1
ATOM 5820 C CA . SER B 1 186 ? 13.617 -26.719 -8.125 1 95.75 186 SER B CA 1
ATOM 5821 C C . SER B 1 186 ? 14.977 -26.516 -7.457 1 95.75 186 SER B C 1
ATOM 5823 O O . SER B 1 186 ? 15.578 -27.484 -6.977 1 95.75 186 SER B O 1
ATOM 5825 N N . GLY B 1 187 ? 15.422 -25.234 -7.43 1 97.25 187 GLY B N 1
ATOM 5826 C CA . GLY B 1 187 ? 16.688 -24.953 -6.758 1 97.25 187 GLY B CA 1
ATOM 5827 C C . GLY B 1 187 ? 16.656 -25.266 -5.273 1 97.25 187 GLY B C 1
ATOM 5828 O O . GLY B 1 187 ? 17.516 -25.969 -4.766 1 97.25 187 GLY B O 1
ATOM 5829 N N . VAL B 1 188 ? 15.617 -24.812 -4.629 1 97.75 188 VAL B N 1
ATOM 5830 C CA . VAL B 1 188 ? 15.469 -25 -3.188 1 97.75 188 VAL B CA 1
ATOM 5831 C C . VAL B 1 188 ? 15.359 -26.484 -2.863 1 97.75 188 VAL B C 1
ATOM 5833 O O . VAL B 1 188 ? 16.016 -26.969 -1.939 1 97.75 188 VAL B O 1
ATOM 5836 N N . GLN B 1 189 ? 14.602 -27.172 -3.625 1 97.19 189 GLN B N 1
ATOM 5837 C CA . GLN B 1 189 ? 14.414 -28.594 -3.375 1 97.19 189 GLN B CA 1
ATOM 5838 C C . GLN B 1 189 ? 15.703 -29.375 -3.652 1 97.19 189 GLN B C 1
ATOM 5840 O O . GLN B 1 189 ? 16.047 -30.297 -2.908 1 97.19 189 GLN B O 1
ATOM 5845 N N . THR B 1 190 ? 16.438 -29 -4.641 1 97.75 190 THR B N 1
ATOM 5846 C CA . THR B 1 190 ? 17.688 -29.656 -4.984 1 97.75 190 THR B CA 1
ATOM 5847 C C . THR B 1 190 ? 18.75 -29.422 -3.91 1 97.75 190 THR B C 1
ATOM 5849 O O . THR B 1 190 ? 19.438 -30.344 -3.494 1 97.75 190 THR B O 1
ATOM 5852 N N . MET B 1 191 ? 18.812 -28.219 -3.457 1 97.94 191 MET B N 1
ATOM 5853 C CA . MET B 1 191 ? 19.844 -27.812 -2.514 1 97.94 191 MET B CA 1
ATOM 5854 C C . MET B 1 191 ? 19.734 -28.594 -1.208 1 97.94 191 MET B C 1
ATOM 5856 O O . MET B 1 191 ? 20.734 -28.953 -0.604 1 97.94 191 MET B O 1
ATOM 5860 N N . GLN B 1 192 ? 18.5 -28.859 -0.778 1 95.38 192 GLN B N 1
ATOM 5861 C CA . GLN B 1 192 ? 18.297 -29.547 0.494 1 95.38 192 GLN B CA 1
ATOM 5862 C C . GLN B 1 192 ? 18.906 -30.938 0.48 1 95.38 192 GLN B C 1
ATOM 5864 O O . GLN B 1 192 ? 19.406 -31.422 1.504 1 95.38 192 GLN B O 1
ATOM 5869 N N . GLU B 1 193 ? 18.922 -31.547 -0.67 1 96.75 193 GLU B N 1
ATOM 5870 C CA . GLU B 1 193 ? 19.469 -32.906 -0.803 1 96.75 193 GLU B CA 1
ATOM 5871 C C . GLU B 1 193 ? 20.953 -32.875 -1.117 1 96.75 193 GLU B C 1
ATOM 5873 O O . GLU B 1 193 ? 21.734 -33.656 -0.571 1 96.75 193 GLU B O 1
ATOM 5878 N N . VAL B 1 194 ? 21.375 -31.938 -1.939 1 97.88 194 VAL B N 1
ATOM 5879 C CA . VAL B 1 194 ? 22.766 -31.828 -2.344 1 97.88 194 VAL B CA 1
ATOM 5880 C C . VAL B 1 194 ? 23.625 -31.453 -1.138 1 97.88 194 VAL B C 1
ATOM 5882 O O . VAL B 1 194 ? 24.734 -31.969 -0.976 1 97.88 194 VAL B O 1
ATOM 5885 N N . ALA B 1 195 ? 23.156 -30.609 -0.301 1 97.69 195 ALA B N 1
ATOM 5886 C CA . ALA B 1 195 ? 23.906 -30.141 0.867 1 97.69 195 ALA B CA 1
ATOM 5887 C C . ALA B 1 195 ? 24.234 -31.297 1.805 1 97.69 195 ALA B C 1
ATOM 5889 O O . ALA B 1 195 ? 25.25 -31.266 2.498 1 97.69 195 ALA B O 1
ATOM 5890 N N . LYS B 1 196 ? 23.438 -32.344 1.808 1 96.75 196 LYS B N 1
ATOM 5891 C CA . LYS B 1 196 ? 23.641 -33.5 2.689 1 96.75 196 LYS B CA 1
ATOM 5892 C C . LYS B 1 196 ? 24.828 -34.344 2.225 1 96.75 196 LYS B C 1
ATOM 5894 O O . LYS B 1 196 ? 25.422 -35.094 3.016 1 96.75 196 LYS B O 1
ATOM 5899 N N . GLU B 1 197 ? 25.141 -34.219 0.947 1 97 197 GLU B N 1
ATOM 5900 C CA . GLU B 1 197 ? 26.078 -35.188 0.36 1 97 197 GLU B CA 1
ATOM 5901 C C . GLU B 1 197 ? 27.359 -34.5 -0.121 1 97 197 GLU B C 1
ATOM 5903 O O . GLU B 1 197 ? 28.453 -35.031 0.004 1 97 197 GLU B O 1
ATOM 5908 N N . ALA B 1 198 ? 27.266 -33.25 -0.573 1 98.19 198 ALA B N 1
ATOM 5909 C CA . ALA B 1 198 ? 28.344 -32.594 -1.282 1 98.19 198 ALA B CA 1
ATOM 5910 C C . ALA B 1 198 ? 29.453 -32.156 -0.318 1 98.19 198 ALA B C 1
ATOM 5912 O O . ALA B 1 198 ? 29.188 -31.891 0.855 1 98.19 198 ALA B O 1
ATOM 5913 N N . LYS B 1 199 ? 30.672 -32.094 -0.779 1 98.44 199 LYS B N 1
ATOM 5914 C CA . LYS B 1 199 ? 31.766 -31.547 -0.005 1 98.44 199 LYS B CA 1
ATOM 5915 C C . LYS B 1 199 ? 31.562 -30.062 0.263 1 98.44 199 LYS B C 1
ATOM 5917 O O . LYS B 1 199 ? 31.781 -29.578 1.378 1 98.44 199 LYS B O 1
ATOM 5922 N N . GLU B 1 200 ? 31.188 -29.391 -0.802 1 98.38 200 GLU B N 1
ATOM 5923 C CA . GLU B 1 200 ? 30.828 -27.984 -0.757 1 98.38 200 GLU B CA 1
ATOM 5924 C C . GLU B 1 200 ? 29.656 -27.688 -1.681 1 98.38 200 GLU B C 1
ATOM 5926 O O . GLU B 1 200 ? 29.516 -28.297 -2.736 1 98.38 200 GLU B O 1
ATOM 5931 N N . MET B 1 201 ? 28.812 -26.734 -1.267 1 98.75 201 MET B N 1
ATOM 5932 C CA . MET B 1 201 ? 27.719 -26.266 -2.121 1 98.75 201 MET B CA 1
ATOM 5933 C C . MET B 1 201 ? 27.625 -24.75 -2.104 1 98.75 201 MET B C 1
ATOM 5935 O O . MET B 1 201 ? 27.641 -24.141 -1.035 1 98.75 201 MET B O 1
ATOM 5939 N N . THR B 1 202 ? 27.594 -24.125 -3.242 1 98.75 202 THR B N 1
ATOM 5940 C CA . THR B 1 202 ? 27.453 -22.688 -3.363 1 98.75 202 THR B CA 1
ATOM 5941 C C . THR B 1 202 ? 26.203 -22.328 -4.176 1 98.75 202 THR B C 1
ATOM 5943 O O . THR B 1 202 ? 26.031 -22.812 -5.297 1 98.75 202 THR B O 1
ATOM 5946 N N . LEU B 1 203 ? 25.359 -21.578 -3.602 1 98.75 203 LEU B N 1
ATOM 5947 C CA . LEU B 1 203 ? 24.234 -21.031 -4.328 1 98.75 203 LEU B CA 1
ATOM 5948 C C . LEU B 1 203 ? 24.594 -19.703 -4.984 1 98.75 203 LEU B C 1
ATOM 5950 O O . LEU B 1 203 ? 25.078 -18.781 -4.309 1 98.75 203 LEU B O 1
ATOM 5954 N N . LEU B 1 204 ? 24.484 -19.625 -6.262 1 98.5 204 LEU B N 1
ATOM 5955 C CA . LEU B 1 204 ? 24.5 -18.359 -6.98 1 98.5 204 LEU B CA 1
ATOM 5956 C C . LEU B 1 204 ? 23.078 -17.828 -7.16 1 98.5 204 LEU B C 1
ATOM 5958 O O . LEU B 1 204 ? 22.297 -18.406 -7.922 1 98.5 204 LEU B O 1
ATOM 5962 N N . MET B 1 205 ? 22.75 -16.766 -6.438 1 97.75 205 MET B N 1
ATOM 5963 C CA . MET B 1 205 ? 21.375 -16.328 -6.293 1 97.75 205 MET B CA 1
ATOM 5964 C C . MET B 1 205 ? 21.188 -14.93 -6.863 1 97.75 205 MET B C 1
ATOM 5966 O O . MET B 1 205 ? 21.891 -14 -6.473 1 97.75 205 MET B O 1
ATOM 5970 N N . ARG B 1 206 ? 20.266 -14.82 -7.777 1 92.81 206 ARG B N 1
ATOM 5971 C CA . ARG B 1 206 ? 19.906 -13.5 -8.289 1 92.81 206 ARG B CA 1
ATOM 5972 C C . ARG B 1 206 ? 18.828 -12.852 -7.438 1 92.81 206 ARG B C 1
ATOM 5974 O O . ARG B 1 206 ? 18.953 -11.688 -7.047 1 92.81 206 ARG B O 1
ATOM 5981 N N . THR B 1 207 ? 17.719 -13.523 -7.121 1 93.62 207 THR B N 1
ATOM 5982 C CA . THR B 1 207 ? 16.594 -13.031 -6.352 1 93.62 207 THR B CA 1
ATOM 5983 C C . THR B 1 207 ? 16.234 -14 -5.227 1 93.62 207 THR B C 1
ATOM 5985 O O . THR B 1 207 ? 15.977 -15.18 -5.473 1 93.62 207 THR B O 1
ATOM 5988 N N . PRO B 1 208 ? 16.297 -13.516 -4.004 1 96.69 208 PRO B N 1
ATOM 5989 C CA . PRO B 1 208 ? 15.812 -14.391 -2.93 1 96.69 208 PRO B CA 1
ATOM 5990 C C . PRO B 1 208 ? 14.305 -14.641 -2.996 1 96.69 208 PRO B C 1
ATOM 5992 O O . PRO B 1 208 ? 13.555 -13.758 -3.422 1 96.69 208 PRO B O 1
ATOM 5995 N N . HIS B 1 209 ? 13.859 -15.836 -2.623 1 96.75 209 HIS B N 1
ATOM 5996 C CA . HIS B 1 209 ? 12.445 -16.188 -2.668 1 96.75 209 HIS B CA 1
ATOM 5997 C C . HIS B 1 209 ? 11.906 -16.469 -1.271 1 96.75 209 HIS B C 1
ATOM 5999 O O . HIS B 1 209 ? 12.672 -16.75 -0.346 1 96.75 209 HIS B O 1
ATOM 6005 N N . TYR B 1 210 ? 10.586 -16.266 -1.096 1 97.5 210 TYR B N 1
ATOM 6006 C CA . TYR B 1 210 ? 9.914 -16.688 0.126 1 97.5 210 TYR B CA 1
ATOM 6007 C C . TYR B 1 210 ? 9.773 -18.203 0.178 1 97.5 210 TYR B C 1
ATOM 6009 O O . TYR B 1 210 ? 9.117 -18.797 -0.677 1 97.5 210 TYR B O 1
ATOM 6017 N N . VAL B 1 211 ? 10.367 -18.812 1.146 1 97.81 211 VAL B N 1
ATOM 6018 C CA . VAL B 1 211 ? 10.328 -20.266 1.27 1 97.81 211 VAL B CA 1
ATOM 6019 C C . VAL B 1 211 ? 9.594 -20.656 2.551 1 97.81 211 VAL B C 1
ATOM 6021 O O . VAL B 1 211 ? 10.031 -20.312 3.652 1 97.81 211 VAL B O 1
ATOM 6024 N N . ALA B 1 212 ? 8.516 -21.328 2.436 1 95.81 212 ALA B N 1
ATOM 6025 C CA . ALA B 1 212 ? 7.793 -21.891 3.574 1 95.81 212 ALA B CA 1
ATOM 6026 C C . ALA B 1 212 ? 8.242 -23.328 3.855 1 95.81 212 ALA B C 1
ATOM 6028 O O . ALA B 1 212 ? 8.633 -24.047 2.938 1 95.81 212 ALA B O 1
ATOM 6029 N N . GLU B 1 213 ? 8.148 -23.672 5.07 1 95.06 213 GLU B N 1
ATOM 6030 C CA . GLU B 1 213 ? 8.492 -25.047 5.422 1 95.06 213 GLU B CA 1
ATOM 6031 C C . GLU B 1 213 ? 7.391 -26.016 5 1 95.06 213 GLU B C 1
ATOM 6033 O O . GLU B 1 213 ? 6.207 -25.75 5.215 1 95.06 213 GLU B O 1
ATOM 6038 N N . ALA B 1 214 ? 7.832 -27.094 4.41 1 95.56 214 ALA B N 1
ATOM 6039 C CA . ALA B 1 214 ? 6.879 -28.109 3.965 1 95.56 214 ALA B CA 1
ATOM 6040 C C . ALA B 1 214 ? 6.262 -28.844 5.152 1 95.56 214 ALA B C 1
ATOM 6042 O O . ALA B 1 214 ? 5.066 -29.141 5.145 1 95.56 214 ALA B O 1
ATOM 6043 N N . ARG B 1 215 ? 7.043 -29.031 6.168 1 96.38 215 ARG B N 1
ATOM 6044 C CA . ARG B 1 215 ? 6.684 -29.922 7.266 1 96.38 215 ARG B CA 1
ATOM 6045 C C . ARG B 1 215 ? 6.23 -31.281 6.734 1 96.38 215 ARG B C 1
ATOM 6047 O O . ARG B 1 215 ? 5.172 -31.781 7.117 1 96.38 215 ARG B O 1
ATOM 6054 N N . ASN B 1 216 ? 6.996 -31.703 5.746 1 95.94 216 ASN B N 1
ATOM 6055 C CA . ASN B 1 216 ? 6.668 -32.969 5.117 1 95.94 216 ASN B CA 1
ATOM 6056 C C . ASN B 1 216 ? 6.805 -34.125 6.098 1 95.94 216 ASN B C 1
ATOM 6058 O O . ASN B 1 216 ? 7.684 -34.125 6.961 1 95.94 216 ASN B O 1
ATOM 6062 N N . HIS B 1 217 ? 5.977 -35.094 6.039 1 95.81 217 HIS B N 1
ATOM 6063 C CA . HIS B 1 217 ? 5.984 -36.281 6.887 1 95.81 217 HIS B CA 1
ATOM 6064 C C . HIS B 1 217 ? 5.219 -37.438 6.23 1 95.81 217 HIS B C 1
ATOM 6066 O O . HIS B 1 217 ? 4.375 -37.188 5.359 1 95.81 217 HIS B O 1
ATOM 6072 N N . PRO B 1 218 ? 5.617 -38.625 6.609 1 96.62 218 PRO B N 1
ATOM 6073 C CA . PRO B 1 218 ? 4.812 -39.75 6.129 1 96.62 218 PRO B CA 1
ATOM 6074 C C . PRO B 1 218 ? 3.355 -39.656 6.574 1 96.62 218 PRO B C 1
ATOM 6076 O O . PRO B 1 218 ? 3.074 -39.25 7.707 1 96.62 218 PRO B O 1
ATOM 6079 N N . LEU B 1 219 ? 2.498 -40 5.656 1 96.94 219 LEU B N 1
ATOM 6080 C CA . LEU B 1 219 ? 1.086 -40.062 6.016 1 96.94 219 LEU B CA 1
ATOM 6081 C C . LEU B 1 219 ? 0.772 -41.375 6.762 1 96.94 219 LEU B C 1
ATOM 6083 O O . LEU B 1 219 ? 1.129 -42.469 6.301 1 96.94 219 LEU B O 1
ATOM 6087 N N . SER B 1 220 ? 0.106 -41.25 7.914 1 96.56 220 SER B N 1
ATOM 6088 C CA . SER B 1 220 ? -0.337 -42.438 8.648 1 96.56 220 SER B CA 1
ATOM 6089 C C . SER B 1 220 ? -1.479 -43.156 7.926 1 96.56 220 SER B C 1
ATOM 6091 O O . SER B 1 220 ? -2.084 -42.562 7.012 1 96.56 220 SER B O 1
ATOM 6093 N N . LYS B 1 221 ? -1.667 -44.344 8.32 1 95.31 221 LYS B N 1
ATOM 6094 C CA . LYS B 1 221 ? -2.801 -45.094 7.762 1 95.31 221 LYS B CA 1
ATOM 6095 C C . LYS B 1 221 ? -4.109 -44.344 8.023 1 95.31 221 LYS B C 1
ATOM 6097 O O . LYS B 1 221 ? -5 -44.344 7.168 1 95.31 221 LYS B O 1
ATOM 6102 N N . GLU B 1 222 ? -4.176 -43.781 9.156 1 95.56 222 GLU B N 1
ATOM 6103 C CA . GLU B 1 222 ? -5.375 -43.031 9.516 1 95.56 222 GLU B CA 1
ATOM 6104 C C . GLU B 1 222 ? -5.562 -41.812 8.609 1 95.56 222 GLU B C 1
ATOM 6106 O O . GLU B 1 222 ? -6.672 -41.531 8.156 1 95.56 222 GLU B O 1
ATOM 6111 N N . GLU B 1 223 ? -4.508 -41.094 8.344 1 94.38 223 GLU B N 1
ATOM 6112 C CA . GLU B 1 223 ? -4.57 -39.906 7.465 1 94.38 223 GLU B CA 1
ATOM 6113 C C . GLU B 1 223 ? -4.965 -40.312 6.047 1 94.38 223 GLU B C 1
ATOM 6115 O O . GLU B 1 223 ? -5.742 -39.625 5.395 1 94.38 223 GLU B O 1
ATOM 6120 N N . GLN B 1 224 ? -4.414 -41.375 5.605 1 94.75 224 GLN B N 1
ATOM 6121 C CA . GLN B 1 224 ? -4.746 -41.906 4.277 1 94.75 224 GLN B CA 1
ATOM 6122 C C . GLN B 1 224 ? -6.219 -42.281 4.191 1 94.75 224 GLN B C 1
ATOM 6124 O O . GLN B 1 224 ? -6.898 -41.938 3.221 1 94.75 224 GLN B O 1
ATOM 6129 N N . GLU B 1 225 ? -6.719 -42.969 5.234 1 94.94 225 GLU B N 1
ATOM 6130 C CA . GLU B 1 225 ? -8.117 -43.375 5.277 1 94.94 225 GLU B CA 1
ATOM 6131 C C . GLU B 1 225 ? -9.047 -42.156 5.363 1 94.94 225 GLU B C 1
ATOM 6133 O O . GLU B 1 225 ? -10.117 -42.156 4.754 1 94.94 225 GLU B O 1
ATOM 6138 N N . GLN B 1 226 ? -8.641 -41.25 6.121 1 94.56 226 GLN B N 1
ATOM 6139 C CA . GLN B 1 226 ? -9.438 -40.031 6.219 1 94.56 226 GLN B CA 1
ATOM 6140 C C . GLN B 1 226 ? -9.57 -39.344 4.859 1 94.56 226 GLN B C 1
ATOM 6142 O O . GLN B 1 226 ? -10.641 -38.844 4.523 1 94.56 226 GLN B O 1
ATOM 6147 N N . ALA B 1 227 ? -8.477 -39.281 4.105 1 93.81 227 ALA B N 1
ATOM 6148 C CA . ALA B 1 227 ? -8.516 -38.688 2.775 1 93.81 227 ALA B CA 1
ATOM 6149 C C . ALA B 1 227 ? -9.461 -39.469 1.855 1 93.81 227 ALA B C 1
ATOM 6151 O O . ALA B 1 227 ? -10.266 -38.875 1.141 1 93.81 227 ALA B O 1
ATOM 6152 N N . ILE B 1 228 ? -9.383 -40.75 1.912 1 94.69 228 ILE B N 1
ATOM 6153 C CA . ILE B 1 228 ? -10.211 -41.625 1.071 1 94.69 228 ILE B CA 1
ATOM 6154 C C . ILE B 1 228 ? -11.68 -41.438 1.414 1 94.69 228 ILE B C 1
ATOM 6156 O O . ILE B 1 228 ? -12.523 -41.312 0.52 1 94.69 228 ILE B O 1
ATOM 6160 N N . ASN B 1 229 ? -11.953 -41.312 2.676 1 95.62 229 ASN B N 1
ATOM 6161 C CA . ASN B 1 229 ? -13.328 -41.156 3.137 1 95.62 229 ASN B CA 1
ATOM 6162 C C . ASN B 1 229 ? -13.852 -39.75 2.832 1 95.62 229 ASN B C 1
ATOM 6164 O O . ASN B 1 229 ? -15.07 -39.531 2.754 1 95.62 229 ASN B O 1
ATOM 6168 N N . ASN B 1 230 ? -12.977 -38.844 2.645 1 95.81 230 ASN B N 1
ATOM 6169 C CA . ASN B 1 230 ? -13.367 -37.469 2.361 1 95.81 230 ASN B CA 1
ATOM 6170 C C . ASN B 1 230 ? -13.281 -37.156 0.869 1 95.81 230 ASN B C 1
ATOM 6172 O O . ASN B 1 230 ? -13.086 -36 0.481 1 95.81 230 ASN B O 1
ATOM 6176 N N . TYR B 1 231 ? -13.359 -38.156 0.054 1 96.69 231 TYR B N 1
ATOM 6177 C CA . TYR B 1 231 ? -13.25 -38.031 -1.394 1 96.69 231 TYR B CA 1
ATOM 6178 C C . TYR B 1 231 ? -14.148 -36.906 -1.894 1 96.69 231 TYR B C 1
ATOM 6180 O O . TYR B 1 231 ? -13.719 -36.062 -2.688 1 96.69 231 TYR B O 1
ATOM 6188 N N . LYS B 1 232 ? -15.344 -36.812 -1.392 1 96.56 232 LYS B N 1
ATOM 6189 C CA . LYS B 1 232 ? -16.297 -35.781 -1.834 1 96.56 232 LYS B CA 1
ATOM 6190 C C . LYS B 1 232 ? -15.781 -34.375 -1.497 1 96.56 232 LYS B C 1
ATOM 6192 O O . LYS B 1 232 ? -15.906 -33.469 -2.305 1 96.56 232 LYS B O 1
ATOM 6197 N N . GLY B 1 233 ? -15.297 -34.25 -0.283 1 96.31 233 GLY B N 1
ATOM 6198 C CA . GLY B 1 233 ? -14.734 -32.969 0.13 1 96.31 233 GLY B CA 1
ATOM 6199 C C . GLY B 1 233 ? -13.539 -32.531 -0.698 1 96.31 233 GLY B C 1
ATOM 6200 O O . GLY B 1 233 ? -13.383 -31.359 -1.017 1 96.31 233 GLY B O 1
ATOM 6201 N N . ILE B 1 234 ? -12.711 -33.5 -1.052 1 96.75 234 ILE B N 1
ATOM 6202 C CA . ILE B 1 234 ? -11.531 -33.219 -1.863 1 96.75 234 ILE B CA 1
ATOM 6203 C C . ILE B 1 234 ? -11.945 -32.781 -3.264 1 96.75 234 ILE B C 1
ATOM 6205 O O . ILE B 1 234 ? -11.453 -31.781 -3.779 1 96.75 234 ILE B O 1
ATOM 6209 N N . ARG B 1 235 ? -12.859 -33.531 -3.854 1 96.75 235 ARG B N 1
ATOM 6210 C CA . ARG B 1 235 ? -13.336 -33.156 -5.188 1 96.75 235 ARG B CA 1
ATOM 6211 C C . ARG B 1 235 ? -14.016 -31.797 -5.176 1 96.75 235 ARG B C 1
ATOM 6213 O O . ARG B 1 235 ? -13.859 -31.016 -6.117 1 96.75 235 ARG B O 1
ATOM 6220 N N . GLU B 1 236 ? -14.75 -31.531 -4.117 1 96.38 236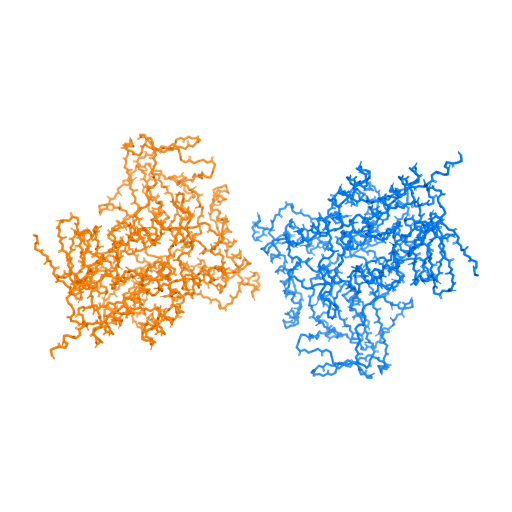 GLU B N 1
ATOM 6221 C CA . GLU B 1 236 ? -15.391 -30.234 -3.979 1 96.38 236 GLU B CA 1
ATOM 6222 C C . GLU B 1 236 ? -14.359 -29.109 -3.941 1 96.38 236 GLU B C 1
ATOM 6224 O O . GLU B 1 236 ? -14.57 -28.031 -4.512 1 96.38 236 GLU B O 1
ATOM 6229 N N . ALA B 1 237 ? -13.297 -29.359 -3.262 1 96.38 237 ALA B N 1
ATOM 6230 C CA . ALA B 1 237 ? -12.242 -28.344 -3.152 1 96.38 237 ALA B CA 1
ATOM 6231 C C . ALA B 1 237 ? -11.664 -28 -4.523 1 96.38 237 ALA B C 1
ATOM 6233 O O . ALA B 1 237 ? -11.297 -26.859 -4.781 1 96.38 237 ALA B O 1
ATOM 6234 N N . PHE B 1 238 ? -11.586 -28.953 -5.426 1 96.31 238 PHE B N 1
ATOM 6235 C CA . PHE B 1 238 ? -11.055 -28.75 -6.77 1 96.31 238 PHE B CA 1
ATOM 6236 C C . PHE B 1 238 ? -11.766 -27.594 -7.461 1 96.31 238 PHE B C 1
ATOM 6238 O O . PHE B 1 238 ? -11.133 -26.797 -8.156 1 96.31 238 PHE B O 1
ATOM 6245 N N . PHE B 1 239 ? -13.078 -27.516 -7.184 1 94.5 239 PHE B N 1
ATOM 6246 C CA . PHE B 1 239 ? -13.836 -26.641 -8.078 1 94.5 239 PHE B CA 1
ATOM 6247 C C . PHE B 1 239 ? -14.555 -25.547 -7.301 1 94.5 239 PHE B C 1
ATOM 6249 O O . PHE B 1 239 ? -15.195 -24.688 -7.891 1 94.5 239 PHE B O 1
ATOM 6256 N N . ASN B 1 240 ? -14.336 -25.531 -5.965 1 96.19 240 ASN B N 1
ATOM 6257 C CA . ASN B 1 240 ? -15.016 -24.516 -5.156 1 96.19 240 ASN B CA 1
ATOM 6258 C C . ASN B 1 240 ? -14.016 -23.641 -4.395 1 96.19 240 ASN B C 1
ATOM 6260 O O . ASN B 1 240 ? -14.398 -22.906 -3.49 1 96.19 240 ASN B O 1
ATOM 6264 N N . THR B 1 241 ? -12.797 -23.812 -4.652 1 96.31 241 THR B N 1
ATOM 6265 C CA . THR B 1 241 ? -11.758 -22.969 -4.082 1 96.31 241 THR B CA 1
ATOM 6266 C C . THR B 1 241 ? -10.938 -22.312 -5.184 1 96.31 241 THR B C 1
ATOM 6268 O O . THR B 1 241 ? -10.859 -22.828 -6.301 1 96.31 241 THR B O 1
ATOM 6271 N N . PRO B 1 242 ? -10.336 -21.188 -4.938 1 95.19 242 PRO B N 1
ATOM 6272 C CA . PRO B 1 242 ? -9.555 -20.484 -5.961 1 95.19 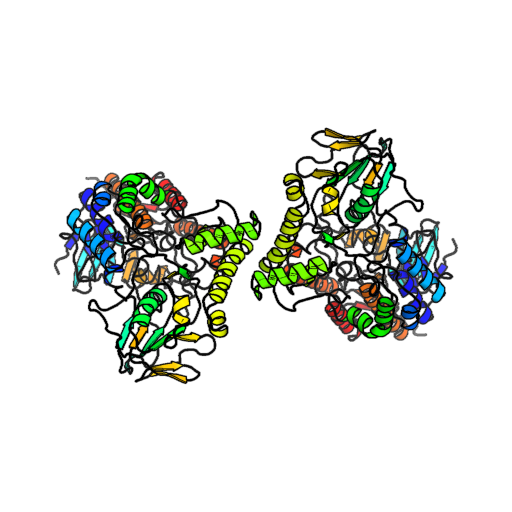242 PRO B CA 1
ATOM 6273 C C . PRO B 1 242 ? -8.344 -21.297 -6.43 1 95.19 242 PRO B C 1
ATOM 6275 O O . PRO B 1 242 ? -7.949 -21.203 -7.598 1 95.19 242 PRO B O 1
ATOM 6278 N N . GLY B 1 243 ? -7.754 -22.141 -5.59 1 95.69 243 GLY B N 1
ATOM 6279 C CA . GLY B 1 243 ? -6.535 -22.875 -5.926 1 95.69 243 GLY B CA 1
ATOM 6280 C C . GLY B 1 243 ? -6.773 -24.328 -6.23 1 95.69 243 GLY B C 1
ATOM 6281 O O . GLY B 1 243 ? -5.836 -25.062 -6.547 1 95.69 243 GLY B O 1
ATOM 6282 N N . GLY B 1 244 ? -7.969 -24.844 -6.105 1 96.88 244 GLY B N 1
ATOM 6283 C CA . GLY B 1 244 ? -8.266 -26.25 -6.309 1 96.88 244 GLY B CA 1
ATOM 6284 C C . GLY B 1 244 ? -7.852 -27.125 -5.141 1 96.88 244 GLY B C 1
ATOM 6285 O O . GLY B 1 244 ? -7.727 -28.344 -5.281 1 96.88 244 GLY B O 1
ATOM 6286 N N . ILE B 1 245 ? -7.562 -26.484 -4.016 1 96.06 245 ILE B N 1
ATOM 6287 C CA . ILE B 1 245 ? -7.184 -27.156 -2.779 1 96.06 245 ILE B CA 1
ATOM 6288 C C . ILE B 1 245 ? -7.711 -26.375 -1.58 1 96.06 245 ILE B C 1
ATOM 6290 O O . ILE B 1 245 ? -7.934 -25.172 -1.671 1 96.06 245 ILE B O 1
ATOM 6294 N N . ARG B 1 246 ? -7.941 -27.078 -0.515 1 93.88 246 ARG B N 1
ATOM 6295 C CA . ARG B 1 246 ? -8.344 -26.391 0.709 1 93.88 246 ARG B CA 1
ATOM 6296 C C . ARG B 1 246 ? -7.133 -25.953 1.521 1 93.88 246 ARG B C 1
ATOM 6298 O O . ARG B 1 246 ? -6.316 -26.797 1.923 1 93.88 246 ARG B O 1
ATOM 6305 N N . LEU B 1 247 ? -7.016 -24.734 1.735 1 93.94 247 LEU B N 1
ATOM 6306 C CA . LEU B 1 247 ? -5.957 -24.141 2.549 1 93.94 247 LEU B CA 1
ATOM 6307 C C . LEU B 1 247 ? -6.539 -23.375 3.732 1 93.94 247 LEU B C 1
ATOM 6309 O O . LEU B 1 247 ? -7.684 -22.922 3.678 1 93.94 247 LEU B O 1
ATOM 6313 N N . TYR B 1 248 ? -5.754 -23.25 4.742 1 94.06 248 TYR B N 1
ATOM 6314 C CA . TYR B 1 248 ? -6.168 -22.453 5.891 1 94.06 248 TYR B CA 1
ATOM 6315 C C . TYR B 1 248 ? -6.32 -20.984 5.508 1 94.06 248 TYR B C 1
ATOM 6317 O O . TYR B 1 248 ? -5.492 -20.438 4.773 1 94.06 248 TYR B O 1
ATOM 6325 N N . THR B 1 249 ? -7.379 -20.391 5.973 1 95.88 249 THR B N 1
ATOM 6326 C CA . THR B 1 249 ? -7.633 -18.969 5.832 1 95.88 249 THR B CA 1
ATOM 6327 C C . THR B 1 249 ? -8.43 -18.438 7.02 1 95.88 249 THR B C 1
ATOM 6329 O O . THR B 1 249 ? -9.281 -19.141 7.57 1 95.88 249 THR B O 1
ATOM 6332 N N . THR B 1 250 ? -8.188 -17.25 7.41 1 96.88 250 THR B N 1
ATOM 6333 C CA . THR B 1 250 ? -8.953 -16.609 8.469 1 96.88 250 THR B CA 1
ATOM 6334 C C . THR B 1 250 ? -10.281 -16.062 7.93 1 96.88 250 THR B C 1
ATOM 6336 O O . THR B 1 250 ? -11.188 -15.75 8.703 1 96.88 250 THR B O 1
ATOM 6339 N N . GLY B 1 251 ? -10.336 -15.914 6.602 1 96.19 251 GLY B N 1
ATOM 6340 C CA . GLY B 1 251 ? -11.508 -15.328 5.969 1 96.19 251 GLY B CA 1
ATOM 6341 C C . GLY B 1 251 ? -11.562 -13.82 6.098 1 96.19 251 GLY B C 1
ATOM 6342 O O . GLY B 1 251 ? -12.57 -13.203 5.734 1 96.19 251 GLY B O 1
ATOM 6343 N N . LYS B 1 252 ? -10.477 -13.18 6.621 1 96.94 252 LYS B N 1
ATOM 6344 C CA . LYS B 1 252 ? -10.414 -11.734 6.812 1 96.94 252 LYS B CA 1
ATOM 6345 C C . LYS B 1 252 ? -9.062 -11.18 6.387 1 96.94 252 LYS B C 1
ATOM 6347 O O . LYS B 1 252 ? -8.117 -11.938 6.168 1 96.94 252 LYS B O 1
ATOM 6352 N N . SER B 1 253 ? -9.016 -9.898 6.133 1 96.19 253 SER B N 1
ATOM 6353 C CA . SER B 1 253 ? -7.762 -9.203 5.871 1 96.19 253 SER B CA 1
ATOM 6354 C C . SER B 1 253 ? -6.871 -9.195 7.109 1 96.19 253 SER B C 1
ATOM 6356 O O . SER B 1 253 ? -7.363 -9.25 8.234 1 96.19 253 SER B O 1
ATOM 6358 N N . ALA B 1 254 ? -5.578 -9.125 6.902 1 96.31 254 ALA B N 1
ATOM 6359 C CA . ALA B 1 254 ? -4.648 -8.961 8.016 1 96.31 254 ALA B CA 1
ATOM 6360 C C . ALA B 1 254 ? -4.988 -7.711 8.828 1 96.31 254 ALA B C 1
ATOM 6362 O O . ALA B 1 254 ? -4.789 -7.68 10.047 1 96.31 254 ALA B O 1
ATOM 6363 N N . THR B 1 255 ? -5.508 -6.625 8.18 1 92.88 255 THR B N 1
ATOM 6364 C CA . THR B 1 255 ? -5.758 -5.332 8.797 1 92.88 255 THR B CA 1
ATOM 6365 C C . THR B 1 255 ? -6.922 -5.418 9.781 1 92.88 255 THR B C 1
ATOM 6367 O O . THR B 1 255 ? -7.129 -4.508 10.586 1 92.88 255 THR B O 1
ATOM 6370 N N . ALA B 1 256 ? -7.691 -6.531 9.75 1 93.56 256 ALA B N 1
ATOM 6371 C CA . ALA B 1 256 ? -8.828 -6.734 10.648 1 93.56 256 ALA B CA 1
ATOM 6372 C C . ALA B 1 256 ? -8.367 -7.285 11.992 1 93.56 256 ALA B C 1
ATOM 6374 O O . ALA B 1 256 ? -9.164 -7.398 12.93 1 93.56 256 ALA B O 1
ATOM 6375 N N . PHE B 1 257 ? -7.078 -7.668 12.102 1 94.62 257 PHE B N 1
ATOM 6376 C CA . PHE B 1 257 ? -6.535 -8.289 13.305 1 94.62 257 PHE B CA 1
ATOM 6377 C C . PHE B 1 257 ? -5.527 -7.367 13.984 1 94.62 257 PHE B C 1
ATOM 6379 O O . PHE B 1 257 ? -4.879 -6.559 13.32 1 94.62 257 PHE B O 1
ATOM 6386 N N . SER B 1 258 ? -5.402 -7.488 15.328 1 94.62 258 SER B N 1
ATOM 6387 C CA . SER B 1 258 ? -4.297 -6.855 16.047 1 94.62 258 SER B CA 1
ATOM 6388 C C . SER B 1 258 ? -2.957 -7.445 15.625 1 94.62 258 SER B C 1
ATOM 6390 O O . SER B 1 258 ? -2.904 -8.523 15.031 1 94.62 258 SER B O 1
ATOM 6392 N N . ALA B 1 259 ? -1.902 -6.754 15.938 1 94.25 259 ALA B N 1
ATOM 6393 C CA . ALA B 1 259 ? -0.569 -7.266 15.633 1 94.25 259 ALA B CA 1
ATOM 6394 C C . ALA B 1 259 ? -0.327 -8.609 16.312 1 94.25 259 ALA B C 1
ATOM 6396 O O . ALA B 1 259 ? 0.267 -9.516 15.711 1 94.25 259 ALA B O 1
ATOM 6397 N N . LYS B 1 260 ? -0.814 -8.703 17.516 1 95.06 260 LYS B N 1
ATOM 6398 C CA . LYS B 1 260 ? -0.659 -9.938 18.266 1 95.06 260 LYS B CA 1
ATOM 6399 C C . LYS B 1 260 ? -1.392 -11.094 17.594 1 95.06 260 LYS B C 1
ATOM 6401 O O . LYS B 1 260 ? -0.839 -12.188 17.438 1 95.06 260 LYS B O 1
ATOM 6406 N N . GLU B 1 261 ? -2.588 -10.836 17.156 1 97 261 GLU B N 1
ATOM 6407 C CA . GLU B 1 261 ? -3.383 -11.859 16.484 1 97 261 GLU B CA 1
ATOM 6408 C C . GLU B 1 261 ? -2.766 -12.242 15.141 1 97 261 GLU B C 1
ATOM 6410 O O . GLU B 1 261 ? -2.768 -13.414 14.758 1 97 261 GLU B O 1
ATOM 6415 N N . GLN B 1 262 ? -2.293 -11.25 14.391 1 97.56 262 GLN B N 1
ATOM 6416 C CA . GLN B 1 262 ? -1.586 -11.531 13.148 1 97.56 262 GLN B CA 1
ATOM 6417 C C . GLN B 1 262 ? -0.448 -12.523 13.367 1 97.56 262 GLN B C 1
ATOM 6419 O O . GLN B 1 262 ? -0.352 -13.531 12.664 1 97.56 262 GLN B O 1
ATOM 6424 N N . LYS B 1 263 ? 0.375 -12.25 14.359 1 96.88 263 LYS B N 1
ATOM 6425 C CA . LYS B 1 263 ? 1.53 -13.094 14.664 1 96.88 263 LYS B CA 1
ATOM 6426 C C . LYS B 1 263 ? 1.098 -14.508 15.047 1 96.88 263 LYS B C 1
ATOM 6428 O O . LYS B 1 263 ? 1.702 -15.484 14.609 1 96.88 263 LYS B O 1
ATOM 6433 N N . GLU B 1 264 ? 0.055 -14.594 15.82 1 97.69 264 GLU B N 1
ATOM 6434 C CA . GLU B 1 264 ? -0.453 -15.891 16.25 1 97.69 264 GLU B CA 1
ATOM 6435 C C . GLU B 1 264 ? -0.889 -16.734 15.047 1 97.69 264 GLU B C 1
ATOM 6437 O O . GLU B 1 264 ? -0.56 -17.922 14.969 1 97.69 264 GLU B O 1
ATOM 6442 N N . LYS B 1 265 ? -1.639 -16.109 14.141 1 97.88 265 LYS B N 1
ATOM 6443 C CA . LYS B 1 265 ? -2.096 -16.812 12.945 1 97.88 265 LYS B CA 1
ATOM 6444 C C . LYS B 1 265 ? -0.915 -17.266 12.094 1 97.88 265 LYS B C 1
ATOM 6446 O O . LYS B 1 265 ? -0.887 -18.391 11.617 1 97.88 265 LYS B O 1
ATOM 6451 N N . LEU B 1 266 ? 0.056 -16.406 11.945 1 98.12 266 LEU B N 1
ATOM 6452 C CA . LEU B 1 266 ? 1.191 -16.688 11.07 1 98.12 266 LEU B CA 1
ATOM 6453 C C . LEU B 1 266 ? 2.111 -17.734 11.695 1 98.12 266 LEU B C 1
ATOM 6455 O O . LEU B 1 266 ? 2.674 -18.578 10.992 1 98.12 266 LEU B O 1
ATOM 6459 N N . GLU B 1 267 ? 2.254 -17.734 13.055 1 97.88 267 GLU B N 1
ATOM 6460 C CA . GLU B 1 267 ? 3.014 -18.766 13.75 1 97.88 267 GLU B CA 1
ATOM 6461 C C . GLU B 1 267 ? 2.379 -20.141 13.555 1 97.88 267 GLU B C 1
ATOM 6463 O O . GLU B 1 267 ? 3.084 -21.125 13.352 1 97.88 267 GLU B O 1
ATOM 6468 N N . HIS B 1 268 ? 1.087 -20.125 13.609 1 97.06 268 HIS B N 1
ATOM 6469 C CA . HIS B 1 268 ? 0.372 -21.359 13.367 1 97.06 268 HIS B CA 1
ATOM 6470 C C . HIS B 1 268 ? 0.665 -21.906 11.977 1 97.06 268 HIS B C 1
ATOM 6472 O O . HIS B 1 268 ? 0.944 -23.109 11.812 1 97.06 268 HIS B O 1
ATOM 6478 N N . ILE B 1 269 ? 0.666 -21.109 11 1 96.38 269 ILE B N 1
ATOM 6479 C CA . ILE B 1 269 ? 0.905 -21.5 9.617 1 96.38 269 ILE B CA 1
ATOM 6480 C C . ILE B 1 269 ? 2.355 -21.953 9.445 1 96.38 269 ILE B C 1
ATOM 6482 O O . ILE B 1 269 ? 2.635 -22.922 8.742 1 96.38 269 ILE B O 1
ATOM 6486 N N . TRP B 1 270 ? 3.254 -21.188 10.07 1 96.62 270 TRP B N 1
ATOM 6487 C CA . TRP B 1 270 ? 4.668 -21.547 9.992 1 96.62 270 TRP B CA 1
ATOM 6488 C C . TRP B 1 270 ? 4.914 -22.922 10.602 1 96.62 270 TRP B C 1
ATOM 6490 O O . TRP B 1 270 ? 5.715 -23.703 10.078 1 96.62 270 TRP B O 1
ATOM 6500 N N . GLU B 1 271 ? 4.184 -23.266 11.656 1 95.81 271 GLU B N 1
ATOM 6501 C CA . GLU B 1 271 ? 4.344 -24.531 12.367 1 95.81 271 GLU B CA 1
ATOM 6502 C C . GLU B 1 271 ? 3.723 -25.688 11.586 1 95.81 271 GLU B C 1
ATOM 6504 O O . GLU B 1 271 ? 4.242 -26.797 11.602 1 95.81 271 GLU B O 1
ATOM 6509 N N . THR B 1 272 ? 2.676 -25.406 10.891 1 94.56 272 THR B N 1
ATOM 6510 C CA . THR B 1 272 ? 1.976 -26.469 10.18 1 94.56 272 THR B CA 1
ATOM 6511 C C . THR B 1 272 ? 2.52 -26.625 8.766 1 94.56 272 THR B C 1
ATOM 6513 O O . THR B 1 272 ? 2.34 -27.656 8.133 1 94.56 272 THR B O 1
ATOM 6516 N N . GLY B 1 273 ? 3.115 -25.609 8.25 1 94.38 273 GLY B N 1
ATOM 6517 C CA . GLY B 1 273 ? 3.805 -25.656 6.973 1 94.38 273 GLY B CA 1
ATOM 6518 C C . GLY B 1 273 ? 2.861 -25.609 5.785 1 94.38 273 GLY B C 1
ATOM 6519 O O . GLY B 1 273 ? 1.641 -25.656 5.953 1 94.38 273 GLY B O 1
ATOM 6520 N N . GLY B 1 274 ? 3.508 -25.422 4.602 1 92.94 274 GLY B N 1
ATOM 6521 C CA . GLY B 1 274 ? 2.75 -25.516 3.361 1 92.94 274 GLY B CA 1
ATOM 6522 C C . GLY B 1 274 ? 2.445 -24.172 2.736 1 92.94 274 GLY B C 1
ATOM 6523 O O . GLY B 1 274 ? 3.186 -23.203 2.941 1 92.94 274 GLY B O 1
ATOM 6524 N N . LEU B 1 275 ? 1.359 -24.047 1.938 1 93.81 275 LEU B N 1
ATOM 6525 C CA . LEU B 1 275 ? 1.093 -22.938 1.033 1 93.81 275 LEU B CA 1
ATOM 6526 C C . LEU B 1 275 ? 0.231 -21.875 1.712 1 93.81 275 LEU B C 1
ATOM 6528 O O . LEU B 1 275 ? -0.049 -20.828 1.125 1 93.81 275 LEU B O 1
ATOM 6532 N N . SER B 1 276 ? -0.121 -21.984 2.959 1 95.5 276 SER B N 1
ATOM 6533 C CA . SER B 1 276 ? -1.162 -21.188 3.584 1 95.5 276 SER B CA 1
ATOM 6534 C C . SER B 1 276 ? -0.652 -19.781 3.914 1 95.5 276 SER B C 1
ATOM 6536 O O . SER B 1 276 ? -1.436 -18.891 4.258 1 95.5 276 SER B O 1
ATOM 6538 N N . LEU B 1 277 ? 0.678 -19.516 3.791 1 94.94 277 LEU B N 1
ATOM 6539 C CA . LEU B 1 277 ? 1.183 -18.156 3.924 1 94.94 277 LEU B CA 1
ATOM 6540 C C . LEU B 1 277 ? 0.536 -17.234 2.895 1 94.94 277 LEU B C 1
ATOM 6542 O O . LEU B 1 277 ? 0.329 -16.047 3.16 1 94.94 277 LEU B O 1
ATOM 6546 N N . GLY B 1 278 ? 0.22 -17.828 1.722 1 93.94 278 GLY B N 1
ATOM 6547 C CA . GLY B 1 278 ? -0.364 -17.031 0.661 1 93.94 278 GLY B CA 1
ATOM 6548 C C . GLY B 1 278 ? -1.867 -16.875 0.789 1 93.94 278 GLY B C 1
ATOM 6549 O O . GLY B 1 278 ? -2.473 -16.047 0.096 1 93.94 278 GLY B O 1
ATOM 6550 N N . SER B 1 279 ? -2.502 -17.625 1.762 1 94.69 279 SER B N 1
ATOM 6551 C CA . SER B 1 279 ? -3.959 -17.625 1.823 1 94.69 279 SER B CA 1
ATOM 6552 C C . SER B 1 279 ? -4.453 -17.297 3.225 1 94.69 279 SER B C 1
ATOM 6554 O O . SER B 1 279 ? -5.66 -17.172 3.453 1 94.69 279 SER B O 1
ATOM 6556 N N . VAL B 1 280 ? -3.545 -17.156 4.195 1 96.81 280 VAL B N 1
ATOM 6557 C CA . VAL B 1 280 ? -3.914 -17 5.598 1 96.81 280 VAL B CA 1
ATOM 6558 C C . VAL B 1 280 ? -4.859 -15.805 5.75 1 96.81 280 VAL B C 1
ATOM 6560 O O . VAL B 1 280 ? -5.812 -15.859 6.531 1 96.81 280 VAL B O 1
ATOM 6563 N N . PHE B 1 281 ? -4.508 -14.703 5.008 1 97.31 281 PHE B N 1
ATOM 6564 C CA . PHE B 1 281 ? -5.398 -13.547 4.922 1 97.31 281 PHE B CA 1
ATOM 6565 C C . PHE B 1 281 ? -5.98 -13.414 3.521 1 97.31 281 PHE B C 1
ATOM 6567 O O . PHE B 1 281 ? -5.312 -13.727 2.533 1 97.31 281 PHE B O 1
ATOM 6574 N N . THR B 1 282 ? -7.195 -12.969 3.389 1 94.44 282 THR B N 1
ATOM 6575 C CA . THR B 1 282 ? -7.98 -13.031 2.16 1 94.44 282 THR B CA 1
ATOM 6576 C C . THR B 1 282 ? -7.367 -12.141 1.08 1 94.44 282 THR B C 1
ATOM 6578 O O . THR B 1 282 ? -7.566 -12.375 -0.113 1 94.44 282 THR B O 1
ATOM 6581 N N . ASP B 1 283 ? -6.582 -11.133 1.454 1 94.75 283 ASP B N 1
ATOM 6582 C CA . ASP B 1 283 ? -6.18 -10.125 0.472 1 94.75 283 ASP B CA 1
ATOM 6583 C C . ASP B 1 283 ? -4.66 -9.992 0.417 1 94.75 283 ASP B C 1
ATOM 6585 O O . ASP B 1 283 ? -4.137 -8.922 0.106 1 94.75 283 ASP B O 1
ATOM 6589 N N . VAL B 1 284 ? -3.928 -11.07 0.754 1 95.94 284 VAL B N 1
ATOM 6590 C CA . VAL B 1 284 ? -2.469 -11.062 0.76 1 95.94 284 VAL B CA 1
ATOM 6591 C C . VAL B 1 284 ? -1.95 -10.641 -0.615 1 95.94 284 VAL B C 1
ATOM 6593 O O . VAL B 1 284 ? -0.991 -9.875 -0.717 1 95.94 284 VAL B O 1
ATOM 6596 N N . SER B 1 285 ? -2.59 -11.078 -1.678 1 94.5 285 SER B N 1
ATOM 6597 C CA . SER B 1 285 ? -2.082 -10.852 -3.027 1 94.5 285 SER B CA 1
ATOM 6598 C C . SER B 1 285 ? -2.611 -9.539 -3.6 1 94.5 285 SER B C 1
ATOM 6600 O O . SER B 1 285 ? -2.254 -9.156 -4.715 1 94.5 285 SER B O 1
ATOM 6602 N N . ALA B 1 286 ? -3.459 -8.773 -2.875 1 94.19 286 ALA B N 1
ATOM 6603 C CA . ALA B 1 286 ? -4.129 -7.621 -3.471 1 94.19 286 ALA B CA 1
ATOM 6604 C C . ALA B 1 286 ? -3.898 -6.363 -2.637 1 94.19 286 ALA B C 1
ATOM 6606 O O . ALA B 1 286 ? -4.051 -5.246 -3.135 1 94.19 286 ALA B O 1
ATOM 6607 N N . ASN B 1 287 ? -3.584 -6.57 -1.331 1 95.38 287 ASN B N 1
ATOM 6608 C CA . ASN B 1 287 ? -3.471 -5.461 -0.389 1 95.38 287 ASN B CA 1
ATOM 6609 C C . ASN B 1 287 ? -2.041 -5.305 0.119 1 95.38 287 ASN B C 1
ATOM 6611 O O . ASN B 1 287 ? -1.484 -6.223 0.719 1 95.38 287 ASN B O 1
ATOM 6615 N N . LYS B 1 288 ? -1.432 -4.137 -0.091 1 93.25 288 LYS B N 1
ATOM 6616 C CA . LYS B 1 288 ? -0.029 -3.9 0.237 1 93.25 288 LYS B CA 1
ATOM 6617 C C . LYS B 1 288 ? 0.219 -4.051 1.735 1 93.25 288 LYS B C 1
ATOM 6619 O O . LYS B 1 288 ? 1.229 -4.629 2.148 1 93.25 288 LYS B O 1
ATOM 6624 N N . GLU B 1 289 ? -0.673 -3.539 2.578 1 94.62 289 GLU B N 1
ATOM 6625 C CA . GLU B 1 289 ? -0.518 -3.613 4.027 1 94.62 289 GLU B CA 1
ATOM 6626 C C . GLU B 1 289 ? -0.592 -5.059 4.516 1 94.62 289 GLU B C 1
ATOM 6628 O O . GLU B 1 289 ? 0.243 -5.492 5.312 1 94.62 289 GLU B O 1
ATOM 6633 N N . ALA B 1 290 ? -1.593 -5.785 3.99 1 96.62 290 ALA B N 1
ATOM 6634 C CA . ALA B 1 290 ? -1.727 -7.195 4.348 1 96.62 290 ALA B CA 1
ATOM 6635 C C . ALA B 1 290 ? -0.515 -7.996 3.879 1 96.62 290 ALA B C 1
ATOM 6637 O O . ALA B 1 290 ? -0.004 -8.844 4.613 1 96.62 290 ALA B O 1
ATOM 6638 N N . ASN B 1 291 ? -0.085 -7.738 2.645 1 97.25 291 ASN B N 1
ATOM 6639 C CA . ASN B 1 291 ? 1.088 -8.414 2.107 1 97.25 291 ASN B CA 1
ATOM 6640 C C . ASN B 1 291 ? 2.324 -8.172 2.967 1 97.25 291 ASN B C 1
ATOM 6642 O O . ASN B 1 291 ? 3.092 -9.094 3.24 1 97.25 291 ASN B O 1
ATOM 6646 N N . PHE B 1 292 ? 2.477 -6.93 3.441 1 96.81 292 PHE B N 1
ATOM 6647 C CA . PHE B 1 292 ? 3.625 -6.547 4.254 1 96.81 292 PHE B CA 1
ATOM 6648 C C . PHE B 1 292 ? 3.666 -7.355 5.547 1 96.81 292 PHE B C 1
ATOM 6650 O O . PHE B 1 292 ? 4.734 -7.781 5.988 1 96.81 292 PHE B O 1
ATOM 6657 N N . VAL B 1 293 ? 2.516 -7.551 6.152 1 97.12 293 VAL B N 1
ATOM 6658 C CA . VAL B 1 293 ? 2.422 -8.305 7.402 1 97.12 293 VAL B CA 1
ATOM 6659 C C . VAL B 1 293 ? 3.01 -9.695 7.207 1 97.12 293 VAL B C 1
ATOM 6661 O O . VAL B 1 293 ? 3.828 -10.148 8.008 1 97.12 293 VAL B O 1
ATOM 6664 N N . VAL B 1 294 ? 2.699 -10.336 6.113 1 98.19 294 VAL B N 1
ATOM 6665 C CA . VAL B 1 294 ? 3.135 -11.703 5.855 1 98.19 294 VAL B CA 1
ATOM 6666 C C . VAL B 1 294 ? 4.602 -11.711 5.434 1 98.19 294 VAL B C 1
ATOM 6668 O O . VAL B 1 294 ? 5.391 -12.523 5.918 1 98.19 294 VAL B O 1
ATOM 6671 N N . SER B 1 295 ? 4.969 -10.789 4.531 1 97.75 295 SER B N 1
ATOM 6672 C CA . SER B 1 295 ? 6.348 -10.688 4.062 1 97.75 295 SER B CA 1
ATOM 6673 C C . SER B 1 295 ? 7.309 -10.453 5.223 1 97.75 295 SER B C 1
ATOM 6675 O O . SER B 1 295 ? 8.352 -11.109 5.309 1 97.75 295 SER B O 1
ATOM 6677 N N . GLN B 1 296 ? 6.926 -9.5 6.113 1 97.12 296 GLN B N 1
ATOM 6678 C CA . GLN B 1 296 ? 7.762 -9.172 7.266 1 97.12 296 GLN B CA 1
ATOM 6679 C C . GLN B 1 296 ? 7.918 -10.375 8.188 1 97.12 296 GLN B C 1
ATOM 6681 O O . GLN B 1 296 ? 8.992 -10.609 8.742 1 97.12 296 GLN B O 1
ATOM 6686 N N . PHE B 1 297 ? 6.867 -11.117 8.383 1 98.06 297 PHE B N 1
ATOM 6687 C CA . PHE B 1 297 ? 6.918 -12.297 9.227 1 98.06 297 PHE B CA 1
ATOM 6688 C C . PHE B 1 297 ? 7.969 -13.281 8.727 1 98.06 297 PHE B C 1
ATOM 6690 O O . PHE B 1 297 ? 8.773 -13.789 9.508 1 98.06 297 PHE B O 1
ATOM 6697 N N . VAL B 1 298 ? 7.973 -13.516 7.418 1 98.31 298 VAL B N 1
ATOM 6698 C CA . VAL B 1 298 ? 8.922 -14.461 6.844 1 98.31 298 VAL B CA 1
ATOM 6699 C C . VAL B 1 298 ? 10.344 -13.914 6.977 1 98.31 298 VAL B C 1
ATOM 6701 O O . VAL B 1 298 ? 11.266 -14.656 7.32 1 98.31 298 VAL B O 1
ATOM 6704 N N . ARG B 1 299 ? 10.562 -12.641 6.703 1 97.88 299 ARG B N 1
ATOM 6705 C CA . ARG B 1 299 ? 11.883 -12.039 6.871 1 97.88 299 ARG B CA 1
ATOM 6706 C C . ARG B 1 299 ? 12.367 -12.172 8.312 1 97.88 299 ARG B C 1
ATOM 6708 O O . ARG B 1 299 ? 13.539 -12.469 8.562 1 97.88 299 ARG B O 1
ATOM 6715 N N . ASP B 1 300 ? 11.43 -12 9.281 1 97.75 300 ASP B N 1
ATOM 6716 C CA . ASP B 1 300 ? 11.781 -12.164 10.688 1 97.75 300 ASP B CA 1
ATOM 6717 C C . ASP B 1 300 ? 12.188 -13.609 10.992 1 97.75 300 ASP B C 1
ATOM 6719 O O . ASP B 1 300 ? 13.109 -13.844 11.773 1 97.75 300 ASP B O 1
ATOM 6723 N N . LYS B 1 301 ? 11.477 -14.539 10.398 1 98.06 301 LYS B N 1
ATOM 6724 C CA . LYS B 1 301 ? 11.836 -15.938 10.57 1 98.06 301 LYS B CA 1
ATOM 6725 C C . LYS B 1 301 ? 13.227 -16.234 10.016 1 98.06 301 LYS B C 1
ATOM 6727 O O . LYS B 1 301 ? 14 -16.969 10.625 1 98.06 301 LYS B O 1
ATOM 6732 N N . ILE B 1 302 ? 13.562 -15.664 8.828 1 98.44 302 ILE B N 1
ATOM 6733 C CA . ILE B 1 302 ? 14.891 -15.812 8.25 1 98.44 302 ILE B CA 1
ATOM 6734 C C . ILE B 1 302 ? 15.945 -15.328 9.242 1 98.44 302 ILE B C 1
ATOM 6736 O O . ILE B 1 302 ? 16.922 -16.031 9.5 1 98.44 302 ILE B O 1
ATOM 6740 N N . ASP B 1 303 ? 15.703 -14.172 9.859 1 97.75 303 ASP B N 1
ATOM 6741 C CA . ASP B 1 303 ? 16.641 -13.594 10.812 1 97.75 303 ASP B CA 1
ATOM 6742 C C . ASP B 1 303 ? 16.781 -14.477 12.055 1 97.75 303 ASP B C 1
ATOM 6744 O O . ASP B 1 303 ? 17.844 -14.539 12.664 1 97.75 303 ASP B O 1
ATOM 6748 N N . GLU B 1 304 ? 15.719 -15.148 12.422 1 97.56 304 GLU B N 1
ATOM 6749 C CA . GLU B 1 304 ? 15.727 -16.031 13.578 1 97.56 304 GLU B CA 1
ATOM 6750 C C . GLU B 1 304 ? 16.5 -17.312 13.289 1 97.56 304 GLU B C 1
ATOM 6752 O O . GLU B 1 304 ? 17.188 -17.844 14.164 1 97.56 304 GLU B O 1
ATOM 6757 N N . ILE B 1 305 ? 16.438 -17.797 12.078 1 98.19 305 ILE B N 1
ATOM 6758 C CA . ILE B 1 305 ? 16.953 -19.125 11.734 1 98.19 305 ILE B CA 1
ATOM 6759 C C . ILE B 1 305 ? 18.406 -19.016 11.297 1 98.19 305 ILE B C 1
ATOM 6761 O O . ILE B 1 305 ? 19.25 -19.828 11.711 1 98.19 305 ILE B O 1
ATOM 6765 N N . VAL B 1 306 ? 18.703 -18.062 10.414 1 98.56 306 VAL B N 1
ATOM 6766 C CA . VAL B 1 306 ? 20.031 -17.953 9.828 1 98.56 306 VAL B CA 1
ATOM 6767 C C . VAL B 1 306 ? 20.953 -17.188 10.781 1 98.56 306 VAL B C 1
ATOM 6769 O O . VAL B 1 306 ? 20.734 -16.016 11.07 1 98.56 306 VAL B O 1
ATOM 6772 N N . GLU B 1 307 ? 21.969 -17.75 11.18 1 98.25 307 GLU B N 1
ATOM 6773 C CA . GLU B 1 307 ? 22.844 -17.25 12.242 1 98.25 307 GLU B CA 1
ATOM 6774 C C . GLU B 1 307 ? 23.688 -16.062 11.758 1 98.25 307 GLU B C 1
ATOM 6776 O O . GLU B 1 307 ? 23.844 -15.07 12.469 1 98.25 307 GLU B O 1
ATOM 6781 N N . ASP B 1 308 ? 24.266 -16.219 10.562 1 97.94 308 ASP B N 1
ATOM 6782 C CA . ASP B 1 308 ? 25.062 -15.125 10 1 97.94 308 ASP B CA 1
ATOM 6783 C C . ASP B 1 308 ? 24.156 -14 9.492 1 97.94 308 ASP B C 1
ATOM 6785 O O . ASP B 1 308 ? 23.375 -14.195 8.555 1 97.94 308 ASP B O 1
ATOM 6789 N N . ARG B 1 309 ? 24.281 -12.828 10 1 96.12 309 ARG B N 1
ATOM 6790 C CA . ARG B 1 309 ? 23.391 -11.711 9.727 1 96.12 309 ARG B CA 1
ATOM 6791 C C . ARG B 1 309 ? 23.5 -11.273 8.266 1 96.12 309 ARG B C 1
ATOM 6793 O O . ARG B 1 309 ? 22.5 -10.883 7.656 1 96.12 309 ARG B O 1
ATOM 6800 N N . ASP B 1 310 ? 24.656 -11.258 7.734 1 97 310 ASP B N 1
ATOM 6801 C CA . ASP B 1 310 ? 24.844 -10.852 6.348 1 97 310 ASP B CA 1
ATOM 6802 C C . ASP B 1 310 ? 24.141 -11.82 5.391 1 97 310 ASP B C 1
ATOM 6804 O O . ASP B 1 310 ? 23.484 -11.398 4.441 1 97 310 ASP B O 1
ATOM 6808 N N . THR B 1 311 ? 24.312 -13.141 5.68 1 98.06 311 THR B N 1
ATOM 6809 C CA . THR B 1 311 ? 23.656 -14.156 4.871 1 98.06 311 THR B CA 1
ATOM 6810 C C . THR B 1 311 ? 22.141 -14.023 4.98 1 98.06 311 THR B C 1
ATOM 6812 O O . THR B 1 311 ? 21.422 -14.102 3.975 1 98.06 311 THR B O 1
ATOM 6815 N N . ALA B 1 312 ? 21.672 -13.742 6.172 1 98.12 312 ALA B N 1
ATOM 6816 C CA . ALA B 1 312 ? 20.25 -13.555 6.391 1 98.12 312 ALA B CA 1
ATOM 6817 C C . ALA B 1 312 ? 19.719 -12.391 5.555 1 98.12 312 ALA B C 1
ATOM 6819 O O . ALA B 1 312 ? 18.672 -12.516 4.906 1 98.12 312 ALA B O 1
ATOM 6820 N N . GLN B 1 313 ? 20.438 -11.305 5.543 1 96.31 313 GLN B N 1
ATOM 6821 C CA . GLN B 1 313 ? 20.016 -10.133 4.797 1 96.31 313 GLN B CA 1
ATOM 6822 C C . GLN B 1 313 ? 19.953 -10.422 3.301 1 96.31 313 GLN B C 1
ATOM 6824 O O . GLN B 1 313 ? 19.047 -9.953 2.609 1 96.31 313 GLN B O 1
ATOM 6829 N N . LEU B 1 314 ? 20.875 -11.188 2.812 1 97.25 314 LEU B N 1
ATOM 6830 C CA . LEU B 1 314 ? 20.891 -11.555 1.398 1 97.25 314 LEU B CA 1
ATOM 6831 C C . LEU B 1 314 ? 19.688 -12.414 1.047 1 97.25 314 LEU B C 1
ATOM 6833 O O . LEU B 1 314 ? 19.219 -12.398 -0.093 1 97.25 314 LEU B O 1
ATOM 6837 N N . LEU B 1 315 ? 19.156 -13.086 2.055 1 98.31 315 LEU B N 1
ATOM 6838 C CA . LEU B 1 315 ? 18.062 -14.023 1.826 1 98.31 315 LEU B CA 1
ATOM 6839 C C . LEU B 1 315 ? 16.703 -13.328 1.981 1 98.31 315 LEU B C 1
ATOM 6841 O O . LEU B 1 315 ? 15.664 -13.953 1.794 1 98.31 315 LEU B O 1
ATOM 6845 N N . HIS B 1 316 ? 16.672 -12.023 2.295 1 97.38 316 HIS B N 1
ATOM 6846 C CA . HIS B 1 316 ? 15.43 -11.258 2.398 1 97.38 316 HIS B CA 1
ATOM 6847 C C . HIS B 1 316 ? 14.859 -10.953 1.02 1 97.38 316 HIS B C 1
ATOM 6849 O O . HIS B 1 316 ? 15.477 -10.242 0.227 1 97.38 316 HIS B O 1
ATOM 6855 N N . PRO B 1 317 ? 13.664 -11.508 0.762 1 96.19 317 PRO B N 1
ATOM 6856 C CA . PRO B 1 317 ? 13.023 -11.016 -0.458 1 96.19 317 PRO B CA 1
ATOM 6857 C C . PRO B 1 317 ? 12.555 -9.57 -0.333 1 96.19 317 PRO B C 1
ATOM 6859 O O . PRO B 1 317 ? 12.18 -9.125 0.756 1 96.19 317 PRO B O 1
ATOM 6862 N N . ASN B 1 318 ? 12.578 -8.844 -1.408 1 91.69 318 ASN B N 1
ATOM 6863 C CA . ASN B 1 318 ? 12.188 -7.438 -1.391 1 91.69 318 ASN B CA 1
ATOM 6864 C C . ASN B 1 318 ? 11.031 -7.164 -2.346 1 91.69 318 ASN B C 1
ATOM 6866 O O . ASN B 1 318 ? 10.922 -6.07 -2.9 1 91.69 318 ASN B O 1
ATOM 6870 N N . TYR B 1 319 ? 10.234 -8.148 -2.668 1 92.38 319 TYR B N 1
ATOM 6871 C CA . TYR B 1 319 ? 9.023 -8.055 -3.473 1 92.38 319 TYR B CA 1
ATOM 6872 C C . TYR B 1 319 ? 7.82 -8.594 -2.713 1 92.38 319 TYR B C 1
ATOM 6874 O O . TYR B 1 319 ? 7.969 -9.164 -1.628 1 92.38 319 TYR B O 1
ATOM 6882 N N . TYR B 1 320 ? 6.621 -8.406 -3.18 1 93.5 320 TYR B N 1
ATOM 6883 C CA . TYR B 1 320 ? 5.398 -8.844 -2.516 1 93.5 320 TYR B CA 1
ATOM 6884 C C . TYR B 1 320 ? 5.273 -10.359 -2.539 1 93.5 320 TYR B C 1
ATOM 6886 O O . TYR B 1 320 ? 5.359 -10.977 -3.602 1 93.5 320 TYR B O 1
ATOM 6894 N N . ILE B 1 321 ? 5.102 -10.914 -1.387 1 96.31 321 ILE B N 1
ATOM 6895 C CA . ILE B 1 321 ? 4.918 -12.359 -1.305 1 96.31 321 ILE B CA 1
ATOM 6896 C C . ILE B 1 321 ? 3.713 -12.773 -2.148 1 96.31 321 ILE B C 1
ATOM 6898 O O . ILE B 1 321 ? 2.738 -12.023 -2.26 1 96.31 321 ILE B O 1
ATOM 6902 N N . THR B 1 322 ? 3.795 -13.938 -2.805 1 92 322 THR B N 1
ATOM 6903 C CA . THR B 1 322 ? 2.793 -14.594 -3.641 1 92 322 THR B CA 1
ATOM 6904 C C . THR B 1 322 ? 2.854 -14.062 -5.07 1 92 322 THR B C 1
ATOM 6906 O O . THR B 1 322 ? 2.244 -14.641 -5.977 1 92 322 THR B O 1
ATOM 6909 N N . THR B 1 323 ? 3.535 -12.906 -5.312 1 92.25 323 THR B N 1
ATOM 6910 C CA . THR B 1 323 ? 3.615 -12.383 -6.672 1 92.25 323 THR B CA 1
ATOM 6911 C C . THR B 1 323 ? 4.66 -13.148 -7.48 1 92.25 323 THR B C 1
ATOM 6913 O O . THR B 1 323 ? 4.773 -12.961 -8.695 1 92.25 323 THR B O 1
ATOM 6916 N N . LYS B 1 324 ? 5.457 -13.906 -6.84 1 91.62 324 LYS B N 1
ATOM 6917 C CA . LYS B 1 324 ? 6.172 -15.078 -7.336 1 91.62 324 LYS B CA 1
ATOM 6918 C C . LYS B 1 324 ? 5.699 -16.344 -6.641 1 91.62 324 LYS B C 1
ATOM 6920 O O . LYS B 1 324 ? 5 -16.281 -5.625 1 91.62 324 LYS B O 1
ATOM 6925 N N . ARG B 1 325 ? 6.078 -17.375 -7.227 1 89.81 325 ARG B N 1
ATOM 6926 C CA . ARG B 1 325 ? 5.672 -18.625 -6.613 1 89.81 325 ARG B CA 1
ATOM 6927 C C . ARG B 1 325 ? 6.211 -18.75 -5.191 1 89.81 325 ARG B C 1
ATOM 6929 O O . ARG B 1 325 ? 7.395 -18.5 -4.945 1 89.81 325 ARG B O 1
ATOM 6936 N N . LEU B 1 326 ? 5.285 -19 -4.285 1 93.62 326 LEU B N 1
ATOM 6937 C CA . LEU B 1 326 ? 5.715 -19.359 -2.939 1 93.62 326 LEU B CA 1
ATOM 6938 C C . LEU B 1 326 ? 6.414 -20.719 -2.938 1 93.62 326 LEU B C 1
ATOM 6940 O O . LEU B 1 326 ? 5.852 -21.703 -3.395 1 93.62 326 LEU B O 1
ATOM 6944 N N . ILE B 1 327 ? 7.594 -20.75 -2.439 1 96 327 ILE B N 1
ATOM 6945 C CA . ILE B 1 327 ? 8.391 -21.969 -2.498 1 96 327 ILE B CA 1
ATOM 6946 C C . ILE B 1 327 ? 8.172 -22.797 -1.231 1 96 327 ILE B C 1
ATOM 6948 O O . ILE B 1 327 ? 8.109 -22.25 -0.128 1 96 327 ILE B O 1
ATOM 6952 N N . ILE B 1 328 ? 7.969 -24.031 -1.412 1 94.88 328 ILE B N 1
ATOM 6953 C CA . ILE B 1 328 ? 7.883 -24.969 -0.304 1 94.88 328 ILE B CA 1
ATOM 6954 C C . ILE B 1 328 ? 9.188 -25.766 -0.203 1 94.88 328 ILE B C 1
ATOM 6956 O O . ILE B 1 328 ? 9.562 -26.469 -1.141 1 94.88 328 ILE B O 1
ATOM 6960 N N . GLY B 1 329 ? 9.891 -25.594 0.863 1 94.75 329 GLY B N 1
ATOM 6961 C CA . GLY B 1 329 ? 11.172 -26.25 1.05 1 94.75 329 GLY B CA 1
ATOM 6962 C C . GLY B 1 329 ? 11.289 -26.953 2.393 1 94.75 329 GLY B C 1
ATOM 6963 O O . GLY B 1 329 ? 10.352 -26.922 3.199 1 94.75 329 GLY B O 1
ATOM 6964 N N . THR B 1 330 ? 12.312 -27.672 2.539 1 94.81 330 THR B N 1
ATOM 6965 C CA . THR B 1 330 ? 12.641 -28.344 3.793 1 94.81 330 THR B CA 1
ATOM 6966 C C . THR B 1 330 ? 14.008 -27.906 4.305 1 94.81 330 THR B C 1
ATOM 6968 O O . THR B 1 330 ? 15.031 -28.234 3.701 1 94.81 330 THR B O 1
ATOM 6971 N N . ASN B 1 331 ? 14 -27.156 5.426 1 95.06 331 ASN B N 1
ATOM 6972 C CA . ASN B 1 331 ? 15.211 -26.688 6.094 1 95.06 331 ASN B CA 1
ATOM 6973 C C . ASN B 1 331 ? 16.078 -25.859 5.16 1 95.06 331 ASN B C 1
ATOM 6975 O O . ASN B 1 331 ? 17.312 -25.969 5.18 1 95.06 331 ASN B O 1
ATOM 6979 N N . PHE B 1 332 ? 15.492 -25.172 4.297 1 97.31 332 PHE B N 1
ATOM 6980 C CA . PHE B 1 332 ? 16.25 -24.391 3.326 1 97.31 332 PHE B CA 1
ATOM 6981 C C . PHE B 1 332 ? 17.109 -23.344 4.023 1 97.31 332 PHE B C 1
ATOM 6983 O O . PHE B 1 332 ? 18.297 -23.234 3.75 1 97.31 332 PHE B O 1
ATOM 6990 N N . TYR B 1 333 ? 16.453 -22.578 4.918 1 98.12 333 TYR B N 1
ATOM 6991 C CA . TYR B 1 333 ? 17.203 -21.516 5.582 1 98.12 333 TYR B CA 1
ATOM 6992 C C . TYR B 1 333 ? 18.266 -22.094 6.512 1 98.12 333 TYR B C 1
ATOM 6994 O O . TYR B 1 333 ? 19.375 -21.547 6.613 1 98.12 333 TYR B O 1
ATOM 7002 N N . GLU B 1 334 ? 18.016 -23.25 7.121 1 98 334 GLU B N 1
ATOM 7003 C CA . GLU B 1 334 ? 18.906 -23.875 8.086 1 98 334 GLU B CA 1
ATOM 7004 C C . GLU B 1 334 ? 20.203 -24.328 7.43 1 98 334 GLU B C 1
ATOM 7006 O O . GLU B 1 334 ? 21.266 -24.312 8.062 1 98 334 GLU B O 1
ATOM 7011 N N . ILE B 1 335 ? 20.172 -24.656 6.16 1 97.94 335 ILE B N 1
ATOM 7012 C CA . ILE B 1 335 ? 21.375 -25.219 5.539 1 97.94 335 ILE B CA 1
ATOM 7013 C C . ILE B 1 335 ? 22.453 -24.156 5.445 1 97.94 335 ILE B C 1
ATOM 7015 O O . ILE B 1 335 ? 23.641 -24.469 5.316 1 97.94 335 ILE B O 1
ATOM 7019 N N . PHE B 1 336 ? 22.094 -22.906 5.469 1 98.5 336 PHE B N 1
ATOM 7020 C CA . PHE B 1 336 ? 23.078 -21.828 5.348 1 98.5 336 PHE B CA 1
ATOM 7021 C C . PHE B 1 336 ? 23.859 -21.672 6.645 1 98.5 336 PHE B C 1
ATOM 7023 O O . PHE B 1 336 ? 24.797 -20.859 6.711 1 98.5 336 PHE B O 1
ATOM 7030 N N . ASN B 1 337 ? 23.469 -22.406 7.684 1 98.5 337 ASN B N 1
ATOM 7031 C CA . ASN B 1 337 ? 24.219 -22.422 8.93 1 98.5 337 ASN B CA 1
ATOM 7032 C C . ASN B 1 337 ? 25.359 -23.438 8.883 1 98.5 337 ASN B C 1
ATOM 7034 O O . ASN B 1 337 ? 26.188 -23.484 9.789 1 98.5 337 ASN B O 1
ATOM 7038 N N . GLU B 1 338 ? 25.344 -24.297 7.855 1 98 338 GLU B N 1
ATOM 7039 C CA . GLU B 1 338 ? 26.422 -25.266 7.691 1 98 338 GLU B CA 1
ATOM 7040 C C . GLU B 1 338 ? 27.656 -24.641 7.055 1 98 338 GLU B C 1
ATOM 7042 O O . GLU B 1 338 ? 27.531 -23.844 6.121 1 98 338 GLU B O 1
ATOM 7047 N N . ASP B 1 339 ? 28.812 -25.031 7.438 1 97.69 339 ASP B N 1
ATOM 7048 C CA . ASP B 1 339 ? 30.078 -24.406 7.031 1 97.69 339 ASP B CA 1
ATOM 7049 C C . ASP B 1 339 ? 30.344 -24.625 5.543 1 97.69 339 ASP B C 1
ATOM 7051 O O . ASP B 1 339 ? 31 -23.812 4.898 1 97.69 339 ASP B O 1
ATOM 7055 N N . HIS B 1 340 ? 29.797 -25.766 5.074 1 98.25 340 HIS B N 1
ATOM 7056 C CA . HIS B 1 340 ? 30.156 -26.125 3.703 1 98.25 340 HIS B CA 1
ATOM 7057 C C . HIS B 1 340 ? 29.141 -25.578 2.711 1 98.25 340 HIS B C 1
ATOM 7059 O O . HIS B 1 340 ? 29.219 -25.844 1.512 1 98.25 340 HIS B O 1
ATOM 7065 N N . VAL B 1 341 ? 28.125 -24.797 3.146 1 98.62 341 VAL B N 1
ATOM 7066 C CA . VAL B 1 341 ? 27.109 -24.203 2.283 1 98.62 341 VAL B CA 1
ATOM 7067 C C . VAL B 1 341 ? 27.344 -22.688 2.189 1 98.62 341 VAL B C 1
ATOM 7069 O O . VAL B 1 341 ? 27.453 -22.016 3.211 1 98.62 341 VAL B O 1
ATOM 7072 N N . HIS B 1 342 ? 27.453 -22.188 0.958 1 98.19 342 HIS B N 1
ATOM 7073 C CA . HIS B 1 342 ? 27.766 -20.797 0.717 1 98.19 342 HIS B CA 1
ATOM 7074 C C . HIS B 1 342 ? 26.703 -20.141 -0.167 1 98.19 342 HIS B C 1
ATOM 7076 O O . HIS B 1 342 ? 26.078 -20.797 -0.985 1 98.19 342 HIS B O 1
ATOM 7082 N N . LEU B 1 343 ? 26.516 -18.844 0.081 1 98.44 343 LEU B N 1
ATOM 7083 C CA . LEU B 1 343 ? 25.594 -18.031 -0.711 1 98.44 343 LEU B CA 1
ATOM 7084 C C . LEU B 1 343 ? 26.344 -16.859 -1.368 1 98.44 343 LEU B C 1
ATOM 7086 O O . LEU B 1 343 ? 27.062 -16.125 -0.698 1 98.44 343 LEU B O 1
ATOM 7090 N N . VAL B 1 344 ? 26.234 -16.75 -2.639 1 98.12 344 VAL B N 1
ATOM 7091 C CA . VAL B 1 344 ? 26.797 -15.633 -3.387 1 98.12 344 VAL B CA 1
ATOM 7092 C C . VAL B 1 344 ? 25.688 -14.891 -4.121 1 98.12 344 VAL B C 1
ATOM 7094 O O . VAL B 1 344 ? 24.984 -15.477 -4.949 1 98.12 344 VAL B O 1
ATOM 7097 N N . SER B 1 345 ? 25.469 -13.664 -3.787 1 97.31 345 SER B N 1
ATOM 7098 C CA . SER B 1 345 ? 24.516 -12.828 -4.492 1 97.31 345 SER B CA 1
ATOM 7099 C C . SER B 1 345 ? 25.047 -12.383 -5.844 1 97.31 345 SER B C 1
ATOM 7101 O O . SER B 1 345 ? 26.219 -12 -5.957 1 97.31 345 SER B O 1
ATOM 7103 N N . LEU B 1 346 ? 24.25 -12.406 -6.844 1 96.5 346 LEU B N 1
ATOM 7104 C CA . LEU B 1 346 ? 24.656 -12.039 -8.195 1 96.5 346 LEU B CA 1
ATOM 7105 C C . LEU B 1 346 ? 24.297 -10.586 -8.5 1 96.5 346 LEU B C 1
ATOM 7107 O O . LEU B 1 346 ? 24.609 -10.086 -9.586 1 96.5 346 LEU B O 1
ATOM 7111 N N . LYS B 1 347 ? 23.609 -9.859 -7.641 1 90.69 347 LYS B N 1
ATOM 7112 C CA . LYS B 1 347 ? 23.156 -8.484 -7.863 1 90.69 347 LYS B CA 1
ATOM 7113 C C . LYS B 1 347 ? 24.344 -7.586 -8.227 1 90.69 347 LYS B C 1
ATOM 7115 O O . LYS B 1 347 ? 24.297 -6.883 -9.234 1 90.69 347 LYS B O 1
ATOM 7120 N N . ASP B 1 348 ? 25.453 -7.602 -7.508 1 89.75 348 ASP B N 1
ATOM 7121 C CA . ASP B 1 348 ? 26.641 -6.789 -7.805 1 89.75 348 ASP B CA 1
ATOM 7122 C C . ASP B 1 348 ? 27.828 -7.668 -8.195 1 89.75 348 ASP B C 1
ATOM 7124 O O . ASP B 1 348 ? 28.969 -7.203 -8.211 1 89.75 348 ASP B O 1
ATOM 7128 N N . ASN B 1 349 ? 27.531 -8.938 -8.461 1 96.19 349 ASN B N 1
ATOM 7129 C CA . ASN B 1 349 ? 28.531 -9.945 -8.797 1 96.19 349 ASN B CA 1
ATOM 7130 C C . ASN B 1 349 ? 28 -10.953 -9.812 1 96.19 349 ASN B C 1
ATOM 7132 O O . ASN B 1 349 ? 27.922 -12.148 -9.531 1 96.19 349 ASN B O 1
ATOM 7136 N N . PRO B 1 350 ? 27.578 -10.469 -11 1 96 350 PRO B N 1
ATOM 7137 C CA . PRO B 1 350 ? 26.953 -11.328 -12 1 96 350 PRO B CA 1
ATOM 7138 C C . PRO B 1 350 ? 27.891 -12.391 -12.555 1 96 350 PRO B C 1
ATOM 7140 O O . PRO B 1 350 ? 29.109 -12.227 -12.492 1 96 350 PRO B O 1
ATOM 7143 N N . ILE B 1 351 ? 27.359 -13.406 -13.062 1 96.38 351 ILE B N 1
ATOM 7144 C CA . ILE B 1 351 ? 28.109 -14.43 -13.781 1 96.38 351 ILE B CA 1
ATOM 7145 C C . ILE B 1 351 ? 28.656 -13.852 -15.086 1 96.38 351 ILE B C 1
ATOM 7147 O O . ILE B 1 351 ? 27.906 -13.273 -15.883 1 96.38 351 ILE B O 1
ATOM 7151 N N . GLU B 1 352 ? 29.891 -13.992 -15.328 1 96.62 352 GLU B N 1
ATOM 7152 C CA . GLU B 1 352 ? 30.5 -13.531 -16.578 1 96.62 352 GLU B CA 1
ATOM 7153 C C . GLU B 1 352 ? 30.594 -14.664 -17.594 1 96.62 352 GLU B C 1
ATOM 7155 O O . GLU B 1 352 ? 30.25 -14.484 -18.766 1 96.62 352 GLU B O 1
ATOM 7160 N N . ARG B 1 353 ? 31.062 -15.828 -17.156 1 96.62 353 ARG B N 1
ATOM 7161 C CA . ARG B 1 353 ? 31.172 -17 -18.016 1 96.62 353 ARG B CA 1
ATOM 7162 C C . ARG B 1 353 ? 31.453 -18.25 -17.203 1 96.62 353 ARG B C 1
ATOM 7164 O O . ARG B 1 353 ? 31.797 -18.172 -16.016 1 96.62 353 ARG B O 1
ATOM 7171 N N . ILE B 1 354 ? 31.219 -19.375 -17.828 1 97.19 354 ILE B N 1
ATOM 7172 C CA . ILE B 1 354 ? 31.641 -20.656 -17.266 1 97.19 354 ILE B CA 1
ATOM 7173 C C . ILE B 1 354 ? 33.031 -21 -17.75 1 97.19 354 ILE B C 1
ATOM 7175 O O . ILE B 1 354 ? 33.375 -20.828 -18.922 1 97.19 354 ILE B O 1
ATOM 7179 N N . VAL B 1 355 ? 33.906 -21.438 -16.859 1 97.38 355 VAL B N 1
ATOM 7180 C CA . VAL B 1 355 ? 35.281 -21.797 -17.203 1 97.38 355 VAL B CA 1
ATOM 7181 C C . VAL B 1 355 ? 35.5 -23.281 -16.938 1 97.38 355 VAL B C 1
ATOM 7183 O O . VAL B 1 355 ? 34.594 -23.969 -16.469 1 97.38 355 VAL B O 1
ATOM 7186 N N . GLU B 1 356 ? 36.688 -23.75 -17.203 1 97.38 356 GLU B N 1
ATOM 7187 C CA . GLU B 1 356 ? 37 -25.188 -17.172 1 97.38 356 GLU B CA 1
ATOM 7188 C C . GLU B 1 356 ? 36.781 -25.766 -15.781 1 97.38 356 GLU B C 1
ATOM 7190 O O . GLU B 1 356 ? 36.375 -26.922 -15.648 1 97.38 356 GLU B O 1
ATOM 7195 N N . ASN B 1 357 ? 37 -24.875 -14.781 1 97.19 357 ASN B N 1
ATOM 7196 C CA . ASN B 1 357 ? 36.969 -25.438 -13.438 1 97.19 357 ASN B CA 1
ATOM 7197 C C . ASN B 1 357 ? 35.938 -24.766 -12.562 1 97.19 357 ASN B C 1
ATOM 7199 O O . ASN B 1 357 ? 36 -24.812 -11.336 1 97.19 357 ASN B O 1
ATOM 7203 N N . GLY B 1 358 ? 35 -24.062 -13.219 1 97.94 358 GLY B N 1
ATOM 7204 C CA . GLY B 1 358 ? 33.969 -23.453 -12.383 1 97.94 358 GLY B CA 1
ATOM 7205 C C . GLY B 1 358 ? 33.219 -22.344 -13.078 1 97.94 358 GLY B C 1
ATOM 7206 O O . GLY B 1 358 ? 33.031 -22.359 -14.305 1 97.94 358 GLY B O 1
ATOM 7207 N N . VAL B 1 359 ? 32.594 -21.375 -12.289 1 98.25 359 VAL B N 1
ATOM 7208 C CA . VAL B 1 359 ? 31.828 -20.234 -12.773 1 98.25 359 VAL B CA 1
ATOM 7209 C C . VAL B 1 359 ? 32.562 -18.938 -12.461 1 98.25 359 VAL B C 1
ATOM 7211 O O . VAL B 1 359 ? 32.812 -18.625 -11.297 1 98.25 359 VAL B O 1
ATOM 7214 N N . GLN B 1 360 ? 32.844 -18.188 -13.461 1 98.25 360 GLN B N 1
ATOM 7215 C CA . GLN B 1 360 ? 33.5 -16.906 -13.289 1 98.25 360 GLN B CA 1
ATOM 7216 C C . GLN B 1 360 ? 32.5 -15.773 -13.094 1 98.25 360 GLN B C 1
ATOM 7218 O O . GLN B 1 360 ? 31.641 -15.547 -13.953 1 98.25 360 GLN B O 1
ATOM 7223 N N . LEU B 1 361 ? 32.625 -15.164 -11.945 1 97.88 361 LEU B N 1
ATOM 7224 C CA . LEU B 1 361 ? 31.828 -13.977 -11.641 1 97.88 361 LEU B CA 1
ATOM 7225 C C . LEU B 1 361 ? 32.656 -12.711 -11.82 1 97.88 361 LEU B C 1
ATOM 7227 O O . LEU B 1 361 ? 33.844 -12.789 -12.109 1 97.88 361 LEU B O 1
ATOM 7231 N N . LYS B 1 362 ? 32.031 -11.594 -11.664 1 96.69 362 LYS B N 1
ATOM 7232 C CA . LYS B 1 362 ? 32.75 -10.32 -11.766 1 96.69 362 LYS B CA 1
ATOM 7233 C C . LYS B 1 362 ? 33.875 -10.25 -10.766 1 96.69 362 LYS B C 1
ATOM 7235 O O . LYS B 1 362 ? 34.969 -9.781 -11.094 1 96.69 362 LYS B O 1
ATOM 7240 N N . ASN B 1 363 ? 33.719 -10.828 -9.539 1 95.81 363 ASN B N 1
ATOM 7241 C CA . ASN B 1 363 ? 34.656 -10.633 -8.445 1 95.81 363 ASN B CA 1
ATOM 7242 C C . ASN B 1 363 ? 35.531 -11.859 -8.234 1 95.81 363 ASN B C 1
ATOM 7244 O O . ASN B 1 363 ? 36.312 -11.922 -7.281 1 95.81 363 ASN B O 1
ATOM 7248 N N . GLY B 1 364 ? 35.406 -12.852 -9.133 1 96.44 364 GLY B N 1
ATOM 7249 C CA . GLY B 1 364 ? 36.219 -14.039 -8.977 1 96.44 364 GLY B CA 1
ATOM 7250 C C . GLY B 1 364 ? 35.562 -15.297 -9.5 1 96.44 364 GLY B C 1
ATOM 7251 O O . GLY B 1 364 ? 34.438 -15.234 -10.031 1 96.44 364 GLY B O 1
ATOM 7252 N N . THR B 1 365 ? 36.312 -16.359 -9.344 1 97.62 365 THR B N 1
ATOM 7253 C CA . THR B 1 365 ? 35.812 -17.641 -9.828 1 97.62 365 THR B CA 1
ATOM 7254 C C . THR B 1 365 ? 35.344 -18.516 -8.664 1 97.62 365 THR B C 1
ATOM 7256 O O . THR B 1 365 ? 36.062 -18.625 -7.652 1 97.62 365 THR B O 1
ATOM 7259 N N . VAL B 1 366 ? 34.188 -19.062 -8.75 1 98.38 366 VAL B N 1
ATOM 7260 C CA . VAL B 1 366 ? 33.75 -20.125 -7.844 1 98.38 366 VAL B CA 1
ATOM 7261 C C . VAL B 1 366 ? 34.094 -21.484 -8.43 1 98.38 366 VAL B C 1
ATOM 7263 O O . VAL B 1 366 ? 33.438 -21.969 -9.344 1 98.38 366 VAL B O 1
ATOM 7266 N N . GLU B 1 367 ? 35.062 -22.094 -7.883 1 98.19 367 GLU B N 1
ATOM 7267 C CA . GLU B 1 367 ? 35.5 -23.391 -8.367 1 98.19 367 GLU B CA 1
ATOM 7268 C C . GLU B 1 367 ? 34.531 -24.484 -7.98 1 98.19 367 GLU B C 1
ATOM 7270 O O . GLU B 1 367 ? 33.969 -24.469 -6.875 1 98.19 367 GLU B O 1
ATOM 7275 N N . CYS B 1 368 ? 34.281 -25.391 -8.969 1 98.44 368 CYS B N 1
ATOM 7276 C CA . CYS B 1 368 ? 33.344 -26.469 -8.672 1 98.44 368 CYS B CA 1
ATOM 7277 C C . CYS B 1 368 ? 33.562 -27.641 -9.617 1 98.44 368 CYS B C 1
ATOM 7279 O O . CYS B 1 368 ? 34.281 -27.531 -10.609 1 98.44 368 CYS B O 1
ATOM 7281 N N . ASP B 1 369 ? 32.938 -28.734 -9.281 1 98.44 369 ASP B N 1
ATOM 7282 C CA . ASP B 1 369 ? 33 -29.984 -10.047 1 98.44 369 ASP B CA 1
ATOM 7283 C C . ASP B 1 369 ? 31.672 -30.25 -10.758 1 98.44 369 ASP B C 1
ATOM 7285 O O . ASP B 1 369 ? 31.625 -31.031 -11.711 1 98.44 369 ASP B O 1
ATOM 7289 N N . VAL B 1 370 ? 30.641 -29.656 -10.266 1 98.44 370 VAL B N 1
ATOM 7290 C CA . VAL B 1 370 ? 29.297 -29.844 -10.797 1 98.44 370 VAL B CA 1
ATOM 7291 C C . VAL B 1 370 ? 28.562 -28.5 -10.828 1 98.44 370 VAL B C 1
ATOM 7293 O O . VAL B 1 370 ? 28.656 -27.719 -9.883 1 98.44 370 VAL B O 1
ATOM 7296 N N . ILE B 1 371 ? 27.844 -28.203 -11.906 1 98.12 371 ILE B N 1
ATOM 7297 C CA . ILE B 1 371 ? 26.953 -27.062 -12 1 98.12 371 ILE B CA 1
ATOM 7298 C C . ILE B 1 371 ? 25.516 -27.562 -12.188 1 98.12 371 ILE B C 1
ATOM 7300 O O . ILE B 1 371 ? 25.234 -28.344 -13.094 1 98.12 371 ILE B O 1
ATOM 7304 N N . ILE B 1 372 ? 24.656 -27.156 -11.312 1 98.06 372 ILE B N 1
ATOM 7305 C CA . ILE B 1 372 ? 23.219 -27.438 -11.438 1 98.06 372 ILE B CA 1
ATOM 7306 C C . ILE B 1 372 ? 22.484 -26.156 -11.836 1 98.06 372 ILE B C 1
ATOM 7308 O O . ILE B 1 372 ? 22.516 -25.172 -11.102 1 98.06 372 ILE B O 1
ATOM 7312 N N . TYR B 1 373 ? 21.859 -26.219 -12.984 1 96.62 373 TYR B N 1
ATOM 7313 C CA . TYR B 1 373 ? 21.031 -25.109 -13.453 1 96.62 373 TYR B CA 1
ATOM 7314 C C . TYR B 1 373 ? 19.594 -25.25 -12.977 1 96.62 373 TYR B C 1
ATOM 7316 O O . TYR B 1 373 ? 18.859 -26.141 -13.438 1 96.62 373 TYR B O 1
ATOM 7324 N N . ALA B 1 374 ? 19.234 -24.453 -12.031 1 96.06 374 ALA B N 1
ATOM 7325 C CA . ALA B 1 374 ? 17.844 -24.266 -11.609 1 96.06 374 ALA B CA 1
ATOM 7326 C C . ALA B 1 374 ? 17.312 -22.922 -12.07 1 96.06 374 ALA B C 1
ATOM 7328 O O . ALA B 1 374 ? 16.797 -22.141 -11.258 1 96.06 374 ALA B O 1
ATOM 7329 N N . THR B 1 375 ? 17.375 -22.688 -13.359 1 90.81 375 THR B N 1
ATOM 7330 C CA . THR B 1 375 ? 17.172 -21.375 -13.953 1 90.81 375 THR B CA 1
ATOM 7331 C C . THR B 1 375 ? 15.781 -21.25 -14.562 1 90.81 375 THR B C 1
ATOM 7333 O O . THR B 1 375 ? 15.508 -20.312 -15.32 1 90.81 375 THR B O 1
ATOM 7336 N N . GLY B 1 376 ? 14.969 -22.219 -14.25 1 86.12 376 GLY B N 1
ATOM 7337 C CA . GLY B 1 376 ? 13.555 -22.078 -14.57 1 86.12 376 GLY B CA 1
ATOM 7338 C C . GLY B 1 376 ? 13.203 -22.625 -15.945 1 86.12 376 GLY B C 1
ATOM 7339 O O . GLY B 1 376 ? 13.867 -23.531 -16.438 1 86.12 376 GLY B O 1
ATOM 7340 N N . TYR B 1 377 ? 11.977 -22.25 -16.359 1 83.5 377 TYR B N 1
ATOM 7341 C CA . TYR B 1 377 ? 11.336 -22.75 -17.578 1 83.5 377 TYR B CA 1
ATOM 7342 C C . TYR B 1 377 ? 10.797 -21.594 -18.422 1 83.5 377 TYR B C 1
ATOM 7344 O O . TYR B 1 377 ? 10.633 -20.484 -17.922 1 83.5 377 TYR B O 1
ATOM 7352 N N . GLU B 1 378 ? 10.711 -21.844 -19.672 1 79.25 378 GLU B N 1
ATOM 7353 C CA . GLU B 1 378 ? 9.891 -20.953 -20.484 1 79.25 378 GLU B CA 1
ATOM 7354 C C . GLU B 1 378 ? 8.406 -21.219 -20.281 1 79.25 378 GLU B C 1
ATOM 7356 O O . GLU B 1 378 ? 7.773 -21.922 -21.062 1 79.25 378 GLU B O 1
ATOM 7361 N N . ALA B 1 379 ? 7.938 -20.609 -19.344 1 76.38 379 ALA B N 1
ATOM 7362 C CA . ALA B 1 379 ? 6.641 -20.984 -18.781 1 76.38 379 ALA B CA 1
ATOM 7363 C C . ALA B 1 379 ? 5.496 -20.469 -19.641 1 76.38 379 ALA B C 1
ATOM 7365 O O . ALA B 1 379 ? 5.617 -19.438 -20.297 1 76.38 379 ALA B O 1
ATOM 7366 N N . MET B 1 380 ? 4.426 -21.188 -19.656 1 77.25 380 MET B N 1
ATOM 7367 C CA . MET B 1 380 ? 3.092 -20.859 -20.156 1 77.25 380 MET B CA 1
ATOM 7368 C C . MET B 1 380 ? 3.061 -20.875 -21.672 1 77.25 380 MET B C 1
ATOM 7370 O O . MET B 1 380 ? 2.193 -21.516 -22.281 1 77.25 380 MET B O 1
ATOM 7374 N N . THR B 1 381 ? 4.07 -20.188 -22.344 1 77.94 381 THR B N 1
ATOM 7375 C CA . THR B 1 381 ? 3.984 -20.047 -23.797 1 77.94 381 THR B CA 1
ATOM 7376 C C . THR B 1 381 ? 5.09 -20.844 -24.484 1 77.94 381 THR B C 1
ATOM 7378 O O . THR B 1 381 ? 4.961 -21.234 -25.641 1 77.94 381 THR B O 1
ATOM 7381 N N . GLY B 1 382 ? 6.07 -21.141 -23.781 1 78.06 382 GLY B N 1
ATOM 7382 C CA . GLY B 1 382 ? 7.281 -21.688 -24.375 1 78.06 382 GLY B CA 1
ATOM 7383 C C . GLY B 1 382 ? 7.055 -22.984 -25.125 1 78.06 382 GLY B C 1
ATOM 7384 O O . GLY B 1 382 ? 7.516 -23.141 -26.25 1 78.06 382 GLY B O 1
ATOM 7385 N N . SER B 1 383 ? 6.344 -23.844 -24.531 1 83 383 SER B N 1
ATOM 7386 C CA . SER B 1 383 ? 6.156 -25.156 -25.125 1 83 383 SER B CA 1
ATOM 7387 C C . SER B 1 383 ? 5.332 -25.094 -26.406 1 83 383 SER B C 1
ATOM 7389 O O . SER B 1 383 ? 5.602 -25.812 -27.359 1 83 383 SER B O 1
ATOM 7391 N N . LEU B 1 384 ? 4.406 -24.25 -26.406 1 88.69 384 LEU B N 1
ATOM 7392 C CA . LEU B 1 384 ? 3.578 -24.078 -27.594 1 88.69 384 LEU B CA 1
ATOM 7393 C C . LEU B 1 384 ? 4.355 -23.375 -28.703 1 88.69 384 LEU B C 1
ATOM 7395 O O . LEU B 1 384 ? 4.23 -23.734 -29.875 1 88.69 384 LEU B O 1
ATOM 7399 N N . LEU B 1 385 ? 5.199 -22.5 -28.344 1 88.44 385 LEU B N 1
ATOM 7400 C CA . LEU B 1 385 ? 5.961 -21.703 -29.312 1 88.44 385 LEU B CA 1
ATOM 7401 C C . LEU B 1 385 ? 7.066 -22.547 -29.938 1 88.44 385 LEU B C 1
ATOM 7403 O O . LEU B 1 385 ? 7.594 -22.188 -31 1 88.44 385 LEU B O 1
ATOM 7407 N N . LYS B 1 386 ? 7.352 -23.625 -29.328 1 90.75 386 LYS B N 1
ATOM 7408 C CA . LYS B 1 386 ? 8.414 -24.484 -29.859 1 90.75 386 LYS B CA 1
ATOM 7409 C C . LYS B 1 386 ? 7.879 -25.422 -30.922 1 90.75 386 LYS B C 1
ATOM 7411 O O . LYS B 1 386 ? 8.656 -26.047 -31.656 1 90.75 386 LYS B O 1
ATOM 7416 N N . ILE B 1 387 ? 6.617 -25.547 -31 1 94.12 387 ILE B N 1
ATOM 7417 C CA . ILE B 1 387 ? 5.969 -26.328 -32.062 1 94.12 387 ILE B CA 1
ATOM 7418 C C . ILE B 1 387 ? 5.539 -25.391 -33.188 1 94.12 387 ILE B C 1
ATOM 7420 O O . ILE B 1 387 ? 5.008 -24.297 -32.938 1 94.12 387 ILE B O 1
ATOM 7424 N N . ASP B 1 388 ? 5.84 -25.781 -34.438 1 96.56 388 ASP B N 1
ATOM 7425 C CA . ASP B 1 388 ? 5.375 -25.016 -35.562 1 96.56 388 ASP B CA 1
ATOM 7426 C C . ASP B 1 388 ? 3.902 -25.281 -35.875 1 96.56 388 ASP B C 1
ATOM 7428 O O . ASP B 1 388 ? 3.578 -26.109 -36.719 1 96.56 388 ASP B O 1
ATOM 7432 N N . ILE B 1 389 ? 3.047 -24.578 -35.219 1 97.5 389 ILE B N 1
ATOM 7433 C CA . ILE B 1 389 ? 1.61 -24.75 -35.406 1 97.5 389 ILE B CA 1
ATOM 7434 C C . ILE B 1 389 ? 1.072 -23.656 -36.344 1 97.5 389 ILE B C 1
ATOM 7436 O O . ILE B 1 389 ? 1.166 -22.469 -36.031 1 97.5 389 ILE B O 1
ATOM 7440 N N . GLU B 1 390 ? 0.499 -24.125 -37.438 1 98.25 390 GLU B N 1
ATOM 7441 C CA . GLU B 1 390 ? -0.017 -23.219 -38.438 1 98.25 390 GLU B CA 1
ATOM 7442 C C . GLU B 1 390 ? -1.529 -23.359 -38.594 1 98.25 390 GLU B C 1
ATOM 7444 O O . GLU B 1 390 ? -2.021 -24.406 -39 1 98.25 390 GLU B O 1
ATOM 7449 N N . GLY B 1 391 ? -2.246 -22.281 -38.25 1 97.75 391 GLY B N 1
ATOM 7450 C CA . GLY B 1 391 ? -3.693 -22.266 -38.375 1 97.75 391 GLY B CA 1
ATOM 7451 C C . GLY B 1 391 ? -4.164 -21.844 -39.781 1 97.75 391 GLY B C 1
ATOM 7452 O O . GLY B 1 391 ? -3.592 -22.266 -40.781 1 97.75 391 GLY B O 1
ATOM 7453 N N . ARG B 1 392 ? -5.309 -21.141 -39.812 1 96.81 392 ARG B N 1
ATOM 7454 C CA . ARG B 1 392 ? -5.891 -20.688 -41.062 1 96.81 392 ARG B CA 1
ATOM 7455 C C . ARG B 1 392 ? -4.938 -19.75 -41.781 1 96.81 392 ARG B C 1
ATOM 7457 O O . ARG B 1 392 ? -4.266 -18.922 -41.156 1 96.81 392 ARG B O 1
ATOM 7464 N N . ASN B 1 393 ? -4.918 -19.891 -43.094 1 94.31 393 ASN B N 1
ATOM 7465 C CA . ASN B 1 393 ? -4.188 -19 -44 1 94.31 393 ASN B CA 1
ATOM 7466 C C . ASN B 1 393 ? -2.701 -18.953 -43.656 1 94.31 393 ASN B C 1
ATOM 7468 O O . ASN B 1 393 ? -2.064 -17.906 -43.781 1 94.31 393 ASN B O 1
ATOM 7472 N N . GLY B 1 394 ? -2.189 -20 -42.969 1 94.19 394 GLY B N 1
ATOM 7473 C CA . GLY B 1 394 ? -0.762 -20.109 -42.719 1 94.19 394 GLY B CA 1
ATOM 7474 C C . GLY B 1 394 ? -0.31 -19.312 -41.5 1 94.19 394 GLY B C 1
ATOM 7475 O O . GLY B 1 394 ? 0.883 -19.266 -41.219 1 94.19 394 GLY B O 1
ATOM 7476 N N . LYS B 1 395 ? -1.176 -18.75 -40.781 1 94.44 395 LYS B N 1
ATOM 7477 C CA . LYS B 1 395 ? -0.828 -17.984 -39.594 1 94.44 395 LYS B CA 1
ATOM 7478 C C . LYS B 1 395 ? -0.279 -18.875 -38.469 1 94.44 395 LYS B C 1
ATOM 7480 O O . LYS B 1 395 ? -0.959 -19.797 -38.031 1 94.44 395 LYS B O 1
ATOM 7485 N N . THR B 1 396 ? 0.937 -18.562 -38 1 97.06 396 THR B N 1
ATOM 7486 C CA . THR B 1 396 ? 1.543 -19.375 -36.938 1 97.06 396 THR B CA 1
ATOM 7487 C C . THR B 1 396 ? 1.242 -18.781 -35.562 1 97.06 396 THR B C 1
ATOM 7489 O O . THR B 1 396 ? 0.859 -17.625 -35.469 1 97.06 396 THR B O 1
ATOM 7492 N N . ILE B 1 397 ? 1.411 -19.625 -34.562 1 95.56 397 ILE B N 1
ATOM 7493 C CA . ILE B 1 397 ? 1.234 -19.141 -33.188 1 95.56 397 ILE B CA 1
ATOM 7494 C C . ILE B 1 397 ? 2.299 -18.078 -32.875 1 95.56 397 ILE B C 1
ATOM 7496 O O . ILE B 1 397 ? 2.029 -17.109 -32.188 1 95.56 397 ILE B O 1
ATOM 7500 N N . GLN B 1 398 ? 3.521 -18.25 -33.375 1 94.56 398 GLN B N 1
ATOM 7501 C CA . GLN B 1 398 ? 4.609 -17.297 -33.188 1 94.56 398 GLN B CA 1
ATOM 7502 C C . GLN B 1 398 ? 4.219 -15.914 -33.719 1 94.56 398 GLN B C 1
ATOM 7504 O O . GLN B 1 398 ? 4.441 -14.906 -33.062 1 94.56 398 GLN B O 1
ATOM 7509 N N . GLU B 1 399 ? 3.609 -15.953 -34.875 1 94.69 399 GLU B N 1
ATOM 7510 C CA . GLU B 1 399 ? 3.16 -14.695 -35.469 1 94.69 399 GLU B CA 1
ATOM 7511 C C . GLU B 1 399 ? 2.004 -14.094 -34.656 1 94.69 399 GLU B C 1
ATOM 7513 O O . GLU B 1 399 ? 2.002 -12.898 -34.375 1 94.69 399 GLU B O 1
ATOM 7518 N N . LYS B 1 400 ? 1.104 -14.953 -34.312 1 94.25 400 LYS B N 1
ATOM 7519 C CA . LYS B 1 400 ? -0.083 -14.477 -33.625 1 94.25 400 LYS B CA 1
ATOM 7520 C C . LYS B 1 400 ? 0.288 -13.836 -32.281 1 94.25 400 LYS B C 1
ATOM 7522 O O . LYS B 1 400 ? -0.237 -12.773 -31.922 1 94.25 400 LYS B O 1
ATOM 7527 N N . TRP B 1 401 ? 1.163 -14.508 -31.578 1 92.62 401 TRP B N 1
ATOM 7528 C CA . TRP B 1 401 ? 1.507 -14.086 -30.234 1 92.62 401 TRP B CA 1
ATOM 7529 C C . TRP B 1 401 ? 2.721 -13.164 -30.234 1 92.62 401 TRP B C 1
ATOM 7531 O O . TRP B 1 401 ? 3.223 -12.773 -29.188 1 92.62 401 TRP B O 1
ATOM 7541 N N . GLU B 1 402 ? 3.186 -12.766 -31.422 1 89.69 402 GLU B N 1
ATOM 7542 C CA . GLU B 1 402 ? 4.398 -11.961 -31.547 1 89.69 402 GLU B CA 1
ATOM 7543 C C . GLU B 1 402 ? 5.52 -12.516 -30.672 1 89.69 402 GLU B C 1
ATOM 7545 O O . GLU B 1 402 ? 6.082 -11.797 -29.844 1 89.69 402 GLU B O 1
ATOM 7550 N N . ASP B 1 403 ? 5.68 -13.812 -30.781 1 85.75 403 ASP B N 1
ATOM 7551 C CA . ASP B 1 403 ? 6.707 -14.562 -30.078 1 85.75 403 ASP B CA 1
ATOM 7552 C C . ASP B 1 403 ? 6.551 -14.406 -28.562 1 85.75 403 ASP B C 1
ATOM 7554 O O . ASP B 1 403 ? 7.543 -14.273 -27.844 1 85.75 403 ASP B O 1
ATOM 7558 N N . GLY B 1 404 ? 5.383 -14.289 -28.172 1 83.38 404 GLY B N 1
ATOM 7559 C CA . GLY B 1 404 ? 5.07 -14.289 -26.75 1 83.38 404 GLY B CA 1
ATOM 7560 C C . GLY B 1 404 ? 4.816 -12.898 -26.188 1 83.38 404 GLY B C 1
ATOM 7561 O O . GLY B 1 404 ? 4.371 -12.75 -25.047 1 83.38 404 GLY B O 1
ATOM 7562 N N . ARG B 1 405 ? 4.891 -11.703 -26.859 1 84.5 405 ARG B N 1
ATOM 7563 C CA . ARG B 1 405 ? 4.793 -10.328 -26.391 1 84.5 405 ARG B CA 1
ATOM 7564 C C . ARG B 1 405 ? 3.338 -9.875 -26.312 1 84.5 405 ARG B C 1
ATOM 7566 O O . ARG B 1 405 ? 3.016 -8.93 -25.594 1 84.5 405 ARG B O 1
ATOM 7573 N N . ASN B 1 406 ? 2.547 -10.641 -27.094 1 87.62 406 ASN B N 1
ATOM 7574 C CA . ASN B 1 406 ? 1.131 -10.297 -27.156 1 87.62 406 ASN B CA 1
ATOM 7575 C C . ASN B 1 406 ? 0.253 -11.547 -27.203 1 87.62 406 ASN B C 1
ATOM 7577 O O . ASN B 1 406 ? -0.383 -11.82 -28.219 1 87.62 406 ASN B O 1
ATOM 7581 N N . VAL B 1 407 ? 0.135 -12.188 -26.094 1 91.31 407 VAL B N 1
ATOM 7582 C CA . VAL B 1 407 ? -0.582 -13.461 -26.016 1 91.31 407 VAL B CA 1
ATOM 7583 C C . VAL B 1 407 ? -2.076 -13.195 -25.844 1 91.31 407 VAL B C 1
ATOM 7585 O O . VAL B 1 407 ? -2.484 -12.461 -24.938 1 91.31 407 VAL B O 1
ATOM 7588 N N . LYS B 1 408 ? -2.84 -13.75 -26.75 1 93.38 408 LYS B N 1
ATOM 7589 C CA . LYS B 1 408 ? -4.297 -13.664 -26.672 1 93.38 408 LYS B CA 1
ATOM 7590 C C . LYS B 1 408 ? -4.938 -15.031 -26.906 1 93.38 408 LYS B C 1
ATOM 7592 O O . LYS B 1 408 ? -4.613 -15.727 -27.875 1 93.38 408 LYS B O 1
ATOM 7597 N N . THR B 1 409 ? -5.707 -15.406 -26.016 1 97 409 THR B N 1
ATOM 7598 C CA . THR B 1 409 ? -6.504 -16.625 -26.125 1 97 409 THR B CA 1
ATOM 7599 C C . THR B 1 409 ? -7.938 -16.375 -25.656 1 97 409 THR B C 1
ATOM 7601 O O . THR B 1 409 ? -8.25 -15.305 -25.141 1 97 409 THR B O 1
ATOM 7604 N N . TYR B 1 410 ? -8.758 -17.297 -26 1 98.38 410 TYR B N 1
ATOM 7605 C CA . TYR B 1 410 ? -10.094 -17.297 -25.406 1 98.38 410 TYR B CA 1
ATOM 7606 C C . TYR B 1 410 ? -10.211 -18.344 -24.312 1 98.38 410 TYR B C 1
ATOM 7608 O O . TYR B 1 410 ? -10.109 -19.547 -24.594 1 98.38 410 TYR B O 1
ATOM 7616 N N . LEU B 1 411 ? -10.312 -17.875 -23.016 1 98.5 411 LEU B N 1
ATOM 7617 C CA . LEU B 1 411 ? -10.477 -18.688 -21.812 1 98.5 411 LEU B CA 1
ATOM 7618 C C . LEU B 1 411 ? -9.219 -19.516 -21.531 1 98.5 411 LEU B C 1
ATOM 7620 O O . LEU B 1 411 ? -9.227 -20.391 -20.672 1 98.5 411 LEU B O 1
ATOM 7624 N N . GLY B 1 412 ? -8.125 -19.281 -22.281 1 97.44 412 GLY B N 1
ATOM 7625 C CA . GLY B 1 412 ? -6.957 -20.141 -22.156 1 97.44 412 GLY B CA 1
ATOM 7626 C C . GLY B 1 412 ? -7.148 -21.516 -22.766 1 97.44 412 GLY B C 1
ATOM 7627 O O . GLY B 1 412 ? -6.355 -22.422 -22.516 1 97.44 412 GLY B O 1
ATOM 7628 N N . LEU B 1 413 ? -8.227 -21.688 -23.609 1 98.25 413 LEU B N 1
ATOM 7629 C CA . LEU B 1 413 ? -8.625 -22.984 -24.156 1 98.25 413 LEU B CA 1
ATOM 7630 C C . LEU B 1 413 ? -8.547 -23 -25.672 1 98.25 413 LEU B C 1
ATOM 7632 O O . LEU B 1 413 ? -8.312 -24.047 -26.281 1 98.25 413 LEU B O 1
ATOM 7636 N N . MET B 1 414 ? -8.844 -21.859 -26.344 1 98.25 414 MET B N 1
ATOM 7637 C CA . MET B 1 414 ? -8.945 -21.781 -27.797 1 98.25 414 MET B CA 1
ATOM 7638 C C . MET B 1 414 ? -8.336 -20.484 -28.312 1 98.25 414 MET B C 1
ATOM 7640 O O . MET B 1 414 ? -8.102 -19.547 -27.531 1 98.25 414 MET B O 1
ATOM 7644 N N . MET B 1 415 ? -8.133 -20.422 -29.641 1 97.69 415 MET B N 1
ATOM 7645 C CA . MET B 1 415 ? -7.562 -19.25 -30.281 1 97.69 415 MET B CA 1
ATOM 7646 C C . MET B 1 415 ? -8.242 -18.969 -31.625 1 97.69 415 MET B C 1
ATOM 7648 O O . MET B 1 415 ? -8.609 -19.906 -32.344 1 97.69 415 MET B O 1
ATOM 7652 N N . GLU B 1 416 ? -8.328 -17.719 -31.875 1 97.69 416 GLU B N 1
ATOM 7653 C CA . GLU B 1 416 ? -8.773 -17.297 -33.219 1 97.69 416 GLU B CA 1
ATOM 7654 C C . GLU B 1 416 ? -7.809 -17.781 -34.281 1 97.69 416 GLU B C 1
ATOM 7656 O O . GLU B 1 416 ? -6.59 -17.703 -34.125 1 97.69 416 GLU B O 1
ATOM 7661 N N . SER B 1 417 ? -8.352 -18.297 -35.344 1 97.62 417 SER B N 1
ATOM 7662 C CA . SER B 1 417 ? -7.613 -18.703 -36.531 1 97.62 417 SER B CA 1
ATOM 7663 C C . SER B 1 417 ? -7.008 -20.094 -36.344 1 97.62 417 SER B C 1
ATOM 7665 O O . SER B 1 417 ? -6.273 -20.578 -37.219 1 97.62 417 SER B O 1
ATOM 7667 N N . PHE B 1 418 ? -7.266 -20.75 -35.312 1 98.38 418 PHE B N 1
ATOM 7668 C CA . PHE B 1 418 ? -6.789 -22.109 -35.094 1 98.38 418 PHE B CA 1
ATOM 7669 C C . PHE B 1 418 ? -7.949 -23.047 -34.781 1 98.38 418 PHE B C 1
ATOM 7671 O O . PHE B 1 418 ? -8.133 -23.438 -33.625 1 98.38 418 PHE B O 1
ATOM 7678 N N . PRO B 1 419 ? -8.633 -23.453 -35.812 1 98.25 419 PRO B N 1
ATOM 7679 C CA . PRO B 1 419 ? -9.844 -24.25 -35.594 1 98.25 419 PRO B CA 1
ATOM 7680 C C . PRO B 1 419 ? -9.562 -25.609 -34.969 1 98.25 419 PRO B C 1
ATOM 7682 O O . PRO B 1 419 ? -8.562 -26.25 -35.312 1 98.25 419 PRO B O 1
ATOM 7685 N N . ASN B 1 420 ? -10.383 -26.031 -34.062 1 98.62 420 ASN B N 1
ATOM 7686 C CA . ASN B 1 420 ? -10.383 -27.375 -33.469 1 98.62 420 ASN B CA 1
ATOM 7687 C C . ASN B 1 420 ? -9.109 -27.625 -32.688 1 98.62 420 ASN B C 1
ATOM 7689 O O . ASN B 1 420 ? -8.789 -28.766 -32.375 1 98.62 420 ASN B O 1
ATOM 7693 N N . LEU B 1 421 ? -8.32 -26.531 -32.406 1 98.62 421 LEU B N 1
ATOM 7694 C CA . LEU B 1 421 ? -7.184 -26.609 -31.484 1 98.62 421 LEU B CA 1
ATOM 7695 C C . LEU B 1 421 ? -7.586 -26.25 -30.062 1 98.62 421 LEU B C 1
ATOM 7697 O O . LEU B 1 421 ? -8.125 -25.172 -29.812 1 98.62 421 LEU B O 1
ATOM 7701 N N . PHE B 1 422 ? -7.43 -27.141 -29.141 1 98.75 422 PHE B N 1
ATOM 7702 C CA . PHE B 1 422 ? -7.688 -26.891 -27.719 1 98.75 422 PHE B CA 1
ATOM 7703 C C . PHE B 1 422 ? -6.391 -26.938 -26.922 1 98.75 422 PHE B C 1
ATOM 7705 O O . PHE B 1 422 ? -5.504 -27.75 -27.203 1 98.75 422 PHE B O 1
ATOM 7712 N N . MET B 1 423 ? -6.285 -26.047 -25.969 1 97.88 423 MET B N 1
ATOM 7713 C CA . MET B 1 423 ? -5.145 -26 -25.062 1 97.88 423 MET B CA 1
ATOM 7714 C C . MET B 1 423 ? -5.574 -26.328 -23.641 1 97.88 423 MET B C 1
ATOM 7716 O O . MET B 1 423 ? -6.504 -25.719 -23.109 1 97.88 423 MET B O 1
ATOM 7720 N N . ILE B 1 424 ? -4.922 -27.266 -23.016 1 98.12 424 ILE B N 1
ATOM 7721 C CA . ILE B 1 424 ? -5.188 -27.578 -21.625 1 98.12 424 ILE B CA 1
ATOM 7722 C C . ILE B 1 424 ? -4.266 -26.734 -20.734 1 98.12 424 ILE B C 1
ATOM 7724 O O . ILE B 1 424 ? -3.039 -26.828 -20.844 1 98.12 424 ILE B O 1
ATOM 7728 N N . THR B 1 425 ? -4.836 -25.953 -19.844 1 96.69 425 THR B N 1
ATOM 7729 C CA . THR B 1 425 ? -4.152 -25.031 -18.938 1 96.69 425 THR B CA 1
ATOM 7730 C C . THR B 1 425 ? -3.277 -24.047 -19.703 1 96.69 425 THR B C 1
ATOM 7732 O O . THR B 1 425 ? -2.113 -23.844 -19.359 1 96.69 425 THR B O 1
ATOM 7735 N N . GLY B 1 426 ? -3.814 -23.5 -20.781 1 95.31 426 GLY B N 1
ATOM 7736 C CA . GLY B 1 426 ? -3.104 -22.547 -21.609 1 95.31 426 GLY B CA 1
ATOM 7737 C C . GLY B 1 426 ? -3.002 -21.172 -20.984 1 95.31 426 GLY B C 1
ATOM 7738 O O . GLY B 1 426 ? -3.549 -20.922 -19.906 1 95.31 426 GLY B O 1
ATOM 7739 N N . PRO B 1 427 ? -2.24 -20.281 -21.719 1 93.31 427 PRO B N 1
ATOM 7740 C CA . PRO B 1 427 ? -2.127 -18.906 -21.234 1 93.31 427 PRO B CA 1
ATOM 7741 C C . PRO B 1 427 ? -3.484 -18.234 -21.062 1 93.31 427 PRO B C 1
ATOM 7743 O O . PRO B 1 427 ? -4.391 -18.438 -21.875 1 93.31 427 PRO B O 1
ATOM 7746 N N . GLN B 1 428 ? -3.602 -17.438 -19.984 1 94.69 428 GLN B N 1
ATOM 7747 C CA . GLN B 1 428 ? -4.809 -16.703 -19.641 1 94.69 428 GLN B CA 1
ATOM 7748 C C . GLN B 1 428 ? -5.879 -17.609 -19.062 1 94.69 428 GLN B C 1
ATOM 7750 O O . GLN B 1 428 ? -7.074 -17.344 -19.188 1 94.69 428 GLN B O 1
ATOM 7755 N N . SER B 1 429 ? -5.527 -18.797 -18.562 1 96.88 429 SER B N 1
ATOM 7756 C CA . SER B 1 429 ? -6.25 -19.625 -17.609 1 96.88 429 SER B CA 1
ATOM 7757 C C . SER B 1 429 ? -5.613 -19.547 -16.219 1 96.88 429 SER B C 1
ATOM 7759 O O . SER B 1 429 ? -4.531 -18.984 -16.062 1 96.88 429 SER B O 1
ATOM 7761 N N . PRO B 1 430 ? -6.211 -20.109 -15.188 1 95.25 430 PRO B N 1
ATOM 7762 C CA . PRO B 1 430 ? -5.574 -20.062 -13.867 1 95.25 430 PRO B CA 1
ATOM 7763 C C . PRO B 1 430 ? -4.254 -20.844 -13.82 1 95.25 430 PRO B C 1
ATOM 7765 O O . PRO B 1 430 ? -3.326 -20.438 -13.117 1 95.25 430 PRO B O 1
ATOM 7768 N N . SER B 1 431 ? -4.25 -21.953 -14.531 1 91.81 431 SER B N 1
ATOM 7769 C CA . SER B 1 431 ? -3.055 -22.75 -14.797 1 91.81 431 SER B CA 1
ATOM 7770 C C . SER B 1 431 ? -2.209 -22.906 -13.539 1 91.81 431 SER B C 1
ATOM 7772 O O . SER B 1 431 ? -2.607 -23.609 -12.602 1 91.81 431 SER B O 1
ATOM 7774 N N . VAL B 1 432 ? -1.079 -22.188 -13.438 1 88.25 432 VAL B N 1
ATOM 7775 C CA . VAL B 1 432 ? -0.001 -22.453 -12.5 1 88.25 432 VAL B CA 1
ATOM 7776 C C . VAL B 1 432 ? -0.358 -21.891 -11.125 1 88.25 432 VAL B C 1
ATOM 7778 O O . VAL B 1 432 ? 0.306 -22.203 -10.125 1 88.25 432 VAL B O 1
ATOM 7781 N N . LEU B 1 433 ? -1.416 -21.188 -11.039 1 92 433 LEU B N 1
ATOM 7782 C CA . LEU B 1 433 ? -1.824 -20.641 -9.742 1 92 433 LEU B CA 1
ATOM 7783 C C . LEU B 1 433 ? -2.727 -21.625 -9 1 92 433 LEU B C 1
ATOM 7785 O O . LEU B 1 433 ? -3.223 -21.312 -7.918 1 92 433 LEU B O 1
ATOM 7789 N N . THR B 1 434 ? -2.869 -22.812 -9.602 1 94.62 434 THR B N 1
ATOM 7790 C CA . THR B 1 434 ? -3.768 -23.812 -9.031 1 94.62 434 THR B CA 1
ATOM 7791 C C . THR B 1 434 ? -3.045 -25.141 -8.836 1 94.62 434 THR B C 1
ATOM 7793 O O . THR B 1 434 ? -1.927 -25.328 -9.32 1 94.62 434 THR B O 1
ATOM 7796 N N . ASN B 1 435 ? -3.744 -25.953 -8.039 1 95.62 435 ASN B N 1
ATOM 7797 C CA . ASN B 1 435 ? -3.424 -27.375 -8.117 1 95.62 435 ASN B CA 1
ATOM 7798 C C . ASN B 1 435 ? -3.631 -27.922 -9.523 1 95.62 435 ASN B C 1
ATOM 7800 O O . ASN B 1 435 ? -4.762 -27.984 -10.016 1 95.62 435 ASN B O 1
ATOM 7804 N N . MET B 1 436 ? -2.576 -28.312 -10.148 1 95.38 436 MET B N 1
ATOM 7805 C CA . MET B 1 436 ? -2.598 -28.594 -11.578 1 95.38 436 MET B CA 1
ATOM 7806 C C . MET B 1 436 ? -3.617 -29.688 -11.898 1 95.38 436 MET B C 1
ATOM 7808 O O . MET B 1 436 ? -4.379 -29.562 -12.867 1 95.38 436 MET B O 1
ATOM 7812 N N . PRO B 1 437 ? -3.719 -30.734 -11.109 1 97.19 437 PRO B N 1
ATOM 7813 C CA . PRO B 1 437 ? -4.742 -31.734 -11.43 1 97.19 437 PRO B CA 1
ATOM 7814 C C . PRO B 1 437 ? -6.148 -31.141 -11.477 1 97.19 437 PRO B C 1
ATOM 7816 O O . PRO B 1 437 ? -6.953 -31.516 -12.336 1 97.19 437 PRO B O 1
ATOM 7819 N N . ALA B 1 438 ? -6.406 -30.203 -10.594 1 97.81 438 ALA B N 1
ATOM 7820 C CA . ALA B 1 438 ? -7.727 -29.562 -10.562 1 97.81 438 ALA B CA 1
ATOM 7821 C C . ALA B 1 438 ? -7.98 -28.766 -11.828 1 97.81 438 ALA B C 1
ATOM 7823 O O . ALA B 1 438 ? -9.039 -28.891 -12.453 1 97.81 438 ALA B O 1
ATOM 7824 N N . ALA B 1 439 ? -7.039 -27.969 -12.188 1 97.62 439 ALA B N 1
ATOM 7825 C CA . ALA B 1 439 ? -7.172 -27.172 -13.406 1 97.62 439 ALA B CA 1
ATOM 7826 C C . ALA B 1 439 ? -7.285 -28.062 -14.641 1 97.62 439 ALA B C 1
ATOM 7828 O O . ALA B 1 439 ? -8.086 -27.781 -15.539 1 97.62 439 ALA B O 1
ATOM 7829 N N . ILE B 1 440 ? -6.512 -29.125 -14.664 1 98.19 440 ILE B N 1
ATOM 7830 C CA . ILE B 1 440 ? -6.508 -30.047 -15.797 1 98.19 440 ILE B CA 1
ATOM 7831 C C . ILE B 1 440 ? -7.871 -30.734 -15.906 1 98.19 440 ILE B C 1
ATOM 7833 O O . ILE B 1 440 ? -8.438 -30.812 -17 1 98.19 440 ILE B O 1
ATOM 7837 N N . GLU B 1 441 ? -8.398 -31.203 -14.805 1 98.38 441 GLU B N 1
ATOM 7838 C CA . GLU B 1 441 ? -9.711 -31.828 -14.852 1 98.38 441 GLU B CA 1
ATOM 7839 C C . GLU B 1 441 ? -10.773 -30.859 -15.367 1 98.38 441 GLU B C 1
ATOM 7841 O O . GLU B 1 441 ? -11.617 -31.234 -16.188 1 98.38 441 GLU B O 1
ATOM 7846 N N . GLN B 1 442 ? -10.695 -29.656 -14.852 1 98.44 442 GLN B N 1
ATOM 7847 C CA . GLN B 1 442 ? -11.664 -28.672 -15.305 1 98.44 442 GLN B CA 1
ATOM 7848 C C . GLN B 1 442 ? -11.562 -28.453 -16.812 1 98.44 442 GLN B C 1
ATOM 7850 O O . GLN B 1 442 ? -12.578 -28.438 -17.516 1 98.44 442 GLN B O 1
ATOM 7855 N N . HIS B 1 443 ? -10.383 -28.266 -17.344 1 98.62 443 HIS B N 1
ATOM 7856 C CA . HIS B 1 443 ? -10.172 -28.016 -18.766 1 98.62 443 HIS B CA 1
ATOM 7857 C C . HIS B 1 443 ? -10.602 -29.219 -19.594 1 98.62 443 HIS B C 1
ATOM 7859 O O . HIS B 1 443 ? -11.289 -29.062 -20.609 1 98.62 443 HIS B O 1
ATOM 7865 N N . VAL B 1 444 ? -10.211 -30.438 -19.203 1 98.75 444 VAL B N 1
ATOM 7866 C CA . VAL B 1 444 ? -10.5 -31.656 -19.969 1 98.75 444 VAL B CA 1
ATOM 7867 C C . VAL B 1 444 ? -12.008 -31.891 -19.984 1 98.75 444 VAL B C 1
ATOM 7869 O O . VAL B 1 444 ? -12.57 -32.219 -21.031 1 98.75 444 VAL B O 1
ATOM 7872 N N . ASP B 1 445 ? -12.609 -31.703 -18.844 1 98.44 445 ASP B N 1
ATOM 7873 C CA . ASP B 1 445 ? -14.062 -31.875 -18.797 1 98.44 445 ASP B CA 1
ATOM 7874 C C . ASP B 1 445 ? -14.758 -30.906 -19.75 1 98.44 445 ASP B C 1
ATOM 7876 O O . ASP B 1 445 ? -15.703 -31.266 -20.453 1 98.44 445 ASP B O 1
ATOM 7880 N N . TRP B 1 446 ? -14.328 -29.672 -19.719 1 98.69 446 TRP B N 1
ATOM 7881 C CA . TRP B 1 446 ? -14.93 -28.656 -20.578 1 98.69 446 TRP B CA 1
ATOM 7882 C C . TRP B 1 446 ? -14.703 -29 -22.047 1 98.69 446 TRP B C 1
ATOM 7884 O O . TRP B 1 446 ? -15.633 -28.906 -22.859 1 98.69 446 TRP B O 1
ATOM 7894 N N . ILE B 1 447 ? -13.5 -29.406 -22.469 1 98.81 447 ILE B N 1
ATOM 7895 C CA . ILE B 1 447 ? -13.164 -29.75 -23.844 1 98.81 447 ILE B CA 1
ATOM 7896 C C . ILE B 1 447 ? -13.992 -30.969 -24.281 1 98.81 447 ILE B C 1
ATOM 7898 O O . ILE B 1 447 ? -14.523 -30.984 -25.391 1 98.81 447 ILE B O 1
ATOM 7902 N N . ASP B 1 448 ? -14.078 -31.922 -23.391 1 98.62 448 ASP B N 1
ATOM 7903 C CA . ASP B 1 448 ? -14.875 -33.094 -23.656 1 98.62 448 ASP B CA 1
ATOM 7904 C C . ASP B 1 448 ? -16.328 -32.75 -23.969 1 98.62 448 ASP B C 1
ATOM 7906 O O . ASP B 1 448 ? -16.906 -33.219 -24.938 1 98.62 448 ASP B O 1
ATOM 7910 N N . GLN B 1 449 ? -16.875 -31.906 -23.125 1 98.44 449 GLN B N 1
ATOM 7911 C CA . GLN B 1 449 ? -18.25 -31.438 -23.328 1 98.44 449 GLN B CA 1
ATOM 7912 C C . GLN B 1 449 ? -18.375 -30.688 -24.641 1 98.44 449 GLN B C 1
ATOM 7914 O O . GLN B 1 449 ? -19.375 -30.828 -25.359 1 98.44 449 GLN B O 1
ATOM 7919 N N . CYS B 1 450 ? -17.438 -29.891 -24.953 1 98.75 450 CYS B N 1
ATOM 7920 C CA . CYS B 1 450 ? -17.438 -29.125 -26.188 1 98.75 450 CYS B CA 1
ATOM 7921 C C . CYS B 1 450 ? -17.406 -30.047 -27.406 1 98.75 450 CYS B C 1
ATOM 7923 O O . CYS B 1 450 ? -18.156 -29.844 -28.359 1 98.75 450 CYS B O 1
ATOM 7925 N N . ILE B 1 451 ? -16.547 -31.047 -27.406 1 98.5 451 ILE B N 1
ATOM 7926 C CA . ILE B 1 451 ? -16.422 -32 -28.5 1 98.5 451 ILE B CA 1
ATOM 7927 C C . ILE B 1 451 ? -17.734 -32.781 -28.672 1 98.5 451 ILE B C 1
ATOM 7929 O O . ILE B 1 451 ? -18.188 -33 -29.797 1 98.5 451 ILE B O 1
ATOM 7933 N N . GLU B 1 452 ? -18.297 -33.125 -27.547 1 98 452 GLU B N 1
ATOM 7934 C CA . GLU B 1 452 ? -19.609 -33.75 -27.625 1 98 452 GLU B CA 1
ATOM 7935 C C . GLU B 1 452 ? -20.625 -32.875 -28.359 1 98 452 GLU B C 1
ATOM 7937 O O . GLU B 1 452 ? -21.344 -33.344 -29.234 1 98 452 GLU B O 1
ATOM 7942 N N . TYR B 1 453 ? -20.625 -31.656 -27.969 1 97.75 453 TYR B N 1
ATOM 7943 C CA . TYR B 1 453 ? -21.516 -30.688 -28.594 1 97.75 453 TYR B CA 1
ATOM 7944 C C . TYR B 1 453 ? -21.266 -30.625 -30.109 1 97.75 453 TYR B C 1
ATOM 7946 O O . TYR B 1 453 ? -22.219 -30.625 -30.891 1 97.75 453 TYR B O 1
ATOM 7954 N N . LEU B 1 454 ? -20.031 -30.578 -30.547 1 97.88 454 LEU B N 1
ATOM 7955 C CA . LEU B 1 454 ? -19.656 -30.469 -31.953 1 97.88 454 LEU B CA 1
ATOM 7956 C C . LEU B 1 454 ? -20.094 -31.719 -32.719 1 97.88 454 LEU B C 1
ATOM 7958 O O . LEU B 1 454 ? -20.656 -31.609 -33.812 1 97.88 454 LEU B O 1
ATOM 7962 N N . GLU B 1 455 ? -19.828 -32.844 -32.156 1 96.38 455 GLU B N 1
ATOM 7963 C CA . GLU B 1 455 ? -20.172 -34.094 -32.812 1 96.38 455 GLU B CA 1
ATOM 7964 C C . GLU B 1 455 ? -21.688 -34.25 -32.938 1 96.38 455 GLU B C 1
ATOM 7966 O O . GLU B 1 455 ? -22.188 -34.656 -34 1 96.38 455 GLU B O 1
ATOM 7971 N N . GLU B 1 456 ? -22.391 -33.906 -31.922 1 95.88 456 GLU B N 1
ATOM 7972 C CA . GLU B 1 456 ? -23.844 -34.062 -31.922 1 95.88 456 GLU B CA 1
ATOM 7973 C C . GLU B 1 456 ? -24.5 -33.094 -32.938 1 95.88 456 GLU B C 1
ATOM 7975 O O . GLU B 1 456 ? -25.5 -33.438 -33.562 1 95.88 456 GLU B O 1
ATOM 7980 N N . LYS B 1 457 ? -23.906 -32 -33.094 1 95.75 457 LYS B N 1
ATOM 7981 C CA . LYS B 1 457 ? -24.516 -30.969 -33.938 1 95.75 457 LYS B CA 1
ATOM 7982 C C . LYS B 1 457 ? -23.953 -31.016 -35.375 1 95.75 457 LYS B C 1
ATOM 7984 O O . LYS B 1 457 ? -24.359 -30.234 -36.219 1 95.75 457 LYS B O 1
ATOM 7989 N N . GLY B 1 458 ? -23.062 -31.891 -35.562 1 94.5 458 GLY B N 1
ATOM 7990 C CA . GLY B 1 458 ? -22.469 -32.031 -36.906 1 94.5 458 GLY B CA 1
ATOM 7991 C C . GLY B 1 458 ? -21.625 -30.828 -37.281 1 94.5 458 GLY B C 1
ATOM 7992 O O . GLY B 1 458 ? -21.641 -30.422 -38.438 1 94.5 458 GLY B O 1
ATOM 7993 N N . ILE B 1 459 ? -20.953 -30.266 -36.344 1 96.5 459 ILE B N 1
ATOM 7994 C CA . ILE B 1 459 ? -20.109 -29.094 -36.562 1 96.5 459 ILE B CA 1
ATOM 7995 C C . ILE B 1 459 ? -18.688 -29.531 -36.906 1 96.5 459 ILE B C 1
ATOM 7997 O O . ILE B 1 459 ? -18.125 -30.391 -36.25 1 96.5 459 ILE B O 1
ATOM 8001 N N . GLN B 1 460 ? -18.141 -28.875 -37.938 1 96.5 460 GLN B N 1
ATOM 8002 C CA . GLN B 1 460 ? -16.828 -29.297 -38.438 1 96.5 460 GLN B CA 1
ATOM 8003 C C . GLN B 1 460 ? -15.703 -28.562 -37.719 1 96.5 460 GLN B C 1
ATOM 8005 O O . GLN B 1 460 ? -14.641 -29.125 -37.5 1 96.5 460 GLN B O 1
ATOM 8010 N N . THR B 1 461 ? -15.906 -27.281 -37.531 1 97.81 461 THR B N 1
ATOM 8011 C CA . THR B 1 461 ? -14.82 -26.531 -36.906 1 97.81 461 THR B CA 1
ATOM 8012 C C . THR B 1 461 ? -15.367 -25.578 -35.844 1 97.81 461 THR B C 1
ATOM 8014 O O . THR B 1 461 ? -16.5 -25.125 -35.938 1 97.81 461 THR B O 1
ATOM 8017 N N . ILE B 1 462 ? -14.594 -25.328 -34.844 1 98.31 462 ILE B N 1
ATOM 8018 C CA . ILE B 1 462 ? -14.812 -24.312 -33.844 1 98.31 462 ILE B CA 1
ATOM 8019 C C . ILE B 1 462 ? -13.531 -23.516 -33.594 1 98.31 462 ILE B C 1
ATOM 8021 O O . ILE B 1 462 ? -12.43 -24.094 -33.625 1 98.31 462 ILE B O 1
ATOM 8025 N N . GLU B 1 463 ? -13.57 -22.281 -33.469 1 98.25 463 GLU B N 1
ATOM 8026 C CA . GLU B 1 463 ? -12.453 -21.438 -33.062 1 98.25 463 GLU B CA 1
ATOM 8027 C C . GLU B 1 463 ? -12.945 -20.172 -32.344 1 98.25 463 GLU B C 1
ATOM 8029 O O . GLU B 1 463 ? -14.117 -19.812 -32.438 1 98.25 463 GLU B O 1
ATOM 8034 N N . ALA B 1 464 ? -12.094 -19.5 -31.609 1 98.44 464 ALA B N 1
ATOM 8035 C CA . ALA B 1 464 ? -12.453 -18.281 -30.891 1 98.44 464 ALA B CA 1
ATOM 8036 C C . ALA B 1 464 ? -12.719 -17.141 -31.844 1 98.44 464 ALA B C 1
ATOM 8038 O O . ALA B 1 464 ? -12.039 -17 -32.875 1 98.44 464 ALA B O 1
ATOM 8039 N N . GLN B 1 465 ? -13.695 -16.328 -31.5 1 98.06 465 GLN B N 1
ATOM 8040 C CA . GLN B 1 465 ? -13.852 -15.047 -32.188 1 98.06 465 GLN B CA 1
ATOM 8041 C C . GLN B 1 465 ? -12.766 -14.062 -31.766 1 98.06 465 GLN B C 1
ATOM 8043 O O . GLN B 1 465 ? -12.344 -14.055 -30.609 1 98.06 465 GLN B O 1
ATOM 8048 N N . LYS B 1 466 ? -12.375 -13.25 -32.688 1 96.81 466 LYS B N 1
ATOM 8049 C CA . LYS B 1 466 ? -11.352 -12.25 -32.406 1 96.81 466 LYS B CA 1
ATOM 8050 C C . LYS B 1 466 ? -11.766 -11.352 -31.25 1 96.81 466 LYS B C 1
ATOM 8052 O O . LYS B 1 466 ? -10.969 -11.109 -30.344 1 96.81 466 LYS B O 1
ATOM 8057 N N . GLU B 1 467 ? -12.953 -10.891 -31.25 1 97 467 GLU B N 1
ATOM 8058 C CA . GLU B 1 467 ? -13.453 -9.992 -30.219 1 97 467 GLU B CA 1
ATOM 8059 C C . GLU B 1 467 ? -13.477 -10.672 -28.859 1 97 467 GLU B C 1
ATOM 8061 O O . GLU B 1 467 ? -13.195 -10.047 -27.828 1 97 467 GLU B O 1
ATOM 8066 N N . SER B 1 468 ? -13.828 -11.961 -28.844 1 97.75 468 SER B N 1
ATOM 8067 C CA . SER B 1 468 ? -13.883 -12.703 -27.594 1 97.75 468 SER B CA 1
ATOM 8068 C C . SER B 1 468 ? -12.5 -12.883 -26.984 1 97.75 468 SER B C 1
ATOM 8070 O O . SER B 1 468 ? -12.336 -12.82 -25.766 1 97.75 468 SER B O 1
ATOM 8072 N N . GLU B 1 469 ? -11.539 -13.055 -27.844 1 96.75 469 GLU B N 1
ATOM 8073 C CA . GLU B 1 469 ? -10.164 -13.148 -27.375 1 96.75 469 GLU B CA 1
ATOM 8074 C C . GLU B 1 469 ? -9.711 -11.844 -26.734 1 96.75 469 GLU B C 1
ATOM 8076 O O . GLU B 1 469 ? -9.086 -11.844 -25.672 1 96.75 469 GLU B O 1
ATOM 8081 N N . LEU B 1 470 ? -10.039 -10.758 -27.375 1 95.56 470 LEU B N 1
ATOM 8082 C CA . LEU B 1 470 ? -9.633 -9.438 -26.906 1 95.56 470 LEU B CA 1
ATOM 8083 C C . LEU B 1 470 ? -10.297 -9.109 -25.578 1 95.56 470 LEU B C 1
ATOM 8085 O O . LEU B 1 470 ? -9.648 -8.609 -24.656 1 95.56 470 LEU B O 1
ATOM 8089 N N . GLU B 1 471 ? -11.539 -9.406 -25.516 1 96.56 471 GLU B N 1
ATOM 8090 C CA . GLU B 1 471 ? -12.289 -9.125 -24.297 1 96.56 471 GLU B CA 1
ATOM 8091 C C . GLU B 1 471 ? -11.789 -9.977 -23.125 1 96.56 471 GLU B C 1
ATOM 8093 O O . GLU B 1 471 ? -11.672 -9.484 -22 1 96.56 471 GLU B O 1
ATOM 8098 N N . TRP B 1 472 ? -11.484 -11.211 -23.422 1 97.5 472 TRP B N 1
ATOM 8099 C CA . TRP B 1 472 ? -10.977 -12.094 -22.375 1 97.5 472 TRP B CA 1
ATOM 8100 C C . TRP B 1 472 ? -9.609 -11.633 -21.875 1 97.5 472 TRP B C 1
ATOM 8102 O O . TRP B 1 472 ? -9.367 -11.57 -20.672 1 97.5 472 TRP B O 1
ATOM 8112 N N . ALA B 1 473 ? -8.766 -11.297 -22.828 1 94.12 473 ALA B N 1
ATOM 8113 C CA . ALA B 1 473 ? -7.441 -10.789 -22.469 1 94.12 473 ALA B CA 1
ATOM 8114 C C . ALA B 1 473 ? -7.547 -9.539 -21.609 1 94.12 473 ALA B C 1
ATOM 8116 O O . ALA B 1 473 ? -6.82 -9.398 -20.609 1 94.12 473 ALA B O 1
ATOM 8117 N N . LYS B 1 474 ? -8.461 -8.664 -21.953 1 93.31 474 LYS B N 1
ATOM 8118 C CA . LYS B 1 474 ? -8.688 -7.449 -21.188 1 93.31 474 LYS B CA 1
ATOM 8119 C C . LYS B 1 474 ? -9.164 -7.773 -19.766 1 93.31 474 LYS B C 1
ATOM 8121 O O . LYS B 1 474 ? -8.727 -7.148 -18.812 1 93.31 474 LYS B O 1
ATOM 8126 N N . GLN B 1 475 ? -10.039 -8.727 -19.672 1 94.69 475 GLN B N 1
ATOM 8127 C CA . GLN B 1 475 ? -10.539 -9.141 -18.359 1 94.69 475 GLN B CA 1
ATOM 8128 C C . GLN B 1 475 ? -9.414 -9.68 -17.484 1 94.69 475 GLN B C 1
ATOM 8130 O O . GLN B 1 475 ? -9.336 -9.367 -16.297 1 94.69 475 GLN B O 1
ATOM 8135 N N . CYS B 1 476 ? -8.562 -10.477 -18.078 1 94.31 476 CYS B N 1
ATOM 8136 C CA . CYS B 1 476 ? -7.418 -11 -17.344 1 94.31 476 CYS B CA 1
ATOM 8137 C C . CYS B 1 476 ? -6.52 -9.867 -16.859 1 94.31 476 CYS B C 1
ATOM 8139 O O . CYS B 1 476 ? -6.109 -9.852 -15.695 1 94.31 476 CYS B O 1
ATOM 8141 N N . ASP B 1 477 ? -6.309 -8.891 -17.672 1 89.88 477 ASP B N 1
ATOM 8142 C CA . ASP B 1 477 ? -5.473 -7.746 -17.312 1 89.88 477 ASP B CA 1
ATOM 8143 C C . ASP B 1 477 ? -6.113 -6.918 -16.203 1 89.88 477 ASP B C 1
ATOM 8145 O O . ASP B 1 477 ? -5.438 -6.516 -15.258 1 89.88 477 ASP B O 1
ATOM 8149 N N . ASP B 1 478 ? -7.383 -6.664 -16.391 1 91.31 478 ASP B N 1
ATOM 8150 C CA . ASP B 1 478 ? -8.109 -5.852 -15.414 1 91.31 478 ASP B CA 1
ATOM 8151 C C . ASP B 1 478 ? -8.062 -6.484 -14.023 1 91.31 478 ASP B C 1
ATOM 8153 O O . ASP B 1 478 ? -7.871 -5.793 -13.023 1 91.31 478 ASP B O 1
ATOM 8157 N N . LEU B 1 479 ? -8.234 -7.75 -13.969 1 93.06 479 LEU B N 1
ATOM 8158 C CA . LEU B 1 479 ? -8.188 -8.453 -12.688 1 93.06 479 LEU B CA 1
ATOM 8159 C C . LEU B 1 479 ? -6.785 -8.422 -12.094 1 93.06 479 LEU B C 1
ATOM 8161 O O . LEU B 1 479 ? -6.621 -8.195 -10.891 1 93.06 479 LEU B O 1
ATOM 8165 N N . ALA B 1 480 ? -5.785 -8.672 -12.93 1 91.69 480 ALA B N 1
ATOM 8166 C CA . ALA B 1 480 ? -4.398 -8.641 -12.469 1 91.69 480 ALA B CA 1
ATOM 8167 C C . ALA B 1 480 ? -4.039 -7.273 -11.906 1 91.69 480 ALA B C 1
ATOM 8169 O O . ALA B 1 480 ? -3.34 -7.172 -10.891 1 91.69 480 ALA B O 1
ATOM 8170 N N . ASN B 1 481 ? -4.578 -6.227 -12.508 1 88.69 481 ASN B N 1
ATOM 8171 C CA . ASN B 1 481 ? -4.277 -4.855 -12.109 1 88.69 481 ASN B CA 1
ATOM 8172 C C . ASN B 1 481 ? -4.879 -4.516 -10.75 1 88.69 481 ASN B C 1
ATOM 8174 O O . ASN B 1 481 ? -4.516 -3.51 -10.141 1 88.69 481 ASN B O 1
ATOM 8178 N N . GLN B 1 482 ? -5.73 -5.328 -10.305 1 90.94 482 GLN B N 1
ATOM 8179 C CA . GLN B 1 482 ? -6.32 -5.133 -8.984 1 90.94 482 GLN B CA 1
ATOM 8180 C C . GLN B 1 482 ? -5.535 -5.887 -7.914 1 90.94 482 GLN B C 1
ATOM 8182 O O . GLN B 1 482 ? -5.918 -5.887 -6.742 1 90.94 482 GLN B O 1
ATOM 8187 N N . THR B 1 483 ? -4.5 -6.551 -8.297 1 93.19 483 THR B N 1
ATOM 8188 C CA . THR B 1 483 ? -3.645 -7.32 -7.395 1 93.19 483 THR B CA 1
ATOM 8189 C C . THR B 1 483 ? -2.234 -6.738 -7.363 1 93.19 483 THR B C 1
ATOM 8191 O O . THR B 1 483 ? -1.973 -5.695 -7.961 1 93.19 483 THR B O 1
ATOM 8194 N N . LEU B 1 484 ? -1.356 -7.387 -6.652 1 92.06 484 LEU B N 1
ATOM 8195 C CA . LEU B 1 484 ? 0.016 -6.91 -6.52 1 92.06 484 LEU B CA 1
ATOM 8196 C C . LEU B 1 484 ? 0.924 -7.574 -7.551 1 92.06 484 LEU B C 1
ATOM 8198 O O . LEU B 1 484 ? 2.107 -7.242 -7.645 1 92.06 484 LEU B O 1
ATOM 8202 N N . TYR B 1 485 ? 0.431 -8.453 -8.406 1 89.81 485 TYR B N 1
ATOM 8203 C CA . TYR B 1 485 ? 1.222 -9.242 -9.344 1 89.81 485 TYR B CA 1
ATOM 8204 C C . TYR B 1 485 ? 1.976 -8.336 -10.312 1 89.81 485 TYR B C 1
ATOM 8206 O O . TYR B 1 485 ? 3.164 -8.547 -10.57 1 89.81 485 TYR B O 1
ATOM 8214 N N . PRO B 1 486 ? 1.358 -7.273 -10.805 1 79.75 486 PRO B N 1
ATOM 8215 C CA . PRO B 1 486 ? 2.047 -6.457 -11.805 1 79.75 486 PRO B CA 1
ATOM 8216 C C . PRO B 1 486 ? 3.23 -5.688 -11.234 1 79.75 486 PRO B C 1
ATOM 8218 O O . PRO B 1 486 ? 4.07 -5.18 -11.984 1 79.75 486 PRO B O 1
ATOM 8221 N N . TYR B 1 487 ? 3.326 -5.672 -9.891 1 77.88 487 TYR B N 1
ATOM 8222 C CA . TYR B 1 487 ? 4.375 -4.883 -9.25 1 77.88 487 TYR B CA 1
ATOM 8223 C C . TYR B 1 487 ? 5.668 -5.68 -9.141 1 77.88 487 TYR B C 1
ATOM 8225 O O . TYR B 1 487 ? 6.695 -5.152 -8.703 1 77.88 487 TYR B O 1
ATOM 8233 N N . THR B 1 488 ? 5.652 -6.918 -9.516 1 80.56 488 THR B N 1
ATOM 8234 C CA . THR B 1 488 ? 6.805 -7.789 -9.32 1 80.56 488 THR B CA 1
ATOM 8235 C C . THR B 1 488 ? 7.219 -8.453 -10.625 1 80.56 488 THR B C 1
ATOM 8237 O O . THR B 1 488 ? 6.375 -8.992 -11.344 1 80.56 488 THR B O 1
ATOM 8240 N N . ASN B 1 489 ? 8.508 -8.344 -10.938 1 66.5 489 ASN B N 1
ATOM 8241 C CA . ASN B 1 489 ? 9.055 -9.141 -12.039 1 66.5 489 ASN B CA 1
ATOM 8242 C C . ASN B 1 489 ? 9.133 -10.617 -11.68 1 66.5 489 ASN B C 1
ATOM 8244 O O . ASN B 1 489 ? 9.758 -10.984 -10.68 1 66.5 489 ASN B O 1
ATOM 8248 N N . SER B 1 490 ? 8.367 -11.438 -12.469 1 72.19 490 SER B N 1
ATOM 8249 C CA . SER B 1 490 ? 8.352 -12.867 -12.203 1 72.19 490 SER B CA 1
ATOM 8250 C C . SER B 1 490 ? 8.227 -13.672 -13.492 1 72.19 490 SER B C 1
ATOM 8252 O O . SER B 1 490 ? 8.07 -13.094 -14.57 1 72.19 490 SER B O 1
ATOM 8254 N N . TRP B 1 491 ? 8.461 -14.922 -13.383 1 63.5 491 TRP B N 1
ATOM 8255 C CA . TRP B 1 491 ? 8.219 -15.766 -14.539 1 63.5 491 TRP B CA 1
ATOM 8256 C C . TRP B 1 491 ? 6.75 -15.727 -14.945 1 63.5 491 TRP B C 1
ATOM 8258 O O . TRP B 1 491 ? 6.402 -16.094 -16.078 1 63.5 491 TRP B O 1
ATOM 8268 N N . TYR B 1 492 ? 5.863 -15.164 -14.023 1 62.66 492 TYR B N 1
ATOM 8269 C CA . TYR B 1 492 ? 4.473 -14.938 -14.398 1 62.66 492 TYR B CA 1
ATOM 8270 C C . TYR B 1 492 ? 4.371 -13.914 -15.523 1 62.66 492 TYR B C 1
ATOM 8272 O O . TYR B 1 492 ? 3.465 -13.977 -16.359 1 62.66 492 TYR B O 1
ATOM 8280 N N . THR B 1 493 ? 5.402 -13.055 -15.484 1 59.91 493 THR B N 1
ATOM 8281 C CA . THR B 1 493 ? 5.406 -11.961 -16.453 1 59.91 493 THR B CA 1
ATOM 8282 C C . THR B 1 493 ? 6.453 -12.195 -17.531 1 59.91 493 THR B C 1
ATOM 8284 O O . THR B 1 493 ? 6.66 -11.344 -18.406 1 59.91 493 THR B O 1
ATOM 8287 N N . GLY B 1 494 ? 7.152 -13.359 -17.469 1 60.66 494 GLY B N 1
ATOM 8288 C CA . GLY B 1 494 ? 8.203 -13.672 -18.422 1 60.66 494 GLY B CA 1
ATOM 8289 C C . GLY B 1 494 ? 9.492 -12.922 -18.156 1 60.66 494 GLY B C 1
ATOM 8290 O O . GLY B 1 494 ? 10.406 -12.938 -18.984 1 60.66 494 GLY B O 1
ATOM 8291 N N . ALA B 1 495 ? 9.562 -12.258 -16.938 1 56.5 495 ALA B N 1
ATOM 8292 C CA . ALA B 1 495 ? 10.68 -11.375 -16.641 1 56.5 495 ALA B CA 1
ATOM 8293 C C . ALA B 1 495 ? 11.961 -12.172 -16.406 1 56.5 495 ALA B C 1
ATOM 8295 O O . ALA B 1 495 ? 13.062 -11.617 -16.438 1 56.5 495 ALA B O 1
ATOM 8296 N N . ASN B 1 496 ? 11.844 -13.508 -16.328 1 52.06 496 ASN B N 1
ATOM 8297 C CA . ASN B 1 496 ? 13.008 -14.352 -16.094 1 52.06 496 ASN B CA 1
ATOM 8298 C C . ASN B 1 496 ? 13.758 -14.648 -17.391 1 52.06 496 ASN B C 1
ATOM 8300 O O . ASN B 1 496 ? 14.836 -15.25 -17.359 1 52.06 496 ASN B O 1
ATOM 8304 N N . ILE B 1 497 ? 13.102 -14.312 -18.5 1 52.22 497 ILE B N 1
ATOM 8305 C CA . ILE B 1 497 ? 13.727 -14.523 -19.812 1 52.22 497 ILE B CA 1
ATOM 8306 C C . ILE B 1 497 ? 14.273 -13.203 -20.344 1 52.22 497 ILE B C 1
ATOM 8308 O O . ILE B 1 497 ? 13.555 -12.203 -20.406 1 52.22 497 ILE B O 1
ATOM 8312 N N . ASP B 1 498 ? 15.57 -13.031 -20.469 1 50.44 498 ASP B N 1
ATOM 8313 C CA . ASP B 1 498 ? 16.234 -11.812 -20.938 1 50.44 498 ASP B CA 1
ATOM 8314 C C . ASP B 1 498 ? 15.555 -11.273 -22.203 1 50.44 498 ASP B C 1
ATOM 8316 O O . ASP B 1 498 ? 15.344 -12.016 -23.156 1 50.44 498 ASP B O 1
ATOM 8320 N N . GLY B 1 499 ? 15.234 -9.922 -22.312 1 49.88 499 GLY B N 1
ATOM 8321 C CA . GLY B 1 499 ? 14.773 -9.242 -23.5 1 49.88 499 GLY B CA 1
ATOM 8322 C C . GLY B 1 499 ? 13.273 -9.359 -23.719 1 49.88 499 GLY B C 1
ATOM 8323 O O . GLY B 1 499 ? 12.727 -8.75 -24.641 1 49.88 499 GLY B O 1
ATOM 8324 N N . GLU B 1 500 ? 12.586 -10.164 -22.938 1 52.44 500 GLU B N 1
ATOM 8325 C CA . GLU B 1 500 ? 11.203 -10.422 -23.312 1 52.44 500 GLU B CA 1
ATOM 8326 C C . GLU B 1 500 ? 10.234 -9.922 -22.234 1 52.44 500 GLU B C 1
ATOM 8328 O O . GLU B 1 500 ? 10.344 -10.297 -21.078 1 52.44 500 GLU B O 1
ATOM 8333 N N . GLN B 1 501 ? 9.945 -8.609 -22.125 1 54.41 501 GLN B N 1
ATOM 8334 C CA . GLN B 1 501 ? 8.836 -8.242 -21.25 1 54.41 501 GLN B CA 1
ATOM 8335 C C . GLN B 1 501 ? 7.512 -8.766 -21.797 1 54.41 501 GLN B C 1
ATOM 8337 O O . GLN B 1 501 ? 7.141 -8.469 -22.938 1 54.41 501 GLN B O 1
ATOM 8342 N N . ARG B 1 502 ? 7.012 -9.883 -21.094 1 61.31 502 ARG B N 1
ATOM 8343 C CA . ARG B 1 502 ? 5.719 -10.438 -21.484 1 61.31 502 ARG B CA 1
ATOM 8344 C C . ARG B 1 502 ? 4.617 -9.969 -20.547 1 61.31 502 ARG B C 1
ATOM 8346 O O . ARG B 1 502 ? 4.895 -9.508 -19.438 1 61.31 502 ARG B O 1
ATOM 8353 N N . GLY B 1 503 ? 3.498 -9.656 -20.984 1 68.81 503 GLY B N 1
ATOM 8354 C CA . GLY B 1 503 ? 2.332 -9.312 -20.188 1 68.81 503 GLY B CA 1
ATOM 8355 C C . GLY B 1 503 ? 1.959 -10.383 -19.172 1 68.81 503 GLY B C 1
ATOM 8356 O O . GLY B 1 503 ? 2.531 -11.469 -19.188 1 68.81 503 GLY B O 1
ATOM 8357 N N . PHE B 1 504 ? 1.34 -10.219 -18.156 1 79.62 504 PHE B N 1
ATOM 8358 C CA . PHE B 1 504 ? 0.783 -11.164 -17.188 1 79.62 504 PHE B CA 1
ATOM 8359 C C . PHE B 1 504 ? -0.326 -11.992 -17.828 1 79.62 504 PHE B C 1
ATOM 8361 O O . PHE B 1 504 ? -1.444 -11.508 -18.016 1 79.62 504 PHE B O 1
ATOM 8368 N N . VAL B 1 505 ? -0.027 -13.289 -18.203 1 87.31 505 VAL B N 1
ATOM 8369 C CA . VAL B 1 505 ? -0.931 -14.055 -19.047 1 87.31 505 VAL B CA 1
ATOM 8370 C C . VAL B 1 505 ? -1.627 -15.133 -18.219 1 87.31 505 VAL B C 1
ATOM 8372 O O . VAL B 1 505 ? -1.765 -16.281 -18.672 1 87.31 505 VAL B O 1
ATOM 8375 N N . ILE B 1 506 ? -1.922 -14.82 -16.984 1 92.62 506 ILE B N 1
ATOM 8376 C CA . ILE B 1 506 ? -2.605 -15.773 -16.109 1 92.62 506 ILE B CA 1
ATOM 8377 C C . ILE B 1 506 ? -3.904 -15.156 -15.594 1 92.62 506 ILE B C 1
ATOM 8379 O O . ILE B 1 506 ? -3.943 -13.977 -15.25 1 92.62 506 ILE B O 1
ATOM 8383 N N . TYR B 1 507 ? -4.926 -15.898 -15.57 1 96.19 507 TYR B N 1
ATOM 8384 C CA . TYR B 1 507 ? -6.168 -15.492 -14.922 1 96.19 507 TYR B CA 1
ATOM 8385 C C . TYR B 1 507 ? -6.059 -15.609 -13.406 1 96.19 507 TYR B C 1
ATOM 8387 O O . TYR B 1 507 ? -5.961 -16.719 -12.875 1 96.19 507 TYR B O 1
ATOM 8395 N N . VAL B 1 508 ? -6.203 -14.539 -12.719 1 95 508 VAL B N 1
ATOM 8396 C CA . VAL B 1 508 ? -5.902 -14.539 -11.297 1 95 508 VAL B CA 1
ATOM 8397 C C . VAL B 1 508 ? -7.199 -14.57 -10.492 1 95 508 VAL B C 1
ATOM 8399 O O . VAL B 1 508 ? -7.176 -14.516 -9.258 1 95 508 VAL B O 1
ATOM 8402 N N . GLY B 1 509 ? -8.312 -14.758 -11.148 1 95.19 509 GLY B N 1
ATOM 8403 C CA . GLY B 1 509 ? -9.609 -14.664 -10.5 1 95.19 509 GLY B CA 1
ATOM 8404 C C . GLY B 1 509 ? -10.008 -15.93 -9.766 1 95.19 509 GLY B C 1
ATOM 8405 O O . GLY B 1 509 ? -11.07 -15.992 -9.156 1 95.19 509 GLY B O 1
ATOM 8406 N N . GLY B 1 510 ? -9.141 -17 -9.797 1 96.56 510 GLY B N 1
ATOM 8407 C CA . GLY B 1 510 ? -9.453 -18.234 -9.094 1 96.56 510 GLY B CA 1
ATOM 8408 C C . GLY B 1 510 ? -10.102 -19.281 -9.984 1 96.56 510 GLY B C 1
ATOM 8409 O O . GLY B 1 510 ? -10.867 -18.938 -10.891 1 96.56 510 GLY B O 1
ATOM 8410 N N . LEU B 1 511 ? -9.844 -20.516 -9.68 1 98 511 LEU B N 1
ATOM 8411 C CA . LEU B 1 511 ? -10.328 -21.641 -10.477 1 98 511 LEU B CA 1
ATOM 8412 C C . LEU B 1 511 ? -11.844 -21.75 -10.391 1 98 511 LEU B C 1
ATOM 8414 O O . LEU B 1 511 ? -12.508 -22.062 -11.383 1 98 511 LEU B O 1
ATOM 8418 N N . ASN B 1 512 ? -12.383 -21.484 -9.195 1 97.81 512 ASN B N 1
ATOM 8419 C CA . ASN B 1 512 ? -13.828 -21.594 -9 1 97.81 512 ASN B CA 1
ATOM 8420 C C . ASN B 1 512 ? -14.578 -20.609 -9.883 1 97.81 512 ASN B C 1
ATOM 8422 O O . ASN B 1 512 ? -15.531 -20.984 -10.57 1 97.81 512 ASN B O 1
ATOM 8426 N N . ASN B 1 513 ? -14.141 -19.359 -9.945 1 97.94 513 ASN B N 1
ATOM 8427 C CA . ASN B 1 513 ? -14.766 -18.344 -10.805 1 97.94 513 ASN B CA 1
ATOM 8428 C C . ASN B 1 513 ? -14.531 -18.656 -12.281 1 97.94 513 ASN B C 1
ATOM 8430 O O . ASN B 1 513 ? -15.43 -18.469 -13.102 1 97.94 513 ASN B O 1
ATOM 8434 N N . TYR B 1 514 ? -13.383 -19.062 -12.625 1 98.31 514 TYR B N 1
ATOM 8435 C CA . TYR B 1 514 ? -13.031 -19.438 -13.992 1 98.31 514 TYR B CA 1
ATOM 8436 C C . TYR B 1 514 ? -13.938 -20.547 -14.508 1 98.31 514 TYR B C 1
ATOM 8438 O O . TYR B 1 514 ? -14.453 -20.469 -15.625 1 98.31 514 TYR B O 1
ATOM 8446 N N . LYS B 1 515 ? -14.102 -21.562 -13.656 1 98.62 515 LYS B N 1
ATOM 8447 C CA . LYS B 1 515 ? -14.984 -22.672 -14.023 1 98.62 515 LYS B CA 1
ATOM 8448 C C . LYS B 1 515 ? -16.406 -22.172 -14.289 1 98.62 515 LYS B C 1
ATOM 8450 O O . LYS B 1 515 ? -17.047 -22.609 -15.242 1 98.62 515 LYS B O 1
ATOM 8455 N N . ALA B 1 516 ? -16.859 -21.281 -13.414 1 98.44 516 ALA B N 1
ATOM 8456 C CA . ALA B 1 516 ? -18.203 -20.734 -13.586 1 98.44 516 ALA B CA 1
ATOM 8457 C C . ALA B 1 516 ? -18.328 -20.016 -14.93 1 98.44 516 ALA B C 1
ATOM 8459 O O . ALA B 1 516 ? -19.344 -20.156 -15.617 1 98.44 516 ALA B O 1
ATOM 8460 N N . ILE B 1 517 ? -17.328 -19.266 -15.289 1 98.44 517 ILE B N 1
ATOM 8461 C CA . ILE B 1 517 ? -17.328 -18.547 -16.562 1 98.44 517 ILE B CA 1
ATOM 8462 C C . ILE B 1 517 ? -17.359 -19.531 -17.719 1 98.44 517 ILE B C 1
ATOM 8464 O O . ILE B 1 517 ? -18.156 -19.391 -18.641 1 98.44 517 ILE B O 1
ATOM 8468 N N . CYS B 1 518 ? -16.5 -20.609 -17.703 1 98.62 518 CYS B N 1
ATOM 8469 C CA . CYS B 1 518 ? -16.453 -21.625 -18.75 1 98.62 518 CYS B CA 1
ATOM 8470 C C . CYS B 1 518 ? -17.781 -22.344 -18.891 1 98.62 518 CYS B C 1
ATOM 8472 O O . CYS B 1 518 ? -18.234 -22.609 -20 1 98.62 518 CYS B O 1
ATOM 8474 N N . ASP B 1 519 ? -18.359 -22.641 -17.719 1 98.38 519 ASP B N 1
ATOM 8475 C CA . ASP B 1 519 ? -19.656 -23.328 -17.719 1 98.38 519 ASP B CA 1
ATOM 8476 C C . ASP B 1 519 ? -20.719 -22.484 -18.391 1 98.38 519 ASP B C 1
ATOM 8478 O O . ASP B 1 519 ? -21.562 -23 -19.125 1 98.38 519 ASP B O 1
ATOM 8482 N N . GLN B 1 520 ? -20.703 -21.203 -18.078 1 98.25 520 GLN B N 1
ATOM 8483 C CA . GLN B 1 520 ? -21.672 -20.297 -18.688 1 98.25 520 GLN B CA 1
ATOM 8484 C C . GLN B 1 520 ? -21.484 -20.234 -20.188 1 98.25 520 GLN B C 1
ATOM 8486 O O . GLN B 1 520 ? -22.469 -20.203 -20.938 1 98.25 520 GLN B O 1
ATOM 8491 N N . VAL B 1 521 ? -20.281 -20.188 -20.641 1 98.44 521 VAL B N 1
ATOM 8492 C CA . VAL B 1 521 ? -19.984 -20.172 -22.078 1 98.44 521 VAL B CA 1
ATOM 8493 C C . VAL B 1 521 ? -20.562 -21.422 -22.734 1 98.44 521 VAL B C 1
ATOM 8495 O O . VAL B 1 521 ? -21.219 -21.344 -23.781 1 98.44 521 VAL B O 1
ATOM 8498 N N . ALA B 1 522 ? -20.328 -22.609 -22.172 1 98.38 522 ALA B N 1
ATOM 8499 C CA . ALA B 1 522 ? -20.859 -23.859 -22.688 1 98.38 522 ALA B CA 1
ATOM 8500 C C . ALA B 1 522 ? -22.391 -23.859 -22.703 1 98.38 522 ALA B C 1
ATOM 8502 O O . ALA B 1 522 ? -23 -24.281 -23.672 1 98.38 522 ALA B O 1
ATOM 8503 N N . ALA B 1 523 ? -22.953 -23.297 -21.609 1 97.88 523 ALA B N 1
ATOM 8504 C CA . ALA B 1 523 ? -24.422 -23.266 -21.484 1 97.88 523 ALA B CA 1
ATOM 8505 C C . ALA B 1 523 ? -25.031 -22.344 -22.531 1 97.88 523 ALA B C 1
ATOM 8507 O O . ALA B 1 523 ? -26.188 -22.531 -22.922 1 97.88 523 ALA B O 1
ATOM 8508 N N . ASN B 1 524 ? -24.234 -21.438 -22.984 1 98.19 524 ASN B N 1
ATOM 8509 C CA . ASN B 1 524 ? -24.688 -20.484 -24 1 98.19 524 ASN B CA 1
ATOM 8510 C C . ASN B 1 524 ? -24.203 -20.891 -25.391 1 98.19 524 ASN B C 1
ATOM 8512 O O . ASN B 1 524 ? -23.812 -20.047 -26.188 1 98.19 524 ASN B O 1
ATOM 8516 N N . ASP B 1 525 ? -24.219 -22.172 -25.625 1 97.62 525 ASP B N 1
ATOM 8517 C CA . ASP B 1 525 ? -23.875 -22.75 -26.922 1 97.62 525 ASP B CA 1
ATOM 8518 C C . ASP B 1 525 ? -22.516 -22.266 -27.406 1 97.62 525 ASP B C 1
ATOM 8520 O O . ASP B 1 525 ? -22.359 -21.859 -28.562 1 97.62 525 ASP B O 1
ATOM 8524 N N . TYR B 1 526 ? -21.562 -22.109 -26.391 1 98.31 526 TYR B N 1
ATOM 8525 C CA . TYR B 1 526 ? -20.172 -21.766 -26.656 1 98.31 526 TYR B CA 1
ATOM 8526 C C . TYR B 1 526 ? -20.078 -20.375 -27.297 1 98.31 526 TYR B C 1
ATOM 8528 O O . TYR B 1 526 ? -19.391 -20.203 -28.312 1 98.31 526 TYR B O 1
ATOM 8536 N N . GLU B 1 527 ? -20.766 -19.469 -26.625 1 97.75 527 GLU B N 1
ATOM 8537 C CA . GLU B 1 527 ? -20.688 -18.062 -27.016 1 97.75 527 GLU B CA 1
ATOM 8538 C C . GLU B 1 527 ? -19.234 -17.594 -27.094 1 97.75 527 GLU B C 1
ATOM 8540 O O . GLU B 1 527 ? -18.406 -17.969 -26.266 1 97.75 527 GLU B O 1
ATOM 8545 N N . GLY B 1 528 ? -18.906 -16.766 -28.094 1 98 528 GLY B N 1
ATOM 8546 C CA . GLY B 1 528 ? -17.562 -16.25 -28.312 1 98 528 GLY B CA 1
ATOM 8547 C C . GLY B 1 528 ? -16.766 -17.062 -29.312 1 98 528 GLY B C 1
ATOM 8548 O O . GLY B 1 528 ? -15.641 -16.703 -29.656 1 98 528 GLY B O 1
ATOM 8549 N N . CYS B 1 529 ? -17.375 -18.141 -29.859 1 98.31 529 CYS B N 1
ATOM 8550 C CA . CYS B 1 529 ? -16.719 -18.984 -30.859 1 98.31 529 CYS B CA 1
ATOM 8551 C C . CYS B 1 529 ? -17.453 -18.891 -32.188 1 98.31 529 CYS B C 1
ATOM 8553 O O . CYS B 1 529 ? -18.609 -18.484 -32.25 1 98.31 529 CYS B O 1
ATOM 8555 N N . THR B 1 530 ? -16.719 -19.141 -33.25 1 97.5 530 THR B N 1
ATOM 8556 C CA . THR B 1 530 ? -17.281 -19.312 -34.594 1 97.5 530 THR B CA 1
ATOM 8557 C C . THR B 1 530 ? -17.281 -20.781 -35 1 97.5 530 THR B C 1
ATOM 8559 O O . THR B 1 530 ? -16.391 -21.531 -34.625 1 97.5 530 THR B O 1
ATOM 8562 N N . PHE B 1 531 ? -18.281 -21.156 -35.844 1 96.88 531 PHE B N 1
ATOM 8563 C CA . PHE B 1 531 ? -18.469 -22.547 -36.219 1 96.88 531 PHE B CA 1
ATOM 8564 C C . PHE B 1 531 ? -18.594 -22.672 -37.719 1 96.88 531 PHE B C 1
ATOM 8566 O O . PHE B 1 531 ? -18.984 -21.719 -38.406 1 96.88 531 PHE B O 1
ATOM 8573 N N . GLU B 1 532 ? -18.125 -23.766 -38.281 1 93.06 532 GLU B N 1
ATOM 8574 C CA . GLU B 1 532 ? -18.438 -24.203 -39.625 1 93.06 532 GLU B CA 1
ATOM 8575 C C . GLU B 1 532 ? -19.156 -25.547 -39.625 1 93.06 532 GLU B C 1
ATOM 8577 O O . GLU B 1 532 ? -18.734 -26.484 -38.938 1 93.06 532 GLU B O 1
ATOM 8582 N N . LYS B 1 533 ? -20.344 -25.609 -40.312 1 83.75 533 LYS B N 1
ATOM 8583 C CA . LYS B 1 533 ? -21.141 -26.828 -40.406 1 83.75 533 LYS B CA 1
ATOM 8584 C C . LYS B 1 533 ? -20.797 -27.625 -41.656 1 83.75 533 LYS B C 1
ATOM 8586 O O . LYS B 1 533 ? -20.281 -27.062 -42.625 1 83.75 533 LYS B O 1
ATOM 8591 N N . LEU B 1 534 ? -20.953 -28.969 -41.562 1 74.62 534 LEU B N 1
ATOM 8592 C CA . LEU B 1 534 ? -20.797 -29.844 -42.719 1 74.62 534 LEU B CA 1
ATOM 8593 C C . LEU B 1 534 ? -21.75 -29.453 -43.844 1 74.62 534 LEU B C 1
ATOM 8595 O O . LEU B 1 534 ? -22.922 -29.156 -43.562 1 74.62 534 LEU B O 1
ATOM 8599 N N . GLN B 1 535 ? -21.312 -28.969 -45.062 1 62.41 535 GLN B N 1
ATOM 8600 C CA . GLN B 1 535 ? -22.203 -28.734 -46.188 1 62.41 535 GLN B CA 1
ATOM 8601 C C . GLN B 1 535 ? -22.969 -30 -46.562 1 62.41 535 GLN B C 1
ATOM 8603 O O . GLN B 1 535 ? -22.391 -31.078 -46.656 1 62.41 535 GLN B O 1
ATOM 8608 N N . SER B 1 536 ? -24.297 -30.078 -46.156 1 51.53 536 SER B N 1
ATOM 8609 C CA . SER B 1 536 ? -25.125 -31.141 -46.719 1 51.53 536 SER B CA 1
ATOM 8610 C C . SER B 1 536 ? -25.031 -31.172 -48.219 1 51.53 536 SER B C 1
ATOM 8612 O O . SER B 1 536 ? -25 -30.125 -48.875 1 51.53 536 SER B O 1
ATOM 8614 N N . ASN B 1 537 ? -24.516 -32.125 -48.844 1 36.69 537 ASN B N 1
ATOM 8615 C CA . ASN B 1 537 ? -24.797 -32.312 -50.281 1 36.69 537 ASN B CA 1
ATOM 8616 C C . ASN B 1 537 ? -26.297 -32.344 -50.562 1 36.69 537 ASN B C 1
ATOM 8618 O O . ASN B 1 537 ? -27.031 -33.156 -50.031 1 36.69 537 ASN B O 1
ATOM 8622 N N . VAL B 1 538 ? -27.031 -31.156 -50.75 1 42.28 538 VAL B N 1
ATOM 8623 C CA . VAL B 1 538 ? -28.234 -31.297 -51.562 1 42.28 538 VAL B CA 1
ATOM 8624 C C . VAL B 1 538 ? -27.969 -32.219 -52.75 1 42.28 538 VAL B C 1
ATOM 8626 O O . VAL B 1 538 ? -27.203 -31.875 -53.656 1 42.28 538 VAL B O 1
ATOM 8629 N N . LEU B 1 539 ? -27.953 -33.656 -52.344 1 24.59 539 LEU B N 1
ATOM 8630 C CA . LEU B 1 539 ? -28.547 -34.438 -53.438 1 24.59 539 LEU B CA 1
ATOM 8631 C C . LEU B 1 539 ? -30.031 -34.094 -53.594 1 24.59 539 LEU B C 1
ATOM 8633 O O . LEU B 1 539 ? -30.766 -34 -52.625 1 24.59 539 LEU B O 1
#

Secondary structure (DSSP, 8-state):
--EEEEEEEEE--SHHHHHHHHHHHHTT--EEEE-SSSSS-THHHH---TT-B-SS-GGGSS--S-HHHHHH---SBSS-BHHHHHHHHHHHHHHTT-GGGEE-S--EEEEEEETTTTEEEEEETTS-EEEEEEEEE---SS-SB-----TTGGG--SEEEETTB--SSPPP-BT-EEEEE--SHHHHHHHHHHHHHBSEEEEEESS---EEE----BPPHHHHHHHHHTHHHHHHHHHHSTTSS-----SS-GGGS-HHHHHHHHHHHHHH-SSGGGTSSTTTTT-HHHHHHHHHHHHHHHHHH-SSHHHHHHT---S-TTSSPPEEESSTTGGGGSTTEEEEE-SSS-EEEEETTEEEETTEEEE-SEEEE---B-TTTHHHHTSEEE-GGG-BHHHHTTTTTS---BTTTB-TT-TTEEETT-TTSSGGGS-HHHHHHHHHHHHHHHHHHHHHHTEEEEEE-HHHHHHHHHHHHHHHTTSSGGGS--TTTTTTSTT------S--S-HHHHHHHHHHHHHTTSTTEEEEE------/--EEEEEEEEE--SHHHHHHHHHHHHTT--EEEE-SSSSS-THHHH---TT-B-SS-GGGSS--S-HHHHHH---SBSS-BHHHHHHHHHHHHHHTT-GGGEE-S--EEEEEEETTTTEEEEEETTS-EEEEEEEEE---SS-SB-----TTGGG--SEEEETTB--SSPPP-BT-EEEEE--SHHHHHHHHHHHHHBSEEEEEESS---EEE----BPPHHHHHHHHHTHHHHHHHHHHSTTSS-----SS-GGGS-HHHHHHHHHHHHHH-SSGGGTSSTTTTT-HHHHHHHHHHHHHHHHHH-SSHHHHHHT---S-TTSSPPEEESSTTGGGGSTTEEEEE-SSS-EEEEETTEEEETTEEEE-SEEEE---B-TTTHHHHTSEEE-GGG-BHHHHTTTTTS---BTTTB-TT-TTEEETT-TTSSGGGS-HHHHHHHHHHHHHHHHHHHHHHTEEEEEE-HHHHHHHHHHHHHHHTTS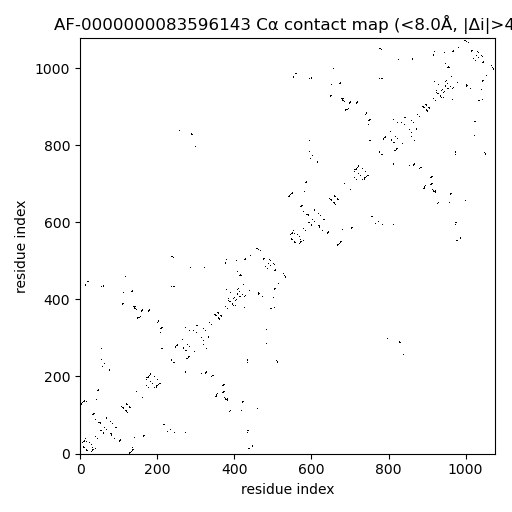SGGGS--TTTTTTSTT------S--S-HHHHHHHHHHHHHTTSTTEEEEE------

Sequence (1078 aa):
MNVKQYDAIIIGAGFAGLYMLHKLRERGLSARVLEAADGVGGVWYWSRYPGAKCDSDSIYYSFTFSEELYKKWRWKDRYASQPEILQYLNFVADELNLRPDIQLKTRVTKAKFQEEAKQWEISTDQGEIFEAKYLISGVGCLSTTNIPPFEGSESFKGEQYHTGRWPHDKVDFTGKRVVVIGNGSSGVQTMQEVAKEAKEMTLLMRTPHYVAEARNHPLSKEEQEQAINNYKGIREAFFNTPGGIRLYTTGKSATAFSAKEQKEKLEHIWETGGLSLGSVFTDVSANKEANFVVSQFVRDKIDEIVEDRDTAQLLHPNYYITTKRLIIGTNFYEIFNEDHVHLVSLKDNPIERIVENGVQLKNGTVECDVIIYATGYEAMTGSLLKIDIEGRNGKTIQEKWEDGRNVKTYLGLMMESFPNLFMITGPQSPSVLTNMPAAIEQHVDWIDQCIEYLEEKGIQTIEAQKESELEWAKQCDDLANQTLYPYTNSWYTGANIDGEQRGFVIYVGGLNNYKAICDQVAANDYEGCTFEKLQSNVLMNVKQYDAIIIGAGFAGLYMLHKLRERGLSARVLEAADGVGGVWYWSRYPGAKCDSDSIYYSFTFSEELYKKWRWKDRYASQPEILQYLNFVADELNLRPDIQLKTRVTKAKFQEEAKQWEISTDQGEIFEAKYLISGVGCLSTTNIPPFEGSESFKGEQYHTGRWPHDKVDFTGKRVVVIGNGSSGVQTMQEVAKEAKEMTLLMRTPHYVAEARNHPLSKEEQEQAINNYKGIREAFFNTPGGIRLYTTGKSATAFSAKEQKEKLEHIWETGGLSLGSVFTDVSANKEANFVVSQFVRDKIDEIVEDRDTAQLLHPNYYITTKRLIIGTNFYEIFNEDHVHLVSLKDNPIERIVENGVQLKNGTVECDVIIYATGYEAMTGSLLKIDIEGRNGKTIQEKWEDGRNVKTYLGLMMESFPNLFMITGPQSPSVLTNMPAAIEQHVDWIDQCIEYLEEKGIQTIEAQKESELEWAKQCDDLANQTLYPYTNSWYTGANIDGEQRGFVIYVGGLNNYKAICDQVAANDYEGCTFEKLQSNVL